Protein AF-A0A7M5WKQ1-F1 (afdb_monomer_lite)

Organism: NCBI:txid252671

Foldseek 3Di:
DAQEDEAEFQADAADDLVFEAEEEEEALVQLQLCLVVVVSCCSHQPPVADSVLSNVQSVPADALDKDDSHPLSYIYHHHHPDDDPVADNRPLVSLLVGCLVSDDPGQEYEYEYGEAPVCCLVNLLSVLLNRANDDDDPPRHPGYHYYYYYYQHDVDRPGTQDPLNRLLSNLLSVLSNQLRNLLVDACVCNADVNVLVSLQVLCVVLVHPGKDKQWAVSCVVVVVCVLQVQAVVFPRTKIWTWTWDDDPPAPDEDEQEFEQECACLVAPPGDDPVRRPSRNNRRSRLSNLSSVVSSVSSSVVPDPLVDDDDDDDDDDDDDDPDDPPDGDYIYTSTHRYHDRDDDDDDDDDDDDDDFDEDEAAEDDQPPCVQLLNQCPPFPQCNLCVVVVVCVVPVPVDQWHWYDHVHIAIEHLFLQLLQQQWPLLWWQQAQPDDLKHFDCLLQVNFDALLRDADPVNLVLVVLVLVLLVVLCVPCNPLNLLVQLLVLLQVDFFAFPPDWDWCLLSLLLSLQQSLCCSRQVGGPVDSCLLLVSQLSRIDRDDDDDPVDDDCSVVSNVSSVVLLVSLCPTPVLVVCPPPPCSSNNSSNSSCVRRHVRSLQLSQLLLLLVVQLVVDDPVLNVVQLVLLVVVVVVCVVVVDDDPPVCVSRVLLLLSSLLSCLQPQSQQKRWGFTCAWDWRDHPRRIYIDHGGHIYMYGLNSSSQPCVLDPVSNHRDSPPDPVSSQQSHCSQSHRNPDDDHSNISGHPCSVVSSVSSVSNVSSQSVWDWAWDDWDFDRDSSTHIGTITNGTHD

InterPro domains:
  IPR000819 Peptidase M17, leucyl aminopeptidase, C-terminal [PF00883] (178-299)
  IPR001128 Cytochrome P450 [PF00067] (636-758)
  IPR011356 Peptidase M17, leucine aminopeptidase/peptidase B [PR00481] (254-271)
  IPR011356 Peptidase M17, leucine aminopeptidase/peptidase B [PR00481] (276-297)
  IPR011356 Peptidase M17, leucine aminopeptidase/peptidase B [PTHR11963] (60-298)
  IPR036396 Cytochrome P450 superfamily [G3DSA:1.10.630.10] (361-773)
  IPR036396 Cytochrome P450 superfamily [SSF48264] (384-760)
  IPR041417 Probable aminopeptidase NPEPL1, N-terminal [PF18295] (22-138)

pLDDT: mean 81.69, std 17.58, range [22.83, 96.81]

Secondary structure (DSSP, 8-state):
--EEEEEE-SS-----TTTSEEEEEEEHHHHHGGGG-GGGGHHHHTTSS-HHHHHHHHHH--TT-EEEEETTTEEEEEE-S---TTS-TT-HHHHHHHHHHH--S-SEEEEEEEE-GGGHHHHHHHHGGGS-S----SSSSS-EEEEEEEEEESSSTT----HHHHHHHHHHHHHHHHHHHHHHS-TTTS-HHHHHHHHHHHHHHTT-PPPEEEETHHHHHTT-HHHHHHHTTSSS--EEEE-----TT------EEE---SB---TTSPPPTTTTTTGGGGGHHHHHHHHHHHHHHHHHHHSSTTS-----------SS----TT------EEEE--B--S-----------SS-EE--EEEP--GGG-HHHHHHH-HHHHTTHHHHHHHHH--S-SEEEEESSSEEEEE--TTGGGGGS-TTTEE--SSSSSSEE-GGGGTT---GGG--HHHHHHHHHHHHHHHHHHHHHTHHHHHHHHHHHHHTT--EE-SS--EE-HHHHHHHHHHHHHHHHHSS----HHHHHHHHHTSEE---S--TT---THHHHHHHHHHHHHHHHTSHHHHTTTT-TTHHHHHHHHHIIIIIIIIHHHHHHHHHHHHHHHTS-HHHHHHHHHHHHHHHHHHHHH----S-HHHH-HHHHHHHHHHHHHS-S--EEEEEESS-EEEE-SS-EEEEPTT-EEEEEHHHHHT-TTTSTTTTS--TTS-HHHHHHS--TTTS-TTSPP-TTS---TTHHHHHHHHHHHHHHHTTSEEEEEEEEE--STT-SEEEEEEEEE-

Radius of gyration: 37.54 Å; chains: 1; bounding box: 101×58×95 Å

Structure (mmCIF, N/CA/C/O backbone):
data_AF-A0A7M5WKQ1-F1
#
_entry.id   AF-A0A7M5WKQ1-F1
#
loop_
_atom_site.group_PDB
_atom_site.id
_atom_site.type_symbol
_atom_site.label_atom_id
_atom_site.label_alt_id
_atom_site.label_comp_id
_atom_site.label_asym_id
_atom_site.label_entity_id
_atom_site.label_seq_id
_atom_site.pdbx_PDB_ins_code
_atom_site.Cartn_x
_atom_site.Cartn_y
_atom_site.Cartn_z
_atom_site.occupancy
_atom_site.B_iso_or_equiv
_atom_site.auth_seq_id
_atom_site.auth_comp_id
_atom_site.auth_asym_id
_atom_site.auth_atom_id
_atom_site.pdbx_PDB_model_num
ATOM 1 N N . MET A 1 1 ? -22.391 -20.784 20.244 1.00 56.66 1 MET A N 1
ATOM 2 C CA . MET A 1 1 ? -23.432 -20.195 21.121 1.00 56.66 1 MET A CA 1
ATOM 3 C C . MET A 1 1 ? -24.751 -20.505 20.450 1.00 56.66 1 MET A C 1
ATOM 5 O O . MET A 1 1 ? -24.848 -20.213 19.256 1.00 56.66 1 MET A O 1
ATOM 9 N N . PRO A 1 2 ? -25.699 -21.124 21.166 1.00 59.03 2 PRO A N 1
ATOM 10 C CA . PRO A 1 2 ? -27.007 -21.463 20.620 1.00 59.03 2 PRO A CA 1
ATOM 11 C C . PRO A 1 2 ? -27.733 -20.214 20.114 1.00 59.03 2 PRO A C 1
ATOM 13 O O . PRO A 1 2 ? -27.428 -19.083 20.512 1.00 59.03 2 PRO A O 1
ATOM 16 N N . LYS A 1 3 ? -28.690 -20.409 19.206 1.00 74.00 3 LYS A N 1
ATOM 17 C CA . LYS A 1 3 ? -29.552 -19.321 18.738 1.00 74.00 3 LYS A CA 1
ATOM 18 C C . LYS A 1 3 ? -30.362 -18.826 19.935 1.00 74.00 3 LYS A C 1
ATOM 20 O O . LYS A 1 3 ? -31.074 -19.615 20.541 1.00 74.00 3 LYS A O 1
ATOM 25 N N . ALA A 1 4 ? -30.255 -17.544 20.278 1.00 85.00 4 ALA A N 1
ATOM 26 C CA . ALA A 1 4 ? -30.910 -17.023 21.477 1.00 85.00 4 ALA A CA 1
ATOM 27 C C . ALA A 1 4 ? -32.063 -16.056 21.175 1.00 85.00 4 ALA A C 1
ATOM 29 O O . ALA A 1 4 ? -31.921 -15.158 20.331 1.00 85.00 4 ALA A O 1
ATOM 30 N N . SER A 1 5 ? -33.178 -16.197 21.888 1.00 90.38 5 SER A N 1
ATOM 31 C CA . SER A 1 5 ? -34.178 -15.134 22.030 1.00 90.38 5 SER A CA 1
ATOM 32 C C . SER A 1 5 ? -33.759 -14.219 23.192 1.00 90.38 5 SER A C 1
ATOM 34 O O . SER A 1 5 ? -33.030 -14.653 24.080 1.00 90.38 5 SER A O 1
ATOM 36 N N . ILE A 1 6 ? -34.116 -12.931 23.154 1.00 93.69 6 ILE A N 1
ATOM 37 C CA . ILE A 1 6 ? -33.802 -11.999 24.250 1.00 93.69 6 ILE A CA 1
ATOM 38 C C . ILE A 1 6 ? -35.071 -11.268 24.653 1.00 93.69 6 ILE A C 1
ATOM 40 O O . ILE A 1 6 ? -35.713 -10.660 23.796 1.00 93.69 6 ILE A O 1
ATOM 44 N N . ALA A 1 7 ? -35.359 -11.264 25.949 1.00 94.94 7 ALA A N 1
ATOM 45 C CA . ALA A 1 7 ? -36.397 -10.458 26.568 1.00 94.94 7 ALA A CA 1
ATOM 46 C C . ALA A 1 7 ? -35.808 -9.615 27.706 1.00 94.94 7 ALA A C 1
ATOM 48 O O . ALA A 1 7 ? -34.900 -10.053 28.413 1.00 94.94 7 ALA A O 1
ATOM 49 N N . TYR A 1 8 ? -36.335 -8.406 27.884 1.00 95.81 8 TYR A N 1
ATOM 50 C CA . TYR A 1 8 ? -36.088 -7.593 29.073 1.00 95.81 8 TYR A CA 1
ATOM 51 C C . TYR A 1 8 ? -37.307 -7.679 29.976 1.00 95.81 8 TYR A C 1
ATOM 53 O O . TYR A 1 8 ? -38.432 -7.595 29.488 1.00 95.81 8 TYR A O 1
ATOM 61 N N . SER A 1 9 ? -37.084 -7.829 31.274 1.00 94.00 9 SER A N 1
ATOM 62 C CA . SER A 1 9 ? -38.162 -7.893 32.256 1.00 94.00 9 SER A CA 1
ATOM 63 C C . SER A 1 9 ? -38.174 -6.650 33.136 1.00 94.00 9 SER A C 1
ATOM 65 O O . SER A 1 9 ? -37.117 -6.130 33.499 1.00 94.00 9 SER A O 1
ATOM 67 N N . SER A 1 10 ? -39.373 -6.184 33.485 1.00 89.12 10 SER A N 1
ATOM 68 C CA . SER A 1 10 ? -39.572 -5.093 34.444 1.00 89.12 10 SER A CA 1
ATOM 69 C C . SER A 1 10 ? -39.287 -5.515 35.883 1.00 89.12 10 SER A C 1
ATOM 71 O O . SER A 1 10 ? -38.869 -4.685 36.687 1.00 89.12 10 SER A O 1
ATOM 73 N N . THR A 1 11 ? -39.460 -6.802 36.188 1.00 88.38 11 THR A N 1
ATOM 74 C CA . THR A 1 11 ? -39.265 -7.397 37.515 1.00 88.38 11 THR A CA 1
ATOM 75 C C . THR A 1 11 ? -38.322 -8.599 37.463 1.00 88.38 11 THR A C 1
ATOM 77 O O . THR A 1 11 ? -38.036 -9.146 36.395 1.00 88.38 11 THR A O 1
ATOM 80 N N . ILE A 1 12 ? -37.853 -9.046 38.629 1.00 93.00 12 ILE A N 1
ATOM 81 C CA . ILE A 1 12 ? -37.086 -10.289 38.766 1.00 93.00 12 ILE A CA 1
ATOM 82 C C . ILE A 1 12 ? -38.040 -11.482 38.633 1.00 93.00 12 ILE A C 1
ATOM 84 O O . ILE A 1 12 ? -38.910 -11.676 39.480 1.00 93.00 12 ILE A O 1
ATOM 88 N N . ASN A 1 13 ? -37.897 -12.281 37.574 1.00 92.56 13 ASN A N 1
ATOM 89 C CA . ASN A 1 13 ? -38.749 -13.451 37.353 1.00 92.56 13 ASN A CA 1
ATOM 90 C C . ASN A 1 13 ? -38.309 -14.649 38.193 1.00 92.56 13 ASN A C 1
ATOM 92 O O . ASN A 1 13 ? -37.144 -14.760 38.580 1.00 92.56 13 ASN A O 1
ATOM 96 N N . GLN A 1 14 ? -39.213 -15.606 38.376 1.00 93.62 14 GLN A N 1
ATOM 97 C CA . GLN A 1 14 ? -38.852 -16.908 38.921 1.00 93.62 14 GLN A CA 1
ATOM 98 C C . GLN A 1 14 ? -37.993 -17.703 37.919 1.00 93.62 14 GLN A C 1
ATOM 100 O O . GLN A 1 14 ? -38.246 -17.647 36.710 1.00 93.62 14 GLN A O 1
ATOM 105 N N . SER A 1 15 ? -36.986 -18.424 38.413 1.00 92.75 15 SER A N 1
ATOM 106 C CA . SER A 1 15 ? -36.222 -19.422 37.646 1.00 92.75 15 SER A CA 1
ATOM 107 C C . SER A 1 15 ? -36.180 -20.765 38.372 1.00 92.75 15 SER A C 1
ATOM 109 O O . SER A 1 15 ? -36.351 -20.815 39.591 1.00 92.75 15 SER A O 1
ATOM 111 N N . ASP A 1 16 ? -35.941 -21.849 37.637 1.00 90.06 16 ASP A N 1
ATOM 112 C CA . ASP A 1 16 ? -35.645 -23.169 38.195 1.00 90.06 16 ASP A CA 1
ATOM 113 C C . ASP A 1 16 ? -34.128 -23.300 38.436 1.00 90.06 16 ASP A C 1
ATOM 115 O O . ASP A 1 16 ? -33.366 -23.403 37.474 1.00 90.06 16 ASP A O 1
ATOM 119 N N . PRO A 1 17 ? -33.651 -23.357 39.694 1.00 83.25 17 PRO A N 1
ATOM 120 C CA . PRO A 1 17 ? -32.218 -23.413 40.001 1.00 83.25 17 PRO A CA 1
ATOM 121 C C . PRO A 1 17 ? -31.511 -24.656 39.432 1.00 83.25 17 PRO A C 1
ATOM 123 O O . PRO A 1 17 ? -30.283 -24.678 39.307 1.00 83.25 17 PRO A O 1
ATOM 126 N N . LYS A 1 18 ? -32.266 -25.714 39.107 1.00 84.38 18 LYS A N 1
ATOM 127 C CA . LYS A 1 18 ? -31.736 -26.973 38.569 1.00 84.38 18 LYS A CA 1
ATOM 128 C C . LYS A 1 18 ? -31.694 -27.002 37.043 1.00 84.38 18 LYS A C 1
ATOM 130 O O . LYS A 1 18 ? -30.862 -27.723 36.498 1.00 84.38 18 LYS A O 1
ATOM 135 N N . ALA A 1 19 ? -32.555 -26.240 36.370 1.00 87.62 19 ALA A N 1
ATOM 136 C CA . ALA A 1 19 ? -32.714 -26.286 34.914 1.00 87.62 19 ALA A CA 1
ATOM 137 C C . ALA A 1 19 ? -32.285 -24.996 34.195 1.00 87.62 19 ALA A C 1
ATOM 139 O O . ALA A 1 19 ? -31.901 -25.050 33.024 1.00 87.62 19 ALA A O 1
ATOM 140 N N . ASP A 1 20 ? -32.313 -23.857 34.888 1.00 91.81 20 ASP A N 1
ATOM 141 C CA . ASP A 1 20 ? -32.028 -22.544 34.323 1.00 91.81 20 ASP A CA 1
ATOM 142 C C . ASP A 1 20 ? -30.646 -22.039 34.752 1.00 91.81 20 ASP A C 1
ATOM 144 O O . ASP A 1 20 ? -30.207 -22.221 35.889 1.00 91.81 20 ASP A O 1
ATOM 148 N N . GLY A 1 21 ? -29.965 -21.345 33.841 1.00 92.50 21 GLY A N 1
ATOM 149 C CA . GLY A 1 21 ? -28.733 -20.627 34.152 1.00 92.50 21 GLY A CA 1
ATOM 150 C C . GLY A 1 21 ? -29.037 -19.219 34.666 1.00 92.50 21 GLY A C 1
ATOM 151 O O . GLY A 1 21 ? -29.876 -18.521 34.108 1.00 92.50 21 GLY A O 1
ATOM 152 N N . VAL A 1 22 ? -28.314 -18.742 35.673 1.00 94.44 22 VAL A N 1
ATOM 153 C CA . VAL A 1 22 ? -28.444 -17.408 36.269 1.00 94.44 22 VAL A CA 1
ATOM 154 C C . VAL A 1 22 ? -27.054 -16.812 36.473 1.00 94.44 22 VAL A C 1
ATOM 156 O O . VAL A 1 22 ? -26.221 -17.358 37.194 1.00 94.44 22 VAL A O 1
ATOM 159 N N . VAL A 1 23 ? -26.810 -15.654 35.863 1.00 95.25 23 VAL A N 1
ATOM 160 C CA . VAL A 1 23 ? -25.600 -14.857 36.092 1.00 95.25 23 VAL A CA 1
ATOM 161 C C . VAL A 1 23 ? -26.005 -13.526 36.710 1.00 95.25 23 VAL A C 1
ATOM 163 O O . VAL A 1 23 ? -26.638 -12.701 36.050 1.00 95.25 23 VAL A O 1
ATOM 166 N N . VAL A 1 24 ? -25.623 -13.305 37.965 1.00 95.56 24 VAL A N 1
ATOM 167 C CA . VAL A 1 24 ? -25.765 -12.017 38.652 1.00 95.56 24 VAL A CA 1
ATOM 168 C C . VAL A 1 24 ? -24.468 -11.241 38.486 1.00 95.56 24 VAL A C 1
ATOM 170 O O . VAL A 1 24 ? -23.395 -11.760 38.782 1.00 95.56 24 VAL A O 1
ATOM 173 N N . VAL A 1 25 ? -24.537 -10.001 38.009 1.00 95.75 25 VAL A N 1
ATOM 174 C CA . VAL A 1 25 ? -23.341 -9.218 37.684 1.00 95.75 25 VAL A CA 1
ATOM 175 C C . VAL A 1 25 ? -23.481 -7.753 38.076 1.00 95.75 25 VAL A C 1
ATOM 177 O O . VAL A 1 25 ? -24.472 -7.100 37.764 1.00 95.75 25 VAL A O 1
ATOM 180 N N . GLY A 1 26 ? -22.460 -7.216 38.739 1.00 94.38 26 GLY A N 1
ATOM 181 C CA . GLY A 1 26 ? -22.422 -5.828 39.201 1.00 94.38 26 GLY A CA 1
ATOM 182 C C . GLY A 1 26 ? -21.024 -5.425 39.663 1.00 94.38 26 GLY A C 1
ATOM 183 O O . GLY A 1 26 ? -20.104 -6.239 39.658 1.00 94.38 26 GLY A O 1
ATOM 184 N N . LYS A 1 27 ? -20.835 -4.160 40.042 1.00 92.50 27 LYS A N 1
ATOM 185 C CA . LYS A 1 27 ? -19.596 -3.721 40.710 1.00 92.50 27 LYS A CA 1
ATOM 186 C C . LYS A 1 27 ? -19.587 -4.165 42.166 1.00 92.50 27 LYS A C 1
ATOM 188 O O . LYS A 1 27 ? -20.661 -4.311 42.742 1.00 92.50 27 LYS A O 1
ATOM 193 N N . GLN A 1 28 ? -18.407 -4.284 42.773 1.00 92.25 28 GLN A N 1
ATOM 194 C CA . GLN A 1 28 ? -18.285 -4.683 44.179 1.00 92.25 28 GLN A CA 1
ATOM 195 C C . GLN A 1 28 ? -19.161 -3.825 45.101 1.00 92.25 28 GLN A C 1
ATOM 197 O O . GLN A 1 28 ? -19.906 -4.375 45.907 1.00 92.25 28 GLN A O 1
ATOM 202 N N . GLU A 1 29 ? -19.146 -2.495 44.942 1.00 91.00 29 GLU A N 1
ATOM 203 C CA . GLU A 1 29 ? -19.976 -1.605 45.760 1.00 91.00 29 GLU A CA 1
ATOM 204 C C . GLU A 1 29 ? -21.484 -1.868 45.606 1.00 91.00 29 GLU A C 1
ATOM 206 O O . GLU A 1 29 ? -22.229 -1.749 46.572 1.00 91.00 29 GLU A O 1
ATOM 211 N N . HIS A 1 30 ? -21.934 -2.288 44.420 1.00 92.00 30 HIS A N 1
ATOM 212 C CA . HIS A 1 30 ? -23.339 -2.591 44.148 1.00 92.00 30 HIS A CA 1
ATOM 213 C C . HIS A 1 30 ? -23.727 -3.989 44.637 1.00 92.00 30 HIS A C 1
ATOM 215 O O . HIS A 1 30 ? -24.816 -4.173 45.172 1.00 92.00 30 HIS A O 1
ATOM 221 N N . LEU A 1 31 ? -22.836 -4.973 44.479 1.00 94.25 31 LEU A N 1
ATOM 222 C CA . LEU A 1 31 ? -23.050 -6.334 44.968 1.00 94.25 31 LEU A CA 1
ATOM 223 C C . LEU A 1 31 ? -23.098 -6.372 46.499 1.00 94.25 31 LEU A C 1
ATOM 225 O O . LEU A 1 31 ? -23.924 -7.086 47.056 1.00 94.25 31 LEU A O 1
ATOM 229 N N . ASN A 1 32 ? -22.292 -5.554 47.182 1.00 93.25 32 ASN A N 1
ATOM 230 C CA . ASN A 1 32 ? -22.327 -5.430 48.642 1.00 93.25 32 ASN A CA 1
ATOM 231 C C . ASN A 1 32 ? -23.716 -5.041 49.174 1.00 93.25 32 ASN A C 1
ATOM 233 O O . ASN A 1 32 ? -24.110 -5.516 50.235 1.00 93.25 32 ASN A O 1
ATOM 237 N N . LEU A 1 33 ? -24.493 -4.256 48.421 1.00 90.56 33 LEU A N 1
ATOM 238 C CA . LEU A 1 33 ? -25.851 -3.858 48.812 1.00 90.56 33 LEU A CA 1
ATOM 239 C C . LEU A 1 33 ? -26.862 -5.015 48.758 1.00 90.56 33 LEU A C 1
ATOM 241 O O . LEU A 1 33 ? -27.926 -4.927 49.370 1.00 90.56 33 LEU A O 1
ATOM 245 N N . LEU A 1 34 ? -26.538 -6.121 48.079 1.00 90.12 34 LEU A N 1
ATOM 246 C CA . LEU A 1 34 ? -27.364 -7.331 48.092 1.00 90.12 34 LEU A CA 1
ATOM 247 C C . LEU A 1 34 ? -27.275 -8.093 49.418 1.00 90.12 34 LEU A C 1
ATOM 249 O O . LEU A 1 34 ? -28.162 -8.889 49.708 1.00 90.12 34 LEU A O 1
ATOM 253 N N . LYS A 1 35 ? -26.253 -7.856 50.254 1.00 90.06 35 LYS A N 1
ATOM 254 C CA . LYS A 1 35 ? -26.113 -8.541 51.554 1.00 90.06 35 LYS A CA 1
ATOM 255 C C . LYS A 1 35 ? -27.288 -8.265 52.497 1.00 90.06 35 LYS A C 1
ATOM 257 O O . LYS A 1 35 ? -27.665 -9.135 53.289 1.00 90.06 35 LYS A O 1
ATOM 262 N N . GLU A 1 36 ? -27.856 -7.067 52.385 1.00 86.38 36 GLU A N 1
ATOM 263 C CA . GLU A 1 36 ? -29.026 -6.593 53.131 1.00 86.38 36 GLU A CA 1
ATOM 264 C C . GLU A 1 36 ? -30.344 -6.799 52.364 1.00 86.38 36 GLU A C 1
ATOM 266 O O . GLU A 1 36 ? -31.413 -6.597 52.929 1.00 86.38 36 GLU A O 1
ATOM 271 N N . ARG A 1 37 ? -30.275 -7.200 51.086 1.00 86.38 37 ARG A N 1
ATOM 272 C CA . ARG A 1 37 ? -31.415 -7.343 50.159 1.00 86.38 37 ARG A CA 1
ATOM 273 C C . ARG A 1 37 ? -31.394 -8.678 49.407 1.00 86.38 37 ARG A C 1
ATOM 275 O O . ARG A 1 37 ? -31.668 -8.744 48.208 1.00 86.38 37 ARG A O 1
ATOM 282 N N . ALA A 1 38 ? -30.989 -9.747 50.091 1.00 84.50 38 ALA A N 1
ATOM 283 C CA . ALA A 1 38 ? -30.858 -11.077 49.492 1.00 84.50 38 ALA A CA 1
ATOM 284 C C . ALA A 1 38 ? -32.208 -11.627 48.987 1.00 84.50 38 ALA A C 1
ATOM 286 O O . ALA A 1 38 ? -32.253 -12.415 48.043 1.00 84.50 38 ALA A O 1
ATOM 287 N N . ASP A 1 39 ? -33.305 -11.167 49.588 1.00 87.56 39 ASP A N 1
ATOM 288 C CA . ASP A 1 39 ? -34.691 -11.480 49.247 1.00 87.56 39 ASP A CA 1
ATOM 289 C C . ASP A 1 39 ? -35.057 -11.104 47.804 1.00 87.56 39 ASP A C 1
ATOM 291 O O . ASP A 1 39 ? -35.787 -11.849 47.152 1.00 87.56 39 ASP A O 1
ATOM 295 N N . VAL A 1 40 ? -34.477 -10.027 47.258 1.00 89.81 40 VAL A N 1
ATOM 296 C CA . VAL A 1 40 ? -34.719 -9.582 45.872 1.00 89.81 40 VAL A CA 1
ATOM 297 C C . VAL A 1 40 ? -34.308 -10.646 44.849 1.00 89.81 40 VAL A C 1
ATOM 299 O O . VAL A 1 40 ? -34.899 -10.743 43.775 1.00 89.81 40 VAL A O 1
ATOM 302 N N . LEU A 1 41 ? -33.308 -11.470 45.174 1.00 91.56 41 LEU A N 1
ATOM 303 C CA . LEU A 1 41 ? -32.845 -12.557 44.311 1.00 91.56 41 LEU A CA 1
ATOM 304 C C . LEU A 1 41 ? -33.469 -13.914 44.663 1.00 91.56 41 LEU A C 1
ATOM 306 O O . LEU A 1 41 ? -33.266 -14.871 43.913 1.00 91.56 41 LEU A O 1
ATOM 310 N N . LYS A 1 42 ? -34.278 -14.007 45.728 1.00 90.06 42 LYS A N 1
ATOM 311 C CA . LYS A 1 42 ? -34.957 -15.246 46.133 1.00 90.06 42 LYS A CA 1
ATOM 312 C C . LYS A 1 42 ? -35.754 -15.908 44.998 1.00 90.06 42 LYS A C 1
ATOM 314 O O . LYS A 1 42 ? -35.669 -17.130 44.886 1.00 90.06 42 LYS A O 1
ATOM 319 N N . PRO A 1 43 ? -36.442 -15.179 44.091 1.00 93.44 43 PRO A N 1
ATOM 320 C CA . PRO A 1 43 ? -37.105 -15.802 42.941 1.00 93.44 43 PRO A CA 1
ATOM 321 C C . PRO A 1 43 ? -36.171 -16.618 42.032 1.00 93.44 43 PRO A C 1
ATOM 323 O O . PRO A 1 43 ? -36.646 -17.486 41.304 1.00 93.44 43 PRO A O 1
ATOM 326 N N . LYS A 1 44 ? -34.854 -16.374 42.063 1.00 92.31 44 LYS A N 1
ATOM 327 C CA . LYS A 1 44 ? -33.887 -17.083 41.216 1.00 92.31 44 LYS A CA 1
ATOM 328 C C . LYS A 1 44 ? -33.409 -18.414 41.766 1.00 92.31 44 LYS A C 1
ATOM 330 O O . LYS A 1 44 ? -33.066 -19.309 40.999 1.00 92.31 44 LYS A O 1
ATOM 335 N N . PHE A 1 45 ? -33.338 -18.530 43.084 1.00 84.50 45 PHE A N 1
ATOM 336 C CA . PHE A 1 45 ? -32.724 -19.682 43.740 1.00 84.50 45 PHE A CA 1
ATOM 337 C C . PHE A 1 45 ? -33.627 -20.361 44.772 1.00 84.50 45 PHE A C 1
ATOM 339 O O . PHE A 1 45 ? -33.263 -21.415 45.289 1.00 84.50 45 PHE A O 1
ATOM 346 N N . GLY A 1 46 ? -34.805 -19.801 45.061 1.00 83.88 46 GLY A N 1
ATOM 347 C CA . GLY A 1 46 ? -35.716 -20.316 46.080 1.00 83.88 46 GLY A CA 1
ATOM 348 C C . GLY A 1 46 ? -35.002 -20.459 47.422 1.00 83.88 46 GLY A C 1
ATOM 349 O O . GLY A 1 46 ? -34.384 -19.511 47.898 1.00 83.88 46 GLY A O 1
ATOM 350 N N . ASP A 1 47 ? -35.047 -21.660 47.995 1.00 82.94 47 ASP A N 1
ATOM 351 C CA . ASP A 1 47 ? -34.333 -21.997 49.232 1.00 82.94 47 ASP A CA 1
ATOM 352 C C . ASP A 1 47 ? -33.029 -22.796 48.971 1.00 82.94 47 ASP A C 1
ATOM 354 O O . ASP A 1 47 ? -32.389 -23.271 49.906 1.00 82.94 47 ASP A O 1
ATOM 358 N N . VAL A 1 48 ? -32.603 -22.946 47.704 1.00 84.50 48 VAL A N 1
ATOM 359 C CA . VAL A 1 48 ? -31.382 -23.689 47.311 1.00 84.50 48 VAL A CA 1
ATOM 360 C C . VAL A 1 48 ? -30.105 -22.934 47.694 1.00 84.50 48 VAL A C 1
ATOM 362 O O . VAL A 1 48 ? -29.085 -23.546 48.015 1.00 84.50 48 VAL A O 1
ATOM 365 N N . ILE A 1 49 ? -30.154 -21.601 47.671 1.00 83.44 49 ILE A N 1
ATOM 366 C CA . ILE A 1 49 ? -29.082 -20.720 48.141 1.00 83.44 49 ILE A CA 1
ATOM 367 C C . ILE A 1 49 ? -29.636 -19.945 49.337 1.00 83.44 49 ILE A C 1
ATOM 369 O O . ILE A 1 49 ? -30.609 -19.210 49.203 1.00 83.44 49 ILE A O 1
ATOM 373 N N . ASN A 1 50 ? -29.030 -20.107 50.514 1.00 84.44 50 ASN A N 1
ATOM 374 C CA . ASN A 1 50 ? -29.405 -19.326 51.690 1.00 84.44 50 ASN A CA 1
ATOM 375 C C . ASN A 1 50 ? -28.712 -17.946 51.682 1.00 84.44 50 ASN A C 1
ATOM 377 O O . ASN A 1 50 ? -27.720 -17.718 50.982 1.00 84.44 50 ASN A O 1
ATOM 381 N N . SER A 1 51 ? -29.237 -17.007 52.473 1.00 84.31 51 SER A N 1
ATOM 382 C CA . SER A 1 51 ? -28.714 -15.634 52.532 1.00 84.31 51 SER A CA 1
ATOM 383 C C . SER A 1 51 ? -27.260 -15.562 53.012 1.00 84.31 51 SER A C 1
ATOM 385 O O . SER A 1 51 ? -26.537 -14.650 52.623 1.00 84.31 51 SER A O 1
ATOM 387 N N . GLU A 1 52 ? -26.824 -16.510 53.843 1.00 87.75 52 GLU A N 1
ATOM 388 C CA . GLU A 1 52 ? -25.450 -16.589 54.350 1.00 87.75 52 GLU A CA 1
ATOM 389 C C . GLU A 1 52 ? -24.459 -16.922 53.231 1.00 87.75 52 GLU A C 1
ATOM 391 O O . GLU A 1 52 ? -23.526 -16.162 52.992 1.00 87.75 52 GLU A O 1
ATOM 396 N N . ARG A 1 53 ? -24.744 -17.955 52.434 1.00 88.38 53 ARG A N 1
ATOM 397 C CA . ARG A 1 53 ? -23.924 -18.359 51.287 1.00 88.38 53 ARG A CA 1
ATOM 398 C C . ARG A 1 53 ? -23.833 -17.270 50.218 1.00 88.38 53 ARG A C 1
ATOM 400 O O . ARG A 1 53 ? -22.786 -17.094 49.599 1.00 88.38 53 ARG A O 1
ATOM 407 N N . LEU A 1 54 ? -24.911 -16.510 49.999 1.00 89.56 54 LEU A N 1
ATOM 408 C CA . LEU A 1 54 ? -24.868 -15.346 49.109 1.00 89.56 54 LEU A CA 1
ATOM 409 C C . LEU A 1 54 ? -23.939 -14.252 49.661 1.00 89.56 54 LEU A C 1
ATOM 411 O O . LEU A 1 54 ? -23.156 -13.688 48.897 1.00 89.56 54 LEU A O 1
ATOM 415 N N . ARG A 1 55 ? -23.994 -13.962 50.969 1.00 91.69 55 ARG A N 1
ATOM 416 C CA . ARG A 1 55 ? -23.096 -12.986 51.613 1.00 91.69 55 ARG A CA 1
ATOM 417 C C . ARG A 1 55 ? -21.640 -1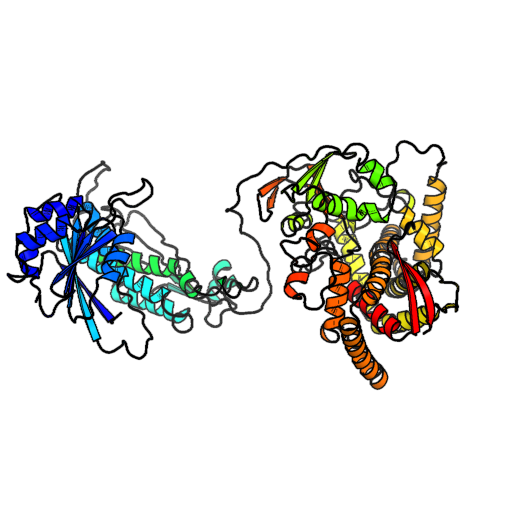3.422 51.515 1.00 91.69 55 ARG A C 1
ATOM 419 O O . ARG A 1 55 ? -20.822 -12.620 51.075 1.00 91.69 55 ARG A O 1
ATOM 426 N N . GLU A 1 56 ? -21.347 -14.684 51.817 1.00 91.69 56 GLU A N 1
ATOM 427 C CA . GLU A 1 56 ? -20.010 -15.262 51.667 1.00 91.69 56 GLU A CA 1
ATOM 428 C C . GLU A 1 56 ? -19.503 -15.131 50.229 1.00 91.69 56 GLU A C 1
ATOM 430 O O . GLU A 1 56 ? -18.376 -14.691 50.014 1.00 91.69 56 GLU A O 1
ATOM 435 N N . ALA A 1 57 ? -20.327 -15.437 49.224 1.00 92.44 57 ALA A N 1
ATOM 436 C CA . ALA A 1 57 ? -19.920 -15.281 47.829 1.00 92.44 57 ALA A CA 1
ATOM 437 C C . ALA A 1 57 ? -19.645 -13.818 47.451 1.00 92.44 57 ALA A C 1
ATOM 439 O O . ALA A 1 57 ? -18.722 -13.557 46.682 1.00 92.44 57 ALA A O 1
ATOM 440 N N . ILE A 1 58 ? -20.404 -12.860 47.996 1.00 94.50 58 ILE A N 1
ATOM 441 C CA . ILE A 1 58 ? -20.145 -11.425 47.797 1.00 94.50 58 ILE A CA 1
ATOM 442 C C . ILE A 1 58 ? -18.820 -11.010 48.458 1.00 94.50 58 ILE A C 1
ATOM 444 O O . ILE A 1 58 ? -18.098 -10.189 47.895 1.00 94.50 58 ILE A O 1
ATOM 448 N N . ASP A 1 59 ? -18.485 -11.578 49.618 1.00 93.75 59 ASP A N 1
ATOM 449 C CA . ASP A 1 59 ? -17.211 -11.327 50.303 1.00 93.75 59 ASP A CA 1
ATOM 450 C C . ASP A 1 59 ? -16.001 -11.919 49.570 1.00 93.75 59 ASP A C 1
ATOM 452 O O . ASP A 1 59 ? -14.927 -11.320 49.566 1.00 93.75 59 ASP A O 1
ATOM 456 N N . HIS A 1 60 ? -16.177 -13.062 48.905 1.00 93.25 60 HIS A N 1
ATOM 457 C CA . HIS A 1 60 ? -15.098 -13.747 48.191 1.00 93.25 60 HIS A CA 1
ATOM 458 C C . HIS A 1 60 ? -14.933 -13.298 46.736 1.00 93.25 60 HIS A C 1
ATOM 460 O O . HIS A 1 60 ? -13.844 -13.440 46.172 1.00 93.25 60 HIS A O 1
ATOM 466 N N . VAL A 1 61 ? -15.985 -12.780 46.091 1.00 94.06 61 VAL A N 1
ATOM 467 C CA . VAL A 1 61 ? -15.876 -12.322 44.703 1.00 94.06 61 VAL A CA 1
ATOM 468 C C . VAL A 1 61 ? -14.989 -11.079 44.644 1.00 94.06 61 VAL A C 1
ATOM 470 O O . VAL A 1 61 ? -15.207 -10.091 45.336 1.00 94.06 61 VAL A O 1
ATOM 473 N N . THR A 1 62 ? -13.965 -11.126 43.798 1.00 93.25 62 THR A N 1
ATOM 474 C CA . THR A 1 62 ? -13.029 -10.013 43.589 1.00 93.25 62 THR A CA 1
ATOM 475 C C . THR A 1 62 ? -13.264 -9.349 42.228 1.00 93.25 62 THR A C 1
ATOM 477 O O . THR A 1 62 ? -13.819 -9.979 41.319 1.00 93.25 62 THR A O 1
ATOM 480 N N . PRO A 1 63 ? -12.851 -8.085 42.019 1.00 92.88 63 PRO A N 1
ATOM 481 C CA . PRO A 1 63 ? -13.026 -7.413 40.733 1.00 92.88 63 PRO A CA 1
ATOM 482 C C . PRO A 1 63 ? -12.454 -8.220 39.553 1.00 92.88 63 PRO A C 1
ATOM 484 O O . PRO A 1 63 ? -11.301 -8.638 39.590 1.00 92.88 63 PRO A O 1
ATOM 487 N N . ASN A 1 64 ? -13.229 -8.364 38.471 1.00 89.81 64 ASN A N 1
ATOM 488 C CA . ASN A 1 64 ? -12.947 -9.214 37.298 1.00 89.81 64 ASN A CA 1
ATOM 489 C C . ASN A 1 64 ? -12.991 -10.736 37.531 1.00 89.81 64 ASN A C 1
ATOM 491 O O . ASN A 1 64 ? -12.506 -11.477 36.674 1.00 89.81 64 ASN A O 1
ATOM 495 N N . SER A 1 65 ? -13.592 -11.208 38.620 1.00 93.69 65 SER A N 1
ATOM 496 C CA . SER A 1 65 ? -13.790 -12.639 38.881 1.00 93.69 65 SER A CA 1
ATOM 497 C C . SER A 1 65 ? -15.272 -13.011 38.970 1.00 93.69 65 SER A C 1
ATOM 499 O O . SER A 1 65 ? -16.157 -12.149 38.929 1.00 93.69 65 SER A O 1
ATOM 501 N N . SER A 1 66 ? -15.535 -14.310 39.075 1.00 94.50 66 SER A N 1
ATOM 502 C CA . SER A 1 66 ? -16.848 -14.864 39.378 1.00 94.50 66 SER A CA 1
ATOM 503 C C . SER A 1 66 ? -16.748 -15.966 40.428 1.00 94.50 66 SER A C 1
ATOM 505 O O . SER A 1 66 ? -15.716 -16.622 40.557 1.00 94.50 66 SER A O 1
ATOM 507 N N . VAL A 1 67 ? -17.831 -16.150 41.179 1.00 94.19 67 VAL A N 1
ATOM 508 C CA . VAL A 1 67 ? -18.008 -17.192 42.191 1.00 94.19 67 VAL A CA 1
ATOM 509 C C . VAL A 1 67 ? -19.264 -17.982 41.847 1.00 94.19 67 VAL A C 1
ATOM 511 O O . VAL A 1 67 ? -20.338 -17.421 41.620 1.00 94.19 67 VAL A O 1
ATOM 514 N N . GLU A 1 68 ? -19.123 -19.299 41.793 1.00 92.25 68 GLU A N 1
ATOM 515 C CA . GLU A 1 68 ? -20.223 -20.222 41.536 1.00 92.25 68 GLU A CA 1
ATOM 516 C C . GLU A 1 68 ? -20.941 -20.547 42.847 1.00 92.25 68 GLU A C 1
ATOM 518 O O . GLU A 1 68 ? -20.331 -20.978 43.823 1.00 92.25 68 GLU A O 1
ATOM 523 N N . LEU A 1 69 ? -22.254 -20.348 42.868 1.00 88.38 69 LEU A N 1
ATOM 524 C CA . LEU A 1 69 ? -23.092 -20.588 44.041 1.00 88.38 69 LEU A CA 1
ATOM 525 C C . LEU A 1 69 ? -23.842 -21.921 43.953 1.00 88.38 69 LEU A C 1
ATOM 527 O O . LEU A 1 69 ? -24.115 -22.524 44.989 1.00 88.38 69 LEU A O 1
ATOM 531 N N . TYR A 1 70 ? -24.141 -22.404 42.742 1.00 86.88 70 TYR A N 1
ATOM 532 C CA . TYR A 1 70 ? -24.813 -23.689 42.536 1.00 86.88 70 TYR A CA 1
ATOM 533 C C . TYR A 1 70 ? -24.444 -24.313 41.186 1.00 86.88 70 TYR A C 1
ATOM 535 O O . TYR A 1 70 ? -24.897 -23.806 40.166 1.00 86.88 70 TYR A O 1
ATOM 543 N N . TYR A 1 71 ? -23.620 -25.375 41.186 1.00 77.69 71 TYR A N 1
ATOM 544 C CA . TYR A 1 71 ? -23.245 -26.217 40.026 1.00 77.69 71 TYR A CA 1
ATOM 545 C C . TYR A 1 71 ? -23.160 -25.472 38.676 1.00 77.69 71 TYR A C 1
ATOM 547 O O . TYR A 1 71 ? -23.703 -25.938 37.680 1.00 77.69 71 TYR A O 1
ATOM 555 N N . LYS A 1 72 ? -22.530 -24.286 38.650 1.00 76.62 72 LYS A N 1
ATOM 556 C CA . LYS A 1 72 ? -22.498 -23.331 37.520 1.00 76.62 72 LYS A CA 1
ATOM 557 C C . LYS A 1 72 ? -23.832 -22.758 37.013 1.00 76.62 72 LYS A C 1
ATOM 559 O O . LYS A 1 72 ? -23.808 -21.778 36.271 1.00 76.62 72 LYS A O 1
ATOM 564 N N . ASN A 1 73 ? -24.974 -23.291 37.429 1.00 86.44 73 ASN A N 1
ATOM 565 C CA . ASN A 1 73 ? -26.296 -22.739 37.138 1.00 86.44 73 ASN A CA 1
ATOM 566 C C . ASN A 1 73 ? -26.538 -21.400 37.833 1.00 86.44 73 ASN A C 1
ATOM 568 O O . ASN A 1 73 ? -27.312 -20.603 37.327 1.00 86.44 73 ASN A O 1
ATOM 572 N N . PHE A 1 74 ? -25.884 -21.121 38.961 1.00 91.25 74 PHE A N 1
ATOM 573 C CA . PHE A 1 74 ? -25.915 -19.792 39.568 1.00 91.25 74 PHE A CA 1
ATOM 574 C C . PHE A 1 74 ? -24.504 -19.261 39.768 1.00 91.25 74 PHE A C 1
ATOM 576 O O . PHE A 1 74 ? -23.705 -19.849 40.503 1.00 91.25 74 PHE A O 1
ATOM 583 N N . THR A 1 75 ? -24.217 -18.111 39.166 1.00 93.75 75 THR A N 1
ATOM 584 C CA . THR A 1 75 ? -22.911 -17.463 39.253 1.00 93.75 75 THR A CA 1
ATOM 585 C C . THR A 1 75 ? -23.047 -15.989 39.605 1.00 93.75 75 THR A C 1
ATOM 587 O O . THR A 1 75 ? -23.806 -15.252 38.978 1.00 93.75 75 THR A O 1
ATOM 590 N N . LEU A 1 76 ? -22.258 -15.547 40.581 1.00 95.06 76 LEU A N 1
ATOM 591 C CA . LEU A 1 76 ? -22.066 -14.143 40.923 1.00 95.06 76 LEU A CA 1
ATOM 592 C C . LEU A 1 76 ? -20.776 -13.643 40.263 1.00 95.06 76 LEU A C 1
ATOM 594 O O . LEU A 1 76 ? -19.722 -14.236 40.458 1.00 95.06 76 LEU A O 1
ATOM 598 N N . ALA A 1 77 ? -20.828 -12.562 39.493 1.00 95.12 77 ALA A N 1
ATOM 599 C CA . ALA A 1 77 ? -19.675 -11.994 38.800 1.00 95.12 77 ALA A CA 1
ATOM 600 C C . ALA A 1 77 ? -19.452 -10.529 39.188 1.00 95.12 77 ALA A C 1
ATOM 602 O O . ALA A 1 77 ? -20.374 -9.712 39.146 1.00 95.12 77 ALA A O 1
ATOM 603 N N . CYS A 1 78 ? -18.208 -10.172 39.507 1.00 94.88 78 CYS A N 1
ATOM 604 C CA . CYS A 1 78 ? -17.850 -8.817 39.910 1.00 94.88 78 CYS A CA 1
ATOM 605 C C . CYS A 1 78 ? -17.126 -8.065 38.789 1.00 94.88 78 CYS A C 1
ATOM 607 O O . CYS A 1 78 ? -16.080 -8.474 38.275 1.00 94.88 78 CYS A O 1
ATOM 609 N N . MET A 1 79 ? -17.683 -6.920 38.411 1.00 92.44 79 MET A N 1
ATOM 610 C CA . MET A 1 79 ? -17.095 -5.993 37.452 1.00 92.44 79 MET A CA 1
ATOM 611 C C . MET A 1 79 ? -15.905 -5.221 38.051 1.00 92.44 79 MET A C 1
ATOM 613 O O . MET A 1 79 ? -15.829 -5.033 39.264 1.00 92.44 79 MET A O 1
ATOM 617 N N . PRO A 1 80 ? -14.980 -4.713 37.214 1.00 90.25 80 PRO A N 1
ATOM 618 C CA . PRO A 1 80 ? -13.883 -3.881 37.694 1.00 90.25 80 PRO A CA 1
ATOM 619 C C . PRO A 1 80 ? -14.372 -2.628 38.438 1.00 90.25 80 PRO A C 1
ATOM 621 O O . PRO A 1 80 ? -15.297 -1.949 37.991 1.00 90.25 80 PRO A O 1
ATOM 624 N N . SER A 1 81 ? -13.692 -2.292 39.537 1.00 79.75 81 SER A N 1
ATOM 625 C CA . SER A 1 81 ? -13.992 -1.130 40.386 1.00 79.75 81 SER A CA 1
ATOM 626 C C . SER A 1 81 ? -13.394 0.181 39.856 1.00 79.75 81 SER A C 1
ATOM 628 O O . SER A 1 81 ? -14.010 1.239 39.952 1.00 79.75 81 SER A O 1
ATOM 630 N N . LYS A 1 82 ? -12.204 0.134 39.242 1.00 81.50 82 LYS A N 1
ATOM 631 C CA . LYS A 1 82 ? -11.532 1.321 38.685 1.00 81.50 82 LYS A CA 1
ATOM 632 C C . LYS A 1 82 ? -11.989 1.603 37.252 1.00 81.50 82 LYS A C 1
ATOM 634 O O . LYS A 1 82 ? -11.864 0.757 36.370 1.00 81.50 82 LYS A O 1
ATOM 639 N N . CYS A 1 83 ? -12.439 2.831 37.005 1.00 82.06 83 CYS A N 1
ATOM 640 C CA . CYS A 1 83 ? -12.774 3.349 35.680 1.00 82.06 83 CYS A CA 1
ATOM 641 C C . CYS A 1 83 ? -11.959 4.620 35.410 1.00 82.06 83 CYS A C 1
ATOM 643 O O . CYS A 1 83 ? -11.904 5.508 36.257 1.00 82.06 83 CYS A O 1
ATOM 645 N N . SER A 1 84 ? -11.324 4.730 34.239 1.00 86.62 84 SER A N 1
ATOM 646 C CA . SER A 1 84 ? -10.670 5.986 33.850 1.00 86.62 84 SER A CA 1
ATOM 647 C C . SER A 1 84 ? -11.715 7.040 33.469 1.00 86.62 84 SER A C 1
ATOM 649 O O . SER A 1 84 ? -12.816 6.702 33.031 1.00 86.62 84 SER A O 1
ATOM 651 N N . ARG A 1 85 ? -11.342 8.324 33.539 1.00 86.81 85 ARG A N 1
ATOM 652 C CA . ARG A 1 85 ? -12.187 9.456 33.106 1.00 86.81 85 ARG A CA 1
ATOM 653 C C . ARG A 1 85 ? -12.614 9.412 31.631 1.00 86.81 85 ARG A C 1
ATOM 655 O O . ARG A 1 85 ? -13.487 10.173 31.234 1.00 86.81 85 ARG A O 1
ATOM 662 N N . HIS A 1 86 ? -11.958 8.586 30.815 1.00 85.88 86 HIS A N 1
ATOM 663 C CA . HIS A 1 86 ? -12.237 8.445 29.384 1.00 85.88 86 HIS A CA 1
ATOM 664 C C . HIS A 1 86 ? -13.159 7.262 29.068 1.00 85.88 86 HIS A C 1
ATOM 666 O O . HIS A 1 86 ? -13.521 7.070 27.911 1.00 85.88 86 HIS A O 1
ATOM 672 N N . ASN A 1 87 ? -13.513 6.451 30.067 1.00 84.00 87 ASN A N 1
ATOM 673 C CA . ASN A 1 87 ? -14.321 5.253 29.888 1.00 84.00 87 ASN A CA 1
ATOM 674 C C . ASN A 1 87 ? -15.734 5.457 30.458 1.00 84.00 87 ASN A C 1
ATOM 676 O O . ASN A 1 87 ? -15.963 6.328 31.297 1.00 84.00 87 ASN A O 1
ATOM 680 N N . ALA A 1 88 ? -16.694 4.657 29.993 1.00 82.44 88 ALA A N 1
ATOM 681 C CA . ALA A 1 88 ? -18.048 4.697 30.533 1.00 82.44 88 ALA A CA 1
ATOM 682 C C . ALA A 1 88 ? -18.032 4.198 31.994 1.00 82.44 88 ALA A C 1
ATOM 684 O O . ALA A 1 88 ? -17.501 3.109 32.228 1.00 82.44 88 ALA A O 1
ATOM 685 N N . PRO A 1 89 ? -18.640 4.919 32.959 1.00 81.56 89 PRO A N 1
ATOM 686 C CA . PRO A 1 89 ? -18.529 4.612 34.391 1.00 81.56 89 PRO A CA 1
ATOM 687 C C . PRO A 1 89 ? -18.902 3.179 34.780 1.00 81.56 89 PRO A C 1
ATOM 689 O O . PRO A 1 89 ? -18.327 2.626 35.715 1.00 81.56 89 PRO A O 1
ATOM 692 N N . MET A 1 90 ? -19.841 2.568 34.053 1.00 78.81 90 MET A N 1
ATOM 693 C CA . MET A 1 90 ? -20.306 1.196 34.284 1.00 78.81 90 MET A CA 1
ATOM 694 C C . MET A 1 90 ? -19.616 0.139 33.427 1.00 78.81 90 MET A C 1
ATOM 696 O O . MET A 1 90 ? -20.053 -1.002 33.405 1.00 78.81 90 MET A O 1
ATOM 700 N N . LEU A 1 91 ? -18.545 0.497 32.720 1.00 84.25 91 LEU A N 1
ATOM 701 C CA . LEU A 1 91 ? -17.673 -0.435 32.006 1.00 84.25 91 LEU A CA 1
ATOM 702 C C . LEU A 1 91 ? -18.432 -1.535 31.216 1.00 84.25 91 LEU A C 1
ATOM 704 O O . LEU A 1 91 ? -18.114 -2.715 31.365 1.00 84.25 91 LEU A O 1
ATOM 708 N N . PRO A 1 92 ? -19.417 -1.197 30.353 1.00 83.31 92 PRO A N 1
ATOM 709 C CA . PRO A 1 92 ? -20.265 -2.178 29.657 1.00 83.31 92 PRO A CA 1
ATOM 710 C C . PRO A 1 92 ? -19.485 -3.198 28.805 1.00 83.31 92 PRO A C 1
ATOM 712 O O . PRO A 1 92 ? -19.985 -4.275 28.504 1.00 83.31 92 PRO A O 1
ATOM 715 N N . HIS A 1 93 ? -18.241 -2.893 28.432 1.00 81.62 93 HIS A N 1
ATOM 716 C CA . HIS A 1 93 ? -17.327 -3.832 27.774 1.00 81.62 93 HIS A CA 1
ATOM 717 C C . HIS A 1 93 ? -16.908 -5.000 28.687 1.00 81.62 93 HIS A C 1
ATOM 719 O O . HIS A 1 93 ? -16.742 -6.120 28.206 1.00 81.62 93 HIS A O 1
ATOM 725 N N . SER A 1 94 ? -16.766 -4.764 29.994 1.00 86.25 94 SER A N 1
ATOM 726 C CA . SER A 1 94 ? -16.410 -5.787 30.985 1.00 86.25 94 SER A CA 1
ATOM 727 C C . SER A 1 94 ? -17.569 -6.738 31.271 1.00 86.25 94 SER A C 1
ATOM 729 O O . SER A 1 94 ? -17.328 -7.933 31.443 1.00 86.25 94 SER A O 1
ATOM 731 N N . LEU A 1 95 ? -18.812 -6.232 31.238 1.00 90.56 95 LEU A N 1
ATOM 732 C CA . LEU A 1 95 ? -20.035 -7.035 31.361 1.00 90.56 95 LEU A CA 1
ATOM 733 C C . LEU A 1 95 ? -20.026 -8.191 30.355 1.00 90.56 95 LEU A C 1
ATOM 735 O O . LEU A 1 95 ? -20.141 -9.351 30.734 1.00 90.56 95 LEU A O 1
ATOM 739 N N . SER A 1 96 ? -19.803 -7.876 29.078 1.00 86.12 96 SER A N 1
ATOM 740 C CA . SER A 1 96 ? -19.766 -8.859 27.993 1.00 86.12 96 SER A CA 1
ATOM 741 C C . SER A 1 96 ? -18.747 -9.974 28.237 1.00 86.12 96 SER A C 1
ATOM 743 O O . SER A 1 96 ? -19.024 -11.147 28.005 1.00 86.12 96 SER A O 1
ATOM 745 N N . ARG A 1 97 ? -17.550 -9.635 28.724 1.00 87.25 97 ARG A N 1
ATOM 746 C CA . ARG A 1 97 ? -16.514 -10.637 28.997 1.00 87.25 97 ARG A CA 1
ATOM 747 C C . ARG A 1 97 ? -16.920 -11.567 30.141 1.00 87.25 97 ARG A C 1
ATOM 749 O O . ARG A 1 97 ? -16.792 -12.778 30.000 1.00 87.25 97 ARG A O 1
ATOM 756 N N . LEU A 1 98 ? -17.399 -10.994 31.244 1.00 89.81 98 LEU A N 1
ATOM 757 C CA . LEU A 1 98 ? -17.749 -11.739 32.453 1.00 89.81 98 LEU A CA 1
ATOM 758 C C . LEU A 1 98 ? -18.980 -12.612 32.246 1.00 89.81 98 LEU A C 1
ATOM 760 O O . LEU A 1 98 ? -18.937 -13.793 32.566 1.00 89.81 98 LEU A O 1
ATOM 764 N N . VAL A 1 99 ? -20.046 -12.072 31.657 1.00 91.06 99 VAL A N 1
ATOM 765 C CA . VAL A 1 99 ? -21.255 -12.857 31.391 1.00 91.06 99 VAL A CA 1
ATOM 766 C C . VAL A 1 99 ? -20.915 -14.014 30.459 1.00 91.06 99 VAL A C 1
ATOM 768 O O . VAL A 1 99 ? -21.180 -15.155 30.807 1.00 91.06 99 VAL A O 1
ATOM 771 N N . LYS A 1 100 ? -20.223 -13.764 29.337 1.00 89.25 100 LYS A N 1
ATOM 772 C CA . LYS A 1 100 ? -19.856 -14.818 28.376 1.00 89.25 100 LYS A CA 1
ATOM 773 C C . LYS A 1 100 ? -19.059 -15.972 28.996 1.00 89.25 100 LYS A C 1
ATOM 775 O O . LYS A 1 100 ? -19.231 -17.102 28.556 1.00 89.25 100 LYS A O 1
ATOM 780 N N . ALA A 1 101 ? -18.194 -15.693 29.970 1.00 89.38 101 ALA A N 1
ATOM 781 C CA . ALA A 1 101 ? -17.398 -16.714 30.651 1.00 89.38 101 ALA A CA 1
ATOM 782 C C . ALA A 1 101 ? -18.223 -17.610 31.593 1.00 89.38 101 ALA A C 1
ATOM 784 O O . ALA A 1 101 ? -17.771 -18.698 31.927 1.00 89.38 101 ALA A O 1
ATOM 785 N N . ASN A 1 102 ? -19.413 -17.159 32.001 1.00 90.25 102 ASN A N 1
ATOM 786 C CA . ASN A 1 102 ? -20.245 -17.813 33.012 1.00 90.25 102 ASN A CA 1
ATOM 787 C C . ASN A 1 102 ? -21.616 -18.274 32.478 1.00 90.25 102 ASN A C 1
ATOM 789 O O . ASN A 1 102 ? -22.438 -18.762 33.246 1.00 90.25 102 ASN A O 1
ATOM 793 N N . LEU A 1 103 ? -21.878 -18.129 31.175 1.00 87.19 103 LEU A N 1
ATOM 794 C CA . LEU A 1 103 ? -23.093 -18.659 30.547 1.00 87.19 103 LEU A CA 1
ATOM 795 C C . LEU A 1 103 ? -23.075 -20.191 30.524 1.00 87.19 103 LEU A C 1
ATOM 797 O O . LEU A 1 103 ? -22.040 -20.790 30.225 1.00 87.19 103 LEU A O 1
ATOM 801 N N . GLN A 1 104 ? -24.236 -20.803 30.760 1.00 81.25 104 GLN A N 1
ATOM 802 C CA . GLN A 1 104 ? -24.432 -22.248 30.659 1.00 81.25 104 GLN A CA 1
ATOM 803 C C . GLN A 1 104 ? -25.198 -22.624 29.387 1.00 81.25 104 GLN A C 1
ATOM 805 O O . GLN A 1 104 ? -25.852 -21.796 28.754 1.00 81.25 104 GLN A O 1
ATOM 810 N N . MET A 1 105 ? -25.101 -23.895 28.991 1.00 74.50 105 MET A N 1
ATOM 811 C CA . MET A 1 105 ? -25.893 -24.459 27.893 1.00 74.50 105 MET A CA 1
ATOM 812 C C . MET A 1 105 ? -27.247 -24.957 28.413 1.00 74.50 105 MET A C 1
ATOM 814 O O . MET A 1 105 ? -27.525 -26.151 28.391 1.00 74.50 105 MET A O 1
ATOM 818 N N . THR A 1 106 ? -28.074 -24.038 28.910 1.00 85.00 106 THR A N 1
ATOM 819 C CA . THR A 1 106 ? -29.433 -24.319 29.396 1.00 85.00 106 THR A CA 1
ATOM 820 C C . THR A 1 106 ? -30.491 -23.768 28.430 1.00 85.00 106 THR A C 1
ATOM 822 O O . THR A 1 106 ? -30.217 -22.806 27.702 1.00 85.00 106 THR A O 1
ATOM 825 N N . PRO A 1 107 ? -31.721 -24.323 28.410 1.00 85.81 107 PRO A N 1
ATOM 826 C CA . PRO A 1 107 ? -32.814 -23.793 27.587 1.00 85.81 107 PRO A CA 1
ATOM 827 C C . PRO A 1 107 ? -33.199 -22.354 27.947 1.00 85.81 107 PRO A C 1
ATOM 829 O O . PRO A 1 107 ? -33.586 -21.587 27.070 1.00 85.81 107 PRO A O 1
ATOM 832 N N . LYS A 1 108 ? -33.064 -21.969 29.222 1.00 91.88 108 LYS A N 1
ATOM 833 C CA . LYS A 1 108 ? -33.285 -20.603 29.707 1.00 91.88 108 LYS A CA 1
ATOM 834 C C . LYS A 1 108 ? -32.076 -20.081 30.461 1.00 91.88 108 LYS A C 1
ATOM 836 O O . LYS A 1 108 ? -31.435 -20.808 31.223 1.00 91.88 108 LYS A O 1
ATOM 841 N N . GLN A 1 109 ? -31.789 -18.802 30.262 1.00 92.81 109 GLN A N 1
ATOM 842 C CA . GLN A 1 109 ? -30.679 -18.109 30.893 1.00 92.81 109 GLN A CA 1
ATOM 843 C C . GLN A 1 109 ? -31.113 -16.725 31.378 1.00 92.81 109 GLN A C 1
ATOM 845 O O . GLN A 1 109 ? -31.582 -15.892 30.609 1.00 92.81 109 GLN A O 1
ATOM 850 N N . TYR A 1 110 ? -30.868 -16.438 32.646 1.00 95.12 110 TYR A N 1
ATOM 851 C CA . TYR A 1 110 ? -31.111 -15.148 33.268 1.00 95.12 110 TYR A CA 1
ATOM 852 C C . TYR A 1 110 ? -29.797 -14.388 33.436 1.00 95.12 110 TYR A C 1
ATOM 854 O O . TYR A 1 110 ? -28.790 -14.942 33.887 1.00 95.12 110 TYR A O 1
ATOM 862 N N . ILE A 1 111 ? -29.812 -13.107 33.078 1.00 95.69 111 ILE A N 1
ATOM 863 C CA . ILE A 1 111 ? -28.722 -12.165 33.333 1.00 95.69 111 ILE A CA 1
ATOM 864 C C . ILE A 1 111 ? -29.288 -11.062 34.219 1.00 95.69 111 ILE A C 1
ATOM 866 O O . ILE A 1 111 ? -30.032 -10.205 33.743 1.00 95.69 111 ILE A O 1
ATOM 870 N N . VAL A 1 112 ? -28.925 -11.082 35.498 1.00 96.12 112 VAL A N 1
ATOM 871 C CA . VAL A 1 112 ? -29.375 -10.099 36.485 1.00 96.12 112 VAL A CA 1
ATOM 872 C C . VAL A 1 112 ? -28.283 -9.053 36.672 1.00 96.12 112 VAL A C 1
ATOM 874 O O . VAL A 1 112 ? -27.207 -9.338 37.198 1.00 96.12 112 VAL A O 1
ATOM 877 N N . ILE A 1 113 ? -28.543 -7.834 36.214 1.00 95.62 113 ILE A N 1
ATOM 878 C CA . ILE A 1 113 ? -27.591 -6.726 36.238 1.00 95.62 113 ILE A CA 1
ATOM 879 C C . ILE A 1 113 ? -27.861 -5.853 37.463 1.00 95.62 113 ILE A C 1
ATOM 881 O O . ILE A 1 113 ? -28.936 -5.276 37.601 1.00 95.62 113 ILE A O 1
ATOM 885 N N . VAL A 1 114 ? -26.862 -5.709 38.329 1.00 94.38 114 VAL A N 1
ATOM 886 C CA . VAL A 1 114 ? -26.954 -4.925 39.566 1.00 94.38 114 VAL A CA 1
ATOM 887 C C . VAL A 1 114 ? -26.227 -3.596 39.385 1.00 94.38 114 VAL A C 1
ATOM 889 O O . VAL A 1 114 ? -25.002 -3.544 39.202 1.00 94.38 114 VAL A O 1
ATOM 892 N N . GLY A 1 115 ? -26.975 -2.496 39.405 1.00 92.00 115 GLY A N 1
ATOM 893 C CA . GLY A 1 115 ? -26.411 -1.177 39.142 1.00 92.00 115 GLY A CA 1
ATOM 894 C C . GLY A 1 115 ? -27.395 -0.026 39.269 1.00 92.00 115 GLY A C 1
ATOM 895 O O . GLY A 1 115 ? -28.494 -0.183 39.776 1.00 92.00 115 GLY A O 1
ATOM 896 N N . GLU A 1 116 ? -26.960 1.153 38.836 1.00 90.75 116 GLU A N 1
ATOM 897 C CA . GLU A 1 116 ? -27.746 2.387 38.933 1.00 90.75 116 GLU A CA 1
ATOM 898 C C . GLU A 1 116 ? -28.773 2.503 37.793 1.00 90.75 116 GLU A C 1
ATOM 900 O O . GLU A 1 116 ? -28.483 2.097 36.656 1.00 90.75 116 GLU A O 1
ATOM 905 N N . VAL A 1 117 ? -29.914 3.156 38.044 1.00 90.69 117 VAL A N 1
ATOM 906 C CA . VAL A 1 117 ? -30.994 3.369 37.055 1.00 90.69 117 VAL A CA 1
ATOM 907 C C . VAL A 1 117 ? -30.464 4.002 35.766 1.00 90.69 117 VAL A C 1
ATOM 909 O O . VAL A 1 117 ? -30.717 3.515 34.661 1.00 90.69 117 VAL A O 1
ATOM 912 N N . LYS A 1 118 ? -29.619 5.036 35.885 1.00 88.44 118 LYS A N 1
ATOM 913 C CA . LYS A 1 118 ? -29.028 5.756 34.734 1.00 88.44 118 LYS A CA 1
ATOM 914 C C . LYS A 1 118 ? -28.177 4.874 33.807 1.00 88.44 118 LYS A C 1
ATOM 916 O O . LYS A 1 118 ? -27.875 5.270 32.682 1.00 88.44 118 LYS A O 1
ATOM 921 N N . SER A 1 119 ? -27.773 3.695 34.270 1.00 88.88 119 SER A N 1
ATOM 922 C CA . SER A 1 119 ? -26.884 2.782 33.552 1.00 88.88 119 SER A CA 1
ATOM 923 C C . SER A 1 119 ? -27.607 1.604 32.901 1.00 88.88 119 SER A C 1
ATOM 925 O O . SER A 1 119 ? -26.996 0.899 32.088 1.00 88.88 119 SER A O 1
ATOM 927 N N . ALA A 1 120 ? -28.897 1.416 33.206 1.00 91.50 120 ALA A N 1
ATOM 928 C CA . ALA A 1 120 ? -29.714 0.301 32.731 1.00 91.50 120 ALA A CA 1
ATOM 929 C C . ALA A 1 120 ? -29.661 0.156 31.206 1.00 91.50 120 ALA A C 1
ATOM 931 O O . ALA A 1 120 ? -29.372 -0.918 30.680 1.00 91.50 120 ALA A O 1
ATOM 932 N N . PHE A 1 121 ? -29.836 1.269 30.487 1.00 91.19 121 PHE A N 1
ATOM 933 C CA . PHE A 1 121 ? -29.845 1.275 29.026 1.00 91.19 121 PHE A CA 1
ATOM 934 C C . PHE A 1 121 ? -28.529 0.767 28.421 1.00 91.19 121 PHE A C 1
ATOM 936 O O . PHE A 1 121 ? -28.527 -0.107 27.550 1.00 91.19 121 PHE A O 1
ATOM 943 N N . ALA A 1 122 ? -27.391 1.285 28.894 1.00 90.88 122 ALA A N 1
ATOM 944 C CA . ALA A 1 122 ? -26.080 0.930 28.359 1.00 90.88 122 ALA A CA 1
ATOM 945 C C . ALA A 1 122 ? -25.710 -0.531 28.658 1.00 90.88 122 ALA A C 1
ATOM 947 O O . ALA A 1 122 ? -25.188 -1.220 27.779 1.00 90.88 122 ALA A O 1
ATOM 948 N N . LEU A 1 123 ? -25.999 -1.006 29.873 1.00 92.56 123 LEU A N 1
ATOM 949 C CA . LEU A 1 123 ? -25.723 -2.381 30.295 1.00 92.56 123 LEU A CA 1
ATOM 950 C C . LEU A 1 123 ? -26.665 -3.380 29.615 1.00 92.56 123 LEU A C 1
ATOM 952 O O . LEU A 1 123 ? -26.200 -4.396 29.101 1.00 92.56 123 LEU A O 1
ATOM 956 N N . GLY A 1 124 ? -27.952 -3.050 29.489 1.00 93.50 124 GLY A N 1
ATOM 957 C CA . GLY A 1 124 ? -28.912 -3.848 28.729 1.00 93.50 124 GLY A CA 1
ATOM 958 C C . GLY A 1 124 ? -28.508 -3.988 27.261 1.00 93.50 124 GLY A C 1
ATOM 959 O O . GLY A 1 124 ? -28.492 -5.096 26.722 1.00 93.50 124 GLY A O 1
ATOM 960 N N . CYS A 1 125 ? -28.082 -2.893 26.625 1.00 93.06 125 CYS A N 1
ATOM 961 C CA . CYS A 1 125 ? -27.543 -2.909 25.262 1.00 93.06 125 CYS A CA 1
ATOM 962 C C . CYS A 1 125 ? -26.208 -3.659 25.132 1.00 93.06 125 CYS A C 1
ATOM 964 O O . CYS A 1 125 ? -25.838 -4.061 24.030 1.00 93.06 125 CYS A O 1
ATOM 966 N N . ALA A 1 126 ? -25.422 -3.781 26.201 1.00 92.56 126 ALA A N 1
ATOM 967 C CA . ALA A 1 126 ? -24.179 -4.546 26.189 1.00 92.56 126 ALA A CA 1
ATOM 968 C C . ALA A 1 126 ? -24.456 -6.049 26.308 1.00 92.56 126 ALA A C 1
ATOM 970 O O . ALA A 1 126 ? -23.896 -6.825 25.537 1.00 92.56 126 ALA A O 1
ATOM 971 N N . ALA A 1 127 ? -25.385 -6.438 27.185 1.00 92.81 127 ALA A N 1
ATOM 972 C CA . ALA A 1 127 ? -25.822 -7.820 27.343 1.00 92.81 127 ALA A CA 1
ATOM 973 C C . ALA A 1 127 ? -26.391 -8.402 26.037 1.00 92.81 127 ALA A C 1
ATOM 975 O O . ALA A 1 127 ? -26.039 -9.516 25.658 1.00 92.81 127 ALA A O 1
ATOM 976 N N . SER A 1 128 ? -27.177 -7.637 25.270 1.00 91.19 128 SER A N 1
ATOM 977 C CA . SER A 1 128 ? -27.733 -8.139 24.003 1.00 91.19 128 SER A CA 1
ATOM 978 C C . SER A 1 128 ? -26.693 -8.428 22.912 1.00 91.19 128 SER A C 1
ATOM 980 O O . SER A 1 128 ? -26.933 -9.277 22.051 1.00 91.19 128 SER A O 1
ATOM 982 N N . ARG A 1 129 ? -25.508 -7.797 22.957 1.00 89.94 129 ARG A N 1
ATOM 983 C CA . ARG A 1 129 ? -24.403 -8.044 22.002 1.00 89.94 129 ARG A CA 1
ATOM 984 C C . ARG A 1 129 ? -23.761 -9.419 22.167 1.00 89.94 129 ARG A C 1
ATOM 986 O O . ARG A 1 129 ? -23.054 -9.861 21.266 1.00 89.94 129 ARG A O 1
ATOM 993 N N . LEU A 1 130 ? -23.982 -10.082 23.301 1.00 89.38 130 LEU A N 1
ATOM 994 C CA . LEU A 1 130 ? -23.414 -11.398 23.600 1.00 89.38 130 LEU A CA 1
ATOM 995 C C . LEU A 1 130 ? -23.984 -12.515 22.729 1.00 89.38 130 LEU A C 1
ATOM 997 O O . LEU A 1 130 ? -23.344 -13.555 22.574 1.00 89.38 130 LEU A O 1
ATOM 1001 N N . PHE A 1 131 ? -25.164 -12.281 22.155 1.00 90.06 131 PHE A N 1
ATOM 1002 C CA . PHE A 1 131 ? -25.976 -13.292 21.496 1.00 90.06 131 PHE A CA 1
ATOM 1003 C C . PHE A 1 131 ? -26.151 -12.967 20.002 1.00 90.06 131 PHE A C 1
ATOM 1005 O O . PHE A 1 131 ? -27.192 -12.429 19.592 1.00 90.06 131 PHE A O 1
ATOM 1012 N N . PRO A 1 132 ? -25.137 -13.254 19.164 1.00 89.75 132 PRO A N 1
ATOM 1013 C CA . PRO A 1 132 ? -25.179 -12.958 17.736 1.00 89.75 132 PRO A CA 1
ATOM 1014 C C . PRO A 1 132 ? -26.280 -13.758 17.029 1.00 89.75 132 PRO A C 1
ATOM 1016 O O . PRO A 1 132 ? -26.593 -14.885 17.407 1.00 89.75 132 PRO A O 1
ATOM 1019 N N . LEU A 1 133 ? -26.866 -13.176 15.980 1.00 91.38 133 LEU A N 1
ATOM 1020 C CA . LEU A 1 133 ? -27.878 -13.848 15.151 1.00 91.38 133 LEU A CA 1
ATOM 1021 C C . LEU A 1 133 ? -27.266 -14.713 14.038 1.00 91.38 133 LEU A C 1
ATOM 1023 O O . LEU A 1 133 ? -27.938 -15.600 13.521 1.00 91.38 133 LEU A O 1
ATOM 1027 N N . TYR A 1 134 ? -26.019 -14.443 13.641 1.00 91.31 134 TYR A N 1
ATOM 1028 C CA . TYR A 1 134 ? -25.365 -15.125 12.526 1.00 91.31 134 TYR A CA 1
ATOM 1029 C C . TYR A 1 134 ? -24.508 -16.310 13.009 1.00 91.31 134 TYR A C 1
ATOM 1031 O O . TYR A 1 134 ? -23.581 -16.123 13.797 1.00 91.31 134 TYR A O 1
ATOM 1039 N N . ASN A 1 135 ? -24.781 -17.524 12.511 1.00 87.38 135 ASN A N 1
ATOM 1040 C CA . ASN A 1 135 ? -23.983 -18.731 12.764 1.00 87.38 135 ASN A CA 1
ATOM 1041 C C . ASN A 1 135 ? -24.096 -19.721 11.582 1.00 87.38 135 ASN A C 1
ATOM 1043 O O . ASN A 1 135 ? -25.183 -19.931 11.048 1.00 87.38 135 ASN A O 1
ATOM 1047 N N . ARG A 1 136 ? -22.977 -20.344 11.184 1.00 87.38 136 ARG A N 1
ATOM 1048 C CA . ARG A 1 136 ? -22.891 -21.368 10.115 1.00 87.38 136 ARG A CA 1
ATOM 1049 C C . ARG A 1 136 ? -22.218 -22.675 10.563 1.00 87.38 136 ARG A C 1
ATOM 1051 O O . ARG A 1 136 ? -21.859 -23.496 9.724 1.00 87.38 136 ARG A O 1
ATOM 1058 N N . LYS A 1 137 ? -22.015 -22.885 11.866 1.00 84.44 137 LYS A N 1
ATOM 1059 C CA . LYS A 1 137 ? -21.505 -24.163 12.388 1.00 84.44 137 LYS A CA 1
ATOM 1060 C C . LYS A 1 137 ? -22.545 -25.275 12.191 1.00 84.44 137 LYS A C 1
ATOM 1062 O O . LYS A 1 137 ? -23.716 -25.061 12.492 1.00 84.44 137 LYS A O 1
ATOM 1067 N N . LYS A 1 138 ? -22.111 -26.443 11.696 1.00 71.94 138 LYS A N 1
ATOM 1068 C CA . LYS A 1 138 ? -22.988 -27.566 11.303 1.00 71.94 138 LYS A CA 1
ATOM 1069 C C . LYS A 1 138 ? -23.689 -28.270 12.482 1.00 71.94 138 LYS A C 1
ATOM 1071 O O . LYS A 1 138 ? -24.799 -28.746 12.286 1.00 71.94 138 LYS A O 1
ATOM 1076 N N . ASP A 1 139 ? -23.112 -28.240 13.687 1.00 60.62 139 ASP A N 1
ATOM 1077 C CA . ASP A 1 139 ? -23.639 -28.966 14.864 1.00 60.62 139 ASP A CA 1
ATOM 1078 C C . ASP A 1 139 ? -24.366 -28.088 15.903 1.00 60.62 139 ASP A C 1
ATOM 1080 O O . ASP A 1 139 ? -24.979 -28.604 16.829 1.00 60.62 139 ASP A O 1
ATOM 1084 N N . GLU A 1 140 ? -24.346 -26.755 15.768 1.00 55.47 140 GLU A N 1
ATOM 1085 C CA . GLU A 1 140 ? -24.918 -25.826 16.770 1.00 55.47 140 GLU A CA 1
ATOM 1086 C C . GLU A 1 140 ? -26.356 -25.357 16.439 1.00 55.47 140 GLU A C 1
ATOM 1088 O O . GLU A 1 140 ? -26.873 -24.450 17.088 1.00 55.47 140 GLU A O 1
ATOM 1093 N N . GLN A 1 141 ? -27.010 -25.919 15.413 1.00 51.25 141 GLN A N 1
ATOM 1094 C CA . GLN A 1 141 ? -28.314 -25.429 14.927 1.00 51.25 141 GLN A CA 1
ATOM 1095 C C . GLN A 1 141 ? -29.551 -25.990 15.651 1.00 51.25 141 GLN A C 1
ATOM 1097 O O . GLN A 1 141 ? -30.659 -25.592 15.296 1.00 51.25 141 GLN A O 1
ATOM 1102 N N . LYS A 1 142 ? -29.405 -26.889 16.634 1.00 51.69 142 LYS A N 1
ATOM 1103 C CA . LYS A 1 142 ? -30.561 -27.615 17.192 1.00 51.69 142 LYS A CA 1
ATOM 1104 C C . LYS A 1 142 ? -31.192 -26.999 18.445 1.00 51.69 142 LYS A C 1
ATOM 1106 O O . LYS A 1 142 ? -32.408 -27.088 18.567 1.00 51.69 142 LYS A O 1
ATOM 1111 N N . ASP A 1 143 ? -30.435 -26.289 19.282 1.00 65.88 143 ASP A N 1
ATOM 1112 C CA . ASP A 1 143 ? -30.964 -25.807 20.565 1.00 65.88 143 ASP A CA 1
ATOM 1113 C C . ASP A 1 143 ? -31.120 -24.277 20.583 1.00 65.88 143 ASP A C 1
ATOM 1115 O O . ASP A 1 143 ? -30.173 -23.525 20.320 1.00 65.88 143 ASP A O 1
ATOM 1119 N N . GLN A 1 144 ? -32.340 -23.809 20.868 1.00 74.69 144 GLN A N 1
ATOM 1120 C CA . GLN A 1 144 ? -32.660 -22.401 21.104 1.00 74.69 144 GLN A CA 1
ATOM 1121 C C . GLN A 1 144 ? -32.609 -22.110 22.611 1.00 74.69 144 GLN A C 1
ATOM 1123 O O . GLN A 1 144 ? -33.131 -22.887 23.402 1.00 74.69 144 GLN A O 1
ATOM 1128 N N . CYS A 1 145 ? -31.987 -20.994 22.998 1.00 86.81 145 CYS A N 1
ATOM 1129 C CA . CYS A 1 145 ? -31.888 -20.549 24.391 1.00 86.81 145 CYS A CA 1
ATOM 1130 C C . CYS A 1 145 ? -32.675 -19.246 24.592 1.00 86.81 145 CYS A C 1
ATOM 1132 O O . CYS A 1 145 ? -32.470 -18.277 23.857 1.00 86.81 145 CYS A O 1
ATOM 1134 N N . ASP A 1 146 ? -33.558 -19.190 25.580 1.00 92.06 146 ASP A N 1
ATOM 1135 C CA . ASP A 1 146 ? -34.281 -17.972 25.933 1.00 92.06 146 ASP A CA 1
ATOM 1136 C C . ASP A 1 146 ? -33.510 -17.189 26.996 1.00 92.06 146 ASP A C 1
ATOM 1138 O O . ASP A 1 146 ? -33.294 -17.661 28.113 1.00 92.06 146 ASP A O 1
ATOM 1142 N N . VAL A 1 147 ? -33.080 -15.976 26.644 1.00 94.19 147 VAL A N 1
ATOM 1143 C CA . VAL A 1 147 ? -32.289 -15.117 27.527 1.00 94.19 147 VAL A CA 1
ATOM 1144 C C . VAL A 1 147 ? -33.159 -14.005 28.094 1.00 94.19 147 VAL A C 1
ATOM 1146 O O . VAL A 1 147 ? -33.691 -13.178 27.352 1.00 94.19 147 VAL A O 1
ATOM 1149 N N . ILE A 1 148 ? -33.249 -13.936 29.416 1.00 95.69 148 ILE A N 1
ATOM 1150 C CA . ILE A 1 148 ? -34.026 -12.927 30.135 1.00 95.69 148 ILE A CA 1
ATOM 1151 C C . ILE A 1 148 ? -33.053 -11.995 30.861 1.00 95.69 148 ILE A C 1
ATOM 1153 O O . ILE A 1 148 ? -32.271 -12.421 31.712 1.00 95.69 148 ILE A O 1
ATOM 1157 N N . ILE A 1 149 ? -33.075 -10.715 30.495 1.00 96.38 149 ILE A N 1
ATOM 1158 C CA . ILE A 1 149 ? -32.228 -9.679 31.088 1.00 96.38 149 ILE A CA 1
ATOM 1159 C C . ILE A 1 149 ? -33.054 -8.883 32.093 1.00 96.38 149 ILE A C 1
ATOM 1161 O O . ILE A 1 149 ? -34.121 -8.353 31.775 1.00 96.38 149 ILE A O 1
ATOM 1165 N N . GLU A 1 150 ? -32.524 -8.779 33.301 1.00 96.56 150 GLU A N 1
ATOM 1166 C CA . GLU A 1 150 ? -33.188 -8.206 34.464 1.00 96.56 150 GLU A CA 1
ATOM 1167 C C . GLU A 1 150 ? -32.269 -7.223 35.180 1.00 96.56 150 GLU A C 1
ATOM 1169 O O . GLU A 1 150 ? -31.045 -7.277 35.034 1.00 96.56 150 GLU A O 1
ATOM 1174 N N . PHE A 1 151 ? -32.860 -6.332 35.973 1.00 95.44 151 PHE A N 1
ATOM 1175 C CA . PHE A 1 151 ? -32.125 -5.299 36.689 1.00 95.44 151 PHE A CA 1
ATOM 1176 C C . PHE A 1 151 ? -32.494 -5.279 38.167 1.00 95.44 151 PHE A C 1
ATOM 1178 O O . PHE A 1 151 ? -33.664 -5.379 38.524 1.00 95.44 151 PHE A O 1
ATOM 1185 N N . VAL A 1 152 ? -31.479 -5.099 39.010 1.00 94.81 152 VAL A N 1
ATOM 1186 C CA . VAL A 1 152 ? -31.634 -4.742 40.422 1.00 94.81 152 VAL A CA 1
ATOM 1187 C C . VAL A 1 152 ? -31.004 -3.372 40.623 1.00 94.81 152 VAL A C 1
ATOM 1189 O O . VAL A 1 152 ? -29.796 -3.203 40.421 1.00 94.81 152 VAL A O 1
ATOM 1192 N N . PHE A 1 153 ? -31.827 -2.402 41.018 1.00 93.31 153 PHE A N 1
ATOM 1193 C CA . PHE A 1 153 ? -31.396 -1.023 41.202 1.00 93.31 153 PHE A CA 1
ATOM 1194 C C . PHE A 1 153 ? -30.939 -0.748 42.633 1.00 93.31 153 PHE A C 1
ATOM 1196 O O . PHE A 1 153 ? -31.541 -1.206 43.613 1.00 93.31 153 PHE A O 1
ATOM 1203 N N . VAL A 1 154 ? -29.821 -0.027 42.736 1.00 89.81 154 VAL A N 1
ATOM 1204 C CA . VAL A 1 154 ? -29.156 0.280 44.012 1.00 89.81 154 VAL A CA 1
ATOM 1205 C C . VAL A 1 154 ? -29.395 1.709 44.494 1.00 89.81 154 VAL A C 1
ATOM 1207 O O . VAL A 1 154 ? -29.367 1.945 45.698 1.00 89.81 154 VAL A O 1
ATOM 1210 N N . ASP A 1 155 ? -29.629 2.641 43.571 1.00 88.75 155 ASP A N 1
ATOM 1211 C CA . ASP A 1 155 ? -29.875 4.066 43.818 1.00 88.75 155 ASP A CA 1
ATOM 1212 C C . ASP A 1 155 ? -31.359 4.391 44.044 1.00 88.75 155 ASP A C 1
ATOM 1214 O O . ASP A 1 155 ? -31.669 5.326 44.776 1.00 88.75 155 ASP A O 1
ATOM 1218 N N . ASP A 1 156 ? -32.261 3.589 43.481 1.00 88.00 156 ASP A N 1
ATOM 1219 C CA . ASP A 1 156 ? -33.700 3.624 43.747 1.00 88.00 156 ASP A CA 1
ATOM 1220 C C . ASP A 1 156 ? -34.205 2.181 43.891 1.00 88.00 156 ASP A C 1
ATOM 1222 O O . ASP A 1 156 ? -34.286 1.428 42.920 1.00 88.00 156 ASP A O 1
ATOM 1226 N N . LYS A 1 157 ? -34.441 1.757 45.138 1.00 83.12 157 LYS A N 1
ATOM 1227 C CA . LYS A 1 157 ? -34.633 0.342 45.495 1.00 83.12 157 LYS A CA 1
ATOM 1228 C C . LYS A 1 157 ? -35.944 -0.243 44.974 1.00 83.12 157 LYS A C 1
ATOM 1230 O O . LYS A 1 157 ? -35.977 -1.453 44.741 1.00 83.12 157 LYS A O 1
ATOM 1235 N N . ASP A 1 158 ? -36.953 0.604 44.805 1.00 84.88 158 ASP A N 1
ATOM 1236 C CA . ASP A 1 158 ? -38.301 0.237 44.362 1.00 84.88 158 ASP A CA 1
ATOM 1237 C C . ASP A 1 158 ? -38.502 0.519 42.866 1.00 84.88 158 ASP A C 1
ATOM 1239 O O . ASP A 1 158 ? -39.565 0.240 42.306 1.00 84.88 158 ASP A O 1
ATOM 1243 N N . HIS A 1 159 ? -37.473 1.049 42.196 1.00 87.88 159 HIS A N 1
ATOM 1244 C CA . HIS A 1 159 ? -37.510 1.268 40.763 1.00 87.88 159 HIS A CA 1
ATOM 1245 C C . HIS A 1 159 ? -37.673 -0.056 40.018 1.00 87.88 159 HIS A C 1
ATOM 1247 O O . HIS A 1 159 ? -36.934 -1.019 40.225 1.00 87.88 159 HIS A O 1
ATOM 1253 N N . VAL A 1 160 ? -38.599 -0.065 39.071 1.00 89.25 160 VAL A N 1
ATOM 1254 C CA . VAL A 1 160 ? -38.773 -1.130 38.085 1.00 89.25 160 VAL A CA 1
ATOM 1255 C C . VAL A 1 160 ? -38.732 -0.502 36.704 1.00 89.25 160 VAL A C 1
ATOM 1257 O O . VAL A 1 160 ? -39.134 0.651 36.531 1.00 89.25 160 VAL A O 1
ATOM 1260 N N . LEU A 1 161 ? -38.252 -1.246 35.706 1.00 89.31 161 LEU A N 1
ATOM 1261 C CA . LEU A 1 161 ? -38.289 -0.735 34.338 1.00 89.31 161 LEU A CA 1
ATOM 1262 C C . LEU A 1 161 ? -39.746 -0.518 33.928 1.00 89.31 161 LEU A C 1
ATOM 1264 O O . LEU A 1 161 ? -40.566 -1.434 34.019 1.00 89.31 161 LEU A O 1
ATOM 1268 N N . SER A 1 162 ? -40.062 0.679 33.438 1.00 89.38 162 SER A N 1
ATOM 1269 C CA . SER A 1 162 ? -41.382 0.938 32.873 1.00 89.38 162 SER A CA 1
ATOM 1270 C C . SER A 1 162 ? -41.582 0.139 31.582 1.00 89.38 162 SER A C 1
ATOM 1272 O O . SER A 1 162 ? -40.622 -0.278 30.928 1.00 89.38 162 SER A O 1
ATOM 1274 N N . GLU A 1 163 ? -42.831 -0.019 31.145 1.00 86.75 163 GLU A N 1
ATOM 1275 C CA . GLU A 1 163 ? -43.139 -0.634 29.845 1.00 86.75 163 GLU A CA 1
ATOM 1276 C C . GLU A 1 163 ? -42.425 0.084 28.681 1.00 86.75 163 GLU A C 1
ATOM 1278 O O . GLU A 1 163 ? -41.953 -0.548 27.732 1.00 86.75 163 GLU A O 1
ATOM 1283 N N . ASN A 1 164 ? -42.256 1.407 28.792 1.00 85.75 164 ASN A N 1
ATOM 1284 C CA . ASN A 1 164 ? -41.492 2.200 27.830 1.00 85.75 164 ASN A CA 1
ATOM 1285 C C . ASN A 1 164 ? -39.997 1.856 27.851 1.00 85.75 164 ASN A C 1
ATOM 1287 O O . ASN A 1 164 ? -39.381 1.783 26.787 1.00 85.75 164 ASN A O 1
ATOM 1291 N N . ASP A 1 165 ? -39.409 1.624 29.027 1.00 88.44 165 ASP A N 1
ATOM 1292 C CA . ASP A 1 165 ? -38.000 1.235 29.148 1.00 88.44 165 ASP A CA 1
ATOM 1293 C C . ASP A 1 165 ? -37.767 -0.163 28.576 1.00 88.44 165 ASP A C 1
ATOM 1295 O O . ASP A 1 165 ? -36.825 -0.362 27.806 1.00 88.44 165 ASP A O 1
ATOM 1299 N N . VAL A 1 166 ? -38.659 -1.112 28.879 1.00 90.69 166 VAL A N 1
ATOM 1300 C CA . VAL A 1 166 ? -38.635 -2.474 28.324 1.00 90.69 166 VAL A CA 1
ATOM 1301 C C . VAL A 1 166 ? -38.778 -2.436 26.802 1.00 90.69 166 VAL A C 1
ATOM 1303 O O . VAL A 1 166 ? -37.988 -3.065 26.093 1.00 90.69 166 VAL A O 1
ATOM 1306 N N . THR A 1 167 ? -39.717 -1.647 26.277 1.00 89.25 167 THR A N 1
ATOM 1307 C CA . THR A 1 167 ? -39.897 -1.450 24.829 1.00 89.25 167 THR A CA 1
ATOM 1308 C C . THR A 1 167 ? -38.643 -0.848 24.192 1.00 89.25 167 THR A C 1
ATOM 1310 O O . THR A 1 167 ? -38.175 -1.332 23.158 1.00 89.25 167 THR A O 1
ATOM 1313 N N . CYS A 1 168 ? -38.045 0.158 24.835 1.00 89.94 168 CYS A N 1
ATOM 1314 C CA . CYS A 1 168 ? -36.836 0.828 24.363 1.00 89.94 168 CYS A CA 1
ATOM 1315 C C . CYS A 1 168 ? -35.614 -0.086 24.330 1.00 89.94 168 CYS A C 1
ATOM 1317 O O . CYS A 1 168 ? -34.896 -0.135 23.320 1.00 89.94 168 CYS A O 1
ATOM 1319 N N . LEU A 1 169 ? -35.399 -0.848 25.400 1.00 93.81 169 LEU A N 1
ATOM 1320 C CA . LEU A 1 169 ? -34.350 -1.855 25.494 1.00 93.81 169 LEU A CA 1
ATOM 1321 C C . LEU A 1 169 ? -34.548 -2.956 24.452 1.00 93.81 169 LEU A C 1
ATOM 1323 O O . LEU A 1 169 ? -33.600 -3.290 23.744 1.00 93.81 169 LEU A O 1
ATOM 1327 N N . THR A 1 170 ? -35.776 -3.450 24.285 1.00 94.19 170 THR A N 1
ATOM 1328 C CA . THR A 1 170 ? -36.112 -4.495 23.307 1.00 94.19 170 THR A CA 1
ATOM 1329 C C . THR A 1 170 ? -35.854 -4.020 21.879 1.00 94.19 170 THR A C 1
ATOM 1331 O O . THR A 1 170 ? -35.089 -4.646 21.141 1.00 94.19 170 THR A O 1
ATOM 1334 N N . ALA A 1 171 ? -36.394 -2.858 21.495 1.00 92.19 171 ALA A N 1
ATOM 1335 C CA . ALA A 1 171 ? -36.178 -2.275 20.172 1.00 92.19 171 ALA A CA 1
ATOM 1336 C C . ALA A 1 171 ? -34.688 -2.011 19.894 1.00 92.19 171 ALA A C 1
ATOM 1338 O O . ALA A 1 171 ? -34.209 -2.245 18.778 1.00 92.19 171 ALA A O 1
ATOM 1339 N N . SER A 1 172 ? -33.936 -1.568 20.905 1.00 94.38 172 SER A N 1
ATOM 1340 C CA . SER A 1 172 ? -32.493 -1.336 20.799 1.00 94.38 172 SER A CA 1
ATOM 1341 C C . SER A 1 172 ? -31.704 -2.637 20.672 1.00 94.38 172 SER A C 1
ATOM 1343 O O . SER A 1 172 ? -30.826 -2.726 19.817 1.00 94.38 172 SER A O 1
ATOM 1345 N N . ALA A 1 173 ? -32.032 -3.664 21.452 1.00 94.69 173 ALA A N 1
ATOM 1346 C CA . ALA A 1 173 ? -31.371 -4.964 21.417 1.00 94.69 173 ALA A CA 1
ATOM 1347 C C . ALA A 1 173 ? -31.557 -5.678 20.081 1.00 94.69 173 ALA A C 1
ATOM 1349 O O . ALA A 1 173 ? -30.576 -6.116 19.481 1.00 94.69 173 ALA A O 1
ATOM 1350 N N . GLU A 1 174 ? -32.790 -5.739 19.576 1.00 94.81 174 GLU A N 1
ATOM 1351 C CA . GLU A 1 174 ? -33.076 -6.276 18.243 1.00 94.81 174 GLU A CA 1
ATOM 1352 C C . GLU A 1 174 ? -32.257 -5.555 17.170 1.00 94.81 174 GLU A C 1
ATOM 1354 O O . GLU A 1 174 ? -31.677 -6.182 16.288 1.00 94.81 174 GLU A O 1
ATOM 1359 N N . SER A 1 175 ? -32.169 -4.229 17.269 1.00 95.56 175 SER A N 1
ATOM 1360 C CA . SER A 1 175 ? -31.480 -3.402 16.281 1.00 95.56 175 SER A CA 1
ATOM 1361 C C . SER A 1 175 ? -29.953 -3.521 16.356 1.00 95.56 175 SER A C 1
ATOM 1363 O O . SER A 1 175 ? -29.281 -3.532 15.326 1.00 95.56 175 SER A O 1
ATOM 1365 N N . ILE A 1 176 ? -29.392 -3.670 17.560 1.00 95.88 176 ILE A N 1
ATOM 1366 C CA . ILE A 1 176 ? -27.970 -3.972 17.778 1.00 95.88 176 ILE A CA 1
ATOM 1367 C C . ILE A 1 176 ? -27.626 -5.344 17.193 1.00 95.88 176 ILE A C 1
ATOM 1369 O O . ILE A 1 176 ? -26.613 -5.491 16.508 1.00 95.88 176 ILE A O 1
ATOM 1373 N N . ARG A 1 177 ? -28.476 -6.346 17.438 1.00 95.81 177 ARG A N 1
ATOM 1374 C CA . ARG A 1 177 ? -28.281 -7.708 16.932 1.00 95.81 177 ARG A CA 1
ATOM 1375 C C . ARG A 1 177 ? -28.457 -7.791 15.421 1.00 95.81 177 ARG A C 1
ATOM 1377 O O . ARG A 1 177 ? -27.703 -8.521 14.786 1.00 95.81 177 ARG A O 1
ATOM 1384 N N . LEU A 1 178 ? -29.374 -7.015 14.840 1.00 95.88 178 LEU A N 1
ATOM 1385 C CA . LEU A 1 178 ? -29.498 -6.837 13.390 1.00 95.88 178 LEU A CA 1
ATOM 1386 C C . LEU A 1 178 ? -28.209 -6.257 12.795 1.00 95.88 178 LEU A C 1
ATOM 1388 O O . LEU A 1 178 ? -27.673 -6.811 11.839 1.00 95.88 178 LEU A O 1
ATOM 1392 N N . ALA A 1 179 ? -27.671 -5.185 13.383 1.00 96.50 179 ALA A N 1
ATOM 1393 C CA . ALA A 1 179 ? -26.417 -4.601 12.916 1.00 96.50 179 ALA A CA 1
ATOM 1394 C C . ALA A 1 179 ? -25.259 -5.616 12.987 1.00 96.50 179 ALA A C 1
ATOM 1396 O O . ALA A 1 179 ? -24.501 -5.759 12.029 1.00 96.50 179 ALA A O 1
ATOM 1397 N N . ALA A 1 180 ? -25.159 -6.370 14.088 1.00 96.31 180 ALA A N 1
ATOM 1398 C CA . ALA A 1 180 ? -24.169 -7.436 14.239 1.00 96.31 180 ALA A CA 1
ATOM 1399 C C . ALA A 1 180 ? -24.366 -8.571 13.219 1.00 96.31 180 ALA A C 1
ATOM 1401 O O . ALA A 1 180 ? -23.392 -9.005 12.615 1.00 96.31 180 ALA A O 1
ATOM 1402 N N . LYS A 1 181 ? -25.612 -9.001 12.955 1.00 95.88 181 LYS A N 1
ATOM 1403 C CA . LYS A 1 181 ? -25.953 -10.017 11.939 1.00 95.88 181 LYS A CA 1
ATOM 1404 C C . LYS A 1 181 ? -25.382 -9.647 10.572 1.00 95.88 181 LYS A C 1
ATOM 1406 O O . LYS A 1 181 ? -24.744 -10.480 9.937 1.00 95.88 181 LYS A O 1
ATOM 1411 N N . ILE A 1 182 ? -25.601 -8.404 10.147 1.00 96.06 182 ILE A N 1
ATOM 1412 C CA . ILE A 1 182 ? -25.123 -7.889 8.860 1.00 96.06 182 ILE A CA 1
ATOM 1413 C C . ILE A 1 182 ? -23.587 -7.889 8.815 1.00 96.06 182 ILE A C 1
ATOM 1415 O O . ILE A 1 182 ? -22.999 -8.339 7.839 1.00 96.06 182 ILE A O 1
ATOM 1419 N N . VAL A 1 183 ? -22.933 -7.440 9.889 1.00 96.44 183 VAL A N 1
ATOM 1420 C CA . VAL A 1 183 ? -21.464 -7.349 9.999 1.00 96.44 183 VAL A CA 1
ATOM 1421 C C . VAL A 1 183 ? -20.777 -8.720 10.081 1.00 96.44 183 VAL A C 1
ATOM 1423 O O . VAL A 1 183 ? -19.659 -8.897 9.585 1.00 96.44 183 VAL A O 1
ATOM 1426 N N . ASP A 1 184 ? -21.415 -9.687 10.737 1.00 95.75 184 ASP A N 1
ATOM 1427 C CA . ASP A 1 184 ? -20.868 -11.025 10.957 1.00 95.75 184 ASP A CA 1
ATOM 1428 C C . ASP A 1 184 ? -21.105 -11.966 9.771 1.00 95.75 184 ASP A C 1
ATOM 1430 O O . ASP A 1 184 ? -20.316 -12.901 9.579 1.00 95.75 184 ASP A O 1
ATOM 1434 N N . ALA A 1 185 ? -22.124 -11.712 8.949 1.00 94.94 185 ALA A N 1
ATOM 1435 C CA . ALA A 1 185 ? -22.367 -12.468 7.729 1.00 94.94 185 ALA A CA 1
ATOM 1436 C C . ALA A 1 185 ? -21.209 -12.287 6.717 1.00 94.94 185 ALA A C 1
ATOM 1438 O O . ALA A 1 185 ? -20.692 -11.183 6.536 1.00 94.94 185 ALA A O 1
ATOM 1439 N N . PRO A 1 186 ? -20.716 -13.363 6.078 1.00 93.44 186 PRO A N 1
ATOM 1440 C CA . PRO A 1 186 ? -19.656 -13.298 5.087 1.00 93.44 186 PRO A CA 1
ATOM 1441 C C . PRO A 1 186 ? -20.187 -12.652 3.805 1.00 93.44 186 PRO A C 1
ATOM 1443 O O . PRO A 1 186 ? -21.363 -12.763 3.469 1.00 93.44 186 PRO A O 1
ATOM 1446 N N . CYS A 1 187 ? -19.307 -11.979 3.070 1.00 86.62 187 CYS A N 1
ATOM 1447 C CA . CYS A 1 187 ? -19.689 -11.130 1.941 1.00 86.62 187 CYS A CA 1
ATOM 1448 C C . CYS A 1 187 ? -20.266 -11.875 0.727 1.00 86.62 187 CYS A C 1
ATOM 1450 O O . CYS A 1 187 ? -20.873 -11.244 -0.134 1.00 86.62 187 CYS A O 1
ATOM 1452 N N . ASN A 1 188 ? -20.084 -13.195 0.643 1.00 88.31 188 ASN A N 1
ATOM 1453 C CA . ASN A 1 188 ? -20.743 -14.030 -0.361 1.00 88.31 188 ASN A CA 1
ATOM 1454 C C . ASN A 1 188 ? -22.246 -14.200 -0.077 1.00 88.31 188 ASN A C 1
ATOM 1456 O O . ASN A 1 188 ? -23.001 -14.429 -1.012 1.00 88.31 188 ASN A O 1
ATOM 1460 N N . GLU A 1 189 ? -22.672 -14.074 1.184 1.00 93.94 189 GLU A N 1
ATOM 1461 C CA . GLU A 1 189 ? -24.085 -14.082 1.588 1.00 93.94 189 GLU A CA 1
ATOM 1462 C C . GLU A 1 189 ? -24.612 -12.654 1.772 1.00 93.94 189 GLU A C 1
ATOM 1464 O O . GLU A 1 189 ? -25.667 -12.298 1.260 1.00 93.94 189 GLU A O 1
ATOM 1469 N N . MET A 1 190 ? -23.850 -11.808 2.469 1.00 93.94 190 MET A N 1
ATOM 1470 C CA . MET A 1 190 ? -24.175 -10.402 2.702 1.00 93.94 190 MET A CA 1
ATOM 1471 C C . MET A 1 190 ? -23.507 -9.518 1.648 1.00 93.94 190 MET A C 1
ATOM 1473 O O . MET A 1 190 ? -22.575 -8.771 1.932 1.00 93.94 190 MET A O 1
ATOM 1477 N N . HIS A 1 191 ? -23.958 -9.644 0.402 1.00 90.75 191 HIS A N 1
ATOM 1478 C CA . HIS A 1 191 ? -23.562 -8.775 -0.709 1.00 90.75 191 HIS A CA 1
ATOM 1479 C C . HIS A 1 191 ? -24.498 -7.554 -0.837 1.00 90.75 191 HIS A C 1
ATOM 1481 O O . HIS A 1 191 ? -25.418 -7.383 -0.043 1.00 90.75 191 HIS A O 1
ATOM 1487 N N . VAL A 1 192 ? -24.303 -6.713 -1.867 1.00 89.00 192 VAL A N 1
ATOM 1488 C CA . VAL A 1 192 ? -25.111 -5.492 -2.110 1.00 89.00 192 VAL A CA 1
ATOM 1489 C C . VAL A 1 192 ? -26.601 -5.738 -2.017 1.00 89.00 192 VAL A C 1
ATOM 1491 O O . VAL A 1 192 ? -27.262 -5.156 -1.163 1.00 89.00 192 VAL A O 1
ATOM 1494 N N . ASN A 1 193 ? -27.115 -6.625 -2.863 1.00 91.19 193 ASN A N 1
ATOM 1495 C CA . ASN A 1 193 ? -28.551 -6.859 -2.928 1.00 91.19 193 ASN A CA 1
ATOM 1496 C C . ASN A 1 193 ? -29.106 -7.421 -1.608 1.00 91.19 193 ASN A C 1
ATOM 1498 O O . ASN A 1 193 ? -30.130 -6.933 -1.151 1.00 91.19 193 ASN A O 1
ATOM 1502 N N . ALA A 1 194 ? -28.384 -8.328 -0.936 1.00 94.62 194 ALA A N 1
ATOM 1503 C CA . ALA A 1 194 ? -28.789 -8.853 0.367 1.00 94.62 194 ALA A CA 1
ATOM 1504 C C . ALA A 1 194 ? -28.857 -7.754 1.441 1.00 94.62 194 ALA A C 1
ATOM 1506 O O . ALA A 1 194 ? -29.808 -7.704 2.215 1.00 94.62 194 ALA A O 1
ATOM 1507 N N . PHE A 1 195 ? -27.904 -6.815 1.454 1.00 95.25 195 PHE A N 1
ATOM 1508 C CA . PHE A 1 195 ? -27.981 -5.656 2.346 1.00 95.25 195 PHE A CA 1
ATOM 1509 C C . PHE A 1 195 ? -29.213 -4.797 2.011 1.00 95.25 195 PHE A C 1
ATOM 1511 O O . PHE A 1 195 ? -29.959 -4.403 2.906 1.00 95.25 195 PHE A O 1
ATOM 1518 N N . LEU A 1 196 ? -29.474 -4.522 0.728 1.00 94.19 196 LEU A N 1
ATOM 1519 C CA . LEU A 1 196 ? -30.675 -3.787 0.311 1.00 94.19 196 LEU A CA 1
ATOM 1520 C C . LEU A 1 196 ? -31.969 -4.486 0.755 1.00 94.19 196 LEU A C 1
ATOM 1522 O O . LEU A 1 196 ? -32.920 -3.809 1.146 1.00 94.19 196 LEU A O 1
ATOM 1526 N N . ASP A 1 197 ? -31.998 -5.816 0.752 1.00 95.94 197 ASP A N 1
ATOM 1527 C CA . ASP A 1 197 ? -33.126 -6.605 1.247 1.00 95.94 197 ASP A CA 1
ATOM 1528 C C . ASP A 1 197 ? -33.308 -6.483 2.764 1.00 95.94 197 ASP A C 1
ATOM 1530 O O . ASP A 1 197 ? -34.442 -6.358 3.231 1.00 95.94 197 ASP A O 1
ATOM 1534 N N . GLU A 1 198 ? -32.224 -6.408 3.541 1.00 95.94 198 GLU A N 1
ATOM 1535 C CA . GLU A 1 198 ? -32.299 -6.082 4.974 1.00 95.94 198 GLU A CA 1
ATOM 1536 C C . GLU A 1 198 ? -32.899 -4.680 5.188 1.00 95.94 198 GLU A C 1
ATOM 1538 O O . GLU A 1 198 ? -33.772 -4.505 6.036 1.00 95.94 198 GLU A O 1
ATOM 1543 N N . ILE A 1 199 ? -32.530 -3.680 4.376 1.00 93.94 199 ILE A N 1
ATOM 1544 C CA . ILE A 1 199 ? -33.119 -2.327 4.456 1.00 93.94 199 ILE A CA 1
ATOM 1545 C C . ILE A 1 199 ? -34.615 -2.358 4.129 1.00 93.94 199 ILE A C 1
ATOM 1547 O O . ILE A 1 199 ? -35.412 -1.730 4.827 1.00 93.94 199 ILE A O 1
ATOM 1551 N N . ARG A 1 200 ? -35.016 -3.091 3.083 1.00 95.56 200 ARG A N 1
ATOM 1552 C CA . ARG A 1 200 ? -36.432 -3.273 2.723 1.00 95.56 200 ARG A CA 1
ATOM 1553 C C . ARG A 1 200 ? -37.202 -3.975 3.836 1.00 95.56 200 ARG A C 1
ATOM 1555 O O . ARG A 1 200 ? -38.334 -3.594 4.115 1.00 95.56 200 ARG A O 1
ATOM 1562 N N . THR A 1 201 ? -36.591 -4.967 4.477 1.00 96.75 201 THR A N 1
ATOM 1563 C CA . THR A 1 201 ? -37.176 -5.677 5.620 1.00 96.75 201 THR A CA 1
ATOM 1564 C C . THR A 1 201 ? -37.391 -4.718 6.784 1.00 96.75 201 THR A C 1
ATOM 1566 O O . THR A 1 201 ? -38.497 -4.630 7.297 1.00 96.75 201 THR A O 1
ATOM 1569 N N . VAL A 1 202 ? -36.397 -3.889 7.117 1.00 94.81 202 VAL A N 1
ATOM 1570 C CA . VAL A 1 202 ? -36.545 -2.847 8.144 1.00 94.81 202 VAL A CA 1
ATOM 1571 C C . VAL A 1 202 ? -37.640 -1.838 7.787 1.00 94.81 202 VAL A C 1
ATOM 1573 O O . VAL A 1 202 ? -38.405 -1.442 8.661 1.00 94.81 202 VAL A O 1
ATOM 1576 N N . ALA A 1 203 ? -37.750 -1.420 6.524 1.00 92.12 203 ALA A N 1
ATOM 1577 C CA . ALA A 1 203 ? -38.814 -0.515 6.088 1.00 92.12 203 ALA A CA 1
ATOM 1578 C C . ALA A 1 203 ? -40.210 -1.125 6.311 1.00 92.12 203 ALA A C 1
ATOM 1580 O O . ALA A 1 203 ? -41.091 -0.455 6.852 1.00 92.12 203 ALA A O 1
ATOM 1581 N N . LYS A 1 204 ? -40.379 -2.408 5.958 1.00 96.06 204 LYS A N 1
ATOM 1582 C CA . LYS A 1 204 ? -41.614 -3.173 6.185 1.00 96.06 204 LYS A CA 1
ATOM 1583 C C . LYS A 1 204 ? -41.915 -3.335 7.674 1.00 96.06 204 LYS A C 1
ATOM 1585 O O . LYS A 1 204 ? -43.009 -2.983 8.094 1.00 96.06 204 LYS A O 1
ATOM 1590 N N . ASP A 1 205 ? -40.938 -3.764 8.473 1.00 93.88 205 ASP A N 1
ATOM 1591 C CA . ASP A 1 205 ? -41.060 -3.913 9.932 1.00 93.88 205 ASP A CA 1
ATOM 1592 C C . ASP A 1 205 ? -41.520 -2.618 10.616 1.00 93.88 205 ASP A C 1
ATOM 1594 O O . ASP A 1 205 ? -42.209 -2.639 11.635 1.00 93.88 205 ASP A O 1
ATOM 1598 N N . LEU A 1 206 ? -41.097 -1.473 10.080 1.00 90.31 206 LEU A N 1
ATOM 1599 C CA . LEU A 1 206 ? -41.436 -0.157 10.604 1.00 90.31 206 LEU A CA 1
ATOM 1600 C C . LEU A 1 206 ? -42.716 0.421 9.999 1.00 90.31 206 LEU A C 1
ATOM 1602 O O . LEU A 1 206 ? -43.087 1.523 10.400 1.00 90.31 206 LEU A O 1
ATOM 1606 N N . ASN A 1 207 ? -43.384 -0.258 9.062 1.00 92.94 207 ASN A N 1
ATOM 1607 C CA . ASN A 1 207 ? -44.498 0.285 8.278 1.00 92.94 207 ASN A CA 1
ATOM 1608 C C . ASN A 1 207 ? -44.144 1.658 7.674 1.00 92.94 207 ASN A C 1
ATOM 1610 O O . ASN A 1 207 ? -44.772 2.675 7.989 1.00 92.94 207 ASN A O 1
ATOM 1614 N N . LEU A 1 208 ? -43.062 1.701 6.896 1.00 86.69 208 LEU A N 1
ATOM 1615 C CA . LEU A 1 208 ? -42.604 2.869 6.142 1.00 86.69 208 LEU A CA 1
ATOM 1616 C C . LEU A 1 208 ? -42.752 2.632 4.637 1.00 86.69 208 LEU A C 1
ATOM 1618 O O . LEU A 1 208 ? -42.876 1.497 4.180 1.00 86.69 208 LEU A O 1
ATOM 1622 N N . GLU A 1 209 ? -42.691 3.718 3.867 1.00 84.88 209 GLU A N 1
ATOM 1623 C CA . GLU A 1 209 ? -42.561 3.641 2.413 1.00 84.88 209 GLU A CA 1
ATOM 1624 C C . GLU A 1 209 ? -41.312 2.845 2.008 1.00 84.88 209 GLU A C 1
ATOM 1626 O O . GLU A 1 209 ? -40.316 2.777 2.740 1.00 84.88 209 GLU A O 1
ATOM 1631 N N . ALA A 1 210 ? -41.366 2.248 0.814 1.00 86.88 210 ALA A N 1
ATOM 1632 C CA . ALA A 1 210 ? -40.227 1.540 0.254 1.00 86.88 210 ALA A CA 1
ATOM 1633 C C . ALA A 1 210 ? -39.003 2.475 0.167 1.00 86.88 210 ALA A C 1
ATOM 1635 O O . ALA A 1 210 ? -39.146 3.647 -0.191 1.00 86.88 210 ALA A O 1
ATOM 1636 N N . PRO A 1 211 ? -37.791 1.980 0.480 1.00 87.50 211 PRO A N 1
ATOM 1637 C CA . PRO A 1 211 ? -36.594 2.801 0.396 1.00 87.50 211 PRO A CA 1
ATOM 1638 C C . PRO A 1 211 ? -36.350 3.229 -1.055 1.00 87.50 211 PRO A C 1
ATOM 1640 O O . PRO A 1 211 ? -36.458 2.418 -1.976 1.00 87.50 211 PRO A O 1
ATOM 1643 N N . LEU A 1 212 ? -35.950 4.485 -1.252 1.00 85.88 212 LEU A N 1
ATOM 1644 C CA . LEU A 1 212 ? -35.421 4.938 -2.533 1.00 85.88 212 LEU A CA 1
ATOM 1645 C C . LEU A 1 212 ? -34.076 4.244 -2.762 1.00 85.88 212 LEU A C 1
ATOM 1647 O O . LEU A 1 212 ? -33.156 4.400 -1.960 1.00 85.88 212 LEU A O 1
ATOM 1651 N N . ILE A 1 213 ? -33.963 3.490 -3.850 1.00 90.62 213 ILE A N 1
ATOM 1652 C CA . ILE A 1 213 ? -32.730 2.817 -4.256 1.00 90.62 213 ILE A CA 1
ATOM 1653 C C . ILE A 1 213 ? -32.256 3.446 -5.560 1.00 90.62 213 ILE A C 1
ATOM 1655 O O . ILE A 1 213 ? -32.999 3.453 -6.532 1.00 90.62 213 ILE A O 1
ATOM 1659 N N . ILE A 1 214 ? -31.024 3.947 -5.569 1.00 88.75 214 ILE A N 1
ATOM 1660 C CA . ILE A 1 214 ? -30.341 4.464 -6.758 1.00 88.75 214 ILE A CA 1
ATOM 1661 C C . ILE A 1 214 ? -29.165 3.527 -7.026 1.00 88.75 214 ILE A C 1
ATOM 1663 O O . ILE A 1 214 ? -28.266 3.416 -6.188 1.00 88.75 214 ILE A O 1
ATOM 1667 N N . GLN A 1 215 ? -29.173 2.823 -8.159 1.00 89.62 215 GLN A N 1
ATOM 1668 C CA . GLN A 1 215 ? -28.233 1.728 -8.428 1.00 89.62 215 GLN A CA 1
ATOM 1669 C C . GLN A 1 215 ? -27.452 1.929 -9.733 1.00 89.62 215 GLN A C 1
ATOM 1671 O O . GLN A 1 215 ? -27.958 2.486 -10.703 1.00 89.62 215 GLN A O 1
ATOM 1676 N N . ASP A 1 216 ? -26.209 1.447 -9.758 1.00 90.06 216 ASP A N 1
ATOM 1677 C CA . ASP A 1 216 ? -25.351 1.372 -10.949 1.00 90.06 216 ASP A CA 1
ATOM 1678 C C . ASP A 1 216 ? -25.321 2.655 -11.812 1.00 90.06 216 ASP A C 1
ATOM 1680 O O . ASP A 1 216 ? -24.847 3.688 -11.337 1.00 90.06 216 ASP A O 1
ATOM 1684 N N . GLN A 1 217 ? -25.806 2.618 -13.063 1.00 91.44 217 GLN A N 1
ATOM 1685 C CA . GLN A 1 217 ? -25.784 3.769 -13.978 1.00 91.44 217 GLN A CA 1
ATOM 1686 C C . GLN A 1 217 ? -26.615 4.955 -13.485 1.00 91.44 217 GLN A C 1
ATOM 1688 O O . GLN A 1 217 ? -26.285 6.102 -13.788 1.00 91.44 217 GLN A O 1
ATOM 1693 N N . GLU A 1 218 ? -27.649 4.718 -12.678 1.00 92.56 218 GLU A N 1
ATOM 1694 C CA . GLU A 1 218 ? -28.458 5.797 -12.112 1.00 92.56 218 GLU A CA 1
ATOM 1695 C C . GLU A 1 218 ? -27.628 6.677 -11.161 1.00 92.56 218 GLU A C 1
ATOM 1697 O O . GLU A 1 218 ? -27.824 7.890 -11.086 1.00 92.56 218 GLU A O 1
ATOM 1702 N N . LEU A 1 219 ? -26.622 6.100 -10.491 1.00 85.38 219 LEU A N 1
ATOM 1703 C CA . LEU A 1 219 ? -25.673 6.872 -9.685 1.00 85.38 219 LEU A CA 1
ATOM 1704 C C . LEU A 1 219 ? -24.843 7.815 -10.557 1.00 85.38 219 LEU A C 1
ATOM 1706 O O . LEU A 1 219 ? -24.565 8.935 -10.139 1.00 85.38 219 LEU A O 1
ATOM 1710 N N . VAL A 1 220 ? -24.455 7.390 -11.762 1.00 87.19 220 VAL A N 1
ATOM 1711 C CA . VAL A 1 220 ? -23.712 8.235 -12.709 1.00 87.19 220 VAL A CA 1
ATOM 1712 C C . VAL A 1 220 ? -24.596 9.379 -13.193 1.00 87.19 220 VAL A C 1
ATOM 1714 O O . VAL A 1 220 ? -24.186 10.535 -13.122 1.00 87.19 220 VAL A O 1
ATOM 1717 N N . GLN A 1 221 ? -25.826 9.064 -13.607 1.00 91.69 221 GLN A N 1
ATOM 1718 C CA . GLN A 1 221 ? -26.807 10.045 -14.082 1.00 91.69 221 GLN A CA 1
ATOM 1719 C C . GLN A 1 221 ? -27.114 11.115 -13.026 1.00 91.69 221 GLN A C 1
ATOM 1721 O O . GLN A 1 221 ? -27.268 12.286 -13.357 1.00 91.69 221 GLN A O 1
ATOM 1726 N N . ARG A 1 222 ? -27.144 10.732 -11.742 1.00 87.12 222 ARG A N 1
ATOM 1727 C CA . ARG A 1 222 ? -27.382 11.643 -10.612 1.00 87.12 222 ARG A CA 1
ATOM 1728 C C . ARG A 1 222 ? -26.107 12.286 -10.038 1.00 87.12 222 ARG A C 1
ATOM 1730 O O . ARG A 1 222 ? -26.167 12.893 -8.972 1.00 87.12 222 ARG A O 1
ATOM 1737 N N . GLY A 1 223 ? -24.948 12.147 -10.692 1.00 85.94 223 GLY A N 1
ATOM 1738 C CA . GLY A 1 223 ? -23.688 12.777 -10.267 1.00 85.94 223 GLY A CA 1
ATOM 1739 C C . GLY A 1 223 ? -23.027 12.153 -9.027 1.00 85.94 223 GLY A C 1
ATOM 1740 O O . GLY A 1 223 ? -22.120 12.736 -8.436 1.00 85.94 223 GLY A O 1
ATOM 1741 N N . MET A 1 224 ? -23.430 10.947 -8.624 1.00 83.00 224 MET A N 1
ATOM 1742 C CA . MET A 1 224 ? -22.940 10.227 -7.440 1.00 83.00 224 MET A CA 1
ATOM 1743 C C . MET A 1 224 ? -21.671 9.413 -7.744 1.00 83.00 224 MET A C 1
ATOM 1745 O O . MET A 1 224 ? -21.551 8.230 -7.404 1.00 83.00 224 MET A O 1
ATOM 1749 N N . GLY A 1 225 ? -20.692 10.065 -8.381 1.00 81.44 225 GLY A N 1
ATOM 1750 C CA . GLY A 1 225 ? -19.465 9.439 -8.886 1.00 81.44 225 GLY A CA 1
ATOM 1751 C C . GLY A 1 225 ? -18.583 8.801 -7.809 1.00 81.44 225 GLY A C 1
ATOM 1752 O O . GLY A 1 225 ? -17.880 7.840 -8.104 1.00 81.44 225 GLY A O 1
ATOM 1753 N N . GLY A 1 226 ? -18.650 9.271 -6.557 1.00 82.56 226 GLY A N 1
ATOM 1754 C CA . GLY A 1 226 ? -17.920 8.666 -5.436 1.00 82.56 226 GLY A CA 1
ATOM 1755 C C . GLY A 1 226 ? -18.422 7.264 -5.086 1.00 82.56 226 GLY A C 1
ATOM 1756 O O . GLY A 1 226 ? -17.620 6.355 -4.901 1.00 82.56 226 GLY A O 1
ATOM 1757 N N . ILE A 1 227 ? -19.744 7.065 -5.065 1.00 82.75 227 ILE A N 1
ATOM 1758 C CA . ILE A 1 227 ? -20.353 5.749 -4.836 1.00 82.75 227 ILE A CA 1
ATOM 1759 C C . ILE A 1 227 ? -20.011 4.873 -6.036 1.00 82.75 227 ILE A C 1
ATOM 1761 O O . ILE A 1 227 ? -19.256 3.917 -5.900 1.00 82.75 227 ILE A O 1
ATOM 1765 N N . TYR A 1 228 ? -20.461 5.254 -7.233 1.00 84.75 228 TYR A N 1
ATOM 1766 C CA . TYR A 1 228 ? -20.239 4.470 -8.449 1.00 84.75 228 TYR A CA 1
ATOM 1767 C C . TYR A 1 228 ? -18.760 4.114 -8.672 1.00 84.75 228 TYR A C 1
ATOM 1769 O O . TYR A 1 228 ? -18.426 2.960 -8.934 1.00 84.75 228 TYR A O 1
ATOM 1777 N N . GLY A 1 229 ? -17.854 5.081 -8.514 1.00 83.50 229 GLY A N 1
ATOM 1778 C CA . GLY A 1 229 ? -16.421 4.902 -8.720 1.00 83.50 229 GLY A CA 1
ATOM 1779 C C . GLY A 1 229 ? -15.796 3.840 -7.816 1.00 83.50 229 GLY A C 1
ATOM 1780 O O . GLY A 1 229 ? -14.951 3.086 -8.296 1.00 83.50 229 GLY A O 1
ATOM 1781 N N . VAL A 1 230 ? -16.239 3.746 -6.556 1.00 81.38 230 VAL A N 1
ATOM 1782 C CA . VAL A 1 230 ? -15.671 2.828 -5.555 1.00 81.38 230 VAL A CA 1
ATOM 1783 C C . VAL A 1 230 ? -15.990 1.367 -5.843 1.00 81.38 230 VAL A C 1
ATOM 1785 O O . VAL A 1 230 ? -15.141 0.519 -5.584 1.00 81.38 230 VAL A O 1
ATOM 1788 N N . GLY A 1 231 ? -17.142 1.027 -6.422 1.00 79.75 231 GLY A N 1
ATOM 1789 C CA . GLY A 1 231 ? -17.353 -0.381 -6.760 1.00 79.75 231 GLY A CA 1
ATOM 1790 C C . GLY A 1 231 ? -18.220 -0.687 -7.957 1.00 79.75 231 GLY A C 1
ATOM 1791 O O . GLY A 1 231 ? -18.812 -1.757 -8.028 1.00 79.75 231 GLY A O 1
ATOM 1792 N N . LYS A 1 232 ? -18.126 0.148 -8.991 1.00 84.38 232 LYS A N 1
ATOM 1793 C CA . LYS A 1 232 ? -18.342 -0.265 -10.388 1.00 84.38 232 LYS A CA 1
ATOM 1794 C C . LYS A 1 232 ? -17.619 -1.574 -10.761 1.00 84.38 232 LYS A C 1
ATOM 1796 O O . LYS A 1 232 ? -18.076 -2.281 -11.656 1.00 84.38 232 LYS A O 1
ATOM 1801 N N . ALA A 1 233 ? -16.507 -1.889 -10.084 1.00 78.25 233 ALA A N 1
ATOM 1802 C CA . ALA A 1 233 ? -15.723 -3.114 -10.271 1.00 78.25 233 ALA A CA 1
ATOM 1803 C C . ALA A 1 233 ? -16.304 -4.348 -9.548 1.00 78.25 233 ALA A C 1
ATOM 1805 O O . ALA A 1 233 ? -15.857 -5.463 -9.789 1.00 78.25 233 ALA A O 1
ATOM 1806 N N . ALA A 1 234 ? -17.293 -4.173 -8.669 1.00 76.81 234 ALA A N 1
ATOM 1807 C CA . ALA A 1 234 ? -17.920 -5.269 -7.945 1.00 76.81 234 ALA A CA 1
ATOM 1808 C C . ALA A 1 234 ? -18.848 -6.094 -8.853 1.00 76.81 234 ALA A C 1
ATOM 1810 O O . ALA A 1 234 ? -19.547 -5.547 -9.711 1.00 76.81 234 ALA A O 1
ATOM 1811 N N . VAL A 1 235 ? -18.919 -7.408 -8.600 1.00 79.69 235 VAL A N 1
ATOM 1812 C CA . VAL A 1 235 ? -19.913 -8.304 -9.225 1.00 79.69 235 VAL A CA 1
ATOM 1813 C C . VAL A 1 235 ? -21.331 -7.835 -8.892 1.00 79.69 235 VAL A C 1
ATOM 1815 O O . VAL A 1 235 ? -22.171 -7.681 -9.772 1.00 79.69 235 VAL A O 1
ATOM 1818 N N . ASN A 1 236 ? -21.574 -7.547 -7.612 1.00 82.50 236 ASN A N 1
ATOM 1819 C CA . ASN A 1 236 ? -22.818 -6.951 -7.147 1.00 82.50 236 ASN A CA 1
ATOM 1820 C C . ASN A 1 236 ? -22.713 -5.428 -7.245 1.00 82.50 236 ASN A C 1
ATOM 1822 O O . ASN A 1 236 ? -21.818 -4.836 -6.643 1.00 82.50 236 ASN A O 1
ATOM 1826 N N . LYS A 1 237 ? -23.606 -4.814 -8.025 1.00 87.00 237 LYS A N 1
ATOM 1827 C CA . LYS A 1 237 ? -23.472 -3.421 -8.453 1.00 87.00 237 LYS A CA 1
ATOM 1828 C C . LYS A 1 237 ? -23.686 -2.391 -7.338 1.00 87.00 237 LYS A C 1
ATOM 1830 O O . LYS A 1 237 ? -24.491 -2.650 -6.444 1.00 87.00 237 LYS A O 1
ATOM 1835 N N . PRO A 1 238 ? -23.021 -1.218 -7.443 1.00 89.06 238 PRO A N 1
ATOM 1836 C CA . PRO A 1 238 ? -23.205 -0.073 -6.559 1.00 89.06 238 PRO A CA 1
ATOM 1837 C C . PRO A 1 238 ? -24.645 0.224 -6.205 1.00 89.06 238 PRO A C 1
ATOM 1839 O O . PRO A 1 238 ? -25.460 0.284 -7.117 1.00 89.06 238 PRO A O 1
ATOM 1842 N N . ALA A 1 239 ? -24.931 0.571 -4.956 1.00 88.88 239 ALA A N 1
ATOM 1843 C CA . ALA A 1 239 ? -26.208 1.179 -4.608 1.00 88.88 239 ALA A CA 1
ATOM 1844 C C . ALA A 1 239 ? -26.029 2.336 -3.630 1.00 88.88 239 ALA A C 1
ATOM 1846 O O . ALA A 1 239 ? -25.082 2.351 -2.845 1.00 88.88 239 ALA A O 1
ATOM 1847 N N . LEU A 1 240 ? -26.971 3.270 -3.697 1.00 89.50 240 LEU A N 1
ATOM 1848 C CA . LEU A 1 240 ? -27.367 4.168 -2.630 1.00 89.50 240 LEU A CA 1
ATOM 1849 C C . LEU A 1 240 ? -28.790 3.783 -2.227 1.00 89.50 240 LEU A C 1
ATOM 1851 O O . LEU A 1 240 ? -29.708 3.895 -3.035 1.00 89.50 240 LEU A O 1
ATOM 1855 N N . ALA A 1 241 ? -28.981 3.362 -0.983 1.00 87.56 241 ALA A N 1
ATOM 1856 C CA . ALA A 1 241 ? -30.312 3.274 -0.394 1.00 87.56 241 ALA A CA 1
ATOM 1857 C C . ALA A 1 241 ? -30.637 4.553 0.379 1.00 87.56 241 ALA A C 1
ATOM 1859 O O . ALA A 1 241 ? -29.740 5.190 0.920 1.00 87.56 241 ALA A O 1
ATOM 1860 N N . VAL A 1 242 ? -31.912 4.918 0.451 1.00 86.56 242 VAL A N 1
ATOM 1861 C CA . VAL A 1 242 ? -32.437 5.965 1.323 1.00 86.56 242 VAL A CA 1
ATOM 1862 C C . VAL A 1 242 ? -33.759 5.473 1.891 1.00 86.56 242 VAL A C 1
ATOM 1864 O O . VAL A 1 242 ? -34.777 5.432 1.204 1.00 86.56 242 VAL A O 1
ATOM 1867 N N . LEU A 1 243 ? -33.745 5.120 3.170 1.00 85.19 243 LEU A N 1
ATOM 1868 C CA . LEU A 1 243 ? -34.963 4.985 3.962 1.00 85.19 243 LEU A CA 1
ATOM 1869 C C . LEU A 1 243 ? -35.300 6.350 4.572 1.00 85.19 243 LEU A C 1
ATOM 1871 O O . LEU A 1 243 ? -34.395 7.147 4.801 1.00 85.19 243 LEU A O 1
ATOM 1875 N N . SER A 1 244 ? -36.576 6.667 4.776 1.00 80.50 244 SER A N 1
ATOM 1876 C CA . SER A 1 244 ? -37.003 7.955 5.331 1.00 80.50 244 SER A CA 1
ATOM 1877 C C . SER A 1 244 ? -38.202 7.776 6.250 1.00 80.50 244 SER A C 1
ATOM 1879 O O . SER A 1 244 ? -39.110 7.004 5.963 1.00 80.50 244 SER A O 1
ATOM 1881 N N . TYR A 1 245 ? -38.217 8.528 7.346 1.00 83.44 245 TYR A N 1
ATOM 1882 C CA . TYR A 1 245 ? -39.369 8.660 8.230 1.00 83.44 245 TYR A CA 1
ATOM 1883 C C . TYR A 1 245 ? -39.696 10.145 8.351 1.00 83.44 245 TYR A C 1
ATOM 1885 O O . TYR A 1 245 ? -38.809 10.938 8.645 1.00 83.44 245 TYR A O 1
ATOM 1893 N N . LYS A 1 246 ? -40.936 10.543 8.054 1.00 80.12 246 LYS A N 1
ATOM 1894 C CA . LYS A 1 246 ? -41.349 11.955 7.987 1.00 80.12 246 LYS A CA 1
ATOM 1895 C C . LYS A 1 246 ? -42.563 12.187 8.884 1.00 80.12 246 LYS A C 1
ATOM 1897 O O . LYS A 1 246 ? -43.692 12.176 8.401 1.00 80.12 246 LYS A O 1
ATOM 1902 N N . PRO A 1 247 ? -42.371 12.337 10.195 1.00 78.44 247 PRO A N 1
ATOM 1903 C CA . PRO A 1 247 ? -43.497 12.454 11.108 1.00 78.44 247 PRO A CA 1
ATOM 1904 C C . PRO A 1 247 ? -44.017 13.891 11.095 1.00 78.44 247 PRO A C 1
ATOM 1906 O O . PRO A 1 247 ? -43.261 14.851 10.918 1.00 78.44 247 PRO A O 1
ATOM 1909 N N . SER A 1 248 ? -45.326 14.041 11.267 1.00 74.94 248 SER A N 1
ATOM 1910 C CA . SER A 1 248 ? -45.996 15.340 11.241 1.00 74.94 248 SER A CA 1
ATOM 1911 C C . SER A 1 248 ? -45.449 16.273 12.324 1.00 74.94 248 SER A C 1
ATOM 1913 O O . SER A 1 248 ? -45.304 15.872 13.478 1.00 74.94 248 SER A O 1
ATOM 1915 N N . GLY A 1 249 ? -45.180 17.531 11.967 1.00 69.62 249 GLY A N 1
ATOM 1916 C CA . GLY A 1 249 ? -44.681 18.537 12.912 1.00 69.62 249 GLY A CA 1
ATOM 1917 C C . GLY A 1 249 ? -43.170 18.490 13.157 1.00 69.62 249 GLY A C 1
ATOM 1918 O O . GLY A 1 249 ? -42.695 19.052 14.144 1.00 69.62 249 GLY A O 1
ATOM 1919 N N . ALA A 1 250 ? -42.402 17.834 12.281 1.00 67.94 250 ALA A N 1
ATOM 1920 C CA . ALA A 1 250 ? -40.950 17.856 12.370 1.00 67.94 250 ALA A CA 1
ATOM 1921 C C . ALA A 1 250 ? -40.350 19.251 12.173 1.00 67.94 250 ALA A C 1
ATOM 1923 O O . ALA A 1 250 ? -40.633 19.937 11.197 1.00 67.94 250 ALA A O 1
ATOM 1924 N N . THR A 1 251 ? -39.490 19.652 13.113 1.00 73.44 251 THR A N 1
ATOM 1925 C CA . THR A 1 251 ? -38.817 20.962 13.131 1.00 73.44 251 THR A CA 1
ATOM 1926 C C . THR A 1 251 ? -37.372 20.906 12.641 1.00 73.44 251 THR A C 1
ATOM 1928 O O . THR A 1 251 ? -36.767 21.950 12.409 1.00 73.44 251 THR A O 1
ATOM 1931 N N . LYS A 1 252 ? -36.793 19.706 12.492 1.00 61.16 252 LYS A N 1
ATOM 1932 C CA . LYS A 1 252 ? -35.433 19.506 11.976 1.00 61.16 252 LYS A CA 1
ATOM 1933 C C . LYS A 1 252 ? -35.377 18.302 11.046 1.00 61.16 252 LYS A C 1
ATOM 1935 O O . LYS A 1 252 ? -36.050 17.300 11.263 1.00 61.16 252 LYS A O 1
ATOM 1940 N N . ASN A 1 253 ? -34.484 18.387 10.069 1.00 69.50 253 ASN A N 1
ATOM 1941 C CA . ASN A 1 253 ? -34.121 17.275 9.203 1.00 69.50 253 ASN A CA 1
ATOM 1942 C C . ASN A 1 253 ? -32.749 16.755 9.634 1.00 69.50 253 ASN A C 1
ATOM 1944 O O . ASN A 1 253 ? -31.806 17.538 9.738 1.00 69.50 253 ASN A O 1
ATOM 1948 N N . ILE A 1 254 ? -32.636 15.454 9.895 1.00 73.75 254 ILE A N 1
ATOM 1949 C CA . ILE A 1 254 ? -31.360 14.800 10.189 1.00 73.75 254 ILE A CA 1
ATOM 1950 C C . ILE A 1 254 ? -31.070 13.774 9.091 1.00 73.75 254 ILE A C 1
ATOM 1952 O O . ILE A 1 254 ? -31.961 13.207 8.466 1.00 73.75 254 ILE A O 1
ATOM 1956 N N . ALA A 1 255 ? -29.795 13.564 8.799 1.00 75.31 255 ALA A N 1
ATOM 1957 C CA . ALA A 1 255 ? -29.348 12.493 7.925 1.00 75.31 255 ALA A CA 1
ATOM 1958 C C . ALA A 1 255 ? -28.282 11.686 8.665 1.00 75.31 255 ALA A C 1
ATOM 1960 O O . ALA A 1 255 ? -27.343 12.256 9.222 1.00 75.31 255 ALA A O 1
ATOM 1961 N N . TRP A 1 256 ? -28.440 10.362 8.688 1.00 80.44 256 TRP A N 1
ATOM 1962 C CA . TRP A 1 256 ? -27.469 9.442 9.273 1.00 80.44 256 TRP A CA 1
ATOM 1963 C C . TRP A 1 256 ? -26.806 8.650 8.154 1.00 80.44 256 TRP A C 1
ATOM 1965 O O . TRP A 1 256 ? -27.297 7.612 7.733 1.00 80.44 256 TRP A O 1
ATOM 1975 N N . CYS A 1 257 ? -25.673 9.132 7.660 1.00 82.44 257 CYS A N 1
ATOM 1976 C CA . CYS A 1 257 ? -24.997 8.504 6.526 1.00 82.44 257 CYS A CA 1
ATOM 1977 C C . CYS A 1 257 ? -24.022 7.414 6.989 1.00 82.44 257 CYS A C 1
ATOM 1979 O O . CYS A 1 257 ? -23.152 7.682 7.818 1.00 82.44 257 CYS A O 1
ATOM 1981 N N . GLY A 1 258 ? -24.146 6.193 6.455 1.00 82.56 258 GLY A N 1
ATOM 1982 C CA . GLY A 1 258 ? -23.369 5.039 6.907 1.00 82.56 258 GLY A CA 1
ATOM 1983 C C . GLY A 1 258 ? -22.541 4.381 5.812 1.00 82.56 258 GLY A C 1
ATOM 1984 O O . GLY A 1 258 ? -23.039 3.998 4.764 1.00 82.56 258 GLY A O 1
ATOM 1985 N N . LYS A 1 259 ? -21.249 4.171 6.065 1.00 89.44 259 LYS A N 1
ATOM 1986 C CA . LYS A 1 259 ? -20.390 3.423 5.137 1.00 89.44 259 LYS A CA 1
ATOM 1987 C C . LYS A 1 259 ? -20.833 1.952 5.068 1.00 89.44 259 LYS A C 1
ATOM 1989 O O . LYS A 1 259 ? -20.838 1.271 6.092 1.00 89.44 259 LYS A O 1
ATOM 1994 N N . GLY A 1 260 ? -21.197 1.475 3.874 1.00 87.75 260 GLY A N 1
ATOM 1995 C CA . GLY A 1 260 ? -21.808 0.155 3.656 1.00 87.75 260 GLY A CA 1
ATOM 1996 C C . GLY A 1 260 ? -20.950 -0.857 2.897 1.00 87.75 260 GLY A C 1
ATOM 1997 O O . GLY A 1 260 ? -21.513 -1.719 2.230 1.00 87.75 260 GLY A O 1
ATOM 1998 N N . ILE A 1 261 ? -19.615 -0.760 2.938 1.00 89.56 261 ILE A N 1
ATOM 1999 C CA . ILE A 1 261 ? -18.743 -1.618 2.120 1.00 89.56 261 ILE A CA 1
ATOM 2000 C C . ILE A 1 261 ? -18.825 -3.073 2.609 1.00 89.56 261 ILE A C 1
ATOM 2002 O O . ILE A 1 261 ? -18.185 -3.439 3.589 1.00 89.56 261 ILE A O 1
ATOM 2006 N N . VAL A 1 262 ? -19.616 -3.912 1.931 1.00 87.25 262 VAL A N 1
ATOM 2007 C CA . VAL A 1 262 ? -19.802 -5.333 2.302 1.00 87.25 262 VAL A CA 1
ATOM 2008 C C . VAL A 1 262 ? -18.531 -6.162 2.209 1.00 87.25 262 VAL A C 1
ATOM 2010 O O . VAL A 1 262 ? -18.402 -7.160 2.915 1.00 87.25 262 VAL A O 1
ATOM 2013 N N . TYR A 1 263 ? -17.576 -5.767 1.364 1.00 89.56 263 TYR A N 1
ATOM 2014 C CA . TYR A 1 263 ? -16.236 -6.333 1.417 1.00 89.56 263 TYR A CA 1
ATOM 2015 C C . TYR A 1 263 ? -15.174 -5.393 0.856 1.00 89.56 263 TYR A C 1
ATOM 2017 O O . TYR A 1 263 ? -15.185 -5.059 -0.333 1.00 89.56 263 TYR A O 1
ATOM 2025 N N . ASP A 1 264 ? -14.216 -5.023 1.704 1.00 89.12 264 ASP A N 1
ATOM 2026 C CA . ASP A 1 264 ? -13.097 -4.165 1.325 1.00 89.12 264 ASP A CA 1
ATOM 2027 C C . ASP A 1 264 ? -11.806 -4.967 1.115 1.00 89.12 264 ASP A C 1
ATOM 2029 O O . ASP A 1 264 ? -11.074 -5.259 2.056 1.00 89.12 264 ASP A O 1
ATOM 2033 N N . THR A 1 265 ? -11.465 -5.291 -0.131 1.00 83.31 265 THR A N 1
ATOM 2034 C CA . THR A 1 265 ? -10.123 -5.817 -0.443 1.00 83.31 265 THR A CA 1
ATOM 2035 C C . THR A 1 265 ? -9.049 -4.740 -0.489 1.0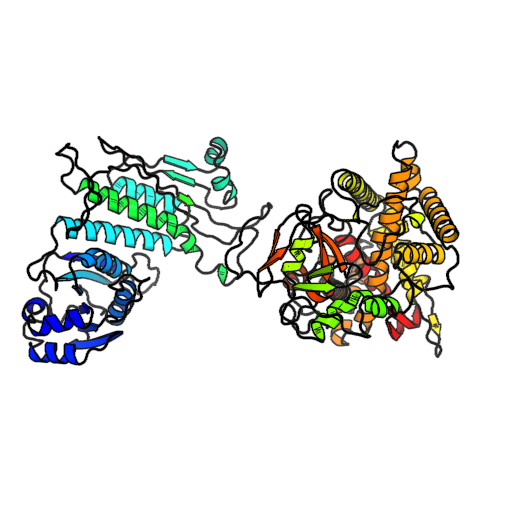0 83.31 265 THR A C 1
ATOM 2037 O O . THR A 1 265 ? -7.891 -5.086 -0.664 1.00 83.31 265 THR A O 1
ATOM 2040 N N . GLY A 1 266 ? -9.384 -3.452 -0.365 1.00 80.69 266 GLY A N 1
ATOM 2041 C CA . GLY A 1 266 ? -8.489 -2.318 -0.636 1.00 80.69 266 GLY A CA 1
ATOM 2042 C C . GLY A 1 266 ? -8.460 -1.873 -2.103 1.00 80.69 266 GLY A C 1
ATOM 2043 O O . GLY A 1 266 ? -7.958 -0.794 -2.410 1.00 80.69 266 GLY A O 1
ATOM 2044 N N . GLY A 1 267 ? -9.037 -2.661 -3.013 1.00 79.50 267 GLY A N 1
ATOM 2045 C CA . GLY A 1 267 ? -9.150 -2.332 -4.434 1.00 79.50 267 GLY A CA 1
ATOM 2046 C C . GLY A 1 267 ? -7.855 -2.589 -5.174 1.00 79.50 267 GLY A C 1
ATOM 2047 O O . GLY A 1 267 ? -7.187 -3.588 -4.915 1.00 79.50 267 GLY A O 1
ATOM 2048 N N . LEU A 1 268 ? -7.489 -1.712 -6.112 1.00 68.25 268 LEU A N 1
ATOM 2049 C CA . LEU A 1 268 ? -6.194 -1.828 -6.795 1.00 68.25 268 LEU A CA 1
ATOM 2050 C C . LEU A 1 268 ? -5.028 -1.752 -5.801 1.00 68.25 268 LEU A C 1
ATOM 2052 O O . LEU A 1 268 ? -4.058 -2.501 -5.924 1.00 68.25 268 LEU A O 1
ATOM 2056 N N . SER A 1 269 ? -5.163 -0.904 -4.779 1.00 74.69 269 SER A N 1
ATOM 2057 C CA . SER A 1 269 ? -4.292 -0.873 -3.602 1.00 74.69 269 SER A CA 1
ATOM 2058 C C . SER A 1 269 ? -4.688 -1.983 -2.632 1.00 74.69 269 SER A C 1
ATOM 2060 O O . SER A 1 269 ? -5.135 -1.737 -1.512 1.00 74.69 269 SER A O 1
ATOM 2062 N N . ILE A 1 270 ? -4.559 -3.220 -3.111 1.00 85.44 270 ILE A N 1
ATOM 2063 C CA . ILE A 1 270 ? -5.041 -4.408 -2.420 1.00 85.44 270 ILE A CA 1
ATOM 2064 C C . ILE A 1 270 ? -4.416 -4.509 -1.024 1.00 85.44 270 ILE A C 1
ATOM 2066 O O . ILE A 1 270 ? -3.201 -4.367 -0.846 1.00 85.44 270 ILE A O 1
ATOM 2070 N N . LYS A 1 271 ? -5.259 -4.751 -0.023 1.00 80.31 271 LYS A N 1
ATOM 2071 C CA . LYS A 1 271 ? -4.836 -5.105 1.327 1.00 80.31 271 LYS A CA 1
ATOM 2072 C C . LYS A 1 271 ? -3.983 -6.363 1.244 1.00 80.31 271 LYS A C 1
ATOM 2074 O O . LYS A 1 271 ? -4.240 -7.262 0.442 1.00 80.31 271 LYS A O 1
ATOM 2079 N N . ASP A 1 272 ? -2.959 -6.431 2.082 1.00 77.69 272 ASP A N 1
ATOM 2080 C CA . ASP A 1 272 ? -2.197 -7.663 2.230 1.00 77.69 272 ASP A CA 1
ATOM 2081 C C . ASP A 1 272 ? -3.050 -8.780 2.860 1.00 77.69 272 ASP A C 1
ATOM 2083 O O . ASP A 1 272 ? -4.176 -8.573 3.321 1.00 77.69 272 ASP A O 1
ATOM 2087 N N . LYS A 1 273 ? -2.489 -9.991 2.868 1.00 76.75 273 LYS A N 1
ATOM 2088 C CA . LYS A 1 273 ? -3.173 -11.213 3.299 1.00 76.75 273 LYS A CA 1
ATOM 2089 C C . LYS A 1 273 ? -3.787 -11.098 4.697 1.00 76.75 273 LYS A C 1
ATOM 2091 O O . LYS A 1 273 ? -4.876 -11.620 4.904 1.00 76.75 273 LYS A O 1
ATOM 2096 N N . LEU A 1 274 ? -3.110 -10.446 5.644 1.00 79.00 274 LEU A N 1
ATOM 2097 C CA . LEU A 1 274 ? -3.575 -10.362 7.031 1.00 79.00 274 LEU A CA 1
ATOM 2098 C C . LEU A 1 274 ? -4.587 -9.230 7.210 1.00 79.00 274 LEU A C 1
ATOM 2100 O O . LEU A 1 274 ? -5.596 -9.415 7.885 1.00 79.00 274 LEU A O 1
ATOM 2104 N N . ASN A 1 275 ? -4.367 -8.095 6.547 1.00 81.25 275 ASN A N 1
ATOM 2105 C CA . ASN A 1 275 ? -5.242 -6.929 6.638 1.00 81.25 275 ASN A CA 1
ATOM 2106 C C . ASN A 1 275 ? -6.556 -7.087 5.859 1.00 81.25 275 ASN A C 1
ATOM 2108 O O . ASN A 1 275 ? -7.507 -6.347 6.103 1.00 81.25 275 ASN A O 1
ATOM 2112 N N . MET A 1 276 ? -6.635 -8.042 4.930 1.00 84.62 276 MET A N 1
ATOM 2113 C CA . MET A 1 276 ? -7.878 -8.380 4.230 1.00 84.62 276 MET A CA 1
ATOM 2114 C C . MET A 1 276 ? -8.821 -9.249 5.082 1.00 84.62 276 MET A C 1
ATOM 2116 O O . MET A 1 276 ? -10.044 -9.214 4.907 1.00 84.62 276 MET A O 1
ATOM 2120 N N . VAL A 1 277 ? -8.282 -10.012 6.041 1.00 89.31 277 VAL A N 1
ATOM 2121 C CA . VAL A 1 277 ? -9.092 -10.820 6.961 1.00 89.31 277 VAL A CA 1
ATOM 2122 C C . VAL A 1 277 ? -9.935 -9.895 7.841 1.00 89.31 277 VAL A C 1
ATOM 2124 O O . VAL A 1 277 ? -9.447 -8.942 8.439 1.00 89.31 277 VAL A O 1
ATOM 2127 N N . GLY A 1 278 ? -11.237 -10.176 7.923 1.00 89.12 278 GLY A N 1
ATOM 2128 C CA . GLY A 1 278 ? -12.181 -9.380 8.714 1.00 89.12 278 GLY A CA 1
ATOM 2129 C C . GLY A 1 278 ? -12.819 -8.198 7.977 1.00 89.12 278 GLY A C 1
ATOM 2130 O O . GLY A 1 278 ? -13.717 -7.576 8.539 1.00 89.12 278 GLY A O 1
ATOM 2131 N N . MET A 1 279 ? -12.463 -7.930 6.716 1.00 92.62 279 MET A N 1
ATOM 2132 C CA . MET A 1 279 ? -12.998 -6.789 5.949 1.00 92.62 279 MET A CA 1
ATOM 2133 C C . MET A 1 279 ? -14.471 -6.903 5.535 1.00 92.62 279 MET A C 1
ATOM 2135 O O . MET A 1 279 ? -15.049 -5.921 5.082 1.00 92.62 279 MET A O 1
ATOM 2139 N N . LYS A 1 280 ? -15.127 -8.044 5.793 1.00 91.31 280 LYS A N 1
ATOM 2140 C CA . LYS A 1 280 ? -16.601 -8.130 5.784 1.00 91.31 280 LYS A CA 1
ATOM 2141 C C . LYS A 1 280 ? -17.258 -7.132 6.750 1.00 91.31 280 LYS A C 1
ATOM 2143 O O . LYS A 1 280 ? -18.385 -6.699 6.544 1.00 91.31 280 LYS A O 1
ATOM 2148 N N . ARG A 1 281 ? -16.524 -6.723 7.793 1.00 93.19 281 ARG A N 1
ATOM 2149 C CA . ARG A 1 281 ? -17.004 -5.803 8.829 1.00 93.19 281 ARG A CA 1
ATOM 2150 C C . ARG A 1 281 ? -16.985 -4.329 8.409 1.00 93.19 281 ARG A C 1
ATOM 2152 O O . ARG A 1 281 ? -17.472 -3.491 9.163 1.00 93.19 281 ARG A O 1
ATOM 2159 N N . ASP A 1 282 ? -16.460 -3.998 7.227 1.00 91.19 282 ASP A N 1
ATOM 2160 C CA . ASP A 1 282 ? -16.347 -2.611 6.741 1.00 91.19 282 ASP A CA 1
ATOM 2161 C C . ASP A 1 282 ? -17.706 -1.989 6.331 1.00 91.19 282 ASP A C 1
ATOM 2163 O O . ASP A 1 282 ? -17.805 -0.798 6.027 1.00 91.19 282 ASP A O 1
ATOM 2167 N N . CYS A 1 283 ? -18.785 -2.776 6.416 1.00 92.38 283 CYS A N 1
ATOM 2168 C CA . CYS A 1 283 ? -20.174 -2.333 6.317 1.00 92.38 283 CYS A CA 1
ATOM 2169 C C . CYS A 1 283 ? -20.804 -1.952 7.674 1.00 92.38 283 CYS A C 1
ATOM 2171 O O . CYS A 1 283 ? -21.976 -1.572 7.734 1.00 92.38 283 CYS A O 1
ATOM 2173 N N . GLY A 1 284 ? -20.039 -2.027 8.772 1.00 93.50 284 GLY A N 1
ATOM 2174 C CA . GLY A 1 284 ? -20.543 -1.809 10.131 1.00 93.50 284 GLY A CA 1
ATOM 2175 C C . GLY A 1 284 ? -21.116 -0.417 10.388 1.00 93.50 284 GLY A C 1
ATOM 2176 O O . GLY A 1 284 ? -22.028 -0.282 11.201 1.00 93.50 284 GLY A O 1
ATOM 2177 N N . GLY A 1 285 ? -20.652 0.606 9.662 1.00 89.25 285 GLY A N 1
ATOM 2178 C CA . GLY A 1 285 ? -21.216 1.956 9.742 1.00 89.25 285 GLY A CA 1
ATOM 2179 C C . GLY A 1 285 ? -22.662 2.014 9.243 1.00 89.25 285 GLY A C 1
ATOM 2180 O O . GLY A 1 285 ? -23.540 2.506 9.950 1.00 89.25 285 GLY A O 1
ATOM 2181 N N . ALA A 1 286 ? -22.929 1.470 8.051 1.00 89.62 286 ALA A N 1
ATOM 2182 C CA . ALA A 1 286 ? -24.280 1.371 7.500 1.00 89.62 286 ALA A CA 1
ATOM 2183 C C . ALA A 1 286 ? -25.178 0.463 8.342 1.00 89.62 286 ALA A C 1
ATOM 2185 O O . ALA A 1 286 ? -26.311 0.836 8.635 1.00 89.62 286 ALA A O 1
ATOM 2186 N N . ALA A 1 287 ? -24.666 -0.691 8.780 1.00 95.19 287 ALA A N 1
ATOM 2187 C CA . ALA A 1 287 ? -25.424 -1.628 9.606 1.00 95.19 287 ALA A CA 1
ATOM 2188 C C . ALA A 1 287 ? -25.823 -0.997 10.951 1.00 95.19 287 ALA A C 1
ATOM 2190 O O . ALA A 1 287 ? -26.977 -1.089 11.371 1.00 95.19 287 ALA A O 1
ATOM 2191 N N . GLY A 1 288 ? -24.889 -0.290 11.598 1.00 94.12 288 GLY A N 1
ATOM 2192 C CA . GLY A 1 288 ? -25.136 0.434 12.842 1.00 94.12 288 GLY A CA 1
ATOM 2193 C C . GLY A 1 288 ? -26.167 1.550 12.685 1.00 94.12 288 GLY A C 1
ATOM 2194 O O . GLY A 1 288 ? -27.034 1.699 13.540 1.00 94.12 288 GLY A O 1
ATOM 2195 N N . ILE A 1 289 ? -26.124 2.293 11.577 1.00 90.94 289 ILE A N 1
ATOM 2196 C CA . ILE A 1 289 ? -27.102 3.344 11.276 1.00 90.94 289 ILE A CA 1
ATOM 2197 C C . ILE A 1 289 ? -28.484 2.776 10.968 1.00 90.94 289 ILE A C 1
ATOM 2199 O O . ILE A 1 289 ? -29.470 3.321 11.456 1.00 90.94 289 ILE A O 1
ATOM 2203 N N . LEU A 1 290 ? -28.573 1.688 10.202 1.00 92.75 290 LEU A N 1
ATOM 2204 C CA . LEU A 1 290 ? -29.844 1.017 9.933 1.00 92.75 290 LEU A CA 1
ATOM 2205 C C . LEU A 1 290 ? -30.483 0.526 11.241 1.00 92.75 290 LEU A C 1
ATOM 2207 O O . LEU A 1 290 ? -31.670 0.752 11.474 1.00 92.75 290 LEU A O 1
ATOM 2211 N N . GLY A 1 291 ? -29.682 -0.072 12.130 1.00 94.50 291 GLY A N 1
ATOM 2212 C CA . GLY A 1 291 ? -30.120 -0.453 13.472 1.00 94.50 291 GLY A CA 1
ATOM 2213 C C . GLY A 1 291 ? -30.546 0.754 14.318 1.00 94.50 291 GLY A C 1
ATOM 2214 O O . GLY A 1 291 ? -31.626 0.752 14.905 1.00 94.50 291 GLY A O 1
ATOM 2215 N N . ALA A 1 292 ? -29.748 1.822 14.354 1.00 90.19 292 ALA A N 1
ATOM 2216 C CA . ALA A 1 292 ? -30.091 3.038 15.092 1.00 90.19 292 ALA A CA 1
ATOM 2217 C C . ALA A 1 292 ? -31.397 3.668 14.583 1.00 90.19 292 ALA A C 1
ATOM 2219 O O . ALA A 1 292 ? -32.246 4.047 15.388 1.00 90.19 292 ALA A O 1
ATOM 2220 N N . PHE A 1 293 ? -31.593 3.715 13.262 1.00 88.12 293 PHE A N 1
ATOM 2221 C CA . PHE A 1 293 ? -32.832 4.158 12.626 1.00 88.12 293 PHE A CA 1
ATOM 2222 C C . PHE A 1 293 ? -34.020 3.308 13.050 1.00 88.12 293 PHE A C 1
ATOM 2224 O O . PHE A 1 293 ? -35.016 3.846 13.531 1.00 88.12 293 PHE A O 1
ATOM 2231 N N . ARG A 1 294 ? -33.894 1.982 12.949 1.00 92.94 294 ARG A N 1
ATOM 2232 C CA . ARG A 1 294 ? -34.939 1.050 13.372 1.00 92.94 294 ARG A CA 1
ATOM 2233 C C . ARG A 1 294 ? -35.327 1.252 14.833 1.00 92.94 294 ARG A C 1
ATOM 2235 O O . ARG A 1 294 ? -36.515 1.371 15.124 1.00 92.94 294 ARG A O 1
ATOM 2242 N N . SER A 1 295 ? -34.347 1.338 15.733 1.00 92.62 295 SER A N 1
ATOM 2243 C CA . SER A 1 295 ? -34.603 1.580 17.156 1.00 92.62 295 SER A CA 1
ATOM 2244 C C . SER A 1 295 ? -35.282 2.934 17.382 1.00 92.62 295 SER A C 1
ATOM 2246 O O . SER A 1 295 ? -36.313 3.000 18.047 1.00 92.62 295 SER A O 1
ATOM 2248 N N . ALA A 1 296 ? -34.770 4.012 16.782 1.00 86.81 296 ALA A N 1
ATOM 2249 C CA . ALA A 1 296 ? -35.320 5.353 16.958 1.00 86.81 296 ALA A CA 1
ATOM 2250 C C . ALA A 1 296 ? -36.770 5.466 16.459 1.00 86.81 296 ALA A C 1
ATOM 2252 O O . ALA A 1 296 ? -37.613 6.024 17.158 1.00 86.81 296 ALA A O 1
ATOM 2253 N N . VAL A 1 297 ? -37.084 4.911 15.282 1.00 86.38 297 VAL A N 1
ATOM 2254 C CA . VAL A 1 297 ? -38.442 4.953 14.716 1.00 86.38 297 VAL A CA 1
ATOM 2255 C C . VAL A 1 297 ? -39.409 4.086 15.518 1.00 86.38 297 VAL A C 1
ATOM 2257 O O . VAL A 1 297 ? -40.501 4.562 15.826 1.00 86.38 297 VAL A O 1
ATOM 2260 N N . LYS A 1 298 ? -39.025 2.856 15.903 1.00 88.88 298 LYS A N 1
ATOM 2261 C CA . LYS A 1 298 ? -39.862 2.009 16.775 1.00 88.88 298 LYS A CA 1
ATOM 2262 C C . LYS A 1 298 ? -40.209 2.743 18.068 1.00 88.88 298 LYS A C 1
ATOM 2264 O O . LYS A 1 298 ? -41.380 2.836 18.414 1.00 88.88 298 LYS A O 1
ATOM 2269 N N . ASN A 1 299 ? -39.202 3.320 18.719 1.00 85.31 299 ASN A N 1
ATOM 2270 C CA . ASN A 1 299 ? -39.385 4.022 19.985 1.00 85.31 299 ASN A CA 1
ATOM 2271 C C . ASN A 1 299 ? -40.182 5.320 19.851 1.00 85.31 299 ASN A C 1
ATOM 2273 O O . ASN A 1 299 ? -40.931 5.680 20.754 1.00 85.31 299 ASN A O 1
ATOM 2277 N N . TYR A 1 300 ? -40.050 6.026 18.726 1.00 80.44 300 TYR A N 1
ATOM 2278 C CA . TYR A 1 300 ? -40.871 7.198 18.441 1.00 80.44 300 TYR A CA 1
ATOM 2279 C C . TYR A 1 300 ? -42.344 6.825 18.221 1.00 80.44 300 TYR A C 1
ATOM 2281 O O . TYR A 1 300 ? -43.227 7.549 18.667 1.00 80.44 300 TYR A O 1
ATOM 2289 N N . LYS A 1 301 ? -42.619 5.712 17.525 1.00 76.31 301 LYS A N 1
ATOM 2290 C CA . LYS A 1 301 ? -43.988 5.240 17.264 1.00 76.31 301 LYS A CA 1
ATOM 2291 C C . LYS A 1 301 ? -44.655 4.627 18.501 1.00 76.31 301 LYS A C 1
ATOM 2293 O O . LYS A 1 301 ? -45.870 4.722 18.612 1.00 76.31 301 LYS A O 1
ATOM 2298 N N . SER A 1 302 ? -43.889 4.004 19.400 1.00 68.12 302 SER A N 1
ATOM 2299 C CA . SER A 1 302 ? -44.419 3.385 20.623 1.00 68.12 302 SER A CA 1
ATOM 2300 C C . SER A 1 302 ? -44.723 4.390 21.731 1.00 68.12 302 SER A C 1
ATOM 2302 O O . SER A 1 302 ? -45.598 4.148 22.556 1.00 68.12 302 SER A O 1
ATOM 2304 N N . THR A 1 303 ? -44.032 5.531 21.762 1.00 57.44 303 THR A N 1
ATOM 2305 C CA . THR A 1 303 ? -44.360 6.585 22.720 1.00 57.44 303 THR A CA 1
ATOM 2306 C C . THR A 1 303 ? -45.616 7.326 22.264 1.00 57.44 303 THR A C 1
ATOM 2308 O O . THR A 1 303 ? -45.744 7.710 21.104 1.00 57.44 303 THR A O 1
ATOM 2311 N N . SER A 1 304 ? -46.538 7.582 23.193 1.00 45.44 304 SER A N 1
ATOM 2312 C CA . SER A 1 304 ? -47.792 8.339 23.031 1.00 45.44 304 SER A CA 1
ATOM 2313 C C . SER A 1 304 ? -47.566 9.845 22.752 1.00 45.44 304 SER A C 1
ATOM 2315 O O . SER A 1 304 ? -48.202 10.725 23.322 1.00 45.44 304 SER A O 1
ATOM 2317 N N . ILE A 1 305 ? -46.630 10.164 21.851 1.00 43.41 305 ILE A N 1
ATOM 2318 C CA . ILE A 1 305 ? -46.201 11.508 21.430 1.00 43.41 305 ILE A CA 1
ATOM 2319 C C . ILE A 1 305 ? -47.118 12.087 20.338 1.00 43.41 305 ILE A C 1
ATOM 2321 O O . ILE A 1 305 ? -47.065 13.286 20.067 1.00 43.41 305 ILE A O 1
ATOM 2325 N N . GLN A 1 306 ? -48.032 11.295 19.765 1.00 39.69 306 GLN A N 1
ATOM 2326 C CA . GLN A 1 306 ? -49.025 11.801 18.806 1.00 39.69 306 GLN A CA 1
ATOM 2327 C C . GLN A 1 306 ? -50.015 12.820 19.408 1.00 39.69 306 GLN A C 1
ATOM 2329 O O . GLN A 1 306 ? -50.695 13.513 18.658 1.00 39.69 306 GLN A O 1
ATOM 2334 N N . ALA A 1 307 ? -50.055 12.993 20.735 1.00 32.25 307 ALA A N 1
ATOM 2335 C CA . ALA A 1 307 ? -50.948 13.939 21.396 1.00 32.25 307 ALA A CA 1
ATOM 2336 C C . ALA A 1 307 ? -50.214 14.811 22.430 1.00 32.25 307 ALA A C 1
ATOM 2338 O O . ALA A 1 307 ? -50.235 14.506 23.617 1.00 32.25 307 ALA A O 1
ATOM 2339 N N . ARG A 1 308 ? -49.578 15.908 21.987 1.00 31.05 308 ARG A N 1
ATOM 2340 C CA . ARG A 1 308 ? -49.572 17.246 22.641 1.00 31.05 308 ARG A CA 1
ATOM 2341 C C . ARG A 1 308 ? -48.460 18.132 22.069 1.00 31.05 308 ARG A C 1
ATOM 2343 O O . ARG A 1 308 ? -47.312 18.112 22.502 1.00 31.05 308 ARG A O 1
ATOM 2350 N N . SER A 1 309 ? -48.853 18.976 21.119 1.00 34.19 309 SER A N 1
ATOM 2351 C CA . SER A 1 309 ? -48.159 20.225 20.803 1.00 34.19 309 SER A CA 1
ATOM 2352 C C . SER A 1 309 ? -48.217 21.153 22.021 1.00 34.19 309 SER A C 1
ATOM 2354 O O . SER A 1 309 ? -49.316 21.516 22.440 1.00 34.19 309 SER A O 1
ATOM 2356 N N . LYS A 1 310 ? -47.063 21.520 22.597 1.00 28.86 310 LYS A N 1
ATOM 2357 C CA . LYS A 1 310 ? -46.783 22.853 23.173 1.00 28.86 310 LYS A CA 1
ATOM 2358 C C . LYS A 1 310 ? -45.307 22.970 23.594 1.00 28.86 310 LYS A C 1
ATOM 2360 O O . LYS A 1 310 ? -44.732 22.051 24.166 1.00 28.86 310 LYS A O 1
ATOM 2365 N N . ARG A 1 311 ? -44.716 24.117 2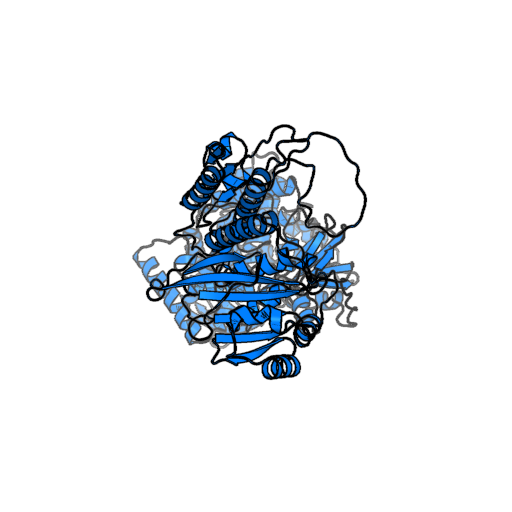3.229 1.00 34.03 311 ARG A N 1
ATOM 2366 C CA . ARG A 1 311 ? -43.327 24.585 23.445 1.00 34.03 311 ARG A CA 1
ATOM 2367 C C . ARG A 1 311 ? -42.761 24.244 24.829 1.00 34.03 311 ARG A C 1
ATOM 2369 O O . ARG A 1 311 ? -43.486 24.431 25.797 1.00 34.03 311 ARG A O 1
ATOM 2376 N N . LEU A 1 312 ? -41.457 23.940 24.941 1.00 26.14 312 LEU A N 1
ATOM 2377 C CA . LEU A 1 312 ? -40.713 24.180 26.191 1.00 26.14 312 LEU A CA 1
ATOM 2378 C C . LEU A 1 312 ? -39.179 24.237 26.040 1.00 26.14 312 LEU A C 1
ATOM 2380 O O . LEU A 1 312 ? -38.588 23.588 25.179 1.00 26.14 312 LEU A O 1
ATOM 2384 N N . HIS A 1 313 ? -38.593 25.077 26.900 1.00 23.89 313 HIS A N 1
ATOM 2385 C CA . HIS A 1 313 ? -37.203 25.531 26.984 1.00 23.89 313 HIS A CA 1
ATOM 2386 C C . HIS A 1 313 ? -36.214 24.492 27.546 1.00 23.89 313 HIS A C 1
ATOM 2388 O O . HIS A 1 313 ? -36.580 23.569 28.269 1.00 23.89 313 HIS A O 1
ATOM 2394 N N . VAL A 1 314 ? -34.931 24.702 27.232 1.00 27.31 314 VAL A N 1
ATOM 2395 C CA . VAL A 1 314 ? -33.773 23.945 27.729 1.00 27.31 314 VAL A CA 1
ATOM 2396 C C . VAL A 1 314 ? -33.458 24.343 29.178 1.00 27.31 314 VAL A C 1
ATOM 2398 O O . VAL A 1 314 ? -33.082 25.485 29.416 1.00 27.31 314 VAL A O 1
ATOM 2401 N N . HIS A 1 315 ? -33.516 23.391 30.116 1.00 22.83 315 HIS A N 1
ATOM 2402 C CA . HIS A 1 315 ? -32.806 23.470 31.400 1.00 22.83 315 HIS A CA 1
ATOM 2403 C C . HIS A 1 315 ? -32.166 22.123 31.786 1.00 22.83 315 HIS A C 1
ATOM 2405 O O . HIS A 1 315 ? -32.645 21.050 31.417 1.00 22.83 315 HIS A O 1
ATOM 2411 N N . ARG A 1 316 ? -31.018 22.233 32.471 1.00 31.12 316 ARG A N 1
ATOM 2412 C CA . ARG A 1 316 ? -30.108 21.170 32.936 1.00 31.12 316 ARG A CA 1
ATOM 2413 C C . ARG A 1 316 ? -30.724 20.286 34.031 1.00 31.12 316 ARG A C 1
ATOM 2415 O O . ARG A 1 316 ? -31.452 20.798 34.862 1.00 31.12 316 ARG A O 1
ATOM 2422 N N . HIS A 1 317 ? -30.251 19.031 34.052 1.00 36.31 317 HIS A N 1
ATOM 2423 C CA . HIS A 1 317 ? -30.323 18.008 35.111 1.00 36.31 317 HIS A CA 1
ATOM 2424 C C . HIS A 1 317 ? -31.713 17.576 35.605 1.00 36.31 317 HIS A C 1
ATOM 2426 O O . HIS A 1 317 ? -32.401 18.355 36.234 1.00 36.31 317 HIS A O 1
ATOM 2432 N N . GLU A 1 318 ? -32.060 16.300 35.361 1.00 29.61 318 GLU A N 1
ATOM 2433 C CA . GLU A 1 318 ? -32.672 15.369 36.338 1.00 29.61 318 GLU A CA 1
ATOM 2434 C C . GLU A 1 318 ? -33.015 14.010 35.681 1.00 29.61 318 GLU A C 1
ATOM 2436 O O . GLU A 1 318 ? -33.817 13.923 34.749 1.00 29.61 318 GLU A O 1
ATOM 2441 N N . GLY A 1 319 ? -32.329 12.956 36.141 1.00 31.84 319 GLY A N 1
ATOM 2442 C CA . GLY A 1 319 ? -32.907 11.705 36.661 1.00 31.84 319 GLY A CA 1
ATOM 2443 C C . GLY A 1 319 ? -33.784 10.759 35.832 1.00 31.84 319 GLY A C 1
ATOM 2444 O O . GLY A 1 319 ? -34.115 9.706 36.356 1.00 31.84 319 GLY A O 1
ATOM 2445 N N . THR A 1 320 ? -34.173 11.042 34.589 1.00 29.47 320 THR A N 1
ATOM 2446 C CA . THR A 1 320 ? -35.027 10.119 33.801 1.00 29.47 320 THR A CA 1
ATOM 2447 C C . THR A 1 320 ? -34.400 9.796 32.449 1.00 29.47 320 THR A C 1
ATOM 2449 O O . THR A 1 320 ? -33.787 10.675 31.839 1.00 29.47 320 THR A O 1
ATOM 2452 N N . ILE A 1 321 ? -34.582 8.566 31.942 1.00 31.38 321 ILE A N 1
ATOM 2453 C CA . ILE A 1 321 ? -34.251 8.178 30.558 1.00 31.38 321 ILE A CA 1
ATOM 2454 C C . ILE A 1 321 ? -35.160 8.987 29.613 1.00 31.38 321 ILE A C 1
ATOM 2456 O O . ILE A 1 321 ? -36.195 8.542 29.125 1.00 31.38 321 ILE A O 1
ATOM 2460 N N . LYS A 1 322 ? -34.808 10.254 29.387 1.00 29.97 322 LYS A N 1
ATOM 2461 C CA . LYS A 1 322 ? -35.456 11.121 28.410 1.00 29.97 322 LYS A CA 1
ATOM 2462 C C . LYS A 1 322 ? -34.846 10.788 27.054 1.00 29.97 322 LYS A C 1
ATOM 2464 O O . LYS A 1 322 ? -33.783 11.296 26.704 1.00 29.97 322 LYS A O 1
ATOM 2469 N N . MET A 1 323 ? -35.548 9.972 26.260 1.00 35.62 323 MET A N 1
ATOM 2470 C CA . MET A 1 323 ? -35.438 10.084 24.801 1.00 35.62 323 MET A CA 1
ATOM 2471 C C . MET A 1 323 ? -35.558 11.563 24.435 1.00 35.62 323 MET A C 1
ATOM 2473 O O . MET A 1 323 ? -36.338 12.266 25.075 1.00 35.62 323 MET A O 1
ATOM 2477 N N . ILE A 1 324 ? -34.780 12.031 23.454 1.00 34.28 324 ILE A N 1
ATOM 2478 C CA . ILE A 1 324 ? -34.747 13.425 22.988 1.00 34.28 324 ILE A CA 1
ATOM 2479 C C . ILE A 1 324 ? -36.188 13.904 22.736 1.00 34.28 324 ILE A C 1
ATOM 2481 O O . ILE A 1 324 ? -36.764 13.697 21.670 1.00 34.28 324 ILE A O 1
ATOM 2485 N N . ARG A 1 325 ? -36.804 14.506 23.760 1.00 34.59 325 ARG A N 1
ATOM 2486 C CA . ARG A 1 325 ? -38.166 15.028 23.720 1.00 34.59 325 ARG A CA 1
ATOM 2487 C C . ARG A 1 325 ? -38.080 16.354 22.986 1.00 34.59 325 ARG A C 1
ATOM 2489 O O . ARG A 1 325 ? -37.584 17.329 23.539 1.00 34.59 325 ARG A O 1
ATOM 2496 N N . GLY A 1 326 ? -38.535 16.370 21.736 1.00 30.97 326 GLY A N 1
ATOM 2497 C CA . GLY A 1 326 ? -38.765 17.613 20.996 1.00 30.97 326 GLY A CA 1
ATOM 2498 C C . GLY A 1 326 ? -38.137 17.709 19.613 1.00 30.97 326 GLY A C 1
ATOM 2499 O O . GLY A 1 326 ? -38.103 18.801 19.050 1.00 30.97 326 GLY A O 1
ATOM 2500 N N . THR A 1 327 ? -37.639 16.629 19.014 1.00 33.47 327 THR A N 1
ATOM 2501 C CA . THR A 1 327 ? -37.264 16.707 17.601 1.00 33.47 327 THR A CA 1
ATOM 2502 C C . THR A 1 327 ? -37.588 15.413 16.891 1.00 33.47 327 THR A C 1
ATOM 2504 O O . THR A 1 327 ? -37.094 14.341 17.200 1.00 33.47 327 THR A O 1
ATOM 2507 N N . VAL A 1 328 ? -38.510 15.553 15.963 1.00 37.09 328 VAL A N 1
ATOM 2508 C CA . VAL A 1 328 ? -38.986 14.530 15.062 1.00 37.09 328 VAL A CA 1
ATOM 2509 C C . VAL A 1 328 ? -38.008 14.498 13.877 1.00 37.09 328 VAL A C 1
ATOM 2511 O O . VAL A 1 328 ? -37.673 15.562 13.359 1.00 37.09 328 VAL A O 1
ATOM 2514 N N . PHE A 1 329 ? -37.510 13.324 13.479 1.00 41.47 329 PHE A N 1
ATOM 2515 C CA . PHE A 1 329 ? -36.364 13.202 12.566 1.00 41.47 329 PHE A CA 1
ATOM 2516 C C . PHE A 1 329 ? -36.731 12.529 11.236 1.00 41.47 329 PHE A C 1
ATOM 2518 O O . PHE A 1 329 ? -37.301 11.439 11.245 1.00 41.47 329 PHE A O 1
ATOM 2525 N N . LEU A 1 330 ? -36.295 13.117 10.112 1.00 31.61 330 LEU A N 1
ATOM 2526 C CA . LEU A 1 330 ? -35.854 12.318 8.962 1.00 31.61 330 LEU A CA 1
ATOM 2527 C C . LEU A 1 330 ? -34.564 11.598 9.355 1.00 31.61 330 LEU A C 1
ATOM 2529 O O . LEU A 1 330 ? -33.752 12.153 10.088 1.00 31.61 330 LEU A O 1
ATOM 2533 N N . ALA A 1 331 ? -34.359 10.380 8.871 1.00 35.44 331 ALA A N 1
ATOM 2534 C CA . ALA A 1 331 ? -33.033 9.788 8.850 1.00 35.44 331 ALA A CA 1
ATOM 2535 C C . ALA A 1 331 ? -32.851 9.068 7.523 1.00 35.44 331 ALA A C 1
ATOM 2537 O O . ALA A 1 331 ? -33.605 8.161 7.202 1.00 35.44 331 ALA A O 1
ATOM 2538 N N . PHE A 1 332 ? -31.858 9.525 6.766 1.00 36.06 332 PHE A N 1
ATOM 2539 C CA . PHE A 1 332 ? -31.433 8.964 5.492 1.00 36.06 332 PHE A CA 1
ATOM 2540 C C . PHE A 1 332 ? -30.386 7.889 5.754 1.00 36.06 332 PHE A C 1
ATOM 2542 O O . PHE A 1 332 ? -29.272 8.245 6.108 1.00 36.06 332 PHE A O 1
ATOM 2549 N N . CYS A 1 333 ? -30.701 6.607 5.575 1.00 33.78 333 CYS A N 1
ATOM 2550 C CA . CYS A 1 333 ? -29.695 5.541 5.635 1.00 33.78 333 CYS A CA 1
ATOM 2551 C C . CYS A 1 333 ? -29.005 5.396 4.274 1.00 33.78 333 CYS A C 1
ATOM 2553 O O . CYS A 1 333 ? -29.426 4.580 3.468 1.00 33.78 333 CYS A O 1
ATOM 2555 N N . MET A 1 334 ? -27.970 6.198 4.020 1.00 38.50 334 MET A N 1
ATOM 2556 C CA . MET A 1 334 ? -27.146 6.125 2.807 1.00 38.50 334 MET A CA 1
ATOM 2557 C C . MET A 1 334 ? -26.252 4.888 2.863 1.00 38.50 334 MET A C 1
ATOM 2559 O O . MET A 1 334 ? -25.217 4.935 3.512 1.00 38.50 334 MET A O 1
ATOM 2563 N N . VAL A 1 335 ? -26.657 3.785 2.228 1.00 38.34 335 VAL A N 1
ATOM 2564 C CA . VAL A 1 335 ? -25.888 2.527 2.199 1.00 38.34 335 VAL A CA 1
ATOM 2565 C C . VAL A 1 335 ? -25.099 2.437 0.901 1.00 38.34 335 VAL A C 1
ATOM 2567 O O . VAL A 1 335 ? -25.694 2.404 -0.165 1.00 38.34 335 VAL A O 1
ATOM 2570 N N . VAL A 1 336 ? -23.771 2.393 1.015 1.00 35.81 336 VAL A N 1
ATOM 2571 C CA . VAL A 1 336 ? -22.802 2.324 -0.092 1.00 35.81 336 VAL A CA 1
ATOM 2572 C C . VAL A 1 336 ? -22.256 0.905 -0.174 1.00 35.81 336 VAL A C 1
ATOM 2574 O O . VAL A 1 336 ? -21.318 0.600 0.557 1.00 35.81 336 VAL A O 1
ATOM 2577 N N . VAL A 1 337 ? -22.833 0.031 -1.002 1.00 35.97 337 VAL A N 1
ATOM 2578 C CA . VAL A 1 337 ? -22.473 -1.395 -0.979 1.00 35.97 337 VAL A CA 1
ATOM 2579 C C . VAL A 1 337 ? -21.606 -1.814 -2.160 1.00 35.97 337 VAL A C 1
ATOM 2581 O O . VAL A 1 337 ? -22.002 -1.619 -3.306 1.00 35.97 337 VAL A O 1
ATOM 2584 N N . PHE A 1 338 ? -20.451 -2.435 -1.874 1.00 37.72 338 PHE A N 1
ATOM 2585 C CA . PHE A 1 338 ? -19.487 -2.910 -2.874 1.00 37.72 338 PHE A CA 1
ATOM 2586 C C . PHE A 1 338 ? -18.668 -4.118 -2.429 1.00 37.72 338 PHE A C 1
ATOM 2588 O O . PHE A 1 338 ? -18.289 -4.227 -1.263 1.00 37.72 338 PHE A O 1
ATOM 2595 N N . CYS A 1 339 ? -18.332 -4.971 -3.399 1.00 28.75 339 CYS A N 1
ATOM 2596 C CA . CYS A 1 339 ? -17.249 -5.944 -3.316 1.00 28.75 339 CYS A CA 1
ATOM 2597 C C . CYS A 1 339 ? -16.046 -5.382 -4.077 1.00 28.75 339 CYS A C 1
ATOM 2599 O O . CYS A 1 339 ? -16.099 -5.196 -5.290 1.00 28.75 339 CYS A O 1
ATOM 2601 N N . ASN A 1 340 ? -14.961 -5.080 -3.381 1.00 33.91 340 ASN A N 1
ATOM 2602 C CA . ASN A 1 340 ? -13.759 -4.603 -4.043 1.00 33.91 340 ASN A CA 1
ATOM 2603 C C . ASN A 1 340 ? -13.051 -5.841 -4.641 1.00 33.91 340 ASN A C 1
ATOM 2605 O O . ASN A 1 340 ? -12.434 -6.587 -3.898 1.00 33.91 340 ASN A O 1
ATOM 2609 N N . ALA A 1 341 ? -13.175 -6.164 -5.931 1.00 31.70 341 ALA A N 1
ATOM 2610 C CA . ALA A 1 341 ? -12.407 -7.262 -6.535 1.00 31.70 341 ALA A CA 1
ATOM 2611 C C . ALA A 1 341 ? -11.958 -6.932 -7.967 1.00 31.70 341 ALA A C 1
ATOM 2613 O O . ALA A 1 341 ? -12.766 -6.840 -8.878 1.00 31.70 341 ALA A O 1
ATOM 2614 N N . SER A 1 342 ? -10.633 -6.800 -8.097 1.00 30.89 342 SER A N 1
ATOM 2615 C CA . SER A 1 342 ? -9.758 -6.914 -9.275 1.00 30.89 342 SER A CA 1
ATOM 2616 C C . SER A 1 342 ? -10.022 -6.096 -10.555 1.00 30.89 342 SER A C 1
ATOM 2618 O O . SER A 1 342 ? -10.968 -6.314 -11.301 1.00 30.89 342 SER A O 1
ATOM 2620 N N . LEU A 1 343 ? -9.002 -5.274 -10.849 1.00 32.56 343 LEU A N 1
ATOM 2621 C CA . LEU A 1 343 ? -8.527 -4.774 -12.146 1.00 32.56 343 LEU A CA 1
ATOM 2622 C C . LEU A 1 343 ? -9.505 -3.957 -13.001 1.00 32.56 343 LEU A C 1
ATOM 2624 O O . LEU A 1 343 ? -10.071 -4.442 -13.975 1.00 32.56 343 LEU A O 1
ATOM 2628 N N . ARG A 1 344 ? -9.521 -2.644 -12.743 1.00 29.45 344 ARG A N 1
ATOM 2629 C CA . ARG A 1 344 ? -9.328 -1.623 -13.789 1.00 29.45 344 ARG A CA 1
ATOM 2630 C C . ARG A 1 344 ? -8.774 -0.346 -13.167 1.00 29.45 344 ARG A C 1
ATOM 2632 O O . ARG A 1 344 ? -9.357 0.172 -12.219 1.00 29.45 344 ARG A O 1
ATOM 2639 N N . ASP A 1 345 ? -7.628 0.074 -13.702 1.00 30.84 345 ASP A N 1
ATOM 2640 C CA . ASP A 1 345 ? -6.825 1.251 -13.361 1.00 30.84 345 ASP A CA 1
ATOM 2641 C C . ASP A 1 345 ? -7.652 2.465 -12.912 1.00 30.84 345 ASP A C 1
ATOM 2643 O O . ASP A 1 345 ? -8.605 2.826 -13.592 1.00 30.84 345 ASP A O 1
ATOM 2647 N N . HIS A 1 346 ? -7.284 3.081 -11.779 1.00 28.59 346 HIS A N 1
ATOM 2648 C CA . HIS A 1 346 ? -7.111 4.532 -11.576 1.00 28.59 346 HIS A CA 1
ATOM 2649 C C . HIS A 1 346 ? -6.789 4.860 -10.096 1.00 28.59 346 HIS A C 1
ATOM 2651 O O . HIS A 1 346 ? -7.039 4.067 -9.195 1.00 28.59 346 HIS A O 1
ATOM 2657 N N . GLN A 1 347 ? -6.116 5.997 -9.904 1.00 33.59 347 GLN A N 1
ATOM 2658 C CA . GLN A 1 347 ? -5.064 6.284 -8.916 1.00 33.59 347 GLN A CA 1
ATOM 2659 C C . GLN A 1 347 ? -5.489 6.796 -7.520 1.00 33.59 347 GLN A C 1
ATOM 2661 O O . GLN A 1 347 ? -6.617 7.221 -7.301 1.00 33.59 347 GLN A O 1
ATOM 2666 N N . GLU A 1 348 ? -4.490 6.751 -6.626 1.00 32.72 348 GLU A N 1
ATOM 2667 C CA . GLU A 1 348 ? -4.381 7.133 -5.206 1.00 32.72 348 GLU A CA 1
ATOM 2668 C C . GLU A 1 348 ? -4.602 8.629 -4.877 1.00 32.72 348 GLU A C 1
ATOM 2670 O O . GLU A 1 348 ? -4.145 9.493 -5.620 1.00 32.72 348 GLU A O 1
ATOM 2675 N N . ASP A 1 349 ? -5.169 8.921 -3.694 1.00 30.50 349 ASP A N 1
ATOM 2676 C CA . ASP A 1 349 ? -4.614 9.852 -2.683 1.00 30.50 349 ASP A CA 1
ATOM 2677 C C . ASP A 1 349 ? -5.430 9.766 -1.356 1.00 30.50 349 ASP A C 1
ATOM 2679 O O . ASP A 1 349 ? -6.635 9.535 -1.390 1.00 30.50 349 ASP A O 1
ATOM 2683 N N . HIS A 1 350 ? -4.756 9.975 -0.204 1.00 30.06 350 HIS A N 1
ATOM 2684 C CA . HIS A 1 350 ? -5.248 10.242 1.181 1.00 30.06 350 HIS A CA 1
ATOM 2685 C C . HIS A 1 350 ? -5.120 9.151 2.273 1.00 30.06 350 HIS A C 1
ATOM 2687 O O . HIS A 1 350 ? -6.074 8.437 2.541 1.00 30.06 350 HIS A O 1
ATOM 2693 N N . TYR A 1 351 ? -4.014 9.160 3.043 1.00 31.64 351 TYR A N 1
ATOM 2694 C CA . TYR A 1 351 ? -3.976 8.756 4.472 1.00 31.64 351 TYR A CA 1
ATOM 2695 C C . TYR A 1 351 ? -2.781 9.411 5.213 1.00 31.64 351 TYR A C 1
ATOM 2697 O O . TYR A 1 351 ? -1.633 9.076 4.936 1.00 31.64 351 TYR A O 1
ATOM 2705 N N . HIS A 1 352 ? -3.020 10.313 6.184 1.00 35.66 352 HIS A N 1
ATOM 2706 C CA . HIS A 1 352 ? -1.975 10.904 7.053 1.00 35.66 352 HIS A CA 1
ATOM 2707 C C . HIS A 1 352 ? -2.514 11.338 8.445 1.00 35.66 352 HIS A C 1
ATOM 2709 O O . HIS A 1 352 ? -2.946 12.482 8.577 1.00 35.66 352 HIS A O 1
ATOM 2715 N N . SER A 1 353 ? -2.443 10.516 9.514 1.00 30.47 353 SER A N 1
ATOM 2716 C CA . SER A 1 353 ? -2.753 11.021 10.883 1.00 30.47 353 SER A CA 1
ATOM 2717 C C . SER A 1 353 ? -2.129 10.331 12.122 1.00 30.47 353 SER A C 1
ATOM 2719 O O . SER A 1 353 ? -2.470 10.742 13.224 1.00 30.47 353 SER A O 1
ATOM 2721 N N . TYR A 1 354 ? -1.198 9.367 12.025 1.00 34.84 354 TYR A N 1
ATOM 2722 C CA . TYR A 1 354 ? -0.765 8.583 13.213 1.00 34.84 354 TYR A CA 1
ATOM 2723 C C . TYR A 1 354 ? 0.657 8.817 13.771 1.00 34.84 354 TYR A C 1
ATOM 2725 O O . TYR A 1 354 ? 1.009 8.208 14.775 1.00 34.84 354 TYR A O 1
ATOM 2733 N N . TYR A 1 355 ? 1.479 9.704 13.202 1.00 43.66 355 TYR A N 1
ATOM 2734 C CA . TYR A 1 355 ? 2.878 9.867 13.649 1.00 43.66 355 TYR A CA 1
ATOM 2735 C C . TYR A 1 355 ? 3.137 11.217 14.338 1.00 43.66 355 TYR A C 1
ATOM 2737 O O . TYR A 1 355 ? 2.677 12.257 13.855 1.00 43.66 355 TYR A O 1
ATOM 2745 N N . LYS A 1 356 ? 3.909 11.198 15.439 1.00 47.66 356 LYS A N 1
ATOM 2746 C CA . LYS A 1 356 ? 4.386 12.396 16.155 1.00 47.66 356 LYS A CA 1
ATOM 2747 C C . LYS A 1 356 ? 5.297 13.235 15.245 1.00 47.66 356 LYS A C 1
ATOM 2749 O O . LYS A 1 356 ? 6.134 12.691 14.521 1.00 47.66 356 LYS A O 1
ATOM 2754 N N . LYS A 1 357 ? 5.119 14.558 15.287 1.00 65.00 357 LYS A N 1
ATOM 2755 C CA . LYS A 1 357 ? 5.997 15.528 14.619 1.00 65.00 357 LYS A CA 1
ATOM 2756 C C . LYS A 1 357 ? 7.374 15.482 15.294 1.00 65.00 357 LYS A C 1
ATOM 2758 O O . LYS A 1 357 ? 7.432 15.529 16.519 1.00 65.00 357 LYS A O 1
ATOM 2763 N N . ARG A 1 358 ? 8.445 15.349 14.513 1.00 74.12 358 ARG A N 1
ATOM 2764 C CA . ARG A 1 358 ? 9.841 15.387 14.968 1.00 74.12 358 ARG A CA 1
ATOM 2765 C C . ARG A 1 358 ? 10.555 16.580 14.339 1.00 74.12 358 ARG A C 1
ATOM 2767 O O . ARG A 1 358 ? 10.202 16.998 13.232 1.00 74.12 358 ARG A O 1
ATOM 2774 N N . GLU A 1 359 ? 11.537 17.116 15.049 1.00 80.12 359 GLU A N 1
ATOM 2775 C CA . GLU A 1 359 ? 12.474 18.087 14.489 1.00 80.12 359 GLU A CA 1
ATOM 2776 C C . GLU A 1 359 ? 13.492 17.377 13.594 1.00 80.12 359 GLU A C 1
ATOM 2778 O O . GLU A 1 359 ? 13.766 16.185 13.761 1.00 80.12 359 GLU A O 1
ATOM 2783 N N . ILE A 1 360 ? 13.996 18.094 12.589 1.00 82.56 360 ILE A N 1
ATOM 2784 C CA . ILE A 1 360 ? 15.052 17.571 11.725 1.00 82.56 360 ILE A CA 1
ATOM 2785 C C . ILE A 1 360 ? 16.368 17.834 12.443 1.00 82.56 360 ILE A C 1
ATOM 2787 O O . ILE A 1 360 ? 16.744 18.992 12.604 1.00 82.56 360 ILE A O 1
ATOM 2791 N N . LEU A 1 361 ? 17.028 16.762 12.877 1.00 81.25 361 LEU A N 1
ATOM 2792 C CA . LEU A 1 361 ? 18.313 16.842 13.563 1.00 81.25 361 LEU A CA 1
ATOM 2793 C C . LEU A 1 361 ? 19.376 17.394 12.617 1.00 81.25 361 LEU A C 1
ATOM 2795 O O . LEU A 1 361 ? 19.455 16.971 11.462 1.00 81.25 361 LEU A O 1
ATOM 2799 N N . GLU A 1 362 ? 20.181 18.320 13.119 1.00 79.25 362 GLU A N 1
ATOM 2800 C CA . GLU A 1 362 ? 21.388 18.791 12.455 1.00 79.25 362 GLU A CA 1
ATOM 2801 C C . GLU A 1 362 ? 22.553 17.889 12.848 1.00 79.25 362 GLU A C 1
ATOM 2803 O O . GLU A 1 362 ? 22.772 17.626 14.031 1.00 79.25 362 GLU A O 1
ATOM 2808 N N . ILE A 1 363 ? 23.256 17.361 11.849 1.00 71.12 363 ILE A N 1
ATOM 2809 C CA . ILE A 1 363 ? 24.429 16.518 12.064 1.00 71.12 363 ILE A CA 1
ATOM 2810 C C . ILE A 1 363 ? 25.668 17.409 11.917 1.00 71.12 363 ILE A C 1
ATOM 2812 O O . ILE A 1 363 ? 25.806 18.057 10.873 1.00 71.12 363 ILE A O 1
ATOM 2816 N N . PRO A 1 364 ? 26.550 17.474 12.936 1.00 58.84 364 PRO A N 1
ATOM 2817 C CA . PRO A 1 364 ? 27.730 18.329 12.903 1.00 58.84 364 PRO A CA 1
ATOM 2818 C C . PRO A 1 364 ? 28.651 17.981 11.729 1.00 58.84 364 PRO A C 1
ATOM 2820 O O . PRO A 1 364 ? 28.740 16.827 11.305 1.00 58.84 364 PRO A O 1
ATOM 2823 N N . GLN A 1 365 ? 29.356 18.991 11.214 1.00 56.78 365 GLN A N 1
ATOM 2824 C CA . GLN A 1 365 ? 30.417 18.782 10.231 1.00 56.78 365 GLN A CA 1
ATOM 2825 C C . GLN A 1 365 ? 31.531 17.950 10.875 1.00 56.78 365 GLN A C 1
ATOM 2827 O O . GLN A 1 365 ? 32.157 18.377 11.843 1.00 56.78 365 GLN A O 1
ATOM 2832 N N . LEU A 1 366 ? 31.759 16.745 10.356 1.00 52.06 366 LEU A N 1
ATOM 2833 C CA . LEU A 1 366 ? 32.758 15.811 10.872 1.00 52.06 366 LEU A CA 1
ATOM 2834 C C . LEU A 1 366 ? 34.177 16.224 10.435 1.00 52.06 366 LEU A C 1
ATOM 2836 O O . LEU A 1 366 ? 34.776 15.510 9.653 1.00 52.06 366 LEU A O 1
ATOM 2840 N N . GLY A 1 367 ? 34.721 17.357 10.895 1.00 50.38 367 GLY A N 1
ATOM 2841 C CA . GLY A 1 367 ? 36.154 17.704 10.742 1.00 50.38 367 GLY A CA 1
ATOM 2842 C C . GLY A 1 367 ? 36.767 17.409 9.356 1.00 50.38 367 GLY A C 1
ATOM 2843 O O . GLY A 1 367 ? 36.209 17.818 8.339 1.00 50.38 367 GLY A O 1
ATOM 2844 N N . ASP A 1 368 ? 37.879 16.661 9.308 1.00 42.53 368 ASP A N 1
ATOM 2845 C CA . ASP A 1 368 ? 38.557 16.202 8.072 1.00 42.53 368 ASP A CA 1
ATOM 2846 C C . ASP A 1 368 ? 37.677 15.323 7.154 1.00 42.53 368 ASP A C 1
ATOM 2848 O O . ASP A 1 368 ? 37.973 15.146 5.975 1.00 42.53 368 ASP A O 1
ATOM 2852 N N . ALA A 1 369 ? 36.539 14.829 7.650 1.00 46.12 369 ALA A N 1
ATOM 2853 C CA . ALA A 1 369 ? 35.458 14.227 6.873 1.00 46.12 369 ALA A CA 1
ATOM 2854 C C . ALA A 1 369 ? 34.418 15.264 6.403 1.00 46.12 369 ALA A C 1
ATOM 2856 O O . ALA A 1 369 ? 33.226 14.961 6.264 1.00 46.12 369 ALA A O 1
ATOM 2857 N N . ASN A 1 370 ? 34.862 16.495 6.134 1.00 49.09 370 ASN A N 1
ATOM 2858 C CA . ASN A 1 370 ? 34.068 17.505 5.452 1.00 49.09 370 ASN A CA 1
ATOM 2859 C C . ASN A 1 370 ? 33.530 16.891 4.146 1.00 49.09 370 ASN A C 1
ATOM 2861 O O . ASN A 1 370 ? 34.328 16.465 3.304 1.00 49.09 370 ASN A O 1
ATOM 2865 N N . PRO A 1 371 ? 32.199 16.853 3.937 1.00 48.00 371 PRO A N 1
ATOM 2866 C CA . PRO A 1 371 ? 31.618 16.341 2.707 1.00 48.00 371 PRO A CA 1
ATOM 2867 C C . PRO A 1 371 ? 32.229 17.003 1.477 1.00 48.00 371 PRO A C 1
ATOM 2869 O O . PRO A 1 371 ? 32.371 16.340 0.469 1.00 48.00 371 PRO A O 1
ATOM 2872 N N . LEU A 1 372 ? 32.640 18.272 1.551 1.00 44.66 372 LEU A N 1
ATOM 2873 C CA . LEU A 1 372 ? 33.294 18.975 0.446 1.00 44.66 372 LEU A CA 1
ATOM 2874 C C . LEU A 1 372 ? 34.707 18.454 0.157 1.00 44.66 372 LEU A C 1
ATOM 2876 O O . LEU A 1 372 ? 35.059 18.350 -1.010 1.00 44.66 372 LEU A O 1
ATOM 2880 N N . ILE A 1 373 ? 35.474 18.058 1.177 1.00 42.66 373 ILE A N 1
ATOM 2881 C CA . ILE A 1 373 ? 36.833 17.506 1.029 1.00 42.66 373 ILE A CA 1
ATOM 2882 C C . ILE A 1 373 ? 36.771 16.035 0.576 1.00 42.66 373 ILE A C 1
ATOM 2884 O O . ILE A 1 373 ? 37.480 15.635 -0.340 1.00 42.66 373 ILE A O 1
ATOM 2888 N N . ASN A 1 374 ? 35.840 15.233 1.105 1.00 41.91 374 ASN A N 1
ATOM 2889 C CA . ASN A 1 374 ? 35.633 13.848 0.649 1.00 41.91 374 ASN A CA 1
ATOM 2890 C C . ASN A 1 374 ? 34.913 13.754 -0.704 1.00 41.91 374 ASN A C 1
ATOM 2892 O O . ASN A 1 374 ? 35.183 12.847 -1.490 1.00 41.91 374 ASN A O 1
ATOM 2896 N N . LEU A 1 375 ? 34.051 14.722 -1.040 1.00 44.28 375 LEU A N 1
ATOM 2897 C CA . LEU A 1 375 ? 33.565 14.881 -2.408 1.00 44.28 375 LEU A CA 1
ATOM 2898 C C . LEU A 1 375 ? 34.725 15.201 -3.354 1.00 44.28 375 LEU A C 1
ATOM 2900 O O . LEU A 1 375 ? 34.621 14.889 -4.528 1.00 44.28 375 LEU A O 1
ATOM 2904 N N . GLN A 1 376 ? 35.838 15.792 -2.922 1.00 41.25 376 GLN A N 1
ATOM 2905 C CA . GLN A 1 376 ? 36.941 16.120 -3.830 1.00 41.25 376 GLN A CA 1
ATOM 2906 C C . GLN A 1 376 ? 37.789 14.904 -4.233 1.00 41.25 376 GLN A C 1
ATOM 2908 O O . GLN A 1 376 ? 38.309 14.924 -5.347 1.00 41.25 376 GLN A O 1
ATOM 2913 N N . ASN A 1 377 ? 37.857 13.842 -3.419 1.00 36.28 377 ASN A N 1
ATOM 2914 C CA . ASN A 1 377 ? 38.936 12.856 -3.544 1.00 36.28 377 ASN A CA 1
ATOM 2915 C C . ASN A 1 377 ? 38.653 11.624 -4.417 1.00 36.28 377 ASN A C 1
ATOM 2917 O O . ASN A 1 377 ? 39.576 11.173 -5.082 1.00 36.28 377 ASN A O 1
ATOM 2921 N N . GLU A 1 378 ? 37.427 11.103 -4.529 1.00 43.03 378 GLU A N 1
ATOM 2922 C CA . GLU A 1 378 ? 37.183 9.912 -5.368 1.00 43.03 378 GLU A CA 1
ATOM 2923 C C . GLU A 1 378 ? 35.773 9.928 -5.967 1.00 43.03 378 GLU A C 1
ATOM 2925 O O . GLU A 1 378 ? 34.779 9.954 -5.240 1.00 43.03 378 GLU A O 1
ATOM 2930 N N . ALA A 1 379 ? 35.659 9.897 -7.301 1.00 40.09 379 ALA A N 1
ATOM 2931 C CA . ALA A 1 379 ? 34.375 9.924 -8.015 1.00 40.09 379 ALA A CA 1
ATOM 2932 C C . ALA A 1 379 ? 33.406 8.824 -7.539 1.00 40.09 379 ALA A C 1
ATOM 2934 O O . ALA A 1 379 ? 32.200 9.056 -7.473 1.00 40.09 379 ALA A O 1
ATOM 2935 N N . ALA A 1 380 ? 33.938 7.671 -7.128 1.00 38.44 380 ALA A N 1
ATOM 2936 C CA . ALA A 1 380 ? 33.161 6.554 -6.615 1.00 38.44 380 ALA A CA 1
ATOM 2937 C C . ALA A 1 380 ? 32.702 6.700 -5.152 1.00 38.44 380 ALA A C 1
ATOM 2939 O O . ALA A 1 380 ? 31.685 6.120 -4.784 1.00 38.44 380 ALA A O 1
ATOM 2940 N N . GLN A 1 381 ? 33.367 7.506 -4.315 1.00 45.50 381 GLN A N 1
ATOM 2941 C CA . GLN A 1 381 ? 32.920 7.743 -2.933 1.00 45.50 381 GLN A CA 1
ATOM 2942 C C . GLN A 1 381 ? 31.808 8.803 -2.841 1.00 45.50 381 GLN A C 1
ATOM 2944 O O . GLN A 1 381 ? 31.030 8.804 -1.884 1.00 45.50 381 GLN A O 1
ATOM 2949 N N . ARG A 1 382 ? 31.674 9.676 -3.854 1.00 51.47 382 ARG A N 1
ATOM 2950 C CA . ARG A 1 382 ? 30.705 10.793 -3.875 1.00 51.47 382 ARG A CA 1
ATOM 2951 C C . ARG A 1 382 ? 29.249 10.348 -3.746 1.00 51.47 382 ARG A C 1
ATOM 2953 O O . ARG A 1 382 ? 28.480 10.963 -3.007 1.00 51.47 382 ARG A O 1
ATOM 2960 N N . ASP A 1 383 ? 28.881 9.292 -4.463 1.00 52.44 383 ASP A N 1
ATOM 2961 C CA . ASP A 1 383 ? 27.495 8.827 -4.574 1.00 52.44 383 ASP A CA 1
ATOM 2962 C C . ASP A 1 383 ? 27.068 7.916 -3.412 1.00 52.44 383 ASP A C 1
ATOM 2964 O O . ASP A 1 383 ? 25.876 7.781 -3.134 1.00 52.44 383 ASP A O 1
ATOM 2968 N N . TYR A 1 384 ? 28.041 7.367 -2.679 1.00 65.44 384 TYR A N 1
ATOM 2969 C CA . TYR A 1 384 ? 27.832 6.480 -1.531 1.00 65.44 384 TYR A CA 1
ATOM 2970 C C . TYR A 1 384 ? 28.155 7.138 -0.188 1.00 65.44 384 TYR A C 1
ATOM 2972 O O . TYR A 1 384 ? 27.899 6.543 0.856 1.00 65.44 384 TYR A O 1
ATOM 2980 N N . PHE A 1 385 ? 28.661 8.376 -0.183 1.00 68.81 385 PHE A N 1
ATOM 2981 C CA . PHE A 1 385 ? 29.030 9.099 1.035 1.00 68.81 385 PHE A CA 1
ATOM 2982 C C . PHE A 1 385 ? 27.908 9.100 2.076 1.00 68.81 385 PHE A C 1
ATOM 2984 O O . PHE A 1 385 ? 28.129 8.721 3.220 1.00 68.81 385 PHE A O 1
ATOM 2991 N N . PHE A 1 386 ? 26.686 9.475 1.682 1.00 73.88 386 PHE A N 1
ATOM 2992 C CA . PHE A 1 386 ? 25.548 9.529 2.606 1.00 73.88 386 PHE A CA 1
ATOM 2993 C C . PHE A 1 386 ? 25.129 8.145 3.096 1.00 73.88 386 PHE A C 1
ATOM 2995 O O . PHE A 1 386 ? 24.734 8.010 4.253 1.00 73.88 386 PHE A O 1
ATOM 3002 N N . HIS A 1 387 ? 25.286 7.121 2.261 1.00 76.31 387 HIS A N 1
ATOM 3003 C CA . HIS A 1 387 ? 25.049 5.742 2.652 1.00 76.31 387 HIS A CA 1
ATOM 3004 C C . HIS A 1 387 ? 26.050 5.270 3.703 1.00 76.31 387 HIS A C 1
ATOM 3006 O O . HIS A 1 387 ? 25.646 4.783 4.760 1.00 76.31 387 HIS A O 1
ATOM 3012 N N . ASN A 1 388 ? 27.337 5.519 3.475 1.00 73.25 388 ASN A N 1
ATOM 3013 C CA . ASN A 1 388 ? 28.396 5.209 4.430 1.00 73.25 388 ASN A CA 1
ATOM 3014 C C . ASN A 1 388 ? 28.236 6.018 5.721 1.00 73.25 388 ASN A C 1
ATOM 3016 O O . ASN A 1 388 ? 28.374 5.470 6.808 1.00 73.25 388 ASN A O 1
ATOM 3020 N N . LEU A 1 389 ? 27.858 7.293 5.618 1.00 72.69 389 LEU A N 1
ATOM 3021 C CA . LEU A 1 389 ? 27.606 8.174 6.754 1.00 72.69 389 LEU A CA 1
ATOM 3022 C C . LEU A 1 389 ? 26.446 7.654 7.620 1.00 72.69 389 LEU A C 1
ATOM 3024 O O . LEU A 1 389 ? 26.589 7.571 8.839 1.00 72.69 389 LEU A O 1
ATOM 3028 N N . VAL A 1 390 ? 25.321 7.274 7.000 1.00 72.56 390 VAL A N 1
ATOM 3029 C CA . VAL A 1 390 ? 24.157 6.678 7.682 1.00 72.56 390 VAL A CA 1
ATOM 3030 C C . VAL A 1 390 ? 24.520 5.338 8.323 1.00 72.56 390 VAL A C 1
ATOM 3032 O O . VAL A 1 390 ? 24.076 5.069 9.437 1.00 72.56 390 VAL A O 1
ATOM 3035 N N . LYS A 1 391 ? 25.334 4.519 7.648 1.00 73.25 391 LYS A N 1
ATOM 3036 C CA . LYS A 1 391 ? 25.780 3.208 8.139 1.00 73.25 391 LYS A CA 1
ATOM 3037 C C . LYS A 1 391 ? 26.766 3.319 9.308 1.00 73.25 391 LYS A C 1
ATOM 3039 O O . LYS A 1 391 ? 26.660 2.545 10.250 1.00 73.25 391 LYS A O 1
ATOM 3044 N N . ALA A 1 392 ? 27.691 4.276 9.265 1.00 66.25 392 ALA A N 1
ATOM 3045 C CA . ALA A 1 392 ? 28.774 4.408 10.240 1.00 66.25 392 ALA A CA 1
ATOM 3046 C C . ALA A 1 392 ? 28.352 5.045 11.573 1.00 66.25 392 ALA A C 1
ATOM 3048 O O . ALA A 1 392 ? 28.982 4.783 12.591 1.00 66.25 392 ALA A O 1
ATOM 3049 N N . ASN A 1 393 ? 27.315 5.887 11.584 1.00 60.09 393 ASN A N 1
ATOM 3050 C CA . ASN A 1 393 ? 27.043 6.770 12.725 1.00 60.09 393 ASN A CA 1
ATOM 3051 C C . ASN A 1 393 ? 25.703 6.524 13.440 1.00 60.09 393 ASN A C 1
ATOM 3053 O O . ASN A 1 393 ? 25.348 7.309 14.314 1.00 60.09 393 ASN A O 1
ATOM 3057 N N . ASP A 1 394 ? 24.946 5.489 13.053 1.00 61.06 394 ASP A N 1
ATOM 3058 C CA . ASP A 1 394 ? 23.679 5.063 13.679 1.00 61.06 394 ASP A CA 1
ATOM 3059 C C . ASP A 1 394 ? 22.795 6.225 14.189 1.00 61.06 394 ASP A C 1
ATOM 3061 O O . ASP A 1 394 ? 22.338 6.255 15.332 1.00 61.06 394 ASP A O 1
ATOM 3065 N N . PHE A 1 395 ? 22.558 7.239 13.343 1.00 61.84 395 PHE A N 1
ATOM 3066 C CA . PHE A 1 395 ? 21.922 8.502 13.756 1.00 61.84 395 PHE A CA 1
ATOM 3067 C C . PHE A 1 395 ? 20.475 8.363 14.263 1.00 61.84 395 PHE A C 1
ATOM 3069 O O . PHE A 1 395 ? 19.817 9.366 14.549 1.00 61.84 395 PHE A O 1
ATOM 3076 N N . ASN A 1 396 ? 19.921 7.146 14.307 1.00 67.31 396 ASN A N 1
ATOM 3077 C CA . ASN A 1 396 ? 18.539 6.837 14.677 1.00 67.31 396 ASN A CA 1
ATOM 3078 C C . ASN A 1 396 ? 17.486 7.684 13.912 1.00 67.31 396 ASN A C 1
ATOM 3080 O O . ASN A 1 396 ? 16.322 7.807 14.310 1.00 67.31 396 ASN A O 1
ATOM 3084 N N . THR A 1 397 ? 17.891 8.289 12.788 1.00 76.88 397 THR A N 1
ATOM 3085 C CA . THR A 1 397 ? 17.076 9.107 11.892 1.00 76.88 397 THR A CA 1
ATOM 3086 C C . THR A 1 397 ? 17.518 8.900 10.447 1.00 76.88 397 THR A C 1
ATOM 3088 O O . THR A 1 397 ? 18.700 8.824 10.132 1.00 76.88 397 THR A O 1
ATOM 3091 N N . THR A 1 398 ? 16.540 8.832 9.552 1.00 84.81 398 THR A N 1
ATOM 3092 C CA . THR A 1 398 ? 16.718 8.720 8.094 1.00 84.81 398 THR A CA 1
ATOM 3093 C C . THR A 1 398 ? 16.391 10.034 7.373 1.00 84.81 398 THR A C 1
ATOM 3095 O O . THR A 1 398 ? 16.344 10.101 6.143 1.00 84.81 398 THR A O 1
ATOM 3098 N N . VAL A 1 399 ? 16.123 11.087 8.154 1.00 89.88 399 VAL A N 1
ATOM 3099 C CA . VAL A 1 399 ? 15.921 12.463 7.694 1.00 89.88 399 VAL A CA 1
ATOM 3100 C C . VAL A 1 399 ? 16.705 13.386 8.618 1.00 89.88 399 VAL A C 1
ATOM 3102 O O . VAL A 1 399 ? 16.446 13.418 9.825 1.00 89.88 399 VAL A O 1
ATOM 3105 N N . PHE A 1 400 ? 17.664 14.116 8.061 1.00 87.50 400 PHE A N 1
ATOM 3106 C CA . PHE A 1 400 ? 18.585 14.961 8.821 1.00 87.50 400 PHE A CA 1
ATOM 3107 C C . PHE A 1 400 ? 19.061 16.153 7.996 1.00 87.50 400 PHE A C 1
ATOM 3109 O O . PHE A 1 400 ? 18.978 16.151 6.768 1.00 87.50 400 PHE A O 1
ATOM 3116 N N . LYS A 1 401 ? 19.539 17.186 8.681 1.00 88.00 401 LYS A N 1
ATOM 3117 C CA . LYS A 1 401 ? 20.189 18.352 8.096 1.00 88.00 401 LYS A CA 1
ATOM 3118 C C . LYS A 1 401 ? 21.694 18.154 8.099 1.00 88.00 401 LYS A C 1
ATOM 3120 O O . LYS A 1 401 ? 22.248 17.625 9.061 1.00 88.00 401 LYS A O 1
ATOM 3125 N N . ILE A 1 402 ? 22.338 18.612 7.036 1.00 78.88 402 ILE A N 1
ATOM 3126 C CA . ILE A 1 402 ? 23.791 18.683 6.947 1.00 78.88 402 ILE A CA 1
ATOM 3127 C C . ILE A 1 402 ? 24.196 20.016 6.323 1.00 78.88 402 ILE A C 1
ATOM 3129 O O . ILE A 1 402 ? 23.596 20.468 5.338 1.00 78.88 402 ILE A O 1
ATOM 3133 N N . GLN A 1 403 ? 25.220 20.638 6.901 1.00 74.19 403 GLN A N 1
ATOM 3134 C CA . GLN A 1 403 ? 25.820 21.849 6.365 1.00 74.19 403 GLN A CA 1
ATOM 3135 C C . GLN A 1 403 ? 26.901 21.475 5.344 1.00 74.19 403 GLN A C 1
ATOM 3137 O O . GLN A 1 403 ? 27.937 20.912 5.695 1.00 74.19 403 GLN A O 1
ATOM 3142 N N . MET A 1 404 ? 26.651 21.798 4.077 1.00 68.06 404 MET A N 1
ATOM 3143 C CA . MET A 1 404 ? 27.639 21.755 2.989 1.00 68.06 404 MET A CA 1
ATOM 3144 C C . MET A 1 404 ? 27.918 23.208 2.550 1.00 68.06 404 MET A C 1
ATOM 3146 O O . MET A 1 404 ? 27.883 24.106 3.385 1.00 68.06 404 MET A O 1
ATOM 3150 N N . GLU A 1 405 ? 28.103 23.486 1.255 1.00 59.44 405 GLU A N 1
ATOM 3151 C CA . GLU A 1 405 ? 28.082 24.865 0.711 1.00 59.44 405 GLU A CA 1
ATOM 3152 C C . GLU A 1 405 ? 26.766 25.610 1.006 1.00 59.44 405 GLU A C 1
ATOM 3154 O O . GLU A 1 405 ? 26.731 26.826 1.167 1.00 59.44 405 GLU A O 1
ATOM 3159 N N . ARG A 1 406 ? 25.654 24.868 1.060 1.00 69.12 406 ARG A N 1
ATOM 3160 C CA . ARG A 1 406 ? 24.333 25.332 1.502 1.00 69.12 406 ARG A CA 1
ATOM 3161 C C . ARG A 1 406 ? 23.724 24.268 2.407 1.00 69.12 406 ARG A C 1
ATOM 3163 O O . ARG A 1 406 ? 23.949 23.079 2.170 1.00 69.12 406 ARG A O 1
ATOM 3170 N N . GLU A 1 407 ? 22.939 24.683 3.402 1.00 81.31 407 GLU A N 1
ATOM 3171 C CA . GLU A 1 407 ? 22.187 23.756 4.260 1.00 81.31 407 GLU A CA 1
ATOM 3172 C C . GLU A 1 407 ? 21.266 22.884 3.393 1.00 81.31 407 GLU A C 1
ATOM 3174 O O . GLU A 1 407 ? 20.537 23.386 2.527 1.00 81.31 407 GLU A O 1
ATOM 3179 N N . ARG A 1 408 ? 21.289 21.568 3.622 1.00 84.31 408 ARG A N 1
ATOM 3180 C CA . ARG A 1 408 ? 20.412 20.612 2.939 1.00 84.31 408 ARG A CA 1
ATOM 3181 C C . ARG A 1 408 ? 19.758 19.670 3.928 1.00 84.31 408 ARG A C 1
ATOM 3183 O O . ARG A 1 408 ? 20.384 19.226 4.885 1.00 84.31 408 ARG A O 1
ATOM 3190 N N . VAL A 1 409 ? 18.526 19.281 3.616 1.00 90.69 409 VAL A N 1
ATOM 3191 C CA . VAL A 1 409 ? 17.862 18.147 4.259 1.00 90.69 409 VAL A CA 1
ATOM 3192 C C . VAL A 1 409 ? 18.086 16.893 3.417 1.00 90.69 409 VAL A C 1
ATOM 3194 O O . VAL A 1 409 ? 17.656 16.818 2.261 1.00 90.69 409 VAL A O 1
ATOM 3197 N N . ILE A 1 410 ? 18.748 15.906 4.011 1.00 88.94 410 ILE A N 1
ATOM 3198 C CA . ILE A 1 410 ? 18.981 14.584 3.438 1.00 88.94 410 ILE A CA 1
ATOM 3199 C C . ILE A 1 410 ? 17.805 13.668 3.784 1.00 88.94 410 ILE A C 1
ATOM 3201 O O . ILE A 1 410 ? 17.338 13.641 4.922 1.00 88.94 410 ILE A O 1
ATOM 3205 N N . ILE A 1 411 ? 17.320 12.917 2.795 1.00 91.44 411 ILE A N 1
ATOM 3206 C CA . ILE A 1 411 ? 16.268 11.908 2.935 1.00 91.44 411 ILE A CA 1
ATOM 3207 C C . ILE A 1 411 ? 16.824 10.568 2.444 1.00 91.44 411 ILE A C 1
ATOM 3209 O O . ILE A 1 411 ? 16.881 10.319 1.240 1.00 91.44 411 ILE A O 1
ATOM 3213 N N . SER A 1 412 ? 17.202 9.696 3.376 1.00 90.19 412 SER A N 1
ATOM 3214 C CA . SER A 1 412 ? 17.699 8.336 3.108 1.00 90.19 412 SER A CA 1
ATOM 3215 C C . SER A 1 412 ? 16.643 7.251 3.363 1.00 90.19 412 SER A C 1
ATOM 3217 O O . SER A 1 412 ? 16.884 6.060 3.178 1.00 90.19 412 SER A O 1
ATOM 3219 N N . ASP A 1 413 ? 15.443 7.649 3.794 1.00 90.38 413 ASP A N 1
ATOM 3220 C CA . ASP A 1 413 ? 14.379 6.727 4.180 1.00 90.38 413 ASP A CA 1
ATOM 3221 C C . ASP A 1 413 ? 13.688 6.047 2.976 1.00 90.38 413 ASP A C 1
ATOM 3223 O O . ASP A 1 413 ? 13.226 6.738 2.057 1.00 90.38 413 ASP A O 1
ATOM 3227 N N . PRO A 1 414 ? 13.470 4.716 3.012 1.00 89.31 414 PRO A N 1
ATOM 3228 C CA . PRO A 1 414 ? 12.836 3.962 1.926 1.00 89.31 414 PRO A CA 1
ATOM 3229 C C . PRO A 1 414 ? 11.381 4.356 1.636 1.00 89.31 414 PRO A C 1
ATOM 3231 O O . PRO A 1 414 ? 10.859 4.044 0.562 1.00 89.31 414 PRO A O 1
ATOM 3234 N N . ILE A 1 415 ? 10.677 4.988 2.575 1.00 89.88 415 ILE A N 1
ATOM 3235 C CA . ILE A 1 415 ? 9.302 5.473 2.395 1.00 89.88 415 ILE A CA 1
ATOM 3236 C C . ILE A 1 415 ? 9.336 6.958 2.050 1.00 89.88 415 ILE A C 1
ATOM 3238 O O . ILE A 1 415 ? 8.685 7.393 1.095 1.00 89.88 415 ILE A O 1
ATOM 3242 N N . ALA A 1 416 ? 10.106 7.724 2.814 1.00 91.31 416 ALA A N 1
ATOM 3243 C CA . ALA A 1 416 ? 10.083 9.173 2.762 1.00 91.31 416 ALA A CA 1
ATOM 3244 C C . ALA A 1 416 ? 10.712 9.734 1.481 1.00 91.31 416 ALA A C 1
ATOM 3246 O O . ALA A 1 416 ? 10.245 10.761 0.996 1.00 91.31 416 ALA A O 1
ATOM 3247 N N . ILE A 1 417 ? 11.641 9.010 0.840 1.00 92.12 417 ILE A N 1
ATOM 3248 C CA . ILE A 1 417 ? 12.193 9.363 -0.481 1.00 92.12 417 ILE A CA 1
ATOM 3249 C C . ILE A 1 417 ? 11.107 9.641 -1.532 1.00 92.12 417 ILE A C 1
ATOM 3251 O O . ILE A 1 417 ? 11.297 10.444 -2.444 1.00 92.12 417 ILE A O 1
ATOM 3255 N N . ARG A 1 418 ? 9.913 9.047 -1.388 1.00 91.88 418 ARG A N 1
ATOM 3256 C CA . ARG A 1 418 ? 8.783 9.266 -2.302 1.00 91.88 418 ARG A CA 1
ATOM 3257 C C . ARG A 1 418 ? 8.314 10.718 -2.359 1.00 91.88 418 ARG A C 1
ATOM 3259 O O . ARG A 1 418 ? 7.737 11.116 -3.368 1.00 91.88 418 ARG A O 1
ATOM 3266 N N . SER A 1 419 ? 8.561 11.518 -1.321 1.00 92.25 419 SER A N 1
ATOM 3267 C CA . SER A 1 419 ? 8.194 12.936 -1.310 1.00 92.25 419 SER A CA 1
ATOM 3268 C C . SER A 1 419 ? 9.004 13.784 -2.293 1.00 92.25 419 SER A C 1
ATOM 3270 O O . SER A 1 419 ? 8.596 14.913 -2.564 1.00 92.25 419 SER A O 1
ATOM 3272 N N . MET A 1 420 ? 10.104 13.242 -2.834 1.00 90.50 420 MET A N 1
ATOM 3273 C CA . MET A 1 420 ? 11.016 13.920 -3.762 1.00 90.50 420 MET A CA 1
ATOM 3274 C C . MET A 1 420 ? 10.566 13.894 -5.230 1.00 90.50 420 MET A C 1
ATOM 3276 O O . MET A 1 420 ? 11.171 14.554 -6.074 1.00 90.50 420 MET A O 1
ATOM 3280 N N . TYR A 1 421 ? 9.516 13.139 -5.557 1.00 90.69 421 TYR A N 1
ATOM 3281 C CA . TYR A 1 421 ? 9.056 12.954 -6.940 1.00 90.69 421 TYR A CA 1
ATOM 3282 C C . TYR A 1 421 ? 7.860 13.816 -7.361 1.00 90.69 421 TYR A C 1
ATOM 3284 O O . TYR A 1 421 ? 7.788 14.188 -8.534 1.00 90.69 421 TYR A O 1
ATOM 3292 N N . PRO A 1 422 ? 6.889 14.140 -6.484 1.00 91.00 422 PRO A N 1
ATOM 3293 C CA . PRO A 1 422 ? 5.778 14.991 -6.878 1.00 91.00 422 PRO A CA 1
ATOM 3294 C C . PRO A 1 422 ? 6.251 16.403 -7.248 1.00 91.00 422 PRO A C 1
ATOM 3296 O O . PRO A 1 422 ? 6.752 17.142 -6.405 1.00 91.00 422 PRO A O 1
ATOM 3299 N N . VAL A 1 423 ? 5.977 16.827 -8.484 1.00 89.06 423 VAL A N 1
ATOM 3300 C CA . VAL A 1 423 ? 6.293 18.180 -8.996 1.00 89.06 423 VAL A CA 1
ATOM 3301 C C . VAL A 1 423 ? 5.555 19.285 -8.215 1.00 89.06 423 VAL A C 1
ATOM 3303 O O . VAL A 1 423 ? 5.969 20.442 -8.183 1.00 89.06 423 VAL A O 1
ATOM 3306 N N . LYS A 1 424 ? 4.464 18.938 -7.517 1.00 90.19 424 LYS A N 1
ATOM 3307 C CA . LYS A 1 424 ? 3.782 19.838 -6.567 1.00 90.19 424 LYS A CA 1
ATOM 3308 C C . LYS A 1 424 ? 4.608 20.139 -5.309 1.00 90.19 424 LYS A C 1
ATOM 3310 O O . LYS A 1 424 ? 4.306 21.105 -4.618 1.00 90.19 424 LYS A O 1
ATOM 3315 N N . ASN A 1 425 ? 5.592 19.303 -4.982 1.00 91.12 425 ASN A N 1
ATOM 3316 C CA . ASN A 1 425 ? 6.443 19.449 -3.800 1.00 91.12 425 ASN A CA 1
ATOM 3317 C C . ASN A 1 425 ? 7.826 19.983 -4.156 1.00 91.12 425 ASN A C 1
ATOM 3319 O O . ASN A 1 425 ? 8.396 20.713 -3.355 1.00 91.12 425 ASN A O 1
ATOM 3323 N N . ILE A 1 426 ? 8.359 19.605 -5.320 1.00 91.44 426 ILE A N 1
ATOM 3324 C CA . ILE A 1 426 ? 9.765 19.805 -5.666 1.00 91.44 426 ILE A CA 1
ATOM 3325 C C . ILE A 1 426 ? 9.905 20.640 -6.937 1.00 91.44 426 ILE A C 1
ATOM 3327 O O . ILE A 1 426 ? 9.239 20.381 -7.939 1.00 91.44 426 ILE A O 1
ATOM 3331 N N . ILE A 1 427 ? 10.809 21.615 -6.884 1.00 89.38 427 ILE A N 1
ATOM 3332 C CA . ILE A 1 427 ? 11.375 22.323 -8.031 1.00 89.38 427 ILE A CA 1
ATOM 3333 C C . ILE A 1 427 ? 12.723 21.677 -8.346 1.00 89.38 427 ILE A C 1
ATOM 3335 O O . ILE A 1 427 ? 13.549 21.491 -7.450 1.00 89.38 427 ILE A O 1
ATOM 3339 N N . LYS A 1 428 ? 12.952 21.329 -9.611 1.00 83.25 428 LYS A N 1
ATOM 3340 C CA . LYS A 1 428 ? 14.295 21.012 -10.108 1.00 83.25 428 LYS A CA 1
ATOM 3341 C C . LYS A 1 428 ? 15.014 22.332 -10.390 1.00 83.25 428 LYS A C 1
ATOM 3343 O O . LYS A 1 428 ? 14.443 23.182 -11.056 1.00 83.25 428 LYS A O 1
ATOM 3348 N N . SER A 1 429 ? 16.197 22.560 -9.841 1.00 64.88 429 SER A N 1
ATOM 3349 C CA . SER A 1 429 ? 16.967 23.782 -10.102 1.00 64.88 429 SER A CA 1
ATOM 3350 C C . SER A 1 429 ? 18.363 23.422 -10.582 1.00 64.88 429 SER A C 1
ATOM 3352 O O . SER A 1 429 ? 18.913 22.401 -10.171 1.00 64.88 429 SER A O 1
ATOM 3354 N N . THR A 1 430 ? 18.916 24.272 -11.445 1.00 52.88 430 THR A N 1
ATOM 3355 C CA . THR A 1 430 ? 20.326 24.256 -11.858 1.00 52.88 430 THR A CA 1
ATOM 3356 C C . THR A 1 430 ? 21.248 24.843 -10.784 1.00 52.88 430 THR A C 1
ATOM 3358 O O . THR A 1 430 ? 22.421 24.499 -10.745 1.00 52.88 430 THR A O 1
ATOM 3361 N N . GLY A 1 431 ? 20.717 25.697 -9.898 1.00 48.97 431 GLY A N 1
ATOM 3362 C CA . GLY A 1 431 ? 21.452 26.313 -8.790 1.00 48.97 431 GLY A CA 1
ATOM 3363 C C . GLY A 1 431 ? 21.190 25.659 -7.430 1.00 48.97 431 GLY A C 1
ATOM 3364 O O . GLY A 1 431 ? 20.103 25.130 -7.168 1.00 48.97 431 GLY A O 1
ATOM 3365 N N . GLY A 1 432 ? 22.181 25.750 -6.536 1.00 41.12 432 GLY A N 1
ATOM 3366 C CA . GLY A 1 432 ? 22.082 25.279 -5.152 1.00 41.12 432 GLY A CA 1
ATOM 3367 C C . GLY A 1 432 ? 22.285 23.773 -4.981 1.00 41.12 432 GLY A C 1
ATOM 3368 O O . GLY A 1 432 ? 21.833 23.199 -3.991 1.00 41.12 432 GLY A O 1
ATOM 3369 N N . THR A 1 433 ? 22.974 23.114 -5.906 1.00 40.38 433 THR A N 1
ATOM 3370 C CA . THR A 1 433 ? 23.532 21.754 -5.800 1.00 40.38 433 THR A CA 1
ATOM 3371 C C . THR A 1 433 ? 25.051 21.871 -5.642 1.00 40.38 433 THR A C 1
ATOM 3373 O O . THR A 1 433 ? 25.621 22.786 -6.207 1.00 40.38 433 THR A O 1
ATOM 3376 N N . SER A 1 434 ? 25.726 20.990 -4.891 1.00 36.22 434 SER A N 1
ATOM 3377 C CA . SER A 1 434 ? 27.205 21.003 -4.736 1.00 36.22 434 SER A CA 1
ATOM 3378 C C . SER A 1 434 ? 27.956 20.606 -6.021 1.00 36.22 434 SER A C 1
ATOM 3380 O O . SER A 1 434 ? 29.118 20.217 -6.010 1.00 36.22 434 SER A O 1
ATOM 3382 N N . ILE A 1 435 ? 27.213 20.589 -7.123 1.00 49.50 435 ILE A N 1
ATOM 3383 C CA . ILE A 1 435 ? 27.590 20.262 -8.482 1.00 49.50 435 ILE A CA 1
ATOM 3384 C C . ILE A 1 435 ? 26.711 21.179 -9.329 1.00 49.50 435 ILE A C 1
ATOM 3386 O O . ILE A 1 435 ? 25.493 20.981 -9.356 1.00 49.50 435 ILE A O 1
ATOM 3390 N N . GLU A 1 436 ? 27.288 22.192 -9.958 1.00 59.84 436 GLU A N 1
ATOM 3391 C CA . GLU A 1 436 ? 26.557 23.067 -10.872 1.00 59.84 436 GLU A CA 1
ATOM 3392 C C . GLU A 1 436 ? 26.580 22.474 -12.272 1.00 59.84 436 GLU A C 1
ATOM 3394 O O . GLU A 1 436 ? 27.539 21.833 -12.699 1.00 59.84 436 GLU A O 1
ATOM 3399 N N . TYR A 1 437 ? 25.483 22.643 -12.993 1.00 68.81 437 TYR A N 1
ATOM 3400 C CA . TYR A 1 437 ? 25.450 22.255 -14.390 1.00 68.81 437 TYR A CA 1
ATOM 3401 C C . TYR A 1 437 ? 26.449 23.094 -15.191 1.00 68.81 437 TYR A C 1
ATOM 3403 O O . TYR A 1 437 ? 26.495 24.314 -15.033 1.00 68.81 437 TYR A O 1
ATOM 3411 N N . ASN A 1 438 ? 27.238 22.447 -16.051 1.00 75.50 438 ASN A N 1
ATOM 3412 C CA . ASN A 1 438 ? 28.140 23.166 -16.939 1.00 75.50 438 ASN A CA 1
ATOM 3413 C C . ASN A 1 438 ? 27.355 23.743 -18.125 1.00 75.50 438 ASN A C 1
ATOM 3415 O O . ASN A 1 438 ? 27.191 23.103 -19.158 1.00 75.50 438 ASN A O 1
ATOM 3419 N N . ASP A 1 439 ? 26.874 24.967 -17.975 1.00 75.75 439 ASP A N 1
ATOM 3420 C CA . ASP A 1 439 ? 26.193 25.721 -19.024 1.00 75.75 439 ASP A CA 1
ATOM 3421 C C . ASP A 1 439 ? 27.020 25.844 -20.317 1.00 75.75 439 ASP A C 1
ATOM 3423 O O . ASP A 1 439 ? 26.457 25.736 -21.409 1.00 75.75 439 ASP A O 1
ATOM 3427 N N . LEU A 1 440 ? 28.349 25.939 -20.222 1.00 79.88 440 LEU A N 1
ATOM 3428 C CA . LEU A 1 440 ? 29.241 26.005 -21.387 1.00 79.88 440 LEU A CA 1
ATOM 3429 C C . LEU A 1 440 ? 29.226 24.720 -22.222 1.00 79.88 440 LEU A C 1
ATOM 3431 O O . LEU A 1 440 ? 29.377 24.793 -23.436 1.00 79.88 440 LEU A O 1
ATOM 3435 N N . ILE A 1 441 ? 28.963 23.554 -21.615 1.00 80.38 441 ILE A N 1
ATOM 3436 C CA . ILE A 1 441 ? 28.914 22.283 -22.359 1.00 80.38 441 ILE A CA 1
ATOM 3437 C C . ILE A 1 441 ? 27.608 22.064 -23.134 1.00 80.38 441 ILE A C 1
ATOM 3439 O O . ILE A 1 441 ? 27.402 21.032 -23.777 1.00 80.38 441 ILE A O 1
ATOM 3443 N N . SER A 1 442 ? 26.695 23.022 -23.011 1.00 78.19 442 SER A N 1
ATOM 3444 C CA . SER A 1 442 ? 25.319 22.949 -23.491 1.00 78.19 442 SER A CA 1
ATOM 3445 C C . SER A 1 442 ? 24.889 24.176 -24.283 1.00 78.19 442 SER A C 1
ATOM 3447 O O . SER A 1 442 ? 23.714 24.302 -24.616 1.00 78.19 442 SER A O 1
ATOM 3449 N N . GLY A 1 443 ? 25.796 25.135 -24.494 1.00 80.81 443 GLY A N 1
ATOM 3450 C CA . GLY A 1 443 ? 25.443 26.439 -25.053 1.00 80.81 443 GLY A CA 1
ATOM 3451 C C . GLY A 1 443 ? 24.379 27.186 -24.235 1.00 80.81 443 GLY A C 1
ATOM 3452 O O . GLY A 1 443 ? 23.561 27.902 -24.804 1.00 80.81 443 GLY A O 1
ATOM 3453 N N . GLY A 1 444 ? 24.333 26.979 -22.913 1.00 82.75 444 GLY A N 1
ATOM 3454 C CA . GLY A 1 444 ? 23.319 27.547 -22.018 1.00 82.75 444 GLY A CA 1
ATOM 3455 C C . GLY A 1 444 ? 21.955 26.842 -22.047 1.00 82.75 444 GLY A C 1
ATOM 3456 O O . GLY A 1 444 ? 21.007 27.312 -21.412 1.00 82.75 444 GLY A O 1
ATOM 3457 N N . TYR A 1 445 ? 21.821 25.721 -22.759 1.00 87.25 445 TYR A N 1
ATOM 3458 C CA . TYR A 1 445 ? 20.572 24.972 -22.840 1.00 87.25 445 TYR A CA 1
ATOM 3459 C C . TYR A 1 445 ? 20.229 24.270 -21.518 1.00 87.25 445 TYR A C 1
ATOM 3461 O O . TYR A 1 445 ? 21.045 23.562 -20.942 1.00 87.25 445 TYR A O 1
ATOM 3469 N N . ILE A 1 446 ? 18.981 24.390 -21.049 1.00 86.00 446 ILE A N 1
ATOM 3470 C CA . ILE A 1 446 ? 18.511 23.674 -19.849 1.00 86.00 446 ILE A CA 1
ATOM 3471 C C . ILE A 1 446 ? 17.772 22.394 -20.273 1.00 86.00 446 ILE A C 1
ATOM 3473 O O . ILE A 1 446 ? 16.638 22.489 -20.752 1.00 86.00 446 ILE A O 1
ATOM 3477 N N . PRO A 1 447 ? 18.332 21.191 -20.075 1.00 86.69 447 PRO A N 1
ATOM 3478 C CA . PRO A 1 447 ? 17.688 19.941 -20.470 1.00 86.69 447 PRO A CA 1
ATOM 3479 C C . PRO A 1 447 ? 16.452 19.596 -19.641 1.00 86.69 447 PRO A C 1
ATOM 3481 O O . PRO A 1 447 ? 16.320 19.970 -18.471 1.00 86.69 447 PRO A O 1
ATOM 3484 N N . SER A 1 448 ? 15.557 18.798 -20.234 1.00 87.88 448 SER A N 1
ATOM 3485 C CA . SER A 1 448 ? 14.264 18.440 -19.636 1.00 87.88 448 SER A CA 1
ATOM 3486 C C . SER A 1 448 ? 14.361 17.940 -18.190 1.00 87.88 448 SER A C 1
ATOM 3488 O O . SER A 1 448 ? 13.530 18.312 -17.363 1.00 87.88 448 SER A O 1
ATOM 3490 N N . PHE A 1 449 ? 15.364 17.129 -17.836 1.00 84.19 449 PHE A N 1
ATOM 3491 C CA . PHE A 1 449 ? 15.461 16.542 -16.491 1.00 84.19 449 PHE A CA 1
ATOM 3492 C C . PHE A 1 449 ? 15.738 17.566 -15.372 1.00 84.19 449 PHE A C 1
ATOM 3494 O O . PHE A 1 449 ? 15.443 17.277 -14.208 1.00 84.19 449 PHE A O 1
ATOM 3501 N N . MET A 1 450 ? 16.250 18.753 -15.718 1.00 83.69 450 MET A N 1
ATOM 3502 C CA . MET A 1 450 ? 16.475 19.878 -14.798 1.00 83.69 450 MET A CA 1
ATOM 3503 C C . MET A 1 450 ? 15.415 20.978 -14.921 1.00 83.69 450 MET A C 1
ATOM 3505 O O . MET A 1 450 ? 15.340 21.866 -14.076 1.00 83.69 450 MET A O 1
ATOM 3509 N N . ASP A 1 451 ? 14.580 20.908 -15.954 1.00 87.50 451 ASP A N 1
ATOM 3510 C CA . ASP A 1 451 ? 13.551 21.894 -16.251 1.00 87.50 451 ASP A CA 1
ATOM 3511 C C . ASP A 1 451 ? 12.235 21.603 -15.501 1.00 87.50 451 ASP A C 1
ATOM 3513 O O . ASP A 1 451 ? 12.011 20.515 -14.957 1.00 87.50 451 ASP A O 1
ATOM 3517 N N . ASN A 1 452 ? 11.315 22.569 -15.484 1.00 89.75 452 ASN A N 1
ATOM 3518 C CA . ASN A 1 452 ? 10.016 22.463 -14.827 1.00 89.75 452 ASN A CA 1
ATOM 3519 C C . ASN A 1 452 ? 8.875 23.007 -15.699 1.00 89.75 452 ASN A C 1
ATOM 3521 O O . ASN A 1 452 ? 9.062 23.712 -16.687 1.00 89.75 452 ASN A O 1
ATOM 3525 N N . GLY A 1 453 ? 7.642 22.709 -15.285 1.00 90.81 453 GLY A N 1
ATOM 3526 C CA . GLY A 1 453 ? 6.449 23.339 -15.849 1.00 90.81 453 GLY A CA 1
ATOM 3527 C C . GLY A 1 453 ? 6.260 23.056 -17.341 1.00 90.81 453 GLY A C 1
ATOM 3528 O O . GLY A 1 453 ? 6.474 21.939 -17.808 1.00 90.81 453 GLY A O 1
ATOM 3529 N N . LYS A 1 454 ? 5.803 24.065 -18.092 1.00 91.44 454 LYS A N 1
ATOM 3530 C CA . LYS A 1 454 ? 5.452 23.911 -19.512 1.00 91.44 454 LYS A CA 1
ATOM 3531 C C . LYS A 1 454 ? 6.664 23.538 -20.371 1.00 91.44 454 LYS A C 1
ATOM 3533 O O . LYS A 1 454 ? 6.530 22.662 -21.217 1.00 91.44 454 LYS A O 1
ATOM 3538 N N . SER A 1 455 ? 7.821 24.149 -20.112 1.00 89.56 455 SER A N 1
ATOM 3539 C CA . SER A 1 455 ? 9.056 23.893 -20.862 1.00 89.56 455 SER A CA 1
ATOM 3540 C C . SER A 1 455 ? 9.509 22.434 -20.724 1.00 89.56 455 SER A C 1
ATOM 3542 O O . SER A 1 455 ? 9.639 21.729 -21.727 1.00 89.56 455 SER A O 1
ATOM 3544 N N . HIS A 1 456 ? 9.577 21.919 -19.488 1.00 91.00 456 HIS A N 1
ATOM 3545 C CA . HIS A 1 456 ? 9.809 20.493 -19.224 1.00 91.00 456 HIS A CA 1
ATOM 3546 C C . HIS A 1 456 ? 8.847 19.584 -19.997 1.00 91.00 456 HIS A C 1
ATOM 3548 O O . HIS A 1 456 ? 9.281 18.641 -20.662 1.00 91.00 456 HIS A O 1
ATOM 3554 N N . ASN A 1 457 ? 7.543 19.878 -19.921 1.00 93.69 457 ASN A N 1
ATOM 3555 C CA . ASN A 1 457 ? 6.509 19.043 -20.526 1.00 93.69 457 ASN A CA 1
ATOM 3556 C C . ASN A 1 457 ? 6.663 18.938 -22.047 1.00 93.69 457 ASN A C 1
ATOM 3558 O O . ASN A 1 457 ? 6.430 17.865 -22.608 1.00 93.69 457 ASN A O 1
ATOM 3562 N N . THR A 1 458 ? 7.037 20.038 -22.705 1.00 90.56 458 THR A N 1
ATOM 3563 C CA . THR A 1 458 ? 7.283 20.079 -24.151 1.00 90.56 458 THR A CA 1
ATOM 3564 C C . THR A 1 458 ? 8.493 19.224 -24.511 1.00 90.56 458 THR A C 1
ATOM 3566 O O . THR A 1 458 ? 8.366 18.299 -25.314 1.00 90.56 458 THR A O 1
ATOM 3569 N N . LYS A 1 459 ? 9.635 19.455 -23.852 1.00 90.81 459 LYS A N 1
ATOM 3570 C CA . LYS A 1 459 ? 10.883 18.715 -24.095 1.00 90.81 459 LYS A CA 1
ATOM 3571 C C . LYS A 1 459 ? 10.700 17.212 -23.876 1.00 90.81 459 LYS A C 1
ATOM 3573 O O . LYS A 1 459 ? 11.029 16.395 -24.733 1.00 90.81 459 LYS A O 1
ATOM 3578 N N . LYS A 1 460 ? 10.044 16.826 -22.778 1.00 92.44 460 LYS A N 1
ATOM 3579 C CA . LYS A 1 460 ? 9.793 15.417 -22.454 1.00 92.44 460 LYS A CA 1
ATOM 3580 C C . LYS A 1 460 ? 8.815 14.735 -23.413 1.00 92.44 460 LYS A C 1
ATOM 3582 O O . LYS A 1 460 ? 8.944 13.542 -23.687 1.00 92.44 460 LYS A O 1
ATOM 3587 N N . ALA A 1 461 ? 7.830 15.466 -23.938 1.00 91.12 461 ALA A N 1
ATOM 3588 C CA . ALA A 1 461 ? 6.939 14.934 -24.967 1.00 91.12 461 ALA A CA 1
ATOM 3589 C C . ALA A 1 461 ? 7.702 14.612 -26.263 1.00 91.12 461 ALA A C 1
ATOM 3591 O O . ALA A 1 461 ? 7.426 13.585 -26.883 1.00 91.12 461 ALA A O 1
ATOM 3592 N N . ARG A 1 462 ? 8.697 15.432 -26.628 1.00 87.62 462 ARG A N 1
ATOM 3593 C CA . ARG A 1 462 ? 9.582 15.178 -27.775 1.00 87.62 462 ARG A CA 1
ATOM 3594 C C . ARG A 1 462 ? 10.464 13.953 -27.561 1.00 87.62 462 ARG A C 1
ATOM 3596 O O . ARG A 1 462 ? 10.487 13.084 -28.426 1.00 87.62 462 ARG A O 1
ATOM 3603 N N . GLN A 1 463 ? 11.081 13.812 -26.386 1.00 91.50 463 GLN A N 1
ATOM 3604 C CA . GLN A 1 463 ? 11.825 12.594 -26.028 1.00 91.50 463 GLN A CA 1
ATOM 3605 C C . GLN A 1 463 ? 10.959 11.329 -26.157 1.00 91.50 463 GLN A C 1
ATOM 3607 O O . GLN A 1 463 ? 11.403 10.311 -26.682 1.00 91.50 463 GLN A O 1
ATOM 3612 N N . TYR A 1 464 ? 9.703 11.389 -25.696 1.00 92.25 464 TYR A N 1
ATOM 3613 C CA . TYR A 1 464 ? 8.769 10.267 -25.805 1.00 92.25 464 TYR A CA 1
ATOM 3614 C C . TYR A 1 464 ? 8.455 9.910 -27.263 1.00 92.25 464 TYR A C 1
ATOM 3616 O O . TYR A 1 464 ? 8.461 8.730 -27.608 1.00 92.25 464 TYR A O 1
ATOM 3624 N N . GLN A 1 465 ? 8.199 10.913 -28.110 1.00 89.12 465 GLN A N 1
ATOM 3625 C CA . GLN A 1 465 ? 7.966 10.717 -29.545 1.00 89.12 465 GLN A CA 1
ATOM 3626 C C . GLN A 1 465 ? 9.181 10.084 -30.223 1.00 89.12 465 GLN A C 1
ATOM 3628 O O . GLN A 1 465 ? 9.024 9.085 -30.919 1.00 89.12 465 GLN A O 1
ATOM 3633 N N . LEU A 1 466 ? 10.381 10.609 -29.961 1.00 88.06 466 LEU A N 1
ATOM 3634 C CA . LEU A 1 466 ? 11.623 10.046 -30.479 1.00 88.06 466 LEU A CA 1
ATOM 3635 C C . LEU A 1 466 ? 11.762 8.576 -30.087 1.00 88.06 466 LEU A C 1
ATOM 3637 O O . LEU A 1 466 ? 11.902 7.718 -30.953 1.00 88.06 466 LEU A O 1
ATOM 3641 N N . LEU A 1 467 ? 11.707 8.281 -28.786 1.00 91.69 467 LEU A N 1
ATOM 3642 C CA . LEU A 1 467 ? 11.903 6.927 -28.281 1.00 91.69 467 LEU A CA 1
ATOM 3643 C C . LEU A 1 467 ? 10.890 5.954 -28.892 1.00 91.69 467 LEU A C 1
ATOM 3645 O O . LEU A 1 467 ? 11.268 4.867 -29.320 1.00 91.69 467 LEU A O 1
ATOM 3649 N N . LYS A 1 468 ? 9.615 6.354 -28.959 1.00 91.88 468 LYS A N 1
ATOM 3650 C CA . LYS A 1 468 ? 8.559 5.545 -29.569 1.00 91.88 468 LYS A CA 1
ATOM 3651 C C . LYS A 1 468 ? 8.871 5.255 -31.039 1.00 91.88 468 LYS A C 1
ATOM 3653 O O . LYS A 1 468 ? 8.928 4.088 -31.413 1.00 91.88 468 LYS A O 1
ATOM 3658 N N . ASN A 1 469 ? 9.132 6.293 -31.832 1.00 91.25 469 ASN A N 1
ATOM 3659 C CA . ASN A 1 469 ? 9.408 6.148 -33.259 1.00 91.25 469 ASN A CA 1
ATOM 3660 C C . ASN A 1 469 ? 10.626 5.248 -33.493 1.00 91.25 469 ASN A C 1
ATOM 3662 O O . ASN A 1 469 ? 10.579 4.348 -34.322 1.00 91.25 469 ASN A O 1
ATOM 3666 N N . ARG A 1 470 ? 11.706 5.429 -32.722 1.00 92.62 470 ARG A N 1
ATOM 3667 C CA . ARG A 1 470 ? 12.927 4.624 -32.865 1.00 92.62 470 ARG A CA 1
ATOM 3668 C C . ARG A 1 470 ? 12.722 3.160 -32.481 1.00 92.62 470 ARG A C 1
ATOM 3670 O O . ARG A 1 470 ? 13.231 2.282 -33.178 1.00 92.62 470 ARG A O 1
ATOM 3677 N N . LEU A 1 471 ? 11.951 2.881 -31.430 1.00 91.00 471 LEU A N 1
ATOM 3678 C CA . LEU A 1 471 ? 11.583 1.510 -31.063 1.00 91.00 471 LEU A CA 1
ATOM 3679 C C . LEU A 1 471 ? 10.667 0.844 -32.101 1.00 91.00 471 LEU A C 1
ATOM 3681 O O . LEU A 1 471 ? 10.740 -0.369 -32.256 1.00 91.00 471 LEU A O 1
ATOM 3685 N N . GLU A 1 472 ? 9.840 1.606 -32.817 1.00 89.88 472 GLU A N 1
ATOM 3686 C CA . GLU A 1 472 ? 9.000 1.084 -33.903 1.00 89.88 472 GLU A CA 1
ATOM 3687 C C . GLU A 1 472 ? 9.803 0.849 -35.192 1.00 89.88 472 GLU A C 1
ATOM 3689 O O . GLU A 1 472 ? 9.616 -0.172 -35.846 1.00 89.88 472 GLU A O 1
ATOM 3694 N N . THR A 1 473 ? 10.724 1.752 -35.550 1.00 89.62 473 THR A N 1
ATOM 3695 C CA . THR A 1 473 ? 11.461 1.673 -36.826 1.00 89.62 473 THR A CA 1
ATOM 3696 C C . THR A 1 473 ? 12.714 0.804 -36.779 1.00 89.62 473 THR A C 1
ATOM 3698 O O . THR A 1 473 ? 13.055 0.176 -37.772 1.00 89.62 473 THR A O 1
ATOM 3701 N N . TYR A 1 474 ? 13.451 0.824 -35.664 1.00 89.50 474 TYR A N 1
ATOM 3702 C CA . TYR A 1 474 ? 14.724 0.107 -35.524 1.00 89.50 474 TYR A CA 1
ATOM 3703 C C . TYR A 1 474 ? 14.570 -1.100 -34.597 1.00 89.50 474 TYR A C 1
ATOM 3705 O O . TYR A 1 474 ? 14.973 -2.211 -34.941 1.00 89.50 474 TYR A O 1
ATOM 3713 N N . GLY A 1 475 ? 13.897 -0.889 -33.464 1.00 88.00 475 GLY A N 1
ATOM 3714 C CA . GLY A 1 475 ? 13.446 -1.954 -32.575 1.00 88.00 475 GLY A CA 1
ATOM 3715 C C . GLY A 1 475 ? 14.534 -2.625 -31.741 1.00 88.00 475 GLY A C 1
ATOM 3716 O O . GLY A 1 475 ? 15.731 -2.525 -31.994 1.00 88.00 475 GLY A O 1
ATOM 3717 N N . LEU A 1 476 ? 14.078 -3.340 -30.711 1.00 89.88 476 LEU A N 1
ATOM 3718 C CA . LEU A 1 476 ? 14.944 -4.025 -29.746 1.00 89.88 476 LEU A CA 1
ATOM 3719 C C . LEU A 1 476 ? 15.700 -5.215 -30.344 1.00 89.88 476 LEU A C 1
ATOM 3721 O O . LEU A 1 476 ? 16.772 -5.548 -29.860 1.00 89.88 476 LEU A O 1
ATOM 3725 N N . HIS A 1 477 ? 15.159 -5.848 -31.387 1.00 90.81 477 HIS A N 1
ATOM 3726 C CA . HIS A 1 477 ? 15.815 -6.985 -32.030 1.00 90.81 477 HIS A CA 1
ATOM 3727 C C . HIS A 1 477 ? 17.102 -6.577 -32.756 1.00 90.81 477 HIS A C 1
ATOM 3729 O O . HIS A 1 477 ? 18.121 -7.249 -32.622 1.00 90.81 477 HIS A O 1
ATOM 3735 N N . SER A 1 478 ? 17.067 -5.462 -33.492 1.00 93.06 478 SER A N 1
ATOM 3736 C CA . SER A 1 478 ? 18.253 -4.919 -34.160 1.00 93.06 478 SER A CA 1
ATOM 3737 C C . SER A 1 478 ? 19.298 -4.505 -33.129 1.00 93.06 478 SER A C 1
ATOM 3739 O O . SER A 1 478 ? 20.455 -4.881 -33.247 1.00 93.06 478 SER A O 1
ATOM 3741 N N . THR A 1 479 ? 18.872 -3.836 -32.051 1.00 93.69 479 THR A N 1
ATOM 3742 C CA . THR A 1 479 ? 19.752 -3.493 -30.925 1.00 93.69 479 THR A CA 1
ATOM 3743 C C . THR A 1 479 ? 20.385 -4.720 -30.262 1.00 93.69 479 THR A C 1
ATOM 3745 O O . THR A 1 479 ? 21.556 -4.670 -29.908 1.00 93.69 479 THR A O 1
ATOM 3748 N N . PHE A 1 480 ? 19.643 -5.818 -30.100 1.00 93.81 480 PHE A N 1
ATOM 3749 C CA . PHE A 1 480 ? 20.178 -7.070 -29.558 1.00 93.81 480 PHE A CA 1
ATOM 3750 C C . PHE A 1 480 ? 21.335 -7.595 -30.423 1.00 93.81 480 PHE A C 1
ATOM 3752 O O . PHE A 1 480 ? 22.437 -7.796 -29.926 1.00 93.81 480 PHE A O 1
ATOM 3759 N N . LYS A 1 481 ? 21.124 -7.688 -31.744 1.00 93.19 481 LYS A N 1
ATOM 3760 C CA . LYS A 1 481 ? 22.161 -8.090 -32.713 1.00 93.19 481 LYS A CA 1
ATOM 3761 C C . LYS A 1 481 ? 23.363 -7.141 -32.731 1.00 93.19 481 LYS A C 1
ATOM 3763 O O . LYS A 1 481 ? 24.500 -7.592 -32.814 1.00 93.19 481 LYS A O 1
ATOM 3768 N N . ASP A 1 482 ? 23.114 -5.840 -32.632 1.00 95.50 482 ASP A N 1
ATOM 3769 C CA . ASP A 1 482 ? 24.160 -4.823 -32.541 1.00 95.50 482 ASP A CA 1
ATOM 3770 C C . ASP A 1 482 ? 25.054 -5.041 -31.314 1.00 95.50 482 ASP A C 1
ATOM 3772 O O . ASP A 1 482 ? 26.272 -5.054 -31.452 1.00 95.50 482 ASP A O 1
ATOM 3776 N N . ILE A 1 483 ? 24.471 -5.269 -30.129 1.00 95.56 483 ILE A N 1
ATOM 3777 C CA . ILE A 1 483 ? 25.236 -5.533 -28.898 1.00 95.56 483 ILE A CA 1
ATOM 3778 C C . ILE A 1 483 ? 26.121 -6.771 -29.073 1.00 95.56 483 ILE A C 1
ATOM 3780 O O . ILE A 1 483 ? 27.301 -6.715 -28.736 1.00 95.56 483 ILE A O 1
ATOM 3784 N N . GLN A 1 484 ? 25.590 -7.852 -29.655 1.00 94.81 484 GLN A N 1
ATOM 3785 C CA . GLN A 1 484 ? 26.382 -9.039 -29.988 1.00 94.81 484 GLN A CA 1
ATOM 3786 C C . GLN A 1 484 ? 27.562 -8.702 -30.910 1.00 94.81 484 GLN A C 1
ATOM 3788 O O . GLN A 1 484 ? 28.681 -9.149 -30.678 1.00 94.81 484 GLN A O 1
ATOM 3793 N N . SER A 1 485 ? 27.322 -7.911 -31.960 1.00 95.56 485 SER A N 1
ATOM 3794 C CA . SER A 1 485 ? 28.371 -7.509 -32.898 1.00 95.56 485 SER A CA 1
ATOM 3795 C C . SER A 1 485 ? 29.433 -6.630 -32.242 1.00 95.56 485 SER A C 1
ATOM 3797 O O . SER A 1 485 ? 30.600 -6.751 -32.594 1.00 95.56 485 SER A O 1
ATOM 3799 N N . TYR A 1 486 ? 29.049 -5.739 -31.328 1.00 95.25 486 TYR A N 1
ATOM 3800 C CA . TYR A 1 486 ? 29.985 -4.835 -30.658 1.00 95.25 486 TYR A CA 1
ATOM 3801 C C . TYR A 1 486 ? 30.801 -5.545 -29.577 1.00 95.25 486 TYR A C 1
ATOM 3803 O O . TYR A 1 486 ? 31.944 -5.171 -29.349 1.00 95.25 486 TYR A O 1
ATOM 3811 N N . LEU A 1 487 ? 30.257 -6.589 -28.944 1.00 95.00 487 LEU A N 1
ATOM 3812 C CA . LEU A 1 487 ? 31.008 -7.433 -28.009 1.00 95.00 487 LEU A CA 1
ATOM 3813 C C . LEU A 1 487 ? 32.189 -8.140 -28.681 1.00 95.00 487 LEU A C 1
ATOM 3815 O O . LEU A 1 487 ? 33.250 -8.230 -28.078 1.00 95.00 487 LEU A O 1
ATOM 3819 N N . LYS A 1 488 ? 32.045 -8.537 -29.951 1.00 94.31 488 LYS A N 1
ATOM 3820 C CA . LYS A 1 488 ? 33.136 -9.109 -30.761 1.00 94.31 488 LYS A CA 1
ATOM 3821 C C . LYS A 1 488 ? 34.268 -8.126 -31.069 1.00 94.31 488 LYS A C 1
ATOM 3823 O O . LYS A 1 488 ? 35.319 -8.544 -31.533 1.00 94.31 488 LYS A O 1
ATOM 3828 N N . GLU A 1 489 ? 34.065 -6.824 -30.847 1.00 92.81 489 GLU A N 1
ATOM 3829 C CA . GLU A 1 489 ? 35.151 -5.836 -30.931 1.00 92.81 489 GLU A CA 1
ATOM 3830 C C . GLU A 1 489 ? 36.087 -5.908 -29.708 1.00 92.81 489 GLU A C 1
ATOM 3832 O O . GLU A 1 489 ? 37.140 -5.269 -29.716 1.00 92.81 489 GLU A O 1
ATOM 3837 N N . ILE A 1 490 ? 35.711 -6.646 -28.655 1.00 92.12 490 ILE A N 1
ATOM 3838 C CA . ILE A 1 490 ? 36.565 -6.931 -27.502 1.00 92.12 490 ILE A CA 1
ATOM 3839 C C . ILE A 1 490 ? 37.226 -8.287 -27.734 1.00 92.12 490 ILE A C 1
ATOM 3841 O O . ILE A 1 490 ? 36.575 -9.323 -27.640 1.00 92.12 490 ILE A O 1
ATOM 3845 N N . GLU A 1 491 ? 38.522 -8.261 -28.026 1.00 90.38 491 GLU A N 1
ATOM 3846 C CA . GLU A 1 491 ? 39.347 -9.459 -28.141 1.00 90.38 491 GLU A CA 1
ATOM 3847 C C . GLU A 1 491 ? 40.528 -9.322 -27.181 1.00 90.38 491 GLU A C 1
ATOM 3849 O O . GLU A 1 491 ? 41.431 -8.506 -27.385 1.00 90.38 491 GLU A O 1
ATOM 3854 N N . VAL A 1 492 ? 40.477 -10.088 -26.093 1.00 90.75 492 VAL A N 1
ATOM 3855 C CA . VAL A 1 492 ? 41.564 -10.209 -25.123 1.00 90.75 492 VAL A CA 1
ATOM 3856 C C . VAL A 1 492 ? 41.915 -11.682 -24.996 1.00 90.75 492 VAL A C 1
ATOM 3858 O O . VAL A 1 492 ? 41.056 -12.504 -24.691 1.00 90.75 492 VAL A O 1
ATOM 3861 N N . ASP A 1 493 ? 43.182 -11.998 -25.229 1.00 87.31 493 ASP A N 1
ATOM 3862 C CA . ASP A 1 493 ? 43.766 -13.318 -25.007 1.00 87.31 493 ASP A CA 1
ATOM 3863 C C . ASP A 1 493 ? 45.196 -13.093 -24.502 1.00 87.31 493 ASP A C 1
ATOM 3865 O O . ASP A 1 493 ? 46.129 -12.861 -25.274 1.00 87.31 493 ASP A O 1
ATOM 3869 N N . SER A 1 494 ? 45.329 -12.972 -23.183 1.00 83.00 494 SER A N 1
ATOM 3870 C CA . SER A 1 494 ? 46.557 -12.572 -22.505 1.00 83.00 494 SER A CA 1
ATOM 3871 C C . SER A 1 494 ? 46.807 -13.500 -21.323 1.00 83.00 494 SER A C 1
ATOM 3873 O O . SER A 1 494 ? 46.284 -13.289 -20.231 1.00 83.00 494 SER A O 1
ATOM 3875 N N . GLU A 1 495 ? 47.649 -14.514 -21.540 1.00 73.38 495 GLU A N 1
ATOM 3876 C CA . GLU A 1 495 ? 47.930 -15.577 -20.562 1.00 73.38 495 GLU A CA 1
ATOM 3877 C C . GLU A 1 495 ? 48.446 -15.062 -19.204 1.00 73.38 495 GLU A C 1
ATOM 3879 O O . GLU A 1 495 ? 48.272 -15.740 -18.199 1.00 73.38 495 GLU A O 1
ATOM 3884 N N . ASN A 1 496 ? 49.091 -13.885 -19.149 1.00 73.88 496 ASN A N 1
ATOM 3885 C CA . ASN A 1 496 ? 49.739 -13.388 -17.922 1.00 73.88 496 ASN A CA 1
ATOM 3886 C C . ASN A 1 496 ? 49.602 -11.877 -17.657 1.00 73.88 496 ASN A C 1
ATOM 3888 O O . ASN A 1 496 ? 50.102 -11.398 -16.640 1.00 73.88 496 ASN A O 1
ATOM 3892 N N . THR A 1 497 ? 48.994 -11.089 -18.555 1.00 88.25 497 THR A N 1
ATOM 3893 C CA . THR A 1 497 ? 48.862 -9.629 -18.362 1.00 88.25 497 THR A CA 1
ATOM 3894 C C . THR A 1 497 ? 47.396 -9.212 -18.425 1.00 88.25 497 THR A C 1
ATOM 3896 O O . THR A 1 497 ? 46.875 -9.021 -19.525 1.00 88.25 497 THR A O 1
ATOM 3899 N N . PRO A 1 498 ? 46.724 -9.046 -17.275 1.00 90.50 498 PRO A N 1
ATOM 3900 C CA . PRO A 1 498 ? 45.329 -8.634 -17.245 1.00 90.50 498 PRO A CA 1
ATOM 3901 C C . PRO A 1 498 ? 45.119 -7.276 -17.931 1.00 90.50 498 PRO A C 1
ATOM 3903 O O . PRO A 1 498 ? 45.825 -6.305 -17.641 1.00 90.50 498 PRO A O 1
ATOM 3906 N N . ILE A 1 499 ? 44.133 -7.200 -18.825 1.00 92.69 499 ILE A N 1
ATOM 3907 C CA . ILE A 1 499 ? 43.771 -5.986 -19.568 1.00 92.69 499 ILE A CA 1
ATOM 3908 C C . ILE A 1 499 ? 42.475 -5.422 -18.992 1.00 92.69 499 ILE A C 1
ATOM 3910 O O . ILE A 1 499 ? 41.505 -6.154 -18.820 1.00 92.69 499 ILE A O 1
ATOM 3914 N N . ASP A 1 500 ? 42.446 -4.118 -18.706 1.00 90.62 500 ASP A N 1
ATOM 3915 C CA . ASP A 1 500 ? 41.221 -3.442 -18.271 1.00 90.62 500 ASP A CA 1
ATOM 3916 C C . ASP A 1 500 ? 40.297 -3.146 -19.460 1.00 90.62 500 ASP A C 1
ATOM 3918 O O . ASP A 1 500 ? 40.611 -2.334 -20.335 1.00 90.62 500 ASP A O 1
ATOM 3922 N N . ILE A 1 501 ? 39.132 -3.791 -19.465 1.00 91.38 501 ILE A N 1
ATOM 3923 C CA . ILE A 1 501 ? 38.131 -3.698 -20.533 1.00 91.38 501 ILE A CA 1
ATOM 3924 C C . ILE A 1 501 ? 36.970 -2.759 -20.178 1.00 91.38 501 ILE A C 1
ATOM 3926 O O . ILE A 1 501 ? 36.016 -2.621 -20.951 1.00 91.38 501 ILE A O 1
ATOM 3930 N N . ALA A 1 502 ? 37.016 -2.064 -19.035 1.00 87.50 502 ALA A N 1
ATOM 3931 C CA . ALA A 1 502 ? 35.914 -1.224 -18.565 1.00 87.50 502 ALA A CA 1
ATOM 3932 C C . ALA A 1 502 ? 35.498 -0.157 -19.592 1.00 87.50 502 ALA A C 1
ATOM 3934 O O . ALA A 1 502 ? 34.303 0.114 -19.782 1.00 87.50 502 ALA A O 1
ATOM 3935 N N . ASN A 1 503 ? 36.460 0.454 -20.287 1.00 86.88 503 ASN A N 1
ATOM 3936 C CA . ASN A 1 503 ? 36.191 1.439 -21.338 1.00 86.88 503 ASN A CA 1
ATOM 3937 C C . ASN A 1 503 ? 35.569 0.811 -22.589 1.00 86.88 503 ASN A C 1
ATOM 3939 O O . ASN A 1 503 ? 34.645 1.390 -23.158 1.00 86.88 503 ASN A O 1
ATOM 3943 N N . GLN A 1 504 ? 35.992 -0.394 -22.969 1.00 91.12 504 GLN A N 1
ATOM 3944 C CA . GLN A 1 504 ? 35.390 -1.117 -24.089 1.00 91.12 504 GLN A CA 1
ATOM 3945 C C . GLN A 1 504 ? 33.934 -1.505 -23.783 1.00 91.12 504 GLN A C 1
ATOM 3947 O O . GLN A 1 504 ? 33.052 -1.286 -24.612 1.00 91.12 504 GLN A O 1
ATOM 3952 N N . ILE A 1 505 ? 33.639 -1.955 -22.558 1.00 90.81 505 ILE A N 1
ATOM 3953 C CA . ILE A 1 505 ? 32.263 -2.227 -22.104 1.00 90.81 505 ILE A CA 1
ATOM 3954 C C . ILE A 1 505 ? 31.402 -0.956 -22.153 1.00 90.81 505 ILE A C 1
ATOM 3956 O O . ILE A 1 505 ? 30.270 -0.976 -22.647 1.00 90.81 505 ILE A O 1
ATOM 3960 N N . ALA A 1 506 ? 31.928 0.175 -21.673 1.00 87.56 506 ALA A N 1
ATOM 3961 C CA . ALA A 1 506 ? 31.205 1.442 -21.738 1.00 87.56 506 ALA A CA 1
ATOM 3962 C C . ALA A 1 506 ? 30.945 1.876 -23.187 1.00 87.56 506 ALA A C 1
ATOM 3964 O O . ALA A 1 506 ? 29.825 2.289 -23.498 1.00 87.56 506 ALA A O 1
ATOM 3965 N N . LYS A 1 507 ? 31.921 1.708 -24.087 1.00 91.50 507 LYS A N 1
ATOM 3966 C CA . LYS A 1 507 ? 31.776 1.995 -25.520 1.00 91.50 507 LYS A CA 1
ATOM 3967 C C . LYS A 1 507 ? 30.604 1.224 -26.136 1.00 91.50 507 LYS A C 1
ATOM 3969 O O . LYS A 1 507 ? 29.796 1.835 -26.831 1.00 91.50 507 LYS A O 1
ATOM 3974 N N . ILE A 1 508 ? 30.433 -0.064 -25.815 1.00 92.62 508 ILE A N 1
ATOM 3975 C CA . ILE A 1 508 ? 29.302 -0.875 -26.312 1.00 92.62 508 ILE A CA 1
ATOM 3976 C C . ILE A 1 508 ? 27.962 -0.227 -25.955 1.00 92.62 508 ILE A C 1
ATOM 3978 O O . ILE A 1 508 ? 27.083 -0.094 -26.809 1.00 92.62 508 ILE A O 1
ATOM 3982 N N . SER A 1 509 ? 27.797 0.209 -24.704 1.00 89.75 509 SER A N 1
ATOM 3983 C CA . SER A 1 509 ? 26.551 0.846 -24.264 1.00 89.75 509 SER A CA 1
ATOM 3984 C C . SER A 1 509 ? 26.273 2.160 -25.010 1.00 89.75 509 SER A C 1
ATOM 3986 O O . SER A 1 509 ? 25.131 2.434 -25.388 1.00 89.75 509 SER A O 1
ATOM 3988 N N . GLN A 1 510 ? 27.319 2.947 -25.274 1.00 91.31 510 GLN A N 1
ATOM 3989 C CA . GLN A 1 510 ? 27.229 4.223 -25.978 1.00 91.31 510 GLN A CA 1
ATOM 3990 C C . GLN A 1 510 ? 26.864 4.010 -27.442 1.00 91.31 510 GLN A C 1
ATOM 3992 O O . GLN A 1 510 ? 25.940 4.649 -27.950 1.00 91.31 510 GLN A O 1
ATOM 3997 N N . ASP A 1 511 ? 27.535 3.076 -28.106 1.00 93.81 511 ASP A N 1
ATOM 3998 C CA . ASP A 1 511 ? 27.302 2.754 -29.505 1.00 93.81 511 ASP A CA 1
ATOM 3999 C C . ASP A 1 511 ? 25.913 2.155 -29.716 1.00 93.81 511 ASP A C 1
ATOM 4001 O O . ASP A 1 511 ? 25.170 2.640 -30.569 1.00 93.81 511 ASP A O 1
ATOM 4005 N N . ALA A 1 512 ? 25.494 1.196 -28.887 1.00 93.94 512 ALA A N 1
ATOM 4006 C CA . ALA A 1 512 ? 24.156 0.613 -28.966 1.00 93.94 512 ALA A CA 1
ATOM 4007 C C . ALA A 1 512 ? 23.054 1.661 -28.741 1.00 93.94 512 ALA A C 1
ATOM 4009 O O . ALA A 1 512 ? 22.061 1.701 -29.474 1.00 93.94 512 ALA A O 1
ATOM 4010 N N . MET A 1 513 ? 23.224 2.548 -27.755 1.00 93.19 513 MET A N 1
ATOM 4011 C CA . MET A 1 513 ? 22.206 3.543 -27.421 1.00 93.19 513 MET A CA 1
ATOM 4012 C C . MET A 1 513 ? 22.138 4.683 -28.443 1.00 93.19 513 MET A C 1
ATOM 4014 O O . MET A 1 513 ? 21.045 5.092 -28.844 1.00 93.19 513 MET A O 1
ATOM 4018 N N . THR A 1 514 ? 23.287 5.181 -28.908 1.00 94.38 514 THR A N 1
ATOM 4019 C CA . THR A 1 514 ? 23.337 6.203 -29.963 1.00 94.38 514 THR A CA 1
ATOM 4020 C C . THR A 1 514 ? 22.843 5.643 -31.292 1.00 94.38 514 THR A C 1
ATOM 4022 O O . THR A 1 514 ? 22.042 6.291 -31.967 1.00 94.38 514 THR A O 1
ATOM 4025 N N . LYS A 1 515 ? 23.179 4.394 -31.633 1.00 95.12 515 LYS A N 1
ATOM 4026 C CA . LYS A 1 515 ? 22.655 3.737 -32.832 1.00 95.12 515 LYS A CA 1
ATOM 4027 C C . LYS A 1 515 ? 21.139 3.550 -32.770 1.00 95.12 515 LYS A C 1
ATOM 4029 O O . LYS A 1 515 ? 20.453 3.898 -33.736 1.00 95.12 515 LYS A O 1
ATOM 4034 N N . LEU A 1 516 ? 20.597 3.101 -31.635 1.00 94.88 516 LEU A N 1
ATOM 4035 C CA . LEU A 1 516 ? 19.150 2.990 -31.431 1.00 94.88 516 LEU A CA 1
ATOM 4036 C C . LEU A 1 516 ? 18.460 4.355 -31.569 1.00 94.88 516 LEU A C 1
ATOM 4038 O O . LEU A 1 516 ? 17.533 4.499 -32.370 1.00 94.88 516 LEU A O 1
ATOM 4042 N N . LEU A 1 517 ? 18.899 5.358 -30.805 1.00 94.12 517 LEU A N 1
ATOM 4043 C CA . LEU A 1 517 ? 18.170 6.620 -30.652 1.00 94.12 517 LEU A CA 1
ATOM 4044 C C . LEU A 1 517 ? 18.445 7.637 -31.762 1.00 94.12 517 LEU A C 1
ATOM 4046 O O . LEU A 1 517 ? 17.546 8.403 -32.090 1.00 94.12 517 LEU A O 1
ATOM 4050 N N . LEU A 1 518 ? 19.640 7.633 -32.352 1.00 94.50 518 LEU A N 1
ATOM 4051 C CA . LEU A 1 518 ? 20.068 8.596 -33.374 1.00 94.50 518 LEU A CA 1
ATOM 4052 C C . LEU A 1 518 ? 20.265 7.963 -34.759 1.00 94.50 518 LEU A C 1
ATOM 4054 O O . LEU A 1 518 ? 20.372 8.676 -35.753 1.00 94.50 518 LEU A O 1
ATOM 4058 N N . GLY A 1 519 ? 20.318 6.631 -34.859 1.00 94.06 519 GLY A N 1
ATOM 4059 C CA . GLY A 1 519 ? 20.576 5.919 -36.119 1.00 94.06 519 GLY A CA 1
ATOM 4060 C C . GLY A 1 519 ? 22.055 5.858 -36.520 1.00 94.06 519 GLY A C 1
ATOM 4061 O O . GLY A 1 519 ? 22.394 5.239 -37.535 1.00 94.06 519 GLY A O 1
ATOM 4062 N N . LYS A 1 520 ? 22.949 6.438 -35.715 1.00 94.50 520 LYS A N 1
ATOM 4063 C CA . LYS A 1 520 ? 24.395 6.519 -35.947 1.00 94.50 520 LYS A CA 1
ATOM 4064 C C . LYS A 1 520 ? 25.136 6.232 -34.634 1.00 94.50 520 LYS A C 1
ATOM 4066 O O . LYS A 1 520 ? 24.679 6.688 -33.593 1.00 94.50 520 LYS A O 1
ATOM 4071 N N . ARG A 1 521 ? 26.226 5.456 -34.694 1.00 94.06 521 ARG A N 1
ATOM 4072 C CA . ARG A 1 521 ? 27.149 5.259 -33.562 1.00 94.06 521 ARG A CA 1
ATOM 4073 C C . ARG A 1 521 ? 27.994 6.520 -33.390 1.00 94.06 521 ARG A C 1
ATOM 4075 O O . ARG A 1 521 ? 28.362 7.130 -34.398 1.00 94.06 521 ARG A O 1
ATOM 4082 N N . ILE A 1 522 ? 28.336 6.880 -32.155 1.00 89.56 522 ILE A N 1
ATOM 4083 C CA . ILE A 1 522 ? 29.267 7.990 -31.926 1.00 89.56 522 ILE A CA 1
ATOM 4084 C C . ILE A 1 522 ? 30.683 7.623 -32.362 1.00 89.56 522 ILE A C 1
ATOM 4086 O O . ILE A 1 522 ? 31.366 8.483 -32.911 1.00 89.56 522 ILE A O 1
ATOM 4090 N N . ASN A 1 523 ? 31.099 6.357 -32.197 1.00 78.38 523 ASN A N 1
ATOM 4091 C CA . ASN A 1 523 ? 32.405 5.798 -32.588 1.00 78.38 523 ASN A CA 1
ATOM 4092 C C . ASN A 1 523 ? 33.652 6.541 -32.058 1.00 78.38 523 ASN A C 1
ATOM 4094 O O . ASN A 1 523 ? 34.764 6.062 -32.248 1.00 78.38 523 ASN A O 1
ATOM 4098 N N . ASN A 1 524 ? 33.482 7.671 -31.373 1.00 88.12 524 ASN A N 1
ATOM 4099 C CA . ASN A 1 524 ? 34.513 8.450 -30.711 1.00 88.12 524 ASN A CA 1
ATOM 4100 C C . ASN A 1 524 ? 34.243 8.422 -29.200 1.00 88.12 524 ASN A C 1
ATOM 4102 O O . ASN A 1 524 ? 33.461 9.215 -28.668 1.00 88.12 524 ASN A O 1
ATOM 4106 N N . PHE A 1 525 ? 34.864 7.450 -28.531 1.00 85.50 525 PHE A N 1
ATOM 4107 C CA . PHE A 1 525 ? 34.707 7.223 -27.096 1.00 85.50 525 PHE A CA 1
ATOM 4108 C C . PHE A 1 525 ? 35.276 8.381 -26.261 1.00 85.50 525 PHE A C 1
ATOM 4110 O O . PHE A 1 525 ? 34.685 8.767 -25.252 1.00 85.50 525 PHE A O 1
ATOM 4117 N N . ASP A 1 526 ? 36.374 8.994 -26.703 1.00 87.50 526 ASP A N 1
ATOM 4118 C CA . ASP A 1 526 ? 36.999 10.113 -25.992 1.00 87.50 526 ASP A CA 1
ATOM 4119 C C . ASP A 1 526 ? 36.114 11.357 -26.011 1.00 87.50 526 ASP A C 1
ATOM 4121 O O . ASP A 1 526 ? 35.938 12.009 -24.982 1.00 87.50 526 ASP A O 1
ATOM 4125 N N . LEU A 1 527 ? 35.485 11.666 -27.150 1.00 89.00 527 LEU A N 1
ATOM 4126 C CA . LEU A 1 527 ? 34.509 12.753 -27.234 1.00 89.00 527 LEU A CA 1
ATOM 4127 C C . LEU A 1 527 ? 33.336 12.506 -26.279 1.00 89.00 527 LEU A C 1
ATOM 4129 O O . LEU A 1 527 ? 32.942 13.415 -25.548 1.00 89.00 527 LEU A O 1
ATOM 4133 N N . PHE A 1 528 ? 32.803 11.279 -26.240 1.00 87.94 528 PHE A N 1
ATOM 4134 C CA . PHE A 1 528 ? 31.738 10.927 -25.301 1.00 87.94 528 PHE A CA 1
ATOM 4135 C C . PHE A 1 528 ? 32.172 11.141 -23.850 1.00 87.94 528 PHE A C 1
ATOM 4137 O O . PHE A 1 528 ? 31.487 11.831 -23.097 1.00 87.94 528 PHE A O 1
ATOM 4144 N N . THR A 1 529 ? 33.288 10.538 -23.441 1.00 82.88 529 THR A N 1
ATOM 4145 C CA . THR A 1 529 ? 33.713 10.516 -22.036 1.00 82.88 529 THR A CA 1
ATOM 4146 C C . THR A 1 529 ? 34.157 11.887 -21.551 1.00 82.88 529 THR A C 1
ATOM 4148 O O . THR A 1 529 ? 33.804 12.276 -20.436 1.00 82.88 529 THR A O 1
ATOM 4151 N N . ASN A 1 530 ? 34.851 12.661 -22.388 1.00 84.25 530 ASN A N 1
ATOM 4152 C CA . ASN A 1 530 ? 35.239 14.029 -22.064 1.00 84.25 530 ASN A CA 1
ATOM 4153 C C . ASN A 1 530 ? 34.025 14.956 -21.979 1.00 84.25 530 ASN A C 1
ATOM 4155 O O . ASN A 1 530 ? 33.945 15.745 -21.033 1.00 84.25 530 ASN A O 1
ATOM 4159 N N . TRP A 1 531 ? 33.060 14.831 -22.899 1.00 86.69 531 TRP A N 1
ATOM 4160 C CA . TRP A 1 531 ? 31.820 15.608 -22.839 1.00 86.69 531 TRP A CA 1
ATOM 4161 C C . TRP A 1 531 ? 30.988 15.223 -21.606 1.00 86.69 531 TRP A C 1
ATOM 4163 O O . TRP A 1 531 ? 30.613 16.081 -20.807 1.00 86.69 531 TRP A O 1
ATOM 4173 N N . PHE A 1 532 ? 30.767 13.924 -21.379 1.00 82.38 532 PHE A N 1
ATOM 4174 C CA . PHE A 1 532 ? 29.992 13.414 -20.246 1.00 82.38 532 PHE A CA 1
ATOM 4175 C C . PHE A 1 532 ? 30.630 13.799 -18.905 1.00 82.38 532 PHE A C 1
ATOM 4177 O O . PHE A 1 532 ? 29.957 14.370 -18.044 1.00 82.38 532 PHE A O 1
ATOM 4184 N N . GLY A 1 533 ? 31.934 13.569 -18.741 1.00 76.19 533 GLY A N 1
ATOM 4185 C CA . GLY A 1 533 ? 32.677 13.900 -17.523 1.00 76.19 533 GLY A CA 1
ATOM 4186 C C . GLY A 1 533 ? 32.793 15.402 -17.245 1.00 76.19 533 GLY A C 1
ATOM 4187 O O . GLY A 1 533 ? 33.046 15.789 -16.108 1.00 76.19 533 GLY A O 1
ATOM 4188 N N . SER A 1 534 ? 32.569 16.250 -18.251 1.00 78.38 534 SER A N 1
ATOM 4189 C CA . SER A 1 534 ? 32.592 17.714 -18.116 1.00 78.38 534 SER A CA 1
ATOM 4190 C C . SER A 1 534 ? 31.198 18.338 -17.967 1.00 78.38 534 SER A C 1
ATOM 4192 O O . SER A 1 534 ? 31.081 19.554 -17.808 1.00 78.38 534 SER A O 1
ATOM 4194 N N . SER A 1 535 ? 30.132 17.528 -17.995 1.00 70.56 535 SER A N 1
ATOM 4195 C CA . SER A 1 535 ? 28.737 17.997 -17.923 1.00 70.56 535 SER A CA 1
ATOM 4196 C C . SER A 1 535 ? 28.316 18.550 -16.557 1.00 70.56 535 SER A C 1
ATOM 4198 O O . SER A 1 535 ? 27.290 19.223 -16.431 1.00 70.56 535 SER A O 1
ATOM 4200 N N . LEU A 1 536 ? 29.131 18.298 -15.536 1.00 66.56 536 LEU A N 1
ATOM 4201 C CA . LEU A 1 536 ? 28.920 18.673 -14.148 1.00 66.56 536 LEU A CA 1
ATOM 4202 C C . LEU A 1 536 ? 30.157 19.442 -13.645 1.00 66.56 536 LEU A C 1
ATOM 4204 O O . LEU A 1 536 ? 31.257 18.892 -13.622 1.00 66.56 536 LEU A O 1
ATOM 4208 N N . LYS A 1 537 ? 29.994 20.706 -13.236 1.00 59.06 537 LYS A N 1
ATOM 4209 C CA . LYS A 1 537 ? 31.027 21.508 -12.561 1.00 59.06 537 LYS A CA 1
ATOM 4210 C C . LYS A 1 537 ? 31.049 21.131 -11.080 1.00 59.06 537 LYS A C 1
ATOM 4212 O O . LYS A 1 537 ? 30.031 21.233 -10.398 1.00 59.06 537 LYS A O 1
ATOM 4217 N N . VAL A 1 538 ? 32.206 20.731 -10.560 1.00 50.84 538 VAL A N 1
ATOM 4218 C CA . VAL A 1 538 ? 32.449 20.782 -9.110 1.00 50.84 538 VAL A CA 1
ATOM 4219 C C . VAL A 1 538 ? 32.789 22.232 -8.788 1.00 50.84 538 VAL A C 1
ATOM 4221 O O . VAL A 1 538 ? 33.703 22.781 -9.402 1.00 50.84 538 VAL A O 1
ATOM 4224 N N . ILE A 1 539 ? 32.058 22.857 -7.867 1.00 44.12 539 ILE A N 1
ATOM 4225 C CA . ILE A 1 539 ? 32.428 24.180 -7.362 1.00 44.12 539 ILE A CA 1
ATOM 4226 C C . ILE A 1 539 ? 33.770 24.005 -6.631 1.00 44.12 539 ILE A C 1
ATOM 4228 O O . ILE A 1 539 ? 33.851 23.265 -5.653 1.00 44.12 539 ILE A O 1
ATOM 4232 N N . LYS A 1 540 ? 34.844 24.627 -7.122 1.00 45.75 540 LYS A N 1
ATOM 4233 C CA . LYS A 1 540 ? 36.084 24.798 -6.355 1.00 45.75 540 LYS A CA 1
ATOM 4234 C C . LYS A 1 540 ? 36.306 26.286 -6.118 1.00 45.75 540 LYS A C 1
ATOM 4236 O O . LYS A 1 540 ? 36.506 27.038 -7.066 1.00 45.75 540 LYS A O 1
ATOM 4241 N N . GLU A 1 541 ? 36.380 26.664 -4.848 1.00 41.19 541 GLU A N 1
ATOM 4242 C CA . GLU A 1 541 ? 37.493 27.501 -4.407 1.00 41.19 541 GLU A CA 1
ATOM 4243 C C . GLU A 1 541 ? 38.738 26.586 -4.331 1.00 41.19 541 GLU A C 1
ATOM 4245 O O . GLU A 1 541 ? 38.632 25.447 -3.878 1.00 41.19 541 GLU A O 1
ATOM 4250 N N . LEU A 1 542 ? 39.902 27.081 -4.776 1.00 35.44 542 LEU A N 1
ATOM 4251 C CA . LEU A 1 542 ? 41.251 26.512 -4.558 1.00 35.44 542 LEU A CA 1
ATOM 4252 C C . LEU A 1 542 ? 41.699 25.329 -5.453 1.00 35.44 542 LEU A C 1
ATOM 4254 O O . LEU A 1 542 ? 41.984 24.228 -4.983 1.00 35.44 542 LEU A O 1
ATOM 4258 N N . ASP A 1 543 ? 41.892 25.582 -6.751 1.00 37.50 543 ASP A N 1
ATOM 4259 C CA . ASP A 1 543 ? 42.950 24.903 -7.520 1.00 37.50 543 ASP A CA 1
ATOM 4260 C C . ASP A 1 543 ? 43.608 25.884 -8.509 1.00 37.50 543 ASP A C 1
ATOM 4262 O O . ASP A 1 543 ? 43.020 26.191 -9.548 1.00 37.50 543 ASP A O 1
ATOM 4266 N N . PRO A 1 544 ? 44.804 26.414 -8.195 1.00 37.41 544 PRO A N 1
ATOM 4267 C CA . PRO A 1 544 ? 45.476 27.405 -9.027 1.00 37.41 544 PRO A CA 1
ATOM 4268 C C . PRO A 1 544 ? 46.123 26.820 -10.295 1.00 37.41 544 PRO A C 1
ATOM 4270 O O . PRO A 1 544 ? 46.678 27.581 -11.083 1.00 37.41 544 PRO A O 1
ATOM 4273 N N . THR A 1 545 ? 46.055 25.501 -10.530 1.00 40.28 545 THR A N 1
ATOM 4274 C CA . THR A 1 545 ? 46.615 24.868 -11.742 1.00 40.28 545 THR A CA 1
ATOM 4275 C C . THR A 1 545 ? 45.628 24.758 -12.910 1.00 40.28 545 THR A C 1
ATOM 4277 O O . THR A 1 545 ? 46.014 24.372 -14.014 1.00 40.28 545 THR A O 1
ATOM 4280 N N . TYR A 1 546 ? 44.365 25.152 -12.718 1.00 43.91 546 TYR A N 1
ATOM 4281 C CA . TYR A 1 546 ? 43.349 25.154 -13.771 1.00 43.91 546 TYR A CA 1
ATOM 4282 C C . TYR A 1 546 ? 43.239 26.518 -14.471 1.00 43.91 546 TYR A C 1
ATOM 4284 O O . TYR A 1 546 ? 42.462 27.378 -14.065 1.00 43.91 546 TYR A O 1
ATOM 4292 N N . GLY A 1 547 ? 43.985 26.695 -15.568 1.00 46.12 547 GLY A N 1
ATOM 4293 C CA . GLY A 1 547 ? 43.714 27.738 -16.570 1.00 46.12 547 GLY A CA 1
ATOM 4294 C C . GLY A 1 547 ? 42.332 27.573 -17.231 1.00 46.12 547 GLY A C 1
ATOM 4295 O O . GLY A 1 547 ? 41.696 26.525 -17.092 1.00 46.12 547 GLY A O 1
ATOM 4296 N N . SER A 1 548 ? 41.846 28.611 -17.924 1.00 54.62 548 SER A N 1
ATOM 4297 C CA . SER A 1 548 ? 40.460 28.758 -18.409 1.00 54.62 548 SER A CA 1
ATOM 4298 C C . SER A 1 548 ? 39.968 27.588 -19.279 1.00 54.62 548 SER A C 1
ATOM 4300 O O . SER A 1 548 ? 40.121 27.583 -20.498 1.00 54.62 548 SER A O 1
ATOM 4302 N N . LYS A 1 549 ? 39.311 26.601 -18.656 1.00 66.94 549 LYS A N 1
ATOM 4303 C CA . LYS A 1 549 ? 38.673 25.452 -19.327 1.00 66.94 549 LYS A CA 1
ATOM 4304 C C . LYS A 1 549 ? 37.468 25.812 -20.203 1.00 66.94 549 LYS A C 1
ATOM 4306 O O . LYS A 1 549 ? 36.905 24.927 -20.842 1.00 66.94 549 LYS A O 1
ATOM 4311 N N . ASP A 1 550 ? 37.054 27.071 -20.224 1.00 76.00 550 ASP A N 1
ATOM 4312 C CA . ASP A 1 550 ? 35.857 27.503 -20.938 1.00 76.00 550 ASP A CA 1
ATOM 4313 C C . ASP A 1 550 ? 35.963 27.238 -22.445 1.00 76.00 550 ASP A C 1
ATOM 4315 O O . ASP A 1 550 ? 35.013 26.719 -23.030 1.00 76.00 550 ASP A O 1
ATOM 4319 N N . GLU A 1 551 ? 37.134 27.481 -23.048 1.00 78.25 551 GLU A N 1
ATOM 4320 C CA . GLU A 1 551 ? 37.405 27.164 -24.459 1.00 78.25 551 GLU A CA 1
ATOM 4321 C C . GLU A 1 551 ? 37.274 25.661 -24.736 1.00 78.25 551 GLU A C 1
ATOM 4323 O O . GLU A 1 551 ? 36.577 25.267 -25.668 1.00 78.25 551 GLU A O 1
ATOM 4328 N N . LEU A 1 552 ? 37.839 24.814 -23.868 1.00 81.06 552 LEU A N 1
ATOM 4329 C CA . LEU A 1 552 ? 37.720 23.356 -23.969 1.00 81.06 552 LEU A CA 1
ATOM 4330 C C . LEU A 1 552 ? 36.260 22.887 -23.857 1.00 81.06 552 LEU A C 1
ATOM 4332 O O . LEU A 1 552 ? 35.834 21.997 -24.590 1.00 81.06 552 LEU A O 1
ATOM 4336 N N . TYR A 1 553 ? 35.471 23.454 -22.941 1.00 84.81 553 TYR A N 1
ATOM 4337 C CA . TYR A 1 553 ? 34.059 23.085 -22.795 1.00 84.81 553 TYR A CA 1
ATOM 4338 C C . TYR A 1 553 ? 33.226 23.495 -24.011 1.00 84.81 553 TYR A C 1
ATOM 4340 O O . TYR A 1 553 ? 32.370 22.721 -24.444 1.00 84.81 553 TYR A O 1
ATOM 4348 N N . GLN A 1 554 ? 33.499 24.672 -24.575 1.00 85.50 554 GLN A N 1
ATOM 4349 C CA . GLN A 1 554 ? 32.866 25.141 -25.808 1.00 85.50 554 GLN A CA 1
ATOM 4350 C C . GLN A 1 554 ? 33.273 24.291 -27.016 1.00 85.50 554 GLN A C 1
ATOM 4352 O O . GLN A 1 554 ? 32.434 23.973 -27.862 1.00 85.50 554 GLN A O 1
ATOM 4357 N N . GLU A 1 555 ? 34.532 23.860 -27.081 1.00 88.00 555 GLU A N 1
ATOM 4358 C CA . GLU A 1 555 ? 35.011 22.947 -28.115 1.00 88.00 555 GLU A CA 1
ATOM 4359 C C . GLU A 1 555 ? 34.306 21.587 -28.021 1.00 88.00 555 GLU A C 1
ATOM 4361 O O . GLU A 1 555 ? 33.736 21.114 -29.006 1.00 88.00 555 GLU A O 1
ATOM 4366 N N . LEU A 1 556 ? 34.249 20.991 -26.824 1.00 89.38 556 LEU A N 1
ATOM 4367 C CA . LEU A 1 556 ? 33.535 19.733 -26.580 1.00 89.38 556 LEU A CA 1
ATOM 4368 C C . LEU A 1 556 ? 32.048 19.841 -26.933 1.00 89.38 556 LEU A C 1
ATOM 4370 O O . LEU A 1 556 ? 31.493 18.924 -27.541 1.00 89.38 556 LEU A O 1
ATOM 4374 N N . TYR A 1 557 ? 31.399 20.952 -26.572 1.00 91.56 557 TYR A N 1
ATOM 4375 C CA . TYR A 1 557 ? 30.019 21.233 -26.964 1.00 91.56 557 TYR A CA 1
ATOM 4376 C C . TYR A 1 557 ? 29.868 21.275 -28.487 1.00 91.56 557 TYR A C 1
ATOM 4378 O O . TYR A 1 557 ? 29.007 20.588 -29.035 1.00 91.56 557 TYR A O 1
ATOM 4386 N N . THR A 1 558 ? 30.738 22.016 -29.174 1.00 93.38 558 THR A N 1
ATOM 4387 C CA . THR A 1 558 ? 30.712 22.169 -30.635 1.00 93.38 558 THR A CA 1
ATOM 4388 C C . THR A 1 558 ? 30.895 20.828 -31.342 1.00 93.38 558 THR A C 1
ATOM 4390 O O . THR A 1 558 ? 30.114 20.487 -32.231 1.00 93.38 558 THR A O 1
ATOM 4393 N N . GLN A 1 559 ? 31.876 20.026 -30.920 1.00 94.31 559 GLN A N 1
ATOM 4394 C CA . GLN A 1 559 ? 32.131 18.701 -31.490 1.00 94.31 559 GLN A CA 1
ATOM 4395 C C . GLN A 1 559 ? 30.949 17.744 -31.264 1.00 94.31 559 GLN A C 1
ATOM 4397 O O . GLN A 1 559 ? 30.530 17.040 -32.187 1.00 94.31 559 GLN A O 1
ATOM 4402 N N . MET A 1 560 ? 30.373 17.733 -30.057 1.00 93.88 560 MET A N 1
ATOM 4403 C CA . MET A 1 560 ? 29.231 16.872 -29.741 1.00 93.88 560 MET A CA 1
ATOM 4404 C C . MET A 1 560 ? 27.966 17.300 -30.494 1.00 93.88 560 MET A C 1
ATOM 4406 O O . MET A 1 560 ? 27.252 16.454 -31.034 1.00 93.88 560 MET A O 1
ATOM 4410 N N . LEU A 1 561 ? 27.697 18.603 -30.591 1.00 93.81 561 LEU A N 1
ATOM 4411 C CA . LEU A 1 561 ? 26.562 19.118 -31.351 1.00 93.81 561 LEU A CA 1
ATOM 4412 C C . LEU A 1 561 ? 26.706 18.801 -32.845 1.00 93.81 561 LEU A C 1
ATOM 4414 O O . LEU A 1 561 ? 25.748 18.325 -33.454 1.00 93.81 561 LEU A O 1
ATOM 4418 N N . ALA A 1 562 ? 27.903 18.963 -33.417 1.00 94.56 562 ALA A N 1
ATOM 4419 C CA . ALA A 1 562 ? 28.189 18.581 -34.800 1.00 94.56 562 ALA A CA 1
ATOM 4420 C C . ALA A 1 562 ? 27.947 17.081 -35.038 1.00 94.56 562 ALA A C 1
ATOM 4422 O O . ALA A 1 562 ? 27.373 16.682 -36.058 1.00 94.56 562 ALA A O 1
ATOM 4423 N N . TYR A 1 563 ? 28.314 16.233 -34.070 1.00 95.44 563 TYR A N 1
ATOM 4424 C CA . TYR A 1 563 ? 27.963 14.818 -34.110 1.00 95.44 563 TYR A CA 1
ATOM 4425 C C . TYR A 1 563 ? 26.441 14.618 -34.157 1.00 95.44 563 TYR A C 1
ATOM 4427 O O . TYR A 1 563 ? 25.968 13.930 -35.067 1.00 95.44 563 TYR A O 1
ATOM 4435 N N . ILE A 1 564 ? 25.672 15.240 -33.256 1.00 95.06 564 ILE A N 1
ATOM 4436 C CA . ILE A 1 564 ? 24.202 15.140 -33.229 1.00 95.06 564 ILE A CA 1
ATOM 4437 C C . ILE A 1 564 ? 23.594 15.588 -34.560 1.00 95.06 564 ILE A C 1
ATOM 4439 O O . ILE A 1 564 ? 22.804 14.844 -35.144 1.00 95.06 564 ILE A O 1
ATOM 4443 N N . GLN A 1 565 ? 24.014 16.736 -35.085 1.00 94.06 565 GLN A N 1
ATOM 4444 C CA . GLN A 1 565 ? 23.556 17.292 -36.362 1.00 94.06 565 GLN A CA 1
ATOM 4445 C C . GLN A 1 565 ? 23.843 16.364 -37.549 1.00 94.06 565 GLN A C 1
ATOM 4447 O O . GLN A 1 565 ? 23.060 16.283 -38.493 1.00 94.06 565 GLN A O 1
ATOM 4452 N N . SER A 1 566 ? 24.927 15.587 -37.487 1.00 94.56 566 SER A N 1
ATOM 4453 C CA . SER A 1 566 ? 25.267 14.614 -38.528 1.00 94.56 566 SER A CA 1
ATOM 4454 C C . SER A 1 566 ? 24.356 13.375 -38.558 1.00 94.56 566 SER A C 1
ATOM 4456 O O . SER A 1 566 ? 24.451 12.563 -39.485 1.00 94.56 566 SER A O 1
ATOM 4458 N N . THR A 1 567 ? 23.508 13.178 -37.543 1.00 95.19 567 THR A N 1
ATOM 4459 C CA . THR A 1 567 ? 22.700 11.961 -37.397 1.00 95.19 567 THR A CA 1
ATOM 4460 C C . THR A 1 567 ? 21.432 11.990 -38.258 1.00 95.19 567 THR A C 1
ATOM 4462 O O . THR A 1 567 ? 20.826 13.048 -38.434 1.00 95.19 567 THR A O 1
ATOM 4465 N N . PRO A 1 568 ? 20.965 10.832 -38.771 1.00 93.12 568 PRO A N 1
ATOM 4466 C CA . PRO A 1 568 ? 19.715 10.755 -39.533 1.00 93.12 568 PRO A CA 1
ATOM 4467 C C . PRO A 1 568 ? 18.500 11.334 -38.801 1.00 93.12 568 PRO A C 1
ATOM 4469 O O . PRO A 1 568 ? 17.594 11.857 -39.438 1.00 93.12 568 PRO A O 1
ATOM 4472 N N . VAL A 1 569 ? 18.479 11.240 -37.469 1.00 91.44 569 VAL A N 1
ATOM 4473 C CA . VAL A 1 569 ? 17.388 11.758 -36.638 1.00 91.44 569 VAL A CA 1
ATOM 4474 C C . VAL A 1 569 ? 17.403 13.283 -36.568 1.00 91.44 569 VAL A C 1
ATOM 4476 O O . VAL A 1 569 ? 16.342 13.887 -36.680 1.00 91.44 569 VAL A O 1
ATOM 4479 N N . ALA A 1 570 ? 18.571 13.917 -36.432 1.00 90.62 570 ALA A N 1
ATOM 4480 C CA . ALA A 1 570 ? 18.655 15.379 -36.413 1.00 90.62 570 ALA A CA 1
ATOM 4481 C C . ALA A 1 570 ? 18.277 16.005 -37.765 1.00 90.62 570 ALA A C 1
ATOM 4483 O O . ALA A 1 570 ? 17.612 17.035 -37.791 1.00 90.62 570 ALA A O 1
ATOM 4484 N N . LYS A 1 571 ? 18.590 15.342 -38.887 1.00 89.19 571 LYS A N 1
ATOM 4485 C CA . LYS A 1 571 ? 18.177 15.793 -40.232 1.00 89.19 571 LYS A CA 1
ATOM 4486 C C . LYS A 1 571 ? 16.657 15.890 -40.400 1.00 89.19 571 LYS A C 1
ATOM 4488 O O . LYS A 1 571 ? 16.168 16.733 -41.137 1.00 89.19 571 LYS A O 1
ATOM 4493 N N . GLN A 1 572 ? 15.887 15.080 -39.670 1.00 85.94 572 GLN A N 1
ATOM 4494 C CA . GLN A 1 572 ? 14.418 15.155 -39.675 1.00 85.94 572 GLN A CA 1
ATOM 4495 C C . GLN A 1 572 ? 13.870 16.397 -38.948 1.00 85.94 572 GLN A C 1
ATOM 4497 O O . GLN A 1 572 ? 12.664 16.629 -38.965 1.00 85.94 572 GLN A O 1
ATOM 4502 N N . LEU A 1 573 ? 14.730 17.174 -38.281 1.00 82.38 573 LEU A N 1
ATOM 4503 C CA . LEU A 1 573 ? 14.370 18.393 -37.554 1.00 82.38 573 LEU A CA 1
ATOM 4504 C C . LEU A 1 573 ? 14.629 19.676 -38.362 1.00 82.38 573 LEU A C 1
ATOM 4506 O O . LEU A 1 573 ? 14.376 20.760 -37.837 1.00 82.38 573 LEU A O 1
ATOM 4510 N N . GLU A 1 574 ? 15.136 19.579 -39.598 1.00 72.88 574 GLU A N 1
ATOM 4511 C CA . GLU A 1 574 ? 15.588 20.732 -40.393 1.00 72.88 574 GLU A CA 1
ATOM 4512 C C . GLU A 1 574 ? 14.514 21.816 -40.583 1.00 72.88 574 GLU A C 1
ATOM 4514 O O . GLU A 1 574 ? 14.843 22.994 -40.468 1.00 72.88 574 GLU A O 1
ATOM 4519 N N . ASP A 1 575 ? 13.242 21.431 -40.725 1.00 72.06 575 ASP A N 1
ATOM 4520 C CA . ASP A 1 575 ? 12.115 22.349 -40.960 1.00 72.06 575 ASP A CA 1
ATOM 4521 C C . ASP A 1 575 ? 11.394 22.815 -39.676 1.00 72.06 575 ASP A C 1
ATOM 4523 O O . ASP A 1 575 ? 10.269 23.315 -39.724 1.00 72.06 575 ASP A O 1
ATOM 4527 N N . THR A 1 576 ? 11.986 22.614 -38.493 1.00 78.38 576 THR A N 1
ATOM 4528 C CA . THR A 1 576 ? 11.344 22.980 -37.217 1.00 78.38 576 THR A CA 1
ATOM 4529 C C . THR A 1 576 ? 11.830 24.325 -36.675 1.00 78.38 576 THR A C 1
ATOM 4531 O O . THR A 1 576 ? 13.027 24.549 -36.527 1.00 78.38 576 THR A O 1
ATOM 4534 N N . GLU A 1 577 ? 10.895 25.199 -36.274 1.00 71.38 577 GLU A N 1
ATOM 4535 C CA . GLU A 1 577 ? 11.194 26.527 -35.692 1.00 71.38 577 GLU A CA 1
ATOM 4536 C C . GLU A 1 577 ? 12.050 26.476 -34.403 1.00 71.38 577 GLU A C 1
ATOM 4538 O O . GLU A 1 577 ? 12.640 27.479 -34.017 1.00 71.38 577 GLU A O 1
ATOM 4543 N N . ASP A 1 578 ? 12.151 25.312 -33.744 1.00 82.25 578 ASP A N 1
ATOM 4544 C CA . ASP A 1 578 ? 12.860 25.102 -32.466 1.00 82.25 578 ASP A CA 1
ATOM 4545 C C . ASP A 1 578 ? 14.082 24.163 -32.599 1.00 82.25 578 ASP A C 1
ATOM 4547 O O . ASP A 1 578 ? 14.499 23.510 -31.638 1.00 82.25 578 ASP A O 1
ATOM 4551 N N . LYS A 1 579 ? 14.646 24.050 -33.812 1.00 86.25 579 LYS A N 1
ATOM 4552 C CA . LYS A 1 579 ? 15.695 23.078 -34.176 1.00 86.25 579 LYS A CA 1
ATOM 4553 C C . LYS A 1 579 ? 16.859 23.015 -33.178 1.00 86.25 579 LYS A C 1
ATOM 4555 O O . LYS A 1 579 ? 17.176 21.937 -32.686 1.00 86.25 579 LYS A O 1
ATOM 4560 N N . VAL A 1 580 ? 17.460 24.156 -32.834 1.00 86.81 580 VAL A N 1
ATOM 4561 C CA . VAL A 1 580 ? 18.656 24.221 -31.965 1.00 86.81 580 VAL A CA 1
ATOM 4562 C C . VAL A 1 580 ? 18.386 23.650 -30.569 1.00 86.81 580 VAL A C 1
ATOM 4564 O O . VAL A 1 580 ? 19.197 22.897 -30.027 1.00 86.81 580 VAL A O 1
ATOM 4567 N N . ASN A 1 581 ? 17.230 23.963 -29.981 1.00 87.75 581 ASN A N 1
ATOM 4568 C CA . ASN A 1 581 ? 16.846 23.433 -28.672 1.00 87.75 581 ASN A CA 1
ATOM 4569 C C . ASN A 1 581 ? 16.551 21.932 -28.741 1.00 87.75 581 ASN A C 1
ATOM 4571 O O . ASN A 1 581 ? 16.866 21.196 -27.807 1.00 87.75 581 ASN A O 1
ATOM 4575 N N . LEU A 1 582 ? 15.970 21.460 -29.846 1.00 87.75 582 LEU A N 1
ATOM 4576 C CA . LEU A 1 582 ? 15.710 20.038 -30.055 1.00 87.75 582 LEU A CA 1
ATOM 4577 C C . LEU A 1 582 ? 17.002 19.239 -30.242 1.00 87.75 582 LEU A C 1
ATOM 4579 O O . LEU A 1 582 ? 17.116 18.163 -29.665 1.00 87.75 582 LEU A O 1
ATOM 4583 N N . GLU A 1 583 ? 17.983 19.757 -30.979 1.00 91.88 583 GLU A N 1
ATOM 4584 C CA . GLU A 1 583 ? 19.308 19.137 -31.123 1.00 91.88 583 GLU A CA 1
ATOM 4585 C C . GLU A 1 583 ? 20.023 19.028 -29.773 1.00 91.88 583 GLU A C 1
ATOM 4587 O O . GLU A 1 583 ? 20.541 17.967 -29.419 1.00 91.88 583 GLU A O 1
ATOM 4592 N N . ASN A 1 584 ? 19.961 20.085 -28.965 1.00 91.00 584 ASN A N 1
ATOM 4593 C CA . ASN A 1 584 ? 20.472 20.057 -27.601 1.00 91.00 584 ASN A CA 1
ATOM 4594 C C . ASN A 1 584 ? 19.723 19.049 -26.714 1.00 91.00 584 ASN A C 1
ATOM 4596 O O . ASN A 1 584 ? 20.339 18.281 -25.974 1.00 91.00 584 ASN A O 1
ATOM 4600 N N . GLU A 1 585 ? 18.395 18.975 -26.806 1.00 90.81 585 GLU A N 1
ATOM 4601 C CA . GLU A 1 585 ? 17.620 17.981 -26.060 1.00 90.81 585 GLU A CA 1
ATOM 4602 C C . GLU A 1 585 ? 17.946 16.547 -26.499 1.00 90.81 585 GLU A C 1
ATOM 4604 O O . GLU A 1 585 ? 18.033 15.659 -25.650 1.00 90.81 585 GLU A O 1
ATOM 4609 N N . LEU A 1 586 ? 18.164 16.312 -27.799 1.00 91.81 586 LEU A N 1
ATOM 4610 C CA . LEU A 1 586 ? 18.628 15.029 -28.329 1.00 91.81 586 LEU A CA 1
ATOM 4611 C C . LEU A 1 586 ? 19.988 14.662 -27.742 1.00 91.81 586 LEU A C 1
ATOM 4613 O O . LEU A 1 586 ? 20.152 13.535 -27.270 1.00 91.81 586 LEU A O 1
ATOM 4617 N N . MET A 1 587 ? 20.932 15.604 -27.721 1.00 91.56 587 MET A N 1
ATOM 4618 C CA . MET A 1 587 ? 22.249 15.422 -27.114 1.00 91.56 587 MET A CA 1
ATOM 4619 C C . MET A 1 587 ? 22.120 14.958 -25.659 1.00 91.56 587 MET A C 1
ATOM 4621 O O . MET A 1 587 ? 22.600 13.883 -25.305 1.00 91.56 587 MET A O 1
ATOM 4625 N N . PHE A 1 588 ? 21.385 15.693 -24.820 1.00 88.94 588 PHE A N 1
ATOM 4626 C CA . PHE A 1 588 ? 21.228 15.341 -23.405 1.00 88.94 588 PHE A CA 1
ATOM 4627 C C . PHE A 1 588 ? 20.454 14.044 -23.183 1.00 88.94 588 PHE A C 1
ATOM 4629 O O . PHE A 1 588 ? 20.816 13.241 -22.319 1.00 88.94 588 PHE A O 1
ATOM 4636 N N . PHE A 1 589 ? 19.389 13.813 -23.947 1.00 90.69 589 PHE A N 1
ATOM 4637 C CA . PHE A 1 589 ? 18.589 12.605 -23.805 1.00 90.69 589 PHE A CA 1
ATOM 4638 C C . PHE A 1 589 ? 19.375 11.348 -24.183 1.00 90.69 589 PHE A C 1
ATOM 4640 O O . PHE A 1 589 ? 19.279 10.333 -23.494 1.00 90.69 589 PHE A O 1
ATOM 4647 N N . THR A 1 590 ? 20.171 11.412 -25.248 1.00 90.94 590 THR A N 1
ATOM 4648 C CA . THR A 1 590 ? 20.885 10.242 -25.770 1.00 90.94 590 THR A CA 1
ATOM 4649 C C . THR A 1 590 ? 22.229 10.018 -25.087 1.00 90.94 590 THR A C 1
ATOM 4651 O O . THR A 1 590 ? 22.493 8.901 -24.645 1.00 90.94 590 THR A O 1
ATOM 4654 N N . ILE A 1 591 ? 23.047 11.062 -24.942 1.00 88.62 591 ILE A N 1
ATOM 4655 C CA . ILE A 1 591 ? 24.414 10.970 -24.418 1.00 88.62 591 ILE A CA 1
ATOM 4656 C C . ILE A 1 591 ? 24.405 10.906 -22.891 1.00 88.62 591 ILE A C 1
ATOM 4658 O O . ILE A 1 591 ? 24.962 9.977 -22.312 1.00 88.62 591 ILE A O 1
ATOM 4662 N N . TRP A 1 592 ? 23.730 11.848 -22.229 1.00 85.56 592 TRP A N 1
ATOM 4663 C CA . TRP A 1 592 ? 23.759 11.943 -20.767 1.00 85.56 592 TRP A CA 1
ATOM 4664 C C . TRP A 1 592 ? 22.788 10.964 -20.097 1.00 85.56 592 TRP A C 1
ATOM 4666 O O . TRP A 1 592 ? 23.192 10.151 -19.269 1.00 85.56 592 TRP A O 1
ATOM 4676 N N . LEU A 1 593 ? 21.500 11.012 -20.460 1.00 85.81 593 LEU A N 1
ATOM 4677 C CA . LEU A 1 593 ? 20.463 10.221 -19.785 1.00 85.81 593 LEU A CA 1
ATOM 4678 C C . LEU A 1 593 ? 20.486 8.738 -20.177 1.00 85.81 593 LEU A C 1
ATOM 4680 O O . LEU A 1 593 ? 20.344 7.882 -19.305 1.00 85.81 593 LEU A O 1
ATOM 4684 N N . ALA A 1 594 ? 20.602 8.430 -21.471 1.00 90.12 594 ALA A N 1
ATOM 4685 C CA . ALA A 1 594 ? 20.477 7.060 -21.960 1.00 90.12 594 ALA A CA 1
ATOM 4686 C C . ALA A 1 594 ? 21.818 6.309 -21.944 1.00 90.12 594 ALA A C 1
ATOM 4688 O O . ALA A 1 594 ? 21.989 5.402 -21.132 1.00 90.12 594 ALA A O 1
ATOM 4689 N N . ALA A 1 595 ? 22.774 6.689 -22.798 1.00 89.06 595 ALA A N 1
ATOM 4690 C CA . ALA A 1 595 ? 24.084 6.037 -22.880 1.00 89.06 595 ALA A CA 1
ATOM 4691 C C . ALA A 1 595 ? 24.847 6.166 -21.555 1.00 89.06 595 ALA A C 1
ATOM 4693 O O . ALA A 1 595 ? 25.292 5.169 -20.987 1.00 89.06 595 ALA A O 1
ATOM 4694 N N . GLY A 1 596 ? 24.895 7.390 -21.020 1.00 81.75 596 GLY A N 1
ATOM 4695 C CA . GLY A 1 596 ? 25.539 7.695 -19.752 1.00 81.75 596 GLY A CA 1
ATOM 4696 C C . GLY A 1 596 ? 24.997 6.873 -18.589 1.00 81.75 596 GLY A C 1
ATOM 4697 O O . GLY A 1 596 ? 25.782 6.375 -17.798 1.00 81.75 596 GLY A O 1
ATOM 4698 N N . GLY A 1 597 ? 23.681 6.664 -18.500 1.00 80.19 597 GLY A N 1
ATOM 4699 C CA . GLY A 1 597 ? 23.083 5.868 -17.425 1.00 80.19 597 GLY A CA 1
ATOM 4700 C C . GLY A 1 597 ? 23.358 4.363 -17.529 1.00 80.19 597 GLY A C 1
ATOM 4701 O O . GLY A 1 597 ? 23.551 3.706 -16.509 1.00 80.19 597 GLY A O 1
ATOM 4702 N N . VAL A 1 598 ? 23.376 3.806 -18.744 1.00 87.62 598 VAL A N 1
ATOM 4703 C CA . VAL A 1 598 ? 23.505 2.352 -18.959 1.00 87.62 598 VAL A CA 1
ATOM 4704 C C . VAL A 1 598 ? 24.955 1.869 -18.863 1.00 87.62 598 VAL A C 1
ATOM 4706 O O . VAL A 1 598 ? 25.170 0.748 -18.400 1.00 87.62 598 VAL A O 1
ATOM 4709 N N . GLN A 1 599 ? 25.946 2.700 -19.212 1.00 85.75 599 GLN A N 1
ATOM 4710 C CA . GLN A 1 599 ? 27.364 2.304 -19.180 1.00 85.75 599 GLN A CA 1
ATOM 4711 C C . GLN A 1 599 ? 27.822 1.826 -17.792 1.00 85.75 599 GLN A C 1
ATOM 4713 O O . GLN A 1 599 ? 28.551 0.842 -17.684 1.00 85.75 599 GLN A O 1
ATOM 4718 N N . PHE A 1 600 ? 27.337 2.476 -16.726 1.00 83.44 600 PHE A N 1
ATOM 4719 C CA . PHE A 1 600 ? 27.623 2.082 -15.346 1.00 83.44 600 PHE A CA 1
ATOM 4720 C C . PHE A 1 600 ? 27.049 0.702 -15.047 1.00 83.44 600 PHE A C 1
ATOM 4722 O O . PHE A 1 600 ? 27.738 -0.170 -14.527 1.00 83.44 600 PHE A O 1
ATOM 4729 N N . SER A 1 601 ? 25.789 0.489 -15.429 1.00 89.56 601 SER A N 1
ATOM 4730 C CA . SER A 1 601 ? 25.078 -0.747 -15.132 1.00 89.56 601 SER A CA 1
ATOM 4731 C C . SER A 1 601 ? 25.641 -1.960 -15.869 1.00 89.56 601 SER A C 1
ATOM 4733 O O . SER A 1 601 ? 25.483 -3.060 -15.359 1.00 89.56 601 SER A O 1
ATOM 4735 N N . PHE A 1 602 ? 26.300 -1.797 -17.023 1.00 92.44 602 PHE A N 1
ATOM 4736 C CA . PHE A 1 602 ? 26.987 -2.910 -17.696 1.00 92.44 602 PHE A CA 1
ATOM 4737 C C . PHE A 1 602 ? 28.197 -3.385 -16.886 1.00 92.44 602 PHE A C 1
ATOM 4739 O O . PHE A 1 602 ? 28.327 -4.579 -16.627 1.00 92.44 602 PHE A O 1
ATOM 4746 N N . ARG A 1 603 ? 29.032 -2.447 -16.416 1.00 90.44 603 ARG A N 1
ATOM 4747 C CA . ARG A 1 603 ? 30.187 -2.749 -15.555 1.0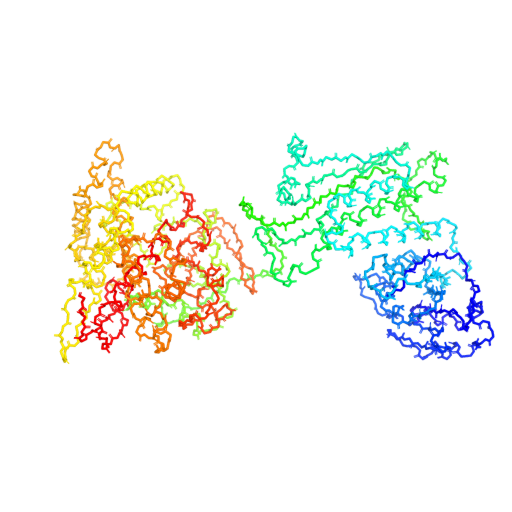0 90.44 603 ARG A CA 1
ATOM 4748 C C . ARG A 1 603 ? 29.739 -3.391 -14.238 1.00 90.44 603 ARG A C 1
ATOM 4750 O O . ARG A 1 603 ? 30.245 -4.443 -13.865 1.00 90.44 603 ARG A O 1
ATOM 4757 N N . SER A 1 604 ? 28.734 -2.811 -13.575 1.00 90.75 604 SER A N 1
ATOM 4758 C CA . SER A 1 604 ? 28.155 -3.368 -12.343 1.00 90.75 604 SER A CA 1
ATOM 4759 C C . SER A 1 604 ? 27.544 -4.754 -12.554 1.00 90.75 604 SER A C 1
ATOM 4761 O O . SER A 1 604 ? 27.678 -5.620 -11.698 1.00 90.75 604 SER A O 1
ATOM 4763 N N . ALA A 1 605 ? 26.870 -4.979 -13.684 1.00 93.75 605 ALA A N 1
ATOM 4764 C CA . ALA A 1 605 ? 26.272 -6.271 -13.992 1.00 93.75 605 ALA A CA 1
ATOM 4765 C C . ALA A 1 605 ? 27.328 -7.364 -14.177 1.00 93.75 605 ALA A C 1
ATOM 4767 O O . ALA A 1 605 ? 27.140 -8.453 -13.648 1.00 93.75 605 ALA A O 1
ATOM 4768 N N . LEU A 1 606 ? 28.432 -7.066 -14.871 1.00 92.75 606 LEU A N 1
ATOM 4769 C CA . LEU A 1 606 ? 29.530 -8.018 -15.039 1.00 92.75 606 LEU A CA 1
ATOM 4770 C C . LEU A 1 606 ? 30.221 -8.319 -13.704 1.00 92.75 606 LEU A C 1
ATOM 4772 O O . LEU A 1 606 ? 30.450 -9.482 -13.393 1.00 92.75 606 LEU A O 1
ATOM 4776 N N . LYS A 1 607 ? 30.461 -7.286 -12.884 1.00 91.62 607 LYS A N 1
ATOM 4777 C CA . LYS A 1 607 ? 30.996 -7.452 -11.528 1.00 91.62 607 LYS A CA 1
ATOM 4778 C C . LYS A 1 607 ? 30.155 -8.420 -10.703 1.00 91.62 607 LYS A C 1
ATOM 4780 O O . LYS A 1 607 ? 30.656 -9.427 -10.227 1.00 91.62 607 LYS A O 1
ATOM 4785 N N . TYR A 1 608 ? 28.871 -8.113 -10.542 1.00 94.12 608 TYR A N 1
ATOM 4786 C CA . TYR A 1 608 ? 28.015 -8.908 -9.672 1.00 94.12 608 TYR A CA 1
ATOM 4787 C C . TYR A 1 608 ? 27.719 -10.293 -10.231 1.00 94.12 608 TYR A C 1
ATOM 4789 O O . TYR A 1 608 ? 27.363 -11.160 -9.453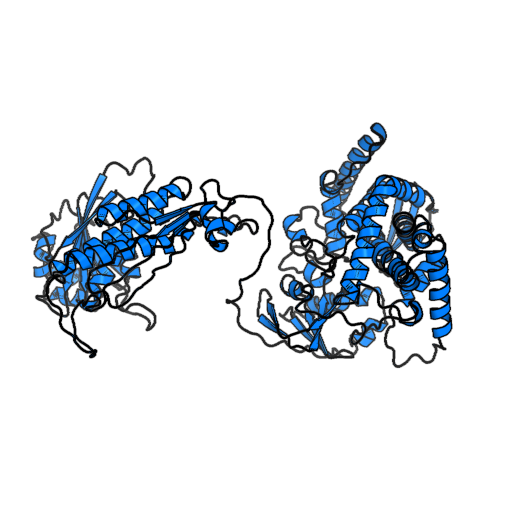 1.00 94.12 608 TYR A O 1
ATOM 4797 N N . TRP A 1 609 ? 27.842 -10.503 -11.545 1.00 94.94 609 TRP A N 1
ATOM 4798 C CA . TRP A 1 609 ? 27.733 -11.831 -12.149 1.00 94.94 609 TRP A CA 1
ATOM 4799 C C . TRP A 1 609 ? 28.964 -12.676 -11.806 1.00 94.94 609 TRP A C 1
ATOM 4801 O O . TRP A 1 609 ? 28.814 -13.842 -11.461 1.00 94.94 609 TRP A O 1
ATOM 4811 N N . ALA A 1 610 ? 30.156 -12.071 -11.810 1.00 91.62 610 ALA A N 1
ATOM 4812 C CA . ALA A 1 610 ? 31.397 -12.724 -11.396 1.00 91.62 610 ALA A CA 1
ATOM 4813 C C . ALA A 1 610 ? 31.450 -13.027 -9.887 1.00 91.62 610 ALA A C 1
ATOM 4815 O O . ALA A 1 610 ? 32.090 -13.989 -9.480 1.00 91.62 610 ALA A O 1
ATOM 4816 N N . GLU A 1 611 ? 30.778 -12.209 -9.071 1.00 91.56 611 GLU A N 1
ATOM 4817 C CA . GLU A 1 611 ? 30.676 -12.367 -7.612 1.00 91.56 611 GLU A CA 1
ATOM 4818 C C . GLU A 1 611 ? 29.524 -13.292 -7.162 1.00 91.56 611 GLU A C 1
ATOM 4820 O O . GLU A 1 611 ? 29.358 -13.490 -5.959 1.00 91.56 611 GLU A O 1
ATOM 4825 N N . LEU A 1 612 ? 28.695 -13.819 -8.076 1.00 93.25 612 LEU A N 1
ATOM 4826 C CA . LEU A 1 612 ? 27.652 -14.786 -7.707 1.00 93.25 612 LEU A CA 1
ATOM 4827 C C . LEU A 1 612 ? 28.277 -16.079 -7.176 1.00 93.25 612 LEU A C 1
ATOM 4829 O O . LEU A 1 612 ? 29.322 -16.521 -7.656 1.00 93.25 612 LEU A O 1
ATOM 4833 N N . GLU A 1 613 ? 27.578 -16.720 -6.239 1.00 92.44 613 GLU A N 1
ATOM 4834 C CA . GLU A 1 613 ? 27.882 -18.099 -5.861 1.00 92.44 613 GLU A CA 1
ATOM 4835 C C . GLU A 1 613 ? 27.773 -19.007 -7.092 1.00 92.44 613 GLU A C 1
ATOM 4837 O O . GLU A 1 613 ? 26.916 -18.794 -7.954 1.00 92.44 613 GLU A O 1
ATOM 4842 N N . GLU A 1 614 ? 28.629 -20.026 -7.166 1.00 92.19 614 GLU A N 1
ATOM 4843 C CA . GLU A 1 614 ? 28.761 -20.887 -8.347 1.00 92.19 614 GLU A CA 1
ATOM 4844 C C . GLU A 1 614 ? 27.411 -21.481 -8.788 1.00 92.19 614 GLU A C 1
ATOM 4846 O O . GLU A 1 614 ? 27.028 -21.321 -9.944 1.00 92.19 614 GLU A O 1
ATOM 4851 N N . GLU A 1 615 ? 26.630 -22.022 -7.846 1.00 93.69 615 GLU A N 1
ATOM 4852 C CA . GLU A 1 615 ? 25.284 -22.568 -8.096 1.00 93.69 615 GLU A CA 1
ATOM 4853 C C . GLU A 1 615 ? 24.300 -21.503 -8.627 1.00 93.69 615 GLU A C 1
ATOM 4855 O O . GLU A 1 615 ? 23.556 -21.743 -9.576 1.00 93.69 615 GLU A O 1
ATOM 4860 N N . GLU A 1 616 ? 24.307 -20.290 -8.057 1.00 94.44 616 GLU A N 1
ATOM 4861 C CA . GLU A 1 616 ? 23.428 -19.198 -8.503 1.00 94.44 616 GLU A CA 1
ATOM 4862 C C . GLU A 1 616 ? 23.797 -18.695 -9.907 1.00 94.44 616 GLU A C 1
ATOM 4864 O O . GLU A 1 616 ? 22.918 -18.274 -10.672 1.00 94.44 616 GLU A O 1
ATOM 4869 N N . ARG A 1 617 ? 25.092 -18.714 -10.241 1.00 94.56 617 ARG A N 1
ATOM 4870 C CA . ARG A 1 617 ? 25.608 -18.348 -11.562 1.00 94.56 617 ARG A CA 1
ATOM 4871 C C . ARG A 1 617 ? 25.233 -19.395 -12.609 1.00 94.56 617 ARG A C 1
ATOM 4873 O O . ARG A 1 617 ? 24.713 -19.014 -13.656 1.00 94.56 617 ARG A O 1
ATOM 4880 N N . GLU A 1 618 ? 25.413 -20.679 -12.307 1.00 94.81 618 GLU A N 1
ATOM 4881 C CA . GLU A 1 618 ? 25.025 -21.790 -13.187 1.00 94.81 618 GLU A CA 1
ATOM 4882 C C . GLU A 1 618 ? 23.520 -21.774 -13.497 1.00 94.81 618 GLU A C 1
ATOM 4884 O O . GLU A 1 618 ? 23.120 -21.861 -14.659 1.00 94.81 618 GLU A O 1
ATOM 4889 N N . ASP A 1 619 ? 22.668 -21.569 -12.487 1.00 95.56 619 ASP A N 1
ATOM 4890 C CA . ASP A 1 619 ? 21.214 -21.450 -12.667 1.00 95.56 619 ASP A CA 1
ATOM 4891 C C . ASP A 1 619 ? 20.832 -20.283 -13.596 1.00 95.56 619 ASP A C 1
ATOM 4893 O O . ASP A 1 619 ? 19.910 -20.375 -14.421 1.00 95.56 619 ASP A O 1
ATOM 4897 N N . LEU A 1 620 ? 21.524 -19.151 -13.445 1.00 95.94 620 LEU A N 1
ATOM 4898 C CA . LEU A 1 620 ? 21.317 -17.964 -14.265 1.00 95.94 620 LEU A CA 1
ATOM 4899 C C . LEU A 1 620 ? 21.735 -18.208 -15.720 1.00 95.94 620 LEU A C 1
ATOM 4901 O O . LEU A 1 620 ? 20.998 -17.831 -16.636 1.00 95.94 620 LEU A O 1
ATOM 4905 N N . GLU A 1 621 ? 22.886 -18.840 -15.931 1.00 95.38 621 GLU A N 1
ATOM 4906 C CA . GLU A 1 621 ? 23.413 -19.187 -17.252 1.00 95.38 621 GLU A CA 1
ATOM 4907 C C . GLU A 1 621 ? 22.543 -20.226 -17.955 1.00 95.38 621 GLU A C 1
ATOM 4909 O O . GLU A 1 621 ? 22.196 -20.027 -19.118 1.00 95.38 621 GLU A O 1
ATOM 4914 N N . ALA A 1 622 ? 22.052 -21.240 -17.242 1.00 96.19 622 ALA A N 1
ATOM 4915 C CA . ALA A 1 622 ? 21.124 -22.229 -17.784 1.00 96.19 622 ALA A CA 1
ATOM 4916 C C . ALA A 1 622 ? 19.791 -21.602 -18.251 1.00 96.19 622 ALA A C 1
ATOM 4918 O O . ALA A 1 622 ? 19.220 -22.000 -19.275 1.00 96.19 622 ALA A O 1
ATOM 4919 N N . GLU A 1 623 ? 19.266 -20.591 -17.538 1.00 96.19 623 GLU A N 1
ATOM 4920 C CA . GLU A 1 623 ? 18.088 -19.830 -17.991 1.00 96.19 623 GLU A CA 1
ATOM 4921 C C . GLU A 1 623 ? 18.370 -19.082 -19.308 1.00 96.19 623 GLU A C 1
ATOM 4923 O O . GLU A 1 623 ? 17.503 -19.034 -20.193 1.00 96.19 623 GLU A O 1
ATOM 4928 N N . ILE A 1 624 ? 19.568 -18.501 -19.439 1.00 95.69 624 ILE A N 1
ATOM 4929 C CA . ILE A 1 624 ? 20.008 -17.757 -20.625 1.00 95.69 624 ILE A CA 1
ATOM 4930 C C . ILE A 1 624 ? 20.246 -18.696 -21.808 1.00 95.69 624 ILE A C 1
ATOM 4932 O O . ILE A 1 624 ? 19.739 -18.417 -22.896 1.00 95.69 624 ILE A O 1
ATOM 4936 N N . GLU A 1 625 ? 20.952 -19.806 -21.610 1.00 94.81 625 GLU A N 1
ATOM 4937 C CA . GLU A 1 625 ? 21.258 -20.800 -22.643 1.00 94.81 625 GLU A CA 1
ATOM 4938 C C . GLU A 1 625 ? 19.966 -21.327 -23.273 1.00 94.81 625 GLU A C 1
ATOM 4940 O O . GLU A 1 625 ? 19.757 -21.216 -24.480 1.00 94.81 625 GLU A O 1
ATOM 4945 N N . LYS A 1 626 ? 18.993 -21.720 -22.442 1.00 93.00 626 LYS A N 1
ATOM 4946 C CA . LYS A 1 626 ? 17.668 -22.152 -22.907 1.00 93.00 626 LYS A CA 1
ATOM 4947 C C . LYS A 1 626 ? 16.940 -21.093 -23.741 1.00 93.00 626 LYS A C 1
ATOM 4949 O O . LYS A 1 626 ? 16.157 -21.418 -24.642 1.00 93.00 626 LYS A O 1
ATOM 4954 N N . PHE A 1 627 ? 17.114 -19.816 -23.410 1.00 92.81 627 PHE A N 1
ATOM 4955 C CA . PHE A 1 627 ? 16.569 -18.723 -24.210 1.00 92.81 627 PHE A CA 1
ATOM 4956 C C . PHE A 1 627 ? 17.313 -18.573 -25.542 1.00 92.81 627 PHE A C 1
ATOM 4958 O O . PHE A 1 627 ? 16.655 -18.385 -26.570 1.00 92.81 627 PHE A O 1
ATOM 4965 N N . MET A 1 628 ? 18.643 -18.672 -25.528 1.00 91.88 628 MET A N 1
ATOM 4966 C CA . MET A 1 628 ? 19.495 -18.552 -26.709 1.00 91.88 628 MET A CA 1
ATOM 4967 C C . MET A 1 628 ? 19.290 -19.702 -27.692 1.00 91.88 628 MET A C 1
ATOM 4969 O O . MET A 1 628 ? 19.125 -19.427 -28.877 1.00 91.88 628 MET A O 1
ATOM 4973 N N . ASP A 1 629 ? 19.158 -20.945 -27.229 1.00 90.31 629 ASP A N 1
ATOM 4974 C CA . ASP A 1 629 ? 18.811 -22.098 -28.069 1.00 90.31 629 ASP A CA 1
ATOM 4975 C C . ASP A 1 629 ? 17.528 -21.839 -28.847 1.00 90.31 629 ASP A C 1
ATOM 4977 O O . ASP A 1 629 ? 17.464 -21.938 -30.076 1.00 90.31 629 ASP A O 1
ATOM 4981 N N . LYS A 1 630 ? 16.488 -21.414 -28.126 1.00 87.38 630 LYS A N 1
ATOM 4982 C CA . LYS A 1 630 ? 15.203 -21.093 -28.732 1.00 87.38 630 LYS A CA 1
ATOM 4983 C C . LYS A 1 630 ? 15.324 -19.957 -29.750 1.00 87.38 630 LYS A C 1
ATOM 4985 O O . LYS A 1 630 ? 14.737 -20.030 -30.830 1.00 87.38 630 LYS A O 1
ATOM 4990 N N . TYR A 1 631 ? 16.055 -18.902 -29.402 1.00 87.75 631 TYR A N 1
ATOM 4991 C CA . TYR A 1 631 ? 16.283 -17.765 -30.285 1.00 87.75 631 TYR A CA 1
ATOM 4992 C C . TYR A 1 631 ? 17.047 -18.170 -31.554 1.00 87.75 631 TYR A C 1
ATOM 4994 O O . TYR A 1 631 ? 16.647 -17.763 -32.644 1.00 87.75 631 TYR A O 1
ATOM 5002 N N . ASN A 1 632 ? 18.082 -19.001 -31.432 1.00 86.81 632 ASN A N 1
ATOM 5003 C CA . ASN A 1 632 ? 18.899 -19.482 -32.544 1.00 86.81 632 ASN A CA 1
ATOM 5004 C C . ASN A 1 632 ? 18.101 -20.401 -33.483 1.00 86.81 632 ASN A C 1
ATOM 5006 O O . ASN A 1 632 ? 18.254 -20.307 -34.699 1.00 86.81 632 ASN A O 1
ATOM 5010 N N . HIS A 1 633 ? 17.203 -21.235 -32.947 1.00 84.12 633 HIS A N 1
ATOM 5011 C CA . HIS A 1 633 ? 16.333 -22.096 -33.753 1.00 84.12 633 HIS A CA 1
ATOM 5012 C C . HIS A 1 633 ? 15.212 -21.335 -34.475 1.00 84.12 633 HIS A C 1
ATOM 5014 O O . HIS A 1 633 ? 14.924 -21.617 -35.636 1.00 84.12 633 HIS A O 1
ATOM 5020 N N . GLU A 1 634 ? 14.551 -20.389 -33.802 1.00 80.19 634 GLU A N 1
ATOM 5021 C CA . GLU A 1 634 ? 13.370 -19.701 -34.345 1.00 80.19 634 GLU A CA 1
ATOM 5022 C C . GLU A 1 634 ? 13.711 -18.376 -35.061 1.00 80.19 634 GLU A C 1
ATOM 5024 O O . GLU A 1 634 ? 12.844 -17.799 -35.719 1.00 80.19 634 GLU A O 1
ATOM 5029 N N . ASN A 1 635 ? 14.939 -17.857 -34.907 1.00 74.38 635 ASN A N 1
ATOM 5030 C CA . ASN A 1 635 ? 15.376 -16.505 -35.308 1.00 74.38 635 ASN A CA 1
ATOM 5031 C C . ASN A 1 635 ? 14.369 -15.405 -34.902 1.00 74.38 635 ASN A C 1
ATOM 5033 O O . ASN A 1 635 ? 14.211 -14.381 -35.572 1.00 74.38 635 ASN A O 1
ATOM 5037 N N . HIS A 1 636 ? 13.645 -15.632 -33.803 1.00 72.25 636 HIS A N 1
ATOM 5038 C CA . HIS A 1 636 ? 12.552 -14.782 -33.356 1.00 72.25 636 HIS A CA 1
ATOM 5039 C C . HIS A 1 636 ? 12.898 -14.135 -32.019 1.00 72.25 636 HIS A C 1
ATOM 5041 O O . HIS A 1 636 ? 12.913 -14.777 -30.967 1.00 72.25 636 HIS A O 1
ATOM 5047 N N . PHE A 1 637 ? 13.145 -12.827 -32.045 1.00 75.62 637 PHE A N 1
ATOM 5048 C CA . PHE A 1 637 ? 13.371 -12.072 -30.821 1.00 75.62 637 PHE A CA 1
ATOM 5049 C C . PHE A 1 637 ? 12.065 -11.812 -30.090 1.00 75.62 637 PHE A C 1
ATOM 5051 O O . PHE A 1 637 ? 11.177 -11.098 -30.560 1.00 75.62 637 PHE A O 1
ATOM 5058 N N . VAL A 1 638 ? 11.969 -12.373 -28.891 1.00 68.25 638 VAL A N 1
ATOM 5059 C CA . VAL A 1 638 ? 10.777 -12.239 -28.069 1.00 68.25 638 VAL A CA 1
ATOM 5060 C C . VAL A 1 638 ? 10.808 -10.911 -27.322 1.00 68.25 638 VAL A C 1
ATOM 5062 O O . VAL A 1 638 ? 11.614 -10.692 -26.418 1.00 68.25 638 VAL A O 1
ATOM 5065 N N . HIS A 1 639 ? 9.855 -10.037 -27.637 1.00 71.50 639 HIS A N 1
ATOM 5066 C CA . HIS A 1 639 ? 9.579 -8.866 -26.811 1.00 71.50 639 HIS A CA 1
ATOM 5067 C C . HIS A 1 639 ? 9.174 -9.283 -25.385 1.00 71.50 639 HIS A C 1
ATOM 5069 O O . HIS A 1 639 ? 8.534 -10.316 -25.185 1.00 71.50 639 HIS A O 1
ATOM 5075 N N . ASN A 1 640 ? 9.464 -8.432 -24.393 1.00 74.44 640 ASN A N 1
ATOM 5076 C CA . ASN A 1 640 ? 9.166 -8.659 -22.970 1.00 74.44 640 ASN A CA 1
ATOM 5077 C C . ASN A 1 640 ? 10.066 -9.714 -22.292 1.00 74.44 640 ASN A C 1
ATOM 5079 O O . ASN A 1 640 ? 9.583 -10.675 -21.678 1.00 74.44 640 ASN A O 1
ATOM 5083 N N . LEU A 1 641 ? 11.382 -9.472 -22.336 1.00 79.50 641 LEU A N 1
ATOM 5084 C CA . LEU A 1 641 ? 12.412 -10.288 -21.678 1.00 79.50 641 LEU A CA 1
ATOM 5085 C C . LEU A 1 641 ? 12.124 -10.519 -20.185 1.00 79.50 641 LEU A C 1
ATOM 5087 O O . LEU A 1 641 ? 12.402 -11.590 -19.662 1.00 79.50 641 LEU A O 1
ATOM 5091 N N . ASN A 1 642 ? 11.463 -9.569 -19.509 1.00 76.44 642 ASN A N 1
ATOM 5092 C CA . ASN A 1 642 ? 11.048 -9.702 -18.104 1.00 76.44 642 ASN A CA 1
ATOM 5093 C C . ASN A 1 642 ? 10.241 -10.972 -17.788 1.00 76.44 642 ASN A C 1
ATOM 5095 O O . ASN A 1 642 ? 10.312 -11.472 -16.668 1.00 76.44 642 ASN A O 1
ATOM 5099 N N . ARG A 1 643 ? 9.417 -11.456 -18.727 1.00 79.12 643 ARG A N 1
ATOM 5100 C CA . ARG A 1 643 ? 8.601 -12.666 -18.527 1.00 79.12 643 ARG A CA 1
ATOM 5101 C C . ARG A 1 643 ? 9.352 -13.939 -18.909 1.00 79.12 643 ARG A C 1
ATOM 5103 O O . ARG A 1 643 ? 9.003 -15.004 -18.416 1.00 79.12 643 ARG A O 1
ATOM 5110 N N . LYS A 1 644 ? 10.297 -13.835 -19.842 1.00 85.12 644 LYS A N 1
ATOM 5111 C CA . LYS A 1 644 ? 11.004 -14.982 -20.419 1.00 85.12 644 LYS A CA 1
ATOM 5112 C C . LYS A 1 644 ? 12.240 -15.379 -19.627 1.00 85.12 644 LYS A C 1
ATOM 5114 O O . LYS A 1 644 ? 12.526 -16.562 -19.582 1.00 85.12 644 LYS A O 1
ATOM 5119 N N . LEU A 1 645 ? 12.880 -14.404 -18.989 1.00 92.69 645 LEU A N 1
ATOM 5120 C CA . LEU A 1 645 ? 14.094 -14.572 -18.200 1.00 92.69 645 LEU A CA 1
ATOM 5121 C C . LEU A 1 645 ? 13.854 -14.051 -16.770 1.00 92.69 645 LEU A C 1
ATOM 5123 O O . LEU A 1 645 ? 14.307 -12.948 -16.425 1.00 92.69 645 LEU A O 1
ATOM 5127 N N . PRO A 1 646 ? 12.976 -14.699 -15.975 1.00 93.00 646 PRO A N 1
ATOM 5128 C CA . PRO A 1 646 ? 12.634 -14.231 -14.639 1.00 93.00 646 PRO A CA 1
ATOM 5129 C C . PRO A 1 646 ? 13.826 -14.189 -13.677 1.00 93.00 646 PRO A C 1
ATOM 5131 O O . PRO A 1 646 ? 13.869 -13.244 -12.883 1.00 93.00 646 PRO A O 1
ATOM 5134 N N . LEU A 1 647 ? 14.765 -15.138 -13.728 1.00 95.44 647 LEU A N 1
ATOM 5135 C CA . LEU A 1 647 ? 15.943 -15.152 -12.858 1.00 95.44 647 LEU A CA 1
ATOM 5136 C C . LEU A 1 647 ? 16.902 -14.018 -13.227 1.00 95.44 647 LEU A C 1
ATOM 5138 O O . LEU A 1 647 ? 17.187 -13.174 -12.375 1.00 95.44 647 LEU A O 1
ATOM 5142 N N . LEU A 1 648 ? 17.238 -13.863 -14.510 1.00 96.31 648 LEU A N 1
ATOM 5143 C CA . LEU A 1 648 ? 18.038 -12.733 -14.999 1.00 96.31 648 LEU A CA 1
ATOM 5144 C C . LEU A 1 648 ? 17.381 -11.387 -14.694 1.00 96.31 648 LEU A C 1
ATOM 5146 O O . LEU A 1 648 ? 18.036 -10.401 -14.359 1.00 96.31 648 LEU A O 1
ATOM 5150 N N . THR A 1 649 ? 16.052 -11.324 -14.757 1.00 95.00 649 THR A N 1
ATOM 5151 C CA . THR A 1 649 ? 15.318 -10.116 -14.371 1.00 95.00 649 THR A CA 1
ATOM 5152 C C . THR A 1 649 ? 15.462 -9.798 -12.890 1.00 95.00 649 THR A C 1
ATOM 5154 O O . THR A 1 649 ? 15.509 -8.619 -12.542 1.00 95.00 649 THR A O 1
ATOM 5157 N N . LYS A 1 650 ? 15.509 -10.800 -12.007 1.00 95.12 650 LYS A N 1
ATOM 5158 C CA . LYS A 1 650 ? 15.785 -10.562 -10.586 1.00 95.12 650 LYS A CA 1
ATOM 5159 C C . LYS A 1 650 ? 17.225 -10.107 -10.382 1.00 95.12 650 LYS A C 1
ATOM 5161 O O . LYS A 1 650 ? 17.407 -9.100 -9.706 1.00 95.12 650 LYS A O 1
ATOM 5166 N N . PHE A 1 651 ? 18.189 -10.775 -11.017 1.00 96.81 651 PHE A N 1
ATOM 5167 C CA . PHE A 1 651 ? 19.605 -10.420 -10.948 1.00 96.81 651 PHE A CA 1
ATOM 5168 C C . PHE A 1 651 ? 19.838 -8.957 -11.349 1.00 96.81 651 PHE A C 1
ATOM 5170 O O . PHE A 1 651 ? 20.276 -8.153 -10.531 1.00 96.81 651 PHE A O 1
ATOM 5177 N N . VAL A 1 652 ? 19.403 -8.555 -12.549 1.00 95.88 652 VAL A N 1
ATOM 5178 C CA . VAL A 1 652 ? 19.548 -7.169 -13.035 1.00 95.88 652 VAL A CA 1
ATOM 5179 C C . VAL A 1 652 ? 18.870 -6.158 -12.104 1.00 95.88 652 VAL A C 1
ATOM 5181 O O . VAL A 1 652 ? 19.371 -5.055 -11.895 1.00 95.88 652 VAL A O 1
ATOM 5184 N N . MET A 1 653 ? 17.727 -6.512 -11.515 1.00 94.94 653 MET A N 1
ATOM 5185 C CA . MET A 1 653 ? 17.060 -5.642 -10.546 1.00 94.94 653 MET A CA 1
ATOM 5186 C C . MET A 1 653 ? 17.841 -5.521 -9.229 1.00 94.94 653 MET A C 1
ATOM 5188 O O . MET A 1 653 ? 17.822 -4.439 -8.651 1.00 94.94 653 MET A O 1
ATOM 5192 N N . GLU A 1 654 ? 18.516 -6.570 -8.752 1.00 95.06 654 GLU A N 1
ATOM 5193 C CA . GLU A 1 654 ? 19.393 -6.487 -7.574 1.00 95.06 654 GLU A CA 1
ATOM 5194 C C . GLU A 1 654 ? 20.652 -5.666 -7.865 1.00 95.06 654 GLU A C 1
ATOM 5196 O O . GLU A 1 654 ? 20.982 -4.793 -7.065 1.00 95.06 654 GLU A O 1
ATOM 5201 N N . VAL A 1 655 ? 21.270 -5.839 -9.039 1.00 93.94 655 VAL A N 1
ATOM 5202 C CA . VAL A 1 655 ? 22.412 -5.023 -9.488 1.00 93.94 655 VAL A CA 1
ATOM 5203 C C . VAL A 1 655 ? 22.068 -3.537 -9.428 1.00 93.94 655 VAL A C 1
ATOM 5205 O O . VAL A 1 655 ? 22.754 -2.764 -8.771 1.00 93.94 655 VAL A O 1
ATOM 5208 N N . ILE A 1 656 ? 20.949 -3.128 -10.034 1.00 93.56 656 ILE A N 1
ATOM 5209 C CA . ILE A 1 656 ? 20.535 -1.716 -10.038 1.00 93.56 656 ILE A CA 1
ATOM 5210 C C . ILE A 1 656 ? 20.043 -1.259 -8.646 1.00 93.56 656 ILE A C 1
ATOM 5212 O O . ILE A 1 656 ? 20.086 -0.070 -8.317 1.00 93.56 656 ILE A O 1
ATOM 5216 N N . ARG A 1 657 ? 19.528 -2.175 -7.810 1.00 93.19 657 ARG A N 1
ATOM 5217 C CA . ARG A 1 657 ? 19.137 -1.858 -6.425 1.00 93.19 657 ARG A CA 1
ATOM 5218 C C . ARG A 1 657 ? 20.370 -1.468 -5.616 1.00 93.19 657 ARG A C 1
ATOM 5220 O O . ARG A 1 657 ? 20.309 -0.488 -4.868 1.00 93.19 657 ARG A O 1
ATOM 5227 N N . LEU A 1 658 ? 21.441 -2.241 -5.763 1.00 90.44 658 LEU A N 1
ATOM 5228 C CA . LEU A 1 658 ? 22.712 -1.988 -5.115 1.00 90.44 658 LEU A CA 1
ATOM 5229 C C . LEU A 1 658 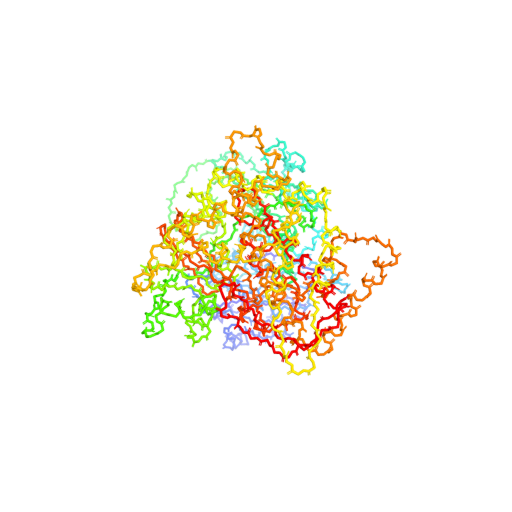? 23.358 -0.748 -5.724 1.00 90.44 658 LEU A C 1
ATOM 5231 O O . LEU A 1 658 ? 23.574 0.223 -5.001 1.00 90.44 658 LEU A O 1
ATOM 5235 N N . GLU A 1 659 ? 23.610 -0.733 -7.024 1.00 88.06 659 GLU A N 1
ATOM 5236 C CA . GLU A 1 659 ? 24.357 0.326 -7.705 1.00 88.06 659 GLU A CA 1
ATOM 5237 C C . GLU A 1 659 ? 23.460 1.101 -8.689 1.00 88.06 659 GLU A C 1
ATOM 5239 O O . GLU A 1 659 ? 23.513 0.906 -9.907 1.00 88.06 659 GLU A O 1
ATOM 5244 N N . PRO A 1 660 ? 22.573 1.978 -8.180 1.00 87.06 660 PRO A N 1
ATOM 5245 C CA . PRO A 1 660 ? 21.708 2.785 -9.024 1.00 87.06 660 PRO A CA 1
ATOM 5246 C C . PRO A 1 660 ? 22.522 3.827 -9.797 1.00 87.06 660 PRO A C 1
ATOM 5248 O O . PRO A 1 660 ? 23.199 4.657 -9.197 1.00 87.06 660 PRO A O 1
ATOM 5251 N N . ALA A 1 661 ? 22.344 3.885 -11.120 1.00 78.81 661 ALA A N 1
ATOM 5252 C CA . ALA A 1 661 ? 22.960 4.916 -11.967 1.00 78.81 661 ALA A CA 1
ATOM 5253 C C . ALA A 1 661 ? 22.564 6.355 -11.569 1.00 78.81 661 ALA A C 1
ATOM 5255 O O . ALA A 1 661 ? 23.258 7.313 -11.890 1.00 78.81 661 ALA A O 1
ATOM 5256 N N . ALA A 1 662 ? 21.441 6.519 -10.861 1.00 79.75 662 ALA A N 1
ATOM 5257 C CA . ALA A 1 662 ? 21.065 7.770 -10.212 1.00 79.75 662 ALA A CA 1
ATOM 5258 C C . ALA A 1 662 ? 21.004 7.563 -8.694 1.00 79.75 662 ALA A C 1
ATOM 5260 O O . ALA A 1 662 ? 19.926 7.383 -8.120 1.00 79.75 662 ALA A O 1
ATOM 5261 N N . ALA A 1 663 ? 22.171 7.580 -8.054 1.00 79.44 663 ALA A N 1
ATOM 5262 C CA . ALA A 1 663 ? 22.324 7.413 -6.610 1.00 79.44 663 ALA A CA 1
ATOM 5263 C C . ALA A 1 663 ? 21.727 8.570 -5.794 1.00 79.44 663 ALA A C 1
ATOM 5265 O O . ALA A 1 663 ? 21.300 8.383 -4.653 1.00 79.44 663 ALA A O 1
ATOM 5266 N N . VAL A 1 664 ? 21.638 9.764 -6.387 1.00 80.19 664 VAL A N 1
ATOM 5267 C CA . VAL A 1 664 ? 21.206 10.978 -5.691 1.00 80.19 664 VAL A CA 1
ATOM 5268 C C . VAL A 1 664 ? 20.132 11.723 -6.475 1.00 80.19 664 VAL A C 1
ATOM 5270 O O . VAL A 1 664 ? 20.248 11.951 -7.678 1.00 80.19 664 VAL A O 1
ATOM 5273 N N . ILE A 1 665 ? 19.086 12.177 -5.779 1.00 82.81 665 ILE A N 1
ATOM 5274 C CA . ILE A 1 665 ? 18.032 13.020 -6.359 1.00 82.81 665 ILE A CA 1
ATOM 5275 C C . ILE A 1 665 ? 17.960 14.340 -5.610 1.00 82.81 665 ILE A C 1
ATOM 5277 O O . ILE A 1 665 ? 17.739 14.370 -4.404 1.00 82.81 665 ILE A O 1
ATOM 5281 N N . ARG A 1 666 ? 18.056 15.449 -6.339 1.00 83.62 666 ARG A N 1
ATOM 5282 C CA . ARG A 1 666 ? 18.057 16.795 -5.755 1.00 83.62 666 ARG A CA 1
ATOM 5283 C C . ARG A 1 666 ? 16.812 17.590 -6.137 1.00 83.62 666 ARG A C 1
ATOM 5285 O O . ARG A 1 666 ? 16.144 17.292 -7.139 1.00 83.62 666 ARG A O 1
ATOM 5292 N N . GLY A 1 667 ? 16.494 18.588 -5.322 1.00 86.56 667 GLY A N 1
ATOM 5293 C CA . GLY A 1 667 ? 15.499 19.607 -5.635 1.00 86.56 667 GLY A CA 1
ATOM 5294 C C . GLY A 1 667 ? 15.221 20.545 -4.466 1.00 86.56 667 GLY A C 1
ATOM 5295 O O . GLY A 1 667 ? 15.671 20.316 -3.347 1.00 86.56 667 GLY A O 1
ATOM 5296 N N . GLN A 1 668 ? 14.463 21.600 -4.731 1.00 90.31 668 GLN A N 1
ATOM 5297 C CA . GLN A 1 668 ? 14.056 22.582 -3.732 1.00 90.31 668 GLN A CA 1
ATOM 5298 C C . GLN A 1 668 ? 12.572 22.421 -3.399 1.00 90.31 668 GLN A C 1
ATOM 5300 O O . GLN A 1 668 ? 11.748 22.168 -4.281 1.00 90.31 668 GLN A O 1
ATOM 5305 N N . ALA A 1 669 ? 12.209 22.578 -2.129 1.00 93.00 669 ALA A N 1
ATOM 5306 C CA . ALA A 1 669 ? 10.822 22.546 -1.694 1.00 93.00 669 ALA A CA 1
ATOM 5307 C C . ALA A 1 669 ? 10.028 23.715 -2.306 1.00 93.00 669 ALA A C 1
ATOM 5309 O O . ALA A 1 669 ? 10.241 24.879 -1.974 1.00 93.00 669 ALA A O 1
ATOM 5310 N N . ARG A 1 670 ? 9.064 23.402 -3.174 1.00 92.25 670 ARG A N 1
ATOM 5311 C CA . ARG A 1 670 ? 8.153 24.374 -3.802 1.00 92.25 670 ARG A CA 1
ATOM 5312 C C . ARG A 1 670 ? 7.188 25.016 -2.807 1.00 92.25 670 ARG A C 1
ATOM 5314 O O . ARG A 1 670 ? 6.696 26.110 -3.042 1.00 92.25 670 ARG A O 1
ATOM 5321 N N . ARG A 1 671 ? 6.859 24.287 -1.745 1.00 92.56 671 ARG A N 1
ATOM 5322 C CA . ARG A 1 671 ? 5.858 24.635 -0.735 1.00 92.56 671 ARG A CA 1
ATOM 5323 C C . ARG A 1 671 ? 6.185 23.918 0.565 1.00 92.56 671 ARG A C 1
ATOM 5325 O O . ARG A 1 671 ? 6.972 22.974 0.555 1.00 92.56 671 ARG A O 1
ATOM 5332 N N . ASP A 1 672 ? 5.500 24.278 1.639 1.00 93.69 672 ASP A N 1
ATOM 5333 C CA . ASP A 1 672 ? 5.501 23.472 2.855 1.00 93.69 672 ASP A CA 1
ATOM 5334 C C . ASP A 1 672 ? 4.854 22.097 2.593 1.00 93.69 672 ASP A C 1
ATOM 5336 O O . ASP A 1 672 ? 3.773 21.982 1.995 1.00 93.69 672 ASP A O 1
ATOM 5340 N N . PHE A 1 673 ? 5.503 21.029 3.057 1.00 93.62 673 PHE A N 1
ATOM 5341 C CA . PHE A 1 673 ? 4.936 19.679 3.063 1.00 93.62 673 PHE A CA 1
ATOM 5342 C C . PHE A 1 673 ? 5.526 18.823 4.186 1.00 93.62 673 PHE A C 1
ATOM 5344 O O . PHE A 1 673 ? 6.479 19.204 4.861 1.00 93.62 673 PHE A O 1
ATOM 5351 N N . ILE A 1 674 ? 4.918 17.660 4.420 1.00 88.69 674 ILE A N 1
ATOM 5352 C CA . ILE A 1 674 ? 5.345 16.735 5.470 1.00 88.69 674 ILE A CA 1
ATOM 5353 C C . ILE A 1 674 ? 5.962 15.496 4.836 1.00 88.69 674 ILE A C 1
ATOM 5355 O O . ILE A 1 674 ? 5.356 14.856 3.977 1.00 88.69 674 ILE A O 1
ATOM 5359 N N . VAL A 1 675 ? 7.147 15.145 5.316 1.00 88.88 675 VAL A N 1
ATOM 5360 C CA . VAL A 1 675 ? 7.863 13.910 5.006 1.00 88.88 675 VAL A CA 1
ATOM 5361 C C . VAL A 1 675 ? 7.570 12.906 6.116 1.00 88.88 675 VAL A C 1
ATOM 5363 O O . VAL A 1 675 ? 7.621 13.249 7.295 1.00 88.88 675 VAL A O 1
ATOM 5366 N N . THR A 1 676 ? 7.199 11.679 5.753 1.00 85.00 676 THR A N 1
ATOM 5367 C CA . THR A 1 676 ? 6.845 10.620 6.715 1.00 85.00 676 THR A CA 1
ATOM 5368 C C . THR A 1 676 ? 7.801 9.447 6.547 1.00 85.00 676 THR A C 1
ATOM 5370 O O . THR A 1 676 ? 7.890 8.896 5.451 1.00 85.00 676 THR A O 1
ATOM 5373 N N . THR A 1 677 ? 8.488 9.078 7.625 1.00 84.44 677 THR A N 1
ATOM 5374 C CA . THR A 1 677 ? 9.341 7.884 7.725 1.00 84.44 677 THR A CA 1
ATOM 5375 C C . THR A 1 677 ? 8.621 6.799 8.529 1.00 84.44 677 THR A C 1
ATOM 5377 O O . THR A 1 677 ? 7.498 7.008 9.000 1.00 84.44 677 THR A O 1
ATOM 5380 N N . SER A 1 678 ? 9.253 5.641 8.743 1.00 71.31 678 SER A N 1
ATOM 5381 C CA . SER A 1 678 ? 8.731 4.651 9.700 1.00 71.31 678 SER A CA 1
ATOM 5382 C C . SER A 1 678 ? 8.719 5.153 11.149 1.00 71.31 678 SER A C 1
ATOM 5384 O O . SER A 1 678 ? 7.917 4.670 11.946 1.00 71.31 678 SER A O 1
ATOM 5386 N N . ASN A 1 679 ? 9.572 6.130 11.481 1.00 70.81 679 ASN A N 1
ATOM 5387 C CA . ASN A 1 679 ? 9.873 6.521 12.861 1.00 70.81 679 ASN A CA 1
ATOM 5388 C C . ASN A 1 679 ? 9.390 7.944 13.218 1.00 70.81 679 ASN A C 1
ATOM 5390 O O . ASN A 1 679 ? 9.433 8.329 14.390 1.00 70.81 679 ASN A O 1
ATOM 5394 N N . GLY A 1 680 ? 8.896 8.735 12.256 1.00 78.50 680 GLY A N 1
ATOM 5395 C CA . GLY A 1 680 ? 8.429 10.098 12.522 1.00 78.50 680 GLY A CA 1
ATOM 5396 C C . GLY A 1 680 ? 7.907 10.874 11.310 1.00 78.50 680 GLY A C 1
ATOM 5397 O O . GLY A 1 680 ? 7.933 10.411 10.169 1.00 78.50 680 GLY A O 1
ATOM 5398 N N . ARG A 1 681 ? 7.410 12.088 11.581 1.00 82.69 681 ARG A N 1
ATOM 5399 C CA . ARG A 1 681 ? 7.008 13.077 10.569 1.00 82.69 681 ARG A CA 1
ATOM 5400 C C . ARG A 1 681 ? 7.860 14.330 10.684 1.00 82.69 681 ARG A C 1
ATOM 5402 O O . ARG A 1 681 ? 7.919 14.920 11.758 1.00 82.69 681 ARG A O 1
ATOM 5409 N N . TYR A 1 682 ? 8.412 14.766 9.563 1.00 88.19 682 TYR A N 1
ATOM 5410 C CA . TYR A 1 682 ? 9.296 15.921 9.461 1.00 88.19 682 TYR A CA 1
ATOM 5411 C C . TYR A 1 682 ? 8.620 16.985 8.602 1.00 88.19 682 TYR A C 1
ATOM 5413 O O . TYR A 1 682 ? 8.102 16.689 7.522 1.00 88.19 682 TYR A O 1
ATOM 5421 N N . GLN A 1 683 ? 8.572 18.218 9.096 1.00 91.75 683 GLN A N 1
ATOM 5422 C CA . GLN A 1 683 ? 8.045 19.339 8.325 1.00 91.75 683 GLN A CA 1
ATOM 5423 C C . GLN A 1 683 ? 9.157 19.909 7.450 1.00 91.75 683 GLN A C 1
ATOM 5425 O O . GLN A 1 683 ? 10.177 20.350 7.966 1.00 91.75 683 GLN A O 1
ATOM 5430 N N . ILE A 1 684 ? 8.928 19.931 6.141 1.00 93.69 684 ILE A N 1
ATOM 5431 C CA . ILE A 1 684 ? 9.796 20.597 5.177 1.00 93.69 684 ILE A CA 1
ATOM 5432 C C . ILE A 1 684 ? 9.184 21.948 4.846 1.00 93.69 684 ILE A C 1
ATOM 5434 O O . ILE A 1 684 ? 7.986 22.034 4.556 1.00 93.69 684 ILE A O 1
ATOM 5438 N N . LYS A 1 685 ? 10.005 22.992 4.919 1.00 93.50 685 LYS A N 1
ATOM 5439 C CA . LYS A 1 685 ? 9.608 24.358 4.606 1.00 93.50 685 LYS A CA 1
ATOM 5440 C C . LYS A 1 685 ? 9.841 24.666 3.137 1.00 93.50 685 LYS A C 1
ATOM 5442 O O . LYS A 1 685 ? 10.754 24.128 2.517 1.00 93.50 685 LYS A O 1
ATOM 5447 N N . GLN A 1 686 ? 9.001 25.524 2.574 1.00 94.31 686 GLN A N 1
ATOM 5448 C CA . GLN A 1 686 ? 9.241 26.095 1.255 1.00 94.31 686 GLN A CA 1
ATOM 5449 C C . GLN A 1 686 ? 10.650 26.707 1.187 1.00 94.31 686 GLN A C 1
ATOM 5451 O O . GLN A 1 686 ? 11.109 27.335 2.136 1.00 94.31 686 GLN A O 1
ATOM 5456 N N . GLY A 1 687 ? 11.338 26.512 0.063 1.00 90.12 687 GLY A N 1
ATOM 5457 C CA . GLY A 1 687 ? 12.697 27.002 -0.160 1.00 90.12 687 GLY A CA 1
ATOM 5458 C C . GLY A 1 687 ? 13.807 26.083 0.362 1.00 90.12 687 GLY A C 1
ATOM 5459 O O . GLY A 1 687 ? 14.945 26.235 -0.076 1.00 90.12 687 GLY A O 1
ATOM 5460 N N . THR A 1 688 ? 13.502 25.096 1.216 1.00 90.75 688 THR A N 1
ATOM 5461 C CA . THR A 1 688 ? 14.493 24.125 1.709 1.00 90.75 688 THR A CA 1
ATOM 5462 C C . THR A 1 688 ? 15.100 23.318 0.559 1.00 90.75 688 THR A C 1
ATOM 5464 O O . THR A 1 688 ? 14.371 22.743 -0.257 1.00 90.75 688 THR A O 1
ATOM 5467 N N . TYR A 1 689 ? 16.432 23.234 0.516 1.00 88.50 689 TYR A N 1
ATOM 5468 C CA . TYR A 1 689 ? 17.148 22.341 -0.392 1.00 88.50 689 TYR A CA 1
ATOM 5469 C C . TYR A 1 689 ? 17.100 20.909 0.134 1.00 88.50 689 TYR A C 1
ATOM 5471 O O . TYR A 1 689 ? 17.405 20.638 1.295 1.00 88.50 689 TYR A O 1
ATOM 5479 N N . LEU A 1 690 ? 16.707 19.987 -0.736 1.00 88.94 690 LEU A N 1
ATOM 5480 C CA . LEU A 1 690 ? 16.492 18.588 -0.409 1.00 88.94 690 LEU A CA 1
ATOM 5481 C C . LEU A 1 690 ? 17.382 17.706 -1.275 1.00 88.94 690 LEU A C 1
ATOM 5483 O O . LEU A 1 690 ? 17.544 17.936 -2.480 1.00 88.94 690 LEU A O 1
ATOM 5487 N N . GLN A 1 691 ? 17.893 16.646 -0.665 1.00 88.19 691 GLN A N 1
ATOM 5488 C CA . GLN A 1 691 ? 18.618 15.597 -1.356 1.00 88.19 691 GLN A CA 1
ATOM 5489 C C . GLN A 1 691 ? 18.136 14.232 -0.878 1.00 88.19 691 GLN A C 1
ATOM 5491 O O . GLN A 1 691 ? 18.145 13.937 0.311 1.00 88.19 691 GLN A O 1
ATOM 5496 N N . ALA A 1 692 ? 17.712 13.397 -1.813 1.00 88.69 692 ALA A N 1
ATOM 5497 C CA . ALA A 1 692 ? 17.392 12.008 -1.561 1.00 88.69 692 ALA A CA 1
ATOM 5498 C C . ALA A 1 692 ? 18.595 11.126 -1.879 1.00 88.69 692 ALA A C 1
ATOM 5500 O O . ALA A 1 692 ? 19.158 11.231 -2.969 1.00 88.69 692 ALA A O 1
ATOM 5501 N N . ASP A 1 693 ? 18.927 10.253 -0.936 1.00 88.44 693 ASP A N 1
ATOM 5502 C CA . ASP A 1 693 ? 19.915 9.192 -1.090 1.00 88.44 693 ASP A CA 1
ATOM 5503 C C . ASP A 1 693 ? 19.185 7.906 -1.505 1.00 88.44 693 ASP A C 1
ATOM 5505 O O . ASP A 1 693 ? 18.507 7.252 -0.704 1.00 88.44 693 ASP A O 1
ATOM 5509 N N . VAL A 1 694 ? 19.266 7.591 -2.799 1.00 90.00 694 VAL A N 1
ATOM 5510 C CA . VAL A 1 694 ? 18.610 6.423 -3.398 1.00 90.00 694 VAL A CA 1
ATOM 5511 C C . VAL A 1 694 ? 19.272 5.140 -2.924 1.00 90.00 694 VAL A C 1
ATOM 5513 O O . VAL A 1 694 ? 18.561 4.163 -2.688 1.00 90.00 694 VAL A O 1
ATOM 5516 N N . VAL A 1 695 ? 20.595 5.145 -2.753 1.00 89.12 695 VAL A N 1
ATOM 5517 C CA . VAL A 1 695 ? 21.355 3.972 -2.320 1.00 89.12 695 VAL A CA 1
ATOM 5518 C C . VAL A 1 695 ? 20.878 3.546 -0.940 1.00 89.12 695 VAL A C 1
ATOM 5520 O O . VAL A 1 695 ? 20.395 2.427 -0.784 1.00 89.12 695 VAL A O 1
ATOM 5523 N N . SER A 1 696 ? 20.882 4.449 0.041 1.00 88.56 696 SER A N 1
ATOM 5524 C CA . SER A 1 696 ? 20.399 4.131 1.392 1.00 88.56 696 SER A CA 1
ATOM 5525 C C . SER A 1 696 ? 18.938 3.707 1.429 1.00 88.56 696 SER A C 1
ATOM 5527 O O . SER A 1 696 ? 18.576 2.790 2.168 1.00 88.56 696 SER A O 1
ATOM 5529 N N . ALA A 1 697 ? 18.085 4.331 0.615 1.00 90.06 697 ALA A N 1
ATOM 5530 C CA . ALA A 1 697 ? 16.681 3.947 0.529 1.00 90.06 697 ALA A CA 1
ATOM 5531 C C . ALA A 1 697 ? 16.504 2.526 -0.047 1.00 90.06 697 ALA A C 1
ATOM 5533 O O . ALA A 1 697 ? 15.625 1.786 0.398 1.00 90.06 697 ALA A O 1
ATOM 5534 N N . GLN A 1 698 ? 17.328 2.129 -1.021 1.00 92.50 698 GLN A N 1
ATOM 5535 C CA . GLN A 1 698 ? 17.286 0.817 -1.681 1.00 92.50 698 GLN A CA 1
ATOM 5536 C C . GLN A 1 698 ? 18.073 -0.277 -0.942 1.00 92.50 698 GLN A C 1
ATOM 5538 O O . GLN A 1 698 ? 17.798 -1.462 -1.140 1.00 92.50 698 GLN A O 1
ATOM 5543 N N . ARG A 1 699 ? 19.015 0.107 -0.077 1.00 90.94 699 ARG A N 1
ATOM 5544 C CA . ARG A 1 699 ? 19.841 -0.769 0.770 1.00 90.94 699 ARG A CA 1
ATOM 5545 C C . ARG A 1 699 ? 19.485 -0.642 2.255 1.00 90.94 699 ARG A C 1
ATOM 5547 O O . ARG A 1 699 ? 20.307 -0.848 3.138 1.00 90.94 699 ARG A O 1
ATOM 5554 N N . ASN A 1 700 ? 18.238 -0.284 2.557 1.00 87.69 700 ASN A N 1
ATOM 5555 C CA . ASN A 1 700 ? 17.809 -0.116 3.939 1.00 87.69 700 ASN A CA 1
ATOM 5556 C C . ASN A 1 700 ? 17.635 -1.486 4.641 1.00 87.69 700 ASN A C 1
ATOM 5558 O O . ASN A 1 700 ? 16.752 -2.250 4.227 1.00 87.69 700 ASN A O 1
ATOM 5562 N N . PRO A 1 701 ? 18.362 -1.774 5.741 1.00 86.00 701 PRO A N 1
ATOM 5563 C CA . PRO A 1 701 ? 18.344 -3.087 6.395 1.00 86.00 701 PRO A CA 1
ATOM 5564 C C . PRO A 1 701 ? 16.996 -3.439 7.044 1.00 86.00 701 PRO A C 1
ATOM 5566 O O . PRO A 1 701 ? 16.671 -4.607 7.228 1.00 86.00 701 PRO A O 1
ATOM 5569 N N . ILE A 1 702 ? 16.141 -2.447 7.328 1.00 83.81 702 ILE A N 1
ATOM 5570 C CA . ILE A 1 702 ? 14.781 -2.686 7.845 1.00 83.81 702 ILE A CA 1
ATOM 5571 C C . ILE A 1 702 ? 13.862 -3.230 6.737 1.00 83.81 702 ILE A C 1
ATOM 5573 O O . ILE A 1 702 ? 12.865 -3.900 7.017 1.00 83.81 702 ILE A O 1
ATOM 5577 N N . LYS A 1 703 ? 14.132 -2.905 5.465 1.00 86.81 703 LYS A N 1
ATOM 5578 C CA . LYS A 1 703 ? 13.312 -3.338 4.314 1.00 86.81 703 LYS A CA 1
ATOM 5579 C C . LYS A 1 703 ? 13.913 -4.502 3.543 1.00 86.81 703 LYS A C 1
ATOM 5581 O O . LYS A 1 703 ? 13.162 -5.221 2.874 1.00 86.81 703 LYS A O 1
ATOM 5586 N N . PHE A 1 704 ? 15.220 -4.690 3.655 1.00 89.06 704 PHE A N 1
ATOM 5587 C CA . PHE A 1 704 ? 15.977 -5.715 2.966 1.00 89.06 704 PHE A CA 1
ATOM 5588 C C . PHE A 1 704 ? 16.890 -6.417 3.968 1.00 89.06 704 PHE A C 1
ATOM 5590 O O . PHE A 1 704 ? 17.815 -5.808 4.483 1.00 89.06 704 PHE A O 1
ATOM 5597 N N . LYS A 1 705 ? 16.639 -7.704 4.235 1.00 88.56 705 LYS A N 1
ATOM 5598 C CA . LYS A 1 705 ? 17.643 -8.561 4.878 1.00 88.56 705 LYS A CA 1
ATOM 5599 C C . LYS A 1 705 ? 18.857 -8.664 3.946 1.00 88.56 705 LYS A C 1
ATOM 5601 O O . LYS A 1 705 ? 18.640 -8.693 2.728 1.00 88.56 705 LYS A O 1
ATOM 5606 N N . ASP A 1 706 ? 20.067 -8.668 4.503 1.00 90.69 706 ASP A N 1
ATOM 5607 C CA . ASP A 1 706 ? 21.329 -8.738 3.753 1.00 90.69 706 ASP A CA 1
ATOM 5608 C C . ASP A 1 706 ? 21.345 -7.652 2.659 1.00 90.69 706 ASP A C 1
ATOM 5610 O O . ASP A 1 706 ? 21.395 -7.911 1.459 1.00 90.69 706 ASP A O 1
ATOM 5614 N N . ALA A 1 707 ? 21.091 -6.404 3.080 1.00 89.06 707 ALA A N 1
ATOM 5615 C CA . ALA A 1 707 ? 20.728 -5.300 2.187 1.00 89.06 707 ALA A CA 1
ATOM 5616 C C . ALA A 1 707 ? 21.840 -4.893 1.210 1.00 89.06 707 ALA A C 1
ATOM 5618 O O . ALA A 1 707 ? 21.542 -4.295 0.174 1.00 89.06 707 ALA A O 1
ATOM 5619 N N . ASP A 1 708 ? 23.086 -5.217 1.538 1.00 89.56 708 ASP A N 1
ATOM 5620 C CA . ASP A 1 708 ? 24.271 -4.887 0.748 1.00 89.56 708 ASP A CA 1
ATOM 5621 C C . ASP A 1 708 ? 24.712 -6.032 -0.177 1.00 89.56 708 ASP A C 1
ATOM 5623 O O . ASP A 1 708 ? 25.643 -5.853 -0.954 1.00 89.56 708 ASP A O 1
ATOM 5627 N N . GLU A 1 709 ? 24.010 -7.167 -0.148 1.00 90.19 709 GLU A N 1
ATOM 5628 C CA . GLU A 1 709 ? 24.316 -8.353 -0.950 1.00 90.19 709 GLU A CA 1
ATOM 5629 C C . GLU A 1 709 ? 23.315 -8.536 -2.100 1.00 90.19 709 GLU A C 1
ATOM 5631 O O . GLU A 1 709 ? 22.140 -8.137 -2.014 1.00 90.19 709 GLU A O 1
ATOM 5636 N N . VAL A 1 710 ? 23.779 -9.172 -3.180 1.00 92.12 710 VAL A N 1
ATOM 5637 C CA . VAL A 1 710 ? 22.914 -9.691 -4.246 1.00 92.12 710 VAL A CA 1
ATOM 5638 C C . VAL A 1 710 ? 22.197 -10.927 -3.710 1.00 92.12 710 VAL A C 1
ATOM 5640 O O . VAL A 1 710 ? 22.819 -11.803 -3.121 1.00 92.12 710 VAL A O 1
ATOM 5643 N N . LYS A 1 711 ? 20.869 -10.973 -3.863 1.00 92.06 711 LYS A N 1
ATOM 5644 C CA . LYS A 1 711 ? 20.039 -12.101 -3.414 1.00 92.06 711 LYS A CA 1
ATOM 5645 C C . LYS A 1 711 ? 18.988 -12.446 -4.464 1.00 92.06 711 LYS A C 1
ATOM 5647 O O . LYS A 1 711 ? 18.017 -11.699 -4.641 1.00 92.06 711 LYS A O 1
ATOM 5652 N N . LEU A 1 712 ? 19.154 -13.573 -5.158 1.00 90.88 712 LEU A N 1
ATOM 5653 C CA . LEU A 1 712 ? 18.251 -13.999 -6.240 1.00 90.88 712 LEU A CA 1
ATOM 5654 C C . LEU A 1 712 ? 16.916 -14.575 -5.730 1.00 90.88 712 LEU A C 1
ATOM 5656 O O . LEU A 1 712 ? 15.897 -14.583 -6.439 1.00 90.88 712 LEU A O 1
ATOM 5660 N N . ASP A 1 713 ? 16.870 -14.978 -4.464 1.00 89.38 713 ASP A N 1
ATOM 5661 C CA . ASP A 1 713 ? 15.658 -15.409 -3.766 1.00 89.38 713 ASP A CA 1
ATOM 5662 C C . ASP A 1 713 ? 14.754 -14.228 -3.346 1.00 89.38 713 ASP A C 1
ATOM 5664 O O . ASP A 1 713 ? 13.563 -14.403 -3.045 1.00 89.38 713 ASP A O 1
ATOM 5668 N N . ARG A 1 714 ? 15.274 -12.991 -3.389 1.00 91.25 714 ARG A N 1
ATOM 5669 C CA . ARG A 1 714 ? 14.579 -11.806 -2.892 1.00 91.25 714 ARG A CA 1
ATOM 5670 C C . ARG A 1 714 ? 13.267 -11.593 -3.637 1.00 91.25 714 ARG A C 1
ATOM 5672 O O . ARG A 1 714 ? 13.186 -11.452 -4.861 1.00 91.25 714 ARG A O 1
ATOM 5679 N N . HIS A 1 715 ? 12.182 -11.504 -2.869 1.00 89.62 715 HIS A N 1
ATOM 5680 C CA . HIS A 1 715 ? 10.849 -11.420 -3.448 1.00 89.62 715 HIS A CA 1
ATOM 5681 C C . HIS A 1 715 ? 10.687 -10.158 -4.323 1.00 89.62 715 HIS A C 1
ATOM 5683 O O . HIS A 1 715 ? 10.636 -9.029 -3.827 1.00 89.62 715 HIS A O 1
ATOM 5689 N N . SER A 1 716 ? 10.471 -10.342 -5.630 1.00 85.44 716 SER A N 1
ATOM 5690 C CA . SER A 1 716 ? 10.445 -9.263 -6.637 1.00 85.44 716 SER A CA 1
ATOM 5691 C C . SER A 1 716 ? 9.461 -8.121 -6.341 1.00 85.44 716 SER A C 1
ATOM 5693 O O . SER A 1 716 ? 9.734 -6.956 -6.636 1.00 85.44 716 SER A O 1
ATOM 5695 N N . LYS A 1 717 ? 8.302 -8.413 -5.724 1.00 86.75 717 LYS A N 1
ATOM 5696 C CA . LYS A 1 717 ? 7.358 -7.365 -5.279 1.00 86.75 717 LYS A CA 1
ATOM 5697 C C . LYS A 1 717 ? 7.961 -6.428 -4.227 1.00 86.75 717 LYS A C 1
ATOM 5699 O O . LYS A 1 717 ? 7.560 -5.265 -4.222 1.00 86.75 717 LYS A O 1
ATOM 5704 N N . ASN A 1 718 ? 8.855 -6.916 -3.364 1.00 88.19 718 ASN A N 1
ATOM 5705 C CA . ASN A 1 718 ? 9.513 -6.113 -2.336 1.00 88.19 718 ASN A CA 1
ATOM 5706 C C . ASN A 1 718 ? 10.566 -5.197 -2.966 1.00 88.19 718 ASN A C 1
ATOM 5708 O O . ASN A 1 718 ? 10.488 -3.987 -2.772 1.00 88.19 718 ASN A O 1
ATOM 5712 N N . VAL A 1 719 ? 11.434 -5.746 -3.828 1.00 90.75 719 VAL A N 1
ATOM 5713 C CA . VAL A 1 719 ? 12.409 -4.965 -4.615 1.00 90.75 719 VAL A CA 1
ATOM 5714 C C . VAL A 1 719 ? 11.694 -3.840 -5.355 1.00 90.75 719 VAL A C 1
ATOM 5716 O O . VAL A 1 719 ? 11.895 -2.670 -5.051 1.00 90.75 719 VAL A O 1
ATOM 5719 N N . LYS A 1 720 ? 10.709 -4.171 -6.204 1.00 92.12 720 LYS A N 1
ATOM 5720 C CA . LYS A 1 720 ? 9.927 -3.186 -6.978 1.00 92.12 720 LYS A CA 1
ATOM 5721 C C . LYS A 1 720 ? 9.198 -2.143 -6.117 1.00 92.12 720 LYS A C 1
ATOM 5723 O O . LYS A 1 720 ? 8.859 -1.076 -6.622 1.00 92.12 720 LYS A O 1
ATOM 5728 N N . LYS A 1 721 ? 8.892 -2.425 -4.845 1.00 90.81 721 LYS A N 1
ATOM 5729 C CA . LYS A 1 721 ? 8.198 -1.479 -3.951 1.00 90.81 721 LYS A CA 1
ATOM 5730 C C . LYS A 1 721 ? 9.113 -0.344 -3.487 1.00 90.81 721 LYS A C 1
ATOM 5732 O O . LYS A 1 721 ? 8.614 0.769 -3.294 1.00 90.81 721 LYS A O 1
ATOM 5737 N N . TYR A 1 722 ? 10.401 -0.627 -3.319 1.00 92.06 722 TYR A N 1
ATOM 5738 C CA . TYR A 1 722 ? 11.408 0.304 -2.806 1.00 92.06 722 TYR A CA 1
ATOM 5739 C C . TYR A 1 722 ? 12.475 0.641 -3.851 1.00 92.06 722 TYR A C 1
ATOM 5741 O O . TYR A 1 722 ? 13.577 1.022 -3.496 1.00 92.06 722 TYR A O 1
ATOM 5749 N N . PHE A 1 723 ? 12.139 0.508 -5.134 1.00 92.94 723 PHE A N 1
ATOM 5750 C CA . PHE A 1 723 ? 13.045 0.752 -6.249 1.00 92.94 723 PHE A CA 1
ATOM 5751 C C . PHE A 1 723 ? 12.762 2.118 -6.888 1.00 92.94 723 PHE A C 1
ATOM 5753 O O . PHE A 1 723 ? 11.634 2.396 -7.322 1.00 92.94 723 PHE A O 1
ATOM 5760 N N . TYR A 1 724 ? 13.782 2.972 -6.914 1.00 91.06 724 TYR A N 1
ATOM 5761 C CA . TYR A 1 724 ? 13.659 4.429 -7.008 1.00 91.06 724 TYR A CA 1
ATOM 5762 C C . TYR A 1 724 ? 14.609 5.092 -8.013 1.00 91.06 724 TYR A C 1
ATOM 5764 O O . TYR A 1 724 ? 14.347 6.227 -8.414 1.00 91.06 724 TYR A O 1
ATOM 5772 N N . THR A 1 725 ? 15.632 4.376 -8.490 1.00 87.62 725 THR A N 1
ATOM 5773 C CA . THR A 1 725 ? 16.673 4.869 -9.420 1.00 87.62 725 THR A CA 1
ATOM 5774 C C . THR A 1 725 ? 16.158 5.626 -10.654 1.00 87.62 725 THR A C 1
ATOM 5776 O O . THR A 1 725 ? 16.854 6.461 -11.211 1.00 87.62 725 THR A O 1
ATOM 5779 N N . PHE A 1 726 ? 14.935 5.365 -11.118 1.00 90.62 726 PHE A N 1
ATOM 5780 C CA . PHE A 1 726 ? 14.407 5.924 -12.367 1.00 90.62 726 PHE A CA 1
ATOM 5781 C C . PHE A 1 726 ? 13.630 7.235 -12.169 1.00 90.62 726 PHE A C 1
ATOM 5783 O O . PHE A 1 726 ? 12.640 7.473 -12.865 1.00 90.62 726 PHE A O 1
ATOM 5790 N N . GLY A 1 727 ? 14.014 8.067 -11.198 1.00 84.88 727 GLY A N 1
ATOM 5791 C CA . GLY A 1 727 ? 13.364 9.360 -10.939 1.00 84.88 727 GLY A CA 1
ATOM 5792 C C . GLY A 1 727 ? 11.911 9.237 -10.460 1.00 84.88 727 GLY A C 1
ATOM 5793 O O . GLY A 1 727 ? 11.081 10.096 -10.754 1.00 84.88 727 GLY A O 1
ATOM 5794 N N . GLY A 1 728 ? 11.580 8.140 -9.772 1.00 88.00 728 GLY A N 1
ATOM 5795 C CA . GLY A 1 728 ? 10.250 7.868 -9.219 1.00 88.00 728 GLY A CA 1
ATOM 5796 C C . GLY A 1 728 ? 10.075 6.406 -8.805 1.00 88.00 728 GLY A C 1
ATOM 5797 O O . GLY A 1 728 ? 10.899 5.571 -9.188 1.00 88.00 728 GLY A O 1
ATOM 5798 N N . PRO A 1 729 ? 8.991 6.046 -8.088 1.00 90.94 729 PRO A N 1
ATOM 5799 C CA . PRO A 1 729 ? 8.686 4.653 -7.758 1.00 90.94 729 PRO A CA 1
ATOM 5800 C C . PRO A 1 729 ? 8.644 3.771 -9.012 1.00 90.94 729 PRO A C 1
ATOM 5802 O O . PRO A 1 729 ? 8.151 4.205 -10.054 1.00 90.94 729 PRO A O 1
ATOM 5805 N N . TYR A 1 730 ? 9.124 2.529 -8.940 1.00 91.94 730 TYR A N 1
ATOM 5806 C CA . TYR A 1 730 ? 9.187 1.615 -10.095 1.00 91.94 730 TYR A CA 1
ATOM 5807 C C . TYR A 1 730 ? 7.860 1.464 -10.852 1.00 91.94 730 TYR A C 1
ATOM 5809 O O . TYR A 1 730 ? 7.846 1.450 -12.078 1.00 91.94 730 TYR A O 1
ATOM 5817 N N . ARG A 1 731 ? 6.731 1.377 -10.134 1.00 90.00 731 ARG A N 1
ATOM 5818 C CA . ARG A 1 731 ? 5.395 1.222 -10.743 1.00 90.00 731 ARG A CA 1
ATOM 5819 C C . ARG A 1 731 ? 4.778 2.534 -11.240 1.00 90.00 731 ARG A C 1
ATOM 5821 O O . ARG A 1 731 ? 3.712 2.504 -11.846 1.00 90.00 731 ARG A O 1
ATOM 5828 N N . GLN A 1 732 ? 5.406 3.682 -10.983 1.00 91.62 732 GLN A N 1
ATOM 5829 C CA . GLN A 1 732 ? 4.910 4.960 -11.481 1.00 91.62 732 GLN A CA 1
ATOM 5830 C C . GLN A 1 732 ? 5.149 5.048 -12.991 1.00 91.62 732 GLN A C 1
ATOM 5832 O O . GLN A 1 732 ? 6.282 4.935 -13.457 1.00 91.62 732 GLN A O 1
ATOM 5837 N N . ARG A 1 733 ? 4.084 5.310 -13.754 1.00 91.62 733 ARG A N 1
ATOM 5838 C CA . ARG A 1 733 ? 4.189 5.549 -15.195 1.00 91.62 733 ARG A CA 1
ATOM 5839 C C . ARG A 1 733 ? 4.940 6.854 -15.469 1.00 91.62 733 ARG A C 1
ATOM 5841 O O . ARG A 1 733 ? 4.640 7.896 -14.877 1.00 91.62 733 ARG A O 1
ATOM 5848 N N . ALA A 1 734 ? 5.878 6.811 -16.410 1.00 92.38 734 ALA A N 1
ATOM 5849 C CA . ALA A 1 734 ? 6.499 8.017 -16.930 1.00 92.38 734 ALA A CA 1
ATOM 5850 C C . ALA A 1 734 ? 5.494 8.795 -17.790 1.00 92.38 734 ALA A C 1
ATOM 5852 O O . ALA A 1 734 ? 4.841 8.239 -18.673 1.00 92.38 734 ALA A O 1
ATOM 5853 N N . THR A 1 735 ? 5.334 10.080 -17.493 1.00 92.25 735 THR A N 1
ATOM 5854 C CA . THR A 1 735 ? 4.436 10.988 -18.216 1.00 92.25 735 THR A CA 1
ATOM 5855 C C . THR A 1 735 ? 5.200 12.248 -18.591 1.00 92.25 735 THR A C 1
ATOM 5857 O O . THR A 1 735 ? 6.264 12.511 -18.028 1.00 92.25 735 THR A O 1
ATOM 5860 N N . LYS A 1 736 ? 4.654 13.053 -19.507 1.00 91.12 736 LYS A N 1
ATOM 5861 C CA . LYS A 1 736 ? 5.248 14.351 -19.856 1.00 91.12 736 LYS A CA 1
ATOM 5862 C C . LYS A 1 736 ? 5.297 15.333 -18.678 1.00 91.12 736 LYS A C 1
ATOM 5864 O O . LYS A 1 736 ? 6.059 16.275 -18.740 1.00 91.12 736 LYS A O 1
ATOM 5869 N N . THR A 1 737 ? 4.495 15.123 -17.629 1.00 91.31 737 THR A N 1
ATOM 5870 C CA . THR A 1 737 ? 4.332 16.066 -16.507 1.00 91.31 737 THR A CA 1
ATOM 5871 C C . THR A 1 737 ? 5.067 15.667 -15.230 1.00 91.31 737 THR A C 1
ATOM 5873 O O . THR A 1 737 ? 4.923 16.337 -14.211 1.00 91.31 737 THR A O 1
ATOM 5876 N N . ASN A 1 738 ? 5.790 14.548 -15.231 1.00 91.94 738 ASN A N 1
ATOM 5877 C CA . ASN A 1 738 ? 6.603 14.110 -14.096 1.00 91.94 738 ASN A CA 1
ATOM 5878 C C . ASN A 1 738 ? 8.061 13.946 -14.524 1.00 91.94 738 ASN A C 1
ATOM 5880 O O . ASN A 1 738 ? 8.339 13.858 -15.709 1.00 91.94 738 ASN A O 1
ATOM 5884 N N . HIS A 1 739 ? 8.991 13.808 -13.583 1.00 90.31 739 HIS A N 1
ATOM 5885 C CA . HIS A 1 739 ? 10.417 13.598 -13.889 1.00 90.31 739 HIS A CA 1
ATOM 5886 C C . HIS A 1 739 ? 10.829 12.117 -13.937 1.00 90.31 739 HIS A C 1
ATOM 5888 O O . HIS A 1 739 ? 12.011 11.797 -13.952 1.00 90.31 739 HIS A O 1
ATOM 5894 N N . LYS A 1 740 ? 9.859 11.195 -13.992 1.00 92.69 740 LYS A N 1
ATOM 5895 C CA . LYS A 1 740 ? 10.114 9.750 -14.078 1.00 92.69 740 LYS A CA 1
ATOM 5896 C C . LYS A 1 740 ? 10.793 9.397 -15.408 1.00 92.69 740 LYS A C 1
ATOM 5898 O O . LYS A 1 740 ? 10.303 9.811 -16.459 1.00 92.69 740 LYS A O 1
ATOM 5903 N N . CYS A 1 741 ? 11.863 8.606 -15.378 1.00 91.38 741 CYS A N 1
ATOM 5904 C CA . CYS A 1 741 ? 12.613 8.205 -16.570 1.00 91.38 741 CYS A CA 1
ATOM 5905 C C . CYS A 1 741 ? 11.725 7.472 -17.593 1.00 91.38 741 CYS A C 1
ATOM 5907 O O . CYS A 1 741 ? 11.002 6.536 -17.242 1.00 91.38 741 CYS A O 1
ATOM 5909 N N . LEU A 1 742 ? 11.798 7.890 -18.863 1.00 92.06 742 LEU A N 1
ATOM 5910 C CA . LEU A 1 742 ? 11.108 7.240 -19.987 1.00 92.06 742 LEU A CA 1
ATOM 5911 C C . LEU A 1 742 ? 11.723 5.872 -20.326 1.00 92.06 742 LEU A C 1
ATOM 5913 O O . LEU A 1 742 ? 11.014 4.962 -20.745 1.00 92.06 742 LEU A O 1
ATOM 5917 N N . GLY A 1 743 ? 13.030 5.727 -20.099 1.00 90.19 743 GLY A N 1
ATOM 5918 C CA . GLY A 1 743 ? 13.824 4.553 -20.442 1.00 90.19 743 GLY A CA 1
ATOM 5919 C C . GLY A 1 743 ? 13.887 3.466 -19.369 1.00 90.19 743 GLY A C 1
ATOM 5920 O O . GLY A 1 743 ? 14.717 2.585 -19.507 1.00 90.19 743 GLY A O 1
ATOM 5921 N N . GLN A 1 744 ? 13.051 3.476 -18.317 1.00 91.94 744 GLN A N 1
ATOM 5922 C CA . GLN A 1 744 ? 13.144 2.477 -17.231 1.00 91.94 744 GLN A CA 1
ATOM 5923 C C . GLN A 1 744 ? 13.163 1.028 -17.745 1.00 91.94 744 GLN A C 1
ATOM 5925 O O . GLN A 1 744 ? 13.997 0.232 -17.329 1.00 91.94 744 GLN A O 1
ATOM 5930 N N . THR A 1 745 ? 12.215 0.673 -18.617 1.00 89.88 745 THR A N 1
ATOM 5931 C CA . THR A 1 745 ? 12.124 -0.701 -19.140 1.00 89.88 745 THR A CA 1
ATOM 5932 C C . THR A 1 745 ? 13.253 -0.974 -20.127 1.00 89.88 745 THR A C 1
ATOM 5934 O O . THR A 1 745 ? 13.851 -2.040 -20.080 1.00 89.88 745 THR A O 1
ATOM 5937 N N . LEU A 1 746 ? 13.585 0.025 -20.952 1.00 90.75 746 LEU A N 1
ATOM 5938 C CA . LEU A 1 746 ? 14.656 -0.061 -21.938 1.00 90.75 746 LEU A CA 1
ATOM 5939 C C . LEU A 1 746 ? 16.019 -0.312 -21.284 1.00 90.75 746 LEU A C 1
ATOM 5941 O O . LEU A 1 746 ? 16.731 -1.202 -21.716 1.00 90.75 746 LEU A O 1
ATOM 5945 N N . ALA A 1 747 ? 16.355 0.425 -20.226 1.00 91.75 747 ALA A N 1
ATOM 5946 C CA . ALA A 1 747 ? 17.613 0.273 -19.502 1.00 91.75 747 ALA A CA 1
ATOM 5947 C C . ALA A 1 747 ? 17.751 -1.134 -18.904 1.00 91.75 747 ALA A C 1
ATOM 5949 O O . ALA A 1 747 ? 18.789 -1.767 -19.052 1.00 91.75 747 ALA A O 1
ATOM 5950 N N . ILE A 1 748 ? 16.678 -1.651 -18.290 1.00 93.25 748 ILE A N 1
ATOM 5951 C CA . ILE A 1 748 ? 16.648 -3.020 -17.757 1.00 93.25 748 ILE A CA 1
ATOM 5952 C C . ILE A 1 748 ? 16.844 -4.042 -18.881 1.00 93.25 748 ILE A C 1
ATOM 5954 O O . ILE A 1 748 ? 17.608 -4.985 -18.710 1.00 93.25 748 ILE A O 1
ATOM 5958 N N . ASP A 1 749 ? 16.164 -3.872 -20.015 1.00 92.88 749 ASP A N 1
ATOM 5959 C CA . ASP A 1 749 ? 16.300 -4.795 -21.141 1.00 92.88 749 ASP A CA 1
ATOM 5960 C C . ASP A 1 749 ? 17.706 -4.720 -21.760 1.00 92.88 749 ASP A C 1
ATOM 5962 O O . ASP A 1 749 ? 18.272 -5.765 -22.045 1.00 92.88 749 ASP A O 1
ATOM 5966 N N . PHE A 1 750 ? 18.325 -3.541 -21.865 1.00 93.75 750 PHE A N 1
ATOM 5967 C CA . PHE A 1 750 ? 19.702 -3.381 -22.356 1.00 93.75 750 PHE A CA 1
ATOM 5968 C C . PHE A 1 750 ? 20.726 -4.135 -21.507 1.00 93.75 750 PHE A C 1
ATOM 5970 O O . PHE A 1 750 ? 21.584 -4.818 -22.056 1.00 93.75 750 PHE A O 1
ATOM 5977 N N . ILE A 1 751 ? 20.625 -4.049 -20.177 1.00 94.88 751 ILE A N 1
ATOM 5978 C CA . ILE A 1 751 ? 21.541 -4.762 -19.272 1.00 94.88 751 ILE A CA 1
ATOM 5979 C C . ILE A 1 751 ? 21.387 -6.277 -19.445 1.00 94.88 751 ILE A C 1
ATOM 5981 O O . ILE A 1 751 ? 22.374 -7.006 -19.439 1.00 94.88 751 ILE A O 1
ATOM 5985 N N . LYS A 1 752 ? 20.159 -6.758 -19.670 1.00 95.88 752 LYS A N 1
ATOM 5986 C CA . LYS A 1 752 ? 19.926 -8.175 -19.976 1.00 95.88 752 LYS A CA 1
ATOM 5987 C C . LYS A 1 752 ? 20.510 -8.570 -21.315 1.00 95.88 752 LYS A C 1
ATOM 5989 O O . LYS A 1 752 ? 21.139 -9.606 -21.383 1.00 95.88 752 LYS A O 1
ATOM 5994 N N . MET A 1 753 ? 20.293 -7.778 -22.363 1.00 95.38 753 MET A N 1
ATOM 5995 C CA . MET A 1 753 ? 20.843 -8.059 -23.692 1.00 95.38 753 MET A CA 1
ATOM 5996 C C . MET A 1 753 ? 22.367 -8.158 -23.645 1.00 95.38 753 MET A C 1
ATOM 5998 O O . MET A 1 753 ? 22.929 -9.063 -24.247 1.00 95.38 753 MET A O 1
ATOM 6002 N N . PHE A 1 754 ? 23.012 -7.268 -22.887 1.00 96.00 754 PHE A N 1
ATOM 6003 C CA . PHE A 1 754 ? 24.442 -7.341 -22.617 1.00 96.00 754 PHE A CA 1
ATOM 6004 C C . PHE A 1 754 ? 24.816 -8.663 -21.940 1.00 96.00 754 PHE A C 1
ATOM 6006 O O . PHE A 1 754 ? 25.564 -9.426 -22.529 1.00 96.00 754 PHE A O 1
ATOM 6013 N N . LEU A 1 755 ? 24.232 -8.995 -20.784 1.00 96.31 755 LEU A N 1
ATOM 6014 C CA . LEU A 1 755 ? 24.545 -10.244 -20.071 1.00 96.31 755 LEU A CA 1
ATOM 6015 C C . LEU A 1 755 ? 24.247 -11.509 -20.888 1.00 96.31 755 LEU A C 1
ATOM 6017 O O . LEU A 1 755 ? 25.034 -12.447 -20.868 1.00 96.31 755 LEU A O 1
ATOM 6021 N N . ILE A 1 756 ? 23.139 -11.525 -21.633 1.00 95.69 756 ILE A N 1
ATOM 6022 C CA . ILE A 1 756 ? 22.766 -12.641 -22.511 1.00 95.69 756 ILE A CA 1
ATOM 6023 C C . ILE A 1 756 ? 23.858 -12.901 -23.544 1.00 95.69 756 ILE A C 1
ATOM 6025 O O . ILE A 1 756 ? 24.105 -14.051 -23.857 1.00 95.69 756 ILE A O 1
ATOM 6029 N N . HIS A 1 757 ? 24.492 -11.864 -24.090 1.00 95.69 757 HIS A N 1
ATOM 6030 C CA . HIS A 1 757 ? 25.569 -12.051 -25.058 1.00 95.69 757 HIS A CA 1
ATOM 6031 C C . HIS A 1 757 ? 26.926 -12.273 -24.399 1.00 95.69 757 HIS A C 1
ATOM 6033 O O . HIS A 1 757 ? 27.677 -13.110 -24.879 1.00 95.69 757 HIS A O 1
ATOM 6039 N N . THR A 1 758 ? 27.231 -11.585 -23.298 1.00 94.69 758 THR A N 1
ATOM 6040 C CA . THR A 1 758 ? 28.500 -11.751 -22.578 1.00 94.69 758 THR A CA 1
ATOM 6041 C C . THR A 1 758 ? 28.669 -13.169 -22.034 1.00 94.69 758 THR A C 1
ATOM 6043 O O . THR A 1 758 ? 29.760 -13.710 -22.106 1.00 94.69 758 THR A O 1
ATOM 6046 N N . THR A 1 759 ? 27.589 -13.809 -21.573 1.00 92.19 759 THR A N 1
ATOM 6047 C CA . THR A 1 759 ? 27.598 -15.222 -21.125 1.00 92.19 759 THR A CA 1
ATOM 6048 C C . THR A 1 759 ? 27.793 -16.231 -22.261 1.00 92.19 759 THR A C 1
ATOM 6050 O O . THR A 1 759 ? 27.904 -17.422 -22.009 1.00 92.19 759 THR A O 1
ATOM 6053 N N . GLN A 1 760 ? 27.805 -15.787 -23.520 1.00 91.12 760 GLN A N 1
ATOM 6054 C CA . GLN A 1 760 ? 28.138 -16.621 -24.684 1.00 91.12 760 GLN A CA 1
ATOM 6055 C C . GLN A 1 760 ? 29.595 -16.434 -25.118 1.00 91.12 760 GLN A C 1
ATOM 6057 O O . GLN A 1 760 ? 30.018 -17.018 -26.114 1.00 91.12 760 GLN A O 1
ATOM 6062 N N . CYS A 1 761 ? 30.330 -15.575 -24.416 1.00 93.31 761 CYS A N 1
ATOM 6063 C CA . CYS A 1 761 ? 31.734 -15.312 -24.646 1.00 93.31 761 CYS A CA 1
ATOM 6064 C C . CYS A 1 761 ? 32.570 -16.076 -23.620 1.00 93.31 761 CYS A C 1
ATOM 6066 O O . CYS A 1 761 ? 32.127 -16.340 -22.504 1.00 93.31 761 CYS A O 1
ATOM 6068 N N . ASP A 1 762 ? 33.802 -16.379 -23.993 1.00 92.44 762 ASP A N 1
ATOM 6069 C CA . ASP A 1 762 ? 34.814 -16.921 -23.102 1.00 92.44 762 ASP A CA 1
ATOM 6070 C C . ASP A 1 762 ? 35.443 -15.765 -22.313 1.00 92.44 762 ASP A C 1
ATOM 6072 O O . ASP A 1 762 ? 36.158 -14.936 -22.888 1.00 92.44 762 ASP A O 1
ATOM 6076 N N . VAL A 1 763 ? 35.084 -15.643 -21.033 1.00 92.62 763 VAL A N 1
ATOM 6077 C CA . VAL A 1 763 ? 35.436 -14.502 -20.178 1.00 92.62 763 VAL A CA 1
ATOM 6078 C C . VAL A 1 763 ? 36.135 -14.987 -18.911 1.00 92.62 763 VAL A C 1
ATOM 6080 O O . VAL A 1 763 ? 35.517 -15.615 -18.055 1.00 92.62 763 VAL A O 1
ATOM 6083 N N . GLU A 1 764 ? 37.401 -14.609 -18.750 1.00 91.75 764 GLU A N 1
ATOM 6084 C CA . GLU A 1 764 ? 38.205 -14.881 -17.556 1.00 91.75 764 GLU A CA 1
ATOM 6085 C C . GLU A 1 764 ? 38.555 -13.562 -16.863 1.00 91.75 764 GLU A C 1
ATOM 6087 O O . GLU A 1 764 ? 39.351 -12.760 -17.360 1.00 91.75 764 GLU A O 1
ATOM 6092 N N . ILE A 1 765 ? 37.925 -13.318 -15.713 1.00 91.94 765 ILE A N 1
ATOM 6093 C CA . ILE A 1 765 ? 38.124 -12.106 -14.912 1.00 91.94 765 ILE A CA 1
ATOM 6094 C C . ILE A 1 765 ? 39.263 -12.338 -13.919 1.00 91.94 765 ILE A C 1
ATOM 6096 O O . ILE A 1 765 ? 39.193 -13.243 -13.093 1.00 91.94 765 ILE A O 1
ATOM 6100 N N . ASP A 1 766 ? 40.275 -11.474 -13.971 1.00 91.44 766 ASP A N 1
ATOM 6101 C CA . ASP A 1 766 ? 41.395 -11.447 -13.025 1.00 91.44 766 ASP A CA 1
ATOM 6102 C C . ASP A 1 766 ? 41.031 -10.651 -11.767 1.00 91.44 766 ASP A C 1
ATOM 6104 O O . ASP A 1 766 ? 41.154 -11.129 -10.641 1.00 91.44 766 ASP A O 1
ATOM 6108 N N . SER A 1 767 ? 40.565 -9.414 -11.951 1.00 90.44 767 SER A N 1
ATOM 6109 C CA . SER A 1 767 ? 40.249 -8.530 -10.835 1.00 90.44 767 SER A CA 1
ATOM 6110 C C . SER A 1 767 ? 39.233 -7.458 -11.204 1.00 90.44 767 SER A C 1
ATOM 6112 O O . SER A 1 767 ? 39.180 -6.955 -12.328 1.00 90.44 767 SER A O 1
ATOM 6114 N N . ILE A 1 768 ? 38.420 -7.085 -10.216 1.00 88.94 768 ILE A N 1
ATOM 6115 C CA . ILE A 1 768 ? 37.448 -5.998 -10.316 1.00 88.94 768 ILE A CA 1
ATOM 6116 C C . ILE A 1 768 ? 37.704 -5.024 -9.174 1.00 88.94 768 ILE A C 1
ATOM 6118 O O . ILE A 1 768 ? 37.777 -5.419 -8.009 1.00 88.94 768 ILE A O 1
ATOM 6122 N N . GLN A 1 769 ? 37.840 -3.742 -9.500 1.00 83.94 769 GLN A N 1
ATOM 6123 C CA . GLN A 1 769 ? 38.071 -2.684 -8.521 1.00 83.94 769 GLN A CA 1
ATOM 6124 C C . GLN A 1 769 ? 37.188 -1.479 -8.816 1.00 83.94 769 GLN A C 1
ATOM 6126 O O . GLN A 1 769 ? 36.801 -1.225 -9.952 1.00 83.94 769 GLN A O 1
ATOM 6131 N N . THR A 1 770 ? 36.871 -0.712 -7.782 1.00 74.94 770 THR A N 1
ATOM 6132 C CA . THR A 1 770 ? 36.128 0.537 -7.941 1.00 74.94 770 THR A CA 1
ATOM 6133 C C . THR A 1 770 ? 36.946 1.535 -8.769 1.00 74.94 770 THR A C 1
ATOM 6135 O O . THR A 1 770 ? 38.079 1.851 -8.412 1.00 74.94 770 THR A O 1
ATOM 6138 N N . SER A 1 771 ? 36.363 2.065 -9.848 1.00 69.31 771 SER A N 1
ATOM 6139 C CA . SER A 1 771 ? 37.067 2.941 -10.792 1.00 69.31 771 SER A CA 1
ATOM 6140 C C . SER A 1 771 ? 37.323 4.333 -10.214 1.00 69.31 771 SER A C 1
ATOM 6142 O O . SER A 1 771 ? 36.428 4.968 -9.646 1.00 69.31 771 SER A O 1
ATOM 6144 N N . THR A 1 772 ? 38.522 4.864 -10.460 1.00 61.62 772 THR A N 1
ATOM 6145 C CA . THR A 1 772 ? 38.869 6.277 -10.200 1.00 61.62 772 THR A CA 1
ATOM 6146 C C . THR A 1 772 ? 38.641 7.180 -11.419 1.00 61.62 772 THR A C 1
ATOM 6148 O O . THR A 1 772 ? 38.842 8.395 -11.350 1.00 61.62 772 THR A O 1
ATOM 6151 N N . SER A 1 773 ? 38.192 6.615 -12.547 1.00 61.88 773 SER A N 1
ATOM 6152 C CA . SER A 1 773 ? 38.018 7.344 -13.805 1.00 61.88 773 SER A CA 1
ATOM 6153 C C . SER A 1 773 ? 36.911 8.406 -13.740 1.00 61.88 773 SER A C 1
ATOM 6155 O O . SER A 1 773 ? 35.956 8.317 -12.964 1.00 61.88 773 SER A O 1
ATOM 6157 N N . LYS A 1 774 ? 36.967 9.387 -14.657 1.00 54.00 774 LYS A N 1
ATOM 6158 C CA . LYS A 1 774 ? 35.915 10.415 -14.832 1.00 54.00 774 LYS A CA 1
ATOM 6159 C C . LYS A 1 774 ? 34.528 9.827 -15.125 1.00 54.00 774 LYS A C 1
ATOM 6161 O O . LYS A 1 774 ? 33.526 10.518 -14.962 1.00 54.00 774 LYS A O 1
ATOM 6166 N N . THR A 1 775 ? 34.479 8.577 -15.586 1.00 56.41 775 THR A N 1
ATOM 6167 C CA . THR A 1 775 ? 33.244 7.864 -15.927 1.00 56.41 775 THR A CA 1
ATOM 6168 C C . THR A 1 775 ? 32.741 6.947 -14.821 1.00 56.41 775 THR A C 1
ATOM 6170 O O . THR A 1 775 ? 31.695 6.356 -15.029 1.00 56.41 775 THR A O 1
ATOM 6173 N N . GLY A 1 776 ? 33.438 6.823 -13.682 1.00 65.56 776 GLY A N 1
ATOM 6174 C CA . GLY A 1 776 ? 33.035 6.006 -12.528 1.00 65.56 776 GLY A CA 1
ATOM 6175 C C . GLY A 1 776 ? 32.795 4.514 -12.820 1.00 65.56 776 GLY A C 1
ATOM 6176 O O . GLY A 1 776 ? 33.177 3.984 -13.863 1.00 65.56 776 GLY A O 1
ATOM 6177 N N . GLY A 1 777 ? 32.136 3.819 -11.887 1.00 76.31 777 GLY A N 1
ATOM 6178 C CA . GLY A 1 777 ? 31.839 2.384 -11.993 1.00 76.31 777 GLY A CA 1
ATOM 6179 C C . GLY A 1 777 ? 32.991 1.506 -11.502 1.00 76.31 777 GLY A C 1
ATOM 6180 O O . GLY A 1 777 ? 33.571 1.796 -10.458 1.00 76.31 777 GLY A O 1
ATOM 6181 N N . HIS A 1 778 ? 33.309 0.450 -12.254 1.00 83.88 778 HIS A N 1
ATOM 6182 C CA . HIS A 1 778 ? 34.353 -0.522 -11.914 1.00 83.88 778 HIS A CA 1
ATOM 6183 C C . HIS A 1 778 ? 35.362 -0.654 -13.051 1.00 83.88 778 HIS A C 1
ATOM 6185 O O . HIS A 1 778 ? 34.958 -0.700 -14.215 1.00 83.88 778 HIS A O 1
ATOM 6191 N N . ASP A 1 779 ? 36.638 -0.724 -12.691 1.00 87.38 779 ASP A N 1
ATOM 6192 C CA . ASP A 1 779 ? 37.716 -1.189 -13.558 1.00 87.38 779 ASP A CA 1
ATOM 6193 C C . ASP A 1 779 ? 37.653 -2.725 -13.561 1.00 87.38 779 ASP A C 1
ATOM 6195 O O . ASP A 1 779 ? 37.495 -3.344 -12.502 1.00 87.38 779 ASP A O 1
ATOM 6199 N N . ILE A 1 780 ? 37.692 -3.338 -14.746 1.00 90.50 780 ILE A N 1
ATOM 6200 C CA . ILE A 1 780 ? 37.450 -4.778 -14.921 1.00 90.50 780 ILE A CA 1
ATOM 6201 C C . ILE A 1 780 ? 38.605 -5.345 -15.722 1.00 90.50 780 ILE A C 1
ATOM 6203 O O . ILE A 1 780 ? 38.665 -5.172 -16.939 1.00 90.50 780 ILE A O 1
ATOM 6207 N N . LYS A 1 781 ? 39.514 -6.026 -15.028 1.00 93.06 781 LYS A N 1
ATOM 6208 C CA . LYS A 1 781 ? 40.677 -6.656 -15.636 1.00 93.06 781 LYS A CA 1
ATOM 6209 C C . LYS A 1 781 ? 40.376 -8.106 -15.974 1.00 93.06 781 LYS A C 1
ATOM 6211 O O . LYS A 1 781 ? 39.912 -8.861 -15.121 1.00 93.06 781 LYS A O 1
ATOM 6216 N N . VAL A 1 782 ? 40.663 -8.480 -17.212 1.00 93.31 782 VAL A N 1
ATOM 6217 C CA . VAL A 1 782 ? 40.469 -9.835 -17.738 1.00 93.31 782 VAL A CA 1
ATOM 6218 C C . VAL A 1 782 ? 41.769 -10.368 -18.329 1.00 93.31 782 VAL A C 1
ATOM 6220 O O . VAL A 1 782 ? 42.547 -9.610 -18.914 1.00 93.31 782 VAL A O 1
ATOM 6223 N N . THR A 1 783 ? 41.999 -11.670 -18.191 1.00 93.50 783 THR A N 1
ATOM 6224 C CA . THR A 1 783 ? 43.024 -12.411 -18.949 1.00 93.50 783 THR A CA 1
ATOM 6225 C C . THR A 1 783 ? 42.476 -12.870 -20.292 1.00 93.50 783 THR A C 1
ATOM 6227 O O . THR A 1 783 ? 43.224 -12.964 -21.264 1.00 93.50 783 THR A O 1
ATOM 6230 N N . LYS A 1 784 ? 41.156 -13.075 -20.374 1.00 93.00 784 LYS A N 1
ATOM 6231 C CA . LYS A 1 784 ? 40.479 -13.544 -21.578 1.00 93.00 784 LYS A CA 1
ATOM 6232 C C . LYS A 1 784 ? 39.107 -12.907 -21.746 1.00 93.00 784 LYS A C 1
ATOM 6234 O O . LYS A 1 784 ? 38.338 -12.799 -20.792 1.00 93.00 784 LYS A O 1
ATOM 6239 N N . PHE A 1 785 ? 38.801 -12.482 -22.963 1.00 93.75 785 PHE A N 1
ATOM 6240 C CA . PHE A 1 785 ? 37.471 -12.053 -23.377 1.00 93.75 785 PHE A CA 1
ATOM 6241 C C . PHE A 1 785 ? 37.330 -12.306 -24.876 1.00 93.75 785 PHE A C 1
ATOM 6243 O O . PHE A 1 785 ? 37.937 -11.591 -25.681 1.00 93.75 785 PHE A O 1
ATOM 6250 N N . LYS A 1 786 ? 36.550 -13.323 -25.255 1.00 92.56 786 LYS A N 1
ATOM 6251 C CA . LYS A 1 786 ? 36.368 -13.703 -26.659 1.00 92.56 786 LYS A CA 1
ATOM 6252 C C . LYS A 1 786 ? 34.943 -14.150 -26.974 1.00 92.56 786 LYS A C 1
ATOM 6254 O O . LYS A 1 786 ? 34.445 -15.109 -26.394 1.00 92.56 786 LYS A O 1
ATOM 6259 N N . CYS A 1 787 ? 34.326 -13.465 -27.932 1.00 87.75 787 CYS A N 1
ATOM 6260 C CA . CYS A 1 787 ? 33.029 -13.768 -28.540 1.00 87.75 787 CYS A CA 1
ATOM 6261 C C . CYS A 1 787 ? 33.216 -14.061 -30.052 1.00 87.75 787 CYS A C 1
ATOM 6263 O O . CYS A 1 787 ? 32.211 -14.407 -30.712 1.00 87.75 787 CYS A O 1
#

Sequence (787 aa):
MPKASIAYSSTINQSDPKADGVVVVGKQEHLNLLKERADVLKPKFGDVINSERLREAIDHVTPNSSVELYYKNFTLACMPSKCSRHNAPMLPHSLSRLVKANLQMTPKQYIVIVGEVKSAFALGCAASRLFPLYNRKKDEQKDQCDVIIEFVFVDDKDHVLSENDVTCLTASAESIRLAAKIVDAPCNEMHVNAFLDEIRTVAKDLNLEAPLIIQDQELVQRGMGGIYGVGKAAVNKPALAVLSYKPSGATKNIAWCGKGIVYDTGGLSIKDKLNMVGMKRDCGGAAGILGAFRSAVKNYKSTSIQARSKRLHVHRHEGTIKMIRGTVFLAFCMVVVFCNASLRDHQEDHYHSYYKKREILEIPQLGDANPLINLQNEAAQRDYFFHNLVKANDFNTTVFKIQMERERVIISDPIAIRSMYPVKNIIKSTGGTSIEYNDLISGGYIPSFMDNGKSHNTKKARQYQLLKNRLETYGLHSTFKDIQSYLKEIEVDSENTPIDIANQIAKISQDAMTKLLLGKRINNFDLFTNWFGSSLKVIKELDPTYGSKDELYQELYTQMLAYIQSTPVAKQLEDTEDKVNLENELMFFTIWLAAGGVQFSFRSALKYWAELEEEEREDLEAEIEKFMDKYNHENHFVHNLNRKLPLLTKFVMEVIRLEPAAAVIRGQARRDFIVTTSNGRYQIKQGTYLQADVVSAQRNPIKFKDADEVKLDRHSKNVKKYFYTFGGPYRQRATKTNHKCLGQTLAIDFIKMFLIHTTQCDVEIDSIQTSTSKTGGHDIKVTKFKC